Protein AF-0000000084542922 (afdb_homodimer)

pLDDT: mean 86.85, std 8.73, range [34.91, 96.81]

InterPro domains:
  IPR003439 ABC transporter-like, ATP-binding domain [PF00005] (454-591)
  IPR003439 ABC transporter-like, ATP-binding domain [PS50893] (436-653)
  IPR003593 AAA+ ATPase domain [SM00382] (462-633)
  IPR011527 ABC transporter type 1, transmembrane domain [PF06472] (110-365)
  IPR011527 ABC transporter type 1, transmembrane domain [PS50929] (118-400)
  IPR017871 ABC transporter-like, conserved site [PS00211] (563-577)
  IPR025662 Sigma-54 interaction domain, ATP-binding site 1 [PS00675] (466-479)
  IPR027417 P-loop containing nucleoside triphosphate hydrolase [G3DSA:3.40.50.300] (426-650)
  IPR027417 P-loop containing nucleoside triphosphate hydrolase [SSF52540] (430-635)
  IPR036640 ABC transporter type 1, transmembrane domain superfamily [G3DSA:1.20.1560.10] (107-414)
  IPR036640 ABC transporter type 1, transmembrane domain superfamily [SSF90123] (110-416)
  IPR050835 ATP-binding cassette sub-family D [PTHR11384] (109-643)

Organism: NCBI:txid376219

Sequence (1308 aa):
MNRFDSQLWRRFLSIAQPFFYPLGPGSGRVFLLLMLLLLVFLFGVAFVLVTAVTFASQLLFPEFFNRIAPGLLETIQGVIYSPSIIVVALMLLVPAMVFYWYRRQWLTRWQPWAFLSVLLFISLAVSGLNVIISYVGNFFMTALSERNEEEFWRFLFVYAGVFVVGTPIVVLYGYTRDRLGNYWRKWLTNRFLDNYFQNRSYYEIDSHKDIDNPDQRISEDIRAFTITSLRFLLIILGAVIDVISFTGILWSISKQLSLFLLIYAVFGTGVTVLLGRRLITLNFNQLKLEANFRYGLVHVRDNAESIAFYQGEDRESEQVKKRFFQAFNNFNLLIGWQRNVDYFTTGYRYLVIILPSLIMAPLYFSEQIRFGDITQAGFAFSQVLSAFSIVVSQIEPLSRFAAGINRLTGFSEALEVSDRTPTGKPQIDLMIDSPLAVKNLTLETPNYQKTLVRDLSLELAPGEGLLIVGQSGVGKSSLLRGIAGLWRSGTGVLVRPELSEMLFLPQRPYMILGTLREQLLYPNSHLNIDDTELESVLKLVNLGDLSDRVGSFDVELDWANVLSLGEQQRLAFARLLLTQPRYAILDEATSALDMKNEESLYQKLNQMNTTYVSVGHRMSLLRYHHHVLELMENQKWRLISVQEYEADLNLFAGMNRFDSQLWRRFLSIAQPFFYPLGPGSGRVFLLLMLLLLVFLFGVAFVLVTAVTFASQLLFPEFFNRIAPGLLETIQGVIYSPSIIVVALMLLVPAMVFYWYRRQWLTRWQPWAFLSVLLFISLAVSGLNVIISYVGNFFMTALSERNEEEFWRFLFVYAGVFVVGTPIVVLYGYTRDRLGNYWRKWLTNRFLDNYFQNRSYYEIDSHKDIDNPDQRISEDIRAFTITSLRFLLIILGAVIDVISFTGILWSISKQLSLFLLIYAVFGTGVTVLLGRRLITLNFNQLKLEANFRYGLVHVRDNAESIAFYQGEDRESEQVKKRFFQAFNNFNLLIGWQRNVDYFTTGYRYLVIILPSLIMAPLYFSEQIRFGDITQAGFAFSQVLSAFSIVVSQIEPLSRFAAGINRLTGFSEALEVSDRTPTGKPQIDLMIDSPLAVKNLTLETPNYQKTLVRDLSLELAPGEGLLIVGQSGVGKSSLLRGIAGLWRSGTGVLVRPELSEMLFLPQRPYMILGTLREQLLYPNSHLNIDDTELESVLKLVNLGDLSDRVGSFDVELDWANVLSLGEQQRLAFARLLLTQPRYAILDEATSALDMKNEESLYQKLNQMNTTYVSVGHRMSLLRYHHHVLELMENQKWRLISVQEYEADLNLFAG

Solvent-accessible surface area (backbone atoms only — not comparable to full-atom values): 67674 Å² total; per-residue (Å²): 130,94,58,97,41,76,63,50,54,52,45,43,45,69,67,55,36,56,66,50,35,69,87,55,93,67,32,66,60,52,51,52,48,50,52,52,32,49,52,43,24,47,53,29,50,48,51,52,49,53,49,50,50,52,52,49,38,43,72,75,38,43,72,59,39,55,68,72,45,72,55,54,63,57,53,50,49,51,37,64,75,33,78,57,37,53,56,46,49,46,28,43,48,52,35,52,49,52,50,57,73,46,36,77,60,38,58,78,27,42,65,54,51,50,52,48,51,53,44,52,47,36,49,50,47,46,53,49,48,52,53,51,51,42,52,49,49,17,53,31,45,31,20,54,60,69,65,36,64,71,56,27,56,52,36,49,52,50,49,52,50,50,45,64,60,41,34,57,47,53,29,47,39,55,37,46,49,54,51,50,24,52,52,48,30,53,54,53,44,51,52,50,49,51,42,34,51,38,81,50,20,52,39,54,41,67,72,41,80,80,62,74,59,64,40,49,44,57,60,47,38,43,47,50,48,33,44,48,52,53,49,50,51,49,51,50,51,48,25,54,52,39,39,54,52,29,44,50,53,29,41,75,75,35,54,67,59,32,55,48,47,54,52,50,41,52,51,52,43,54,52,48,51,62,59,42,52,60,50,52,54,47,48,52,49,39,54,51,30,47,49,51,28,38,47,45,41,45,52,46,61,78,38,22,65,48,38,59,56,48,62,26,45,66,58,52,51,49,54,41,50,50,37,41,50,54,32,50,52,49,48,53,52,45,47,54,53,48,35,56,48,38,46,50,52,47,44,55,55,54,46,53,72,49,48,46,51,64,68,45,43,66,44,40,77,70,64,74,49,58,67,14,55,49,56,33,40,34,52,29,52,49,50,34,42,51,39,52,45,46,66,63,72,40,46,65,63,47,52,56,47,52,51,39,46,51,52,48,43,53,49,51,49,51,40,54,46,56,68,48,75,77,85,88,60,63,50,42,41,78,42,82,36,80,57,45,30,34,45,48,25,26,40,28,39,86,81,65,77,45,73,39,36,54,61,40,65,49,75,47,57,86,59,41,24,39,34,38,36,60,59,89,86,45,37,70,70,54,51,52,31,35,74,73,60,74,41,46,31,25,40,38,36,40,30,30,58,56,66,89,40,43,42,52,37,47,60,70,54,78,66,61,93,42,25,50,50,48,54,42,34,51,63,50,72,78,66,86,72,55,69,68,59,52,48,52,44,29,41,73,48,72,42,55,58,49,46,66,73,65,67,41,52,78,41,70,55,65,49,74,74,73,38,52,71,39,53,39,31,33,46,50,47,35,19,47,68,70,65,59,39,55,30,37,41,28,36,34,41,53,70,68,43,56,70,68,57,41,50,52,52,52,52,52,45,64,72,38,82,31,19,34,39,37,35,53,85,60,74,78,57,51,82,74,33,52,32,31,38,39,43,38,76,90,31,38,70,50,79,43,43,37,67,57,48,52,50,49,51,52,53,68,67,98,129,94,59,96,40,75,62,49,55,52,45,43,44,68,66,56,36,56,67,48,35,67,86,55,94,66,33,65,59,53,51,52,48,50,54,53,32,48,53,43,23,48,52,27,49,48,51,52,49,54,50,50,50,51,53,50,39,43,70,75,38,42,72,58,38,50,70,74,45,61,64,53,62,56,52,52,49,52,37,66,76,33,76,56,38,54,56,44,49,46,27,44,48,52,35,52,49,53,51,57,74,46,36,77,60,38,60,77,27,44,64,54,50,52,52,49,49,52,46,53,47,37,48,50,47,47,54,51,47,52,52,49,50,41,52,51,48,16,52,30,46,31,20,54,61,67,67,36,62,72,55,26,58,52,37,51,51,51,49,51,50,51,44,65,60,42,34,57,47,53,30,48,40,56,38,46,50,53,51,50,24,52,52,49,30,53,54,53,45,51,52,50,49,52,41,35,50,38,79,51,19,50,38,52,41,66,71,40,81,80,60,75,59,65,40,48,45,56,58,48,39,43,47,50,47,33,45,48,51,53,50,49,50,50,51,52,51,50,26,52,52,40,39,55,53,28,45,51,51,28,41,73,75,35,55,68,59,33,54,49,46,54,52,51,45,51,50,53,43,52,51,47,50,62,58,42,52,59,51,51,54,47,50,53,49,39,55,51,32,46,48,51,28,36,47,45,40,44,53,46,62,78,38,24,65,48,37,60,57,49,62,27,44,68,57,52,50,49,54,40,51,51,36,43,47,55,28,51,52,49,48,53,51,46,47,54,53,48,35,56,48,38,45,50,54,47,45,56,55,51,46,53,72,49,48,46,52,65,69,45,43,65,44,41,77,69,63,74,50,57,67,13,55,50,57,32,39,33,51,28,50,48,48,35,44,50,38,53,45,46,64,65,72,40,45,65,64,46,51,56,47,52,51,39,44,52,50,48,42,54,50,52,50,51,40,54,46,56,68,49,74,77,85,87,62,65,52,43,41,77,41,82,38,79,57,44,31,33,45,49,25,25,40,28,39,84,83,65,79,45,72,41,38,54,59,40,66,50,73,48,57,86,59,44,24,38,34,37,35,59,58,91,86,46,37,71,69,55,51,50,30,35,73,72,60,75,41,47,30,24,40,38,34,39,30,31,58,57,66,89,41,42,45,52,38,47,61,70,54,76,66,61,93,41,24,48,51,49,54,42,32,51,63,50,72,78,65,87,72,55,70,67,58,52,48,51,42,28,42,73,48,72,42,55,59,49,47,67,73,65,67,41,51,77,39,70,55,65,49,75,75,75,38,52,71,39,55,39,33,33,47,51,48,34,20,46,67,70,65,59,41,53,29,36,40,29,37,35,41,52,71,66,44,54,71,66,57,42,50,54,52,51,51,53,46,64,72,39,83,31,20,34,39,36,36,54,86,60,73,78,55,49,81,74,31,53,32,32,38,40,43,38,77,92,32,38,71,50,79,42,42,37,67,56,49,53,50,50,51,53,53,68,65,97

Structure (mmCIF, N/CA/C/O backbone):
data_AF-0000000084542922-model_v1
#
loop_
_entity.id
_entity.type
_entity.pdbx_description
1 polymer 'ABC transporter ATP-binding protein'
#
loop_
_atom_site.group_PDB
_atom_site.id
_atom_site.type_symbol
_atom_site.label_atom_id
_atom_site.label_alt_id
_atom_site.label_comp_id
_atom_site.label_asym_id
_atom_site.label_entity_id
_atom_site.label_seq_id
_atom_site.pdbx_PDB_ins_code
_atom_site.Cartn_x
_atom_site.Cartn_y
_atom_site.Cartn_z
_atom_site.occupancy
_atom_site.B_iso_or_equiv
_atom_site.auth_seq_id
_atom_site.auth_comp_id
_atom_site.auth_asym_id
_atom_site.auth_atom_id
_atom_site.pdbx_PDB_model_num
ATOM 1 N N . MET A 1 1 ? -12.891 4.387 -16.859 1 35.91 1 MET A N 1
ATOM 2 C CA . MET A 1 1 ? -12.93 5.832 -16.672 1 35.91 1 MET A CA 1
ATOM 3 C C . MET A 1 1 ? -13.406 6.176 -15.258 1 35.91 1 MET A C 1
ATOM 5 O O . MET A 1 1 ? -14.578 5.973 -14.938 1 35.91 1 MET A O 1
ATOM 9 N N . ASN A 1 2 ? -12.492 6.133 -14.32 1 47.03 2 ASN A N 1
ATOM 10 C CA . ASN A 1 2 ? -12.656 6.293 -12.875 1 47.03 2 ASN A CA 1
ATOM 11 C C . ASN A 1 2 ? -13.18 7.68 -12.523 1 47.03 2 ASN A C 1
ATOM 13 O O . ASN A 1 2 ? -12.414 8.547 -12.094 1 47.03 2 ASN A O 1
ATOM 17 N N . ARG A 1 3 ? -14.148 8.219 -13.453 1 50.34 3 ARG A N 1
ATOM 18 C CA . ARG A 1 3 ? -14.766 9.523 -13.219 1 50.34 3 ARG A CA 1
ATOM 19 C C . ARG A 1 3 ? -15.781 9.445 -12.078 1 50.34 3 ARG A C 1
ATOM 21 O O . ARG A 1 3 ? -16.359 8.391 -11.828 1 50.34 3 ARG A O 1
ATOM 28 N N . PHE A 1 4 ? -15.734 10.43 -11.227 1 62.62 4 PHE A N 1
ATOM 29 C CA . PHE A 1 4 ? -16.766 10.656 -10.227 1 62.62 4 PHE A CA 1
ATOM 30 C C . PHE A 1 4 ? -18.141 10.836 -10.891 1 62.62 4 PHE A C 1
ATOM 32 O O . PHE A 1 4 ? -18.531 11.953 -11.219 1 62.62 4 PHE A O 1
ATOM 39 N N . ASP A 1 5 ? -18.656 9.742 -11.43 1 68.44 5 ASP A N 1
ATOM 40 C CA . ASP A 1 5 ? -19.938 9.773 -12.141 1 68.44 5 ASP A CA 1
ATOM 41 C C . ASP A 1 5 ? -21.062 9.234 -11.273 1 68.44 5 ASP A C 1
ATOM 43 O O . ASP A 1 5 ? -20.828 8.781 -10.148 1 68.44 5 ASP A O 1
ATOM 47 N N . SER A 1 6 ? -22.25 9.5 -11.641 1 79.12 6 SER A N 1
ATOM 48 C CA . SER A 1 6 ? -23.469 9.039 -10.977 1 79.12 6 SER A CA 1
ATOM 49 C C . SER A 1 6 ? -23.422 7.531 -10.742 1 79.12 6 SER A C 1
ATOM 51 O O . SER A 1 6 ? -23.984 7.035 -9.758 1 79.12 6 SER A O 1
ATOM 53 N N . GLN A 1 7 ? -22.641 6.945 -11.508 1 82.81 7 GLN A N 1
ATOM 54 C CA . GLN A 1 7 ? -22.531 5.5 -11.352 1 82.81 7 GLN A CA 1
ATOM 55 C C . GLN A 1 7 ? -21.703 5.145 -10.117 1 82.81 7 GLN A C 1
ATOM 57 O O . GLN A 1 7 ? -22.016 4.184 -9.414 1 82.81 7 GLN A O 1
ATOM 62 N N . LEU A 1 8 ? -20.766 5.957 -9.875 1 85.56 8 LEU A N 1
ATOM 63 C CA . LEU A 1 8 ? -19.922 5.719 -8.711 1 85.56 8 LEU A CA 1
ATOM 64 C C . LEU A 1 8 ? -20.719 5.867 -7.422 1 85.56 8 LEU A C 1
ATOM 66 O O . LEU A 1 8 ? -20.531 5.102 -6.477 1 85.56 8 LEU A O 1
ATOM 70 N N . TRP A 1 9 ? -21.578 6.836 -7.445 1 86.19 9 TRP A N 1
ATOM 71 C CA . TRP A 1 9 ? -22.406 7.07 -6.273 1 86.19 9 TRP A CA 1
ATOM 72 C C . TRP A 1 9 ? -23.344 5.891 -6.023 1 86.19 9 TRP A C 1
ATOM 74 O O . TRP A 1 9 ? -23.531 5.469 -4.879 1 86.19 9 TRP A O 1
ATOM 84 N N . ARG A 1 10 ? -23.906 5.398 -7.012 1 86.88 10 ARG A N 1
ATOM 85 C CA . ARG A 1 10 ? -24.781 4.246 -6.875 1 86.88 10 ARG A CA 1
ATOM 86 C C . ARG A 1 10 ? -24.016 3.023 -6.383 1 86.88 10 ARG A C 1
ATOM 88 O O . ARG A 1 10 ? -24.516 2.262 -5.551 1 86.88 10 ARG A O 1
ATOM 95 N N . ARG A 1 11 ? -22.859 2.922 -6.891 1 90 11 ARG A N 1
ATOM 96 C CA . ARG A 1 11 ? -22.016 1.806 -6.477 1 90 11 ARG A CA 1
ATOM 97 C C . ARG A 1 11 ? -21.609 1.937 -5.016 1 90 11 ARG A C 1
ATOM 99 O O . ARG A 1 11 ? -21.594 0.946 -4.281 1 90 11 ARG A O 1
ATOM 106 N N . PHE A 1 12 ? -21.359 3.123 -4.699 1 92.5 12 PHE A N 1
ATOM 107 C CA . PHE A 1 12 ? -21 3.387 -3.307 1 92.5 12 PHE A CA 1
ATOM 108 C C . PHE A 1 12 ? -22.156 3.014 -2.383 1 92.5 12 PHE A C 1
ATOM 110 O O . PHE A 1 12 ? -21.953 2.338 -1.371 1 92.5 12 PHE A O 1
ATOM 117 N N . LEU A 1 13 ? -23.297 3.387 -2.723 1 90.75 13 LEU A N 1
ATOM 118 C CA . LEU A 1 13 ? -24.469 3.148 -1.894 1 90.75 13 LEU A CA 1
ATOM 119 C C . LEU A 1 13 ? -24.797 1.659 -1.813 1 90.75 13 LEU A C 1
ATOM 121 O O . LEU A 1 13 ? -25.266 1.174 -0.781 1 90.75 13 LEU A O 1
ATOM 125 N N . SER A 1 14 ? -24.547 0.965 -2.869 1 90.94 14 SER A N 1
ATOM 126 C CA . SER A 1 14 ? -24.844 -0.464 -2.881 1 90.94 14 SER A CA 1
ATOM 127 C C . SER A 1 14 ? -23.984 -1.214 -1.865 1 90.94 14 SER A C 1
ATOM 129 O O . SER A 1 14 ? -24.391 -2.244 -1.333 1 90.94 14 SER A O 1
ATOM 131 N N . ILE A 1 15 ? -22.859 -0.655 -1.547 1 92.69 15 ILE A N 1
ATOM 132 C CA . ILE A 1 15 ? -21.953 -1.325 -0.621 1 92.69 15 ILE A CA 1
ATOM 133 C C . ILE A 1 15 ? -22.172 -0.787 0.792 1 92.69 15 ILE A C 1
ATOM 135 O O . ILE A 1 15 ? -22.141 -1.548 1.763 1 92.69 15 ILE A O 1
ATOM 139 N N . ALA A 1 16 ? -22.406 0.507 0.886 1 93.25 16 ALA A N 1
ATOM 140 C CA . ALA A 1 16 ? -22.438 1.174 2.186 1 93.25 16 ALA A CA 1
ATOM 141 C C . ALA A 1 16 ? -23.812 1.016 2.836 1 93.25 16 ALA A C 1
ATOM 143 O O . ALA A 1 16 ? -23.906 0.802 4.047 1 93.25 16 ALA A O 1
ATOM 144 N N . GLN A 1 17 ? -24.859 1.088 2.105 1 91 17 GLN A N 1
ATOM 145 C CA . GLN A 1 17 ? -26.234 1.215 2.598 1 91 17 GLN A CA 1
ATOM 146 C C . GLN A 1 17 ? -26.641 -0.01 3.412 1 91 17 GLN A C 1
ATOM 148 O O . GLN A 1 17 ? -27.281 0.118 4.457 1 91 17 GLN A O 1
ATOM 153 N N . PRO A 1 18 ? -26.266 -1.209 3.051 1 90.44 18 PRO A N 1
ATOM 154 C CA . PRO A 1 18 ? -26.766 -2.396 3.75 1 90.44 18 PRO A CA 1
ATOM 155 C C . PRO A 1 18 ? -26.375 -2.418 5.227 1 90.44 18 PRO A C 1
ATOM 157 O O . PRO A 1 18 ? -27.062 -3.037 6.043 1 90.44 18 PRO A O 1
ATOM 160 N N . PHE A 1 19 ? -25.328 -1.841 5.582 1 92.69 19 PHE A N 1
ATOM 161 C CA . PHE A 1 19 ? -24.906 -1.765 6.977 1 92.69 19 PHE A CA 1
ATOM 162 C C . PHE A 1 19 ? -25.906 -0.957 7.797 1 92.69 19 PHE A C 1
ATOM 164 O O . PHE A 1 19 ? -26.125 -1.254 8.969 1 92.69 19 PHE A O 1
ATOM 171 N N . PHE A 1 20 ? -26.516 -0.004 7.176 1 91.31 20 PHE A N 1
ATOM 172 C CA . PHE A 1 20 ? -27.406 0.917 7.867 1 91.31 20 PHE A CA 1
ATOM 173 C C . PHE A 1 20 ? -28.859 0.601 7.547 1 91.31 20 PHE A C 1
ATOM 175 O O . PHE A 1 20 ? -29.734 0.739 8.406 1 91.31 20 PHE A O 1
ATOM 182 N N . TYR A 1 21 ? -29.094 0.256 6.266 1 89.88 21 TYR A N 1
ATOM 183 C CA . TYR A 1 21 ? -30.453 0.124 5.734 1 89.88 21 TYR A CA 1
ATOM 184 C C . TYR A 1 21 ? -30.5 -0.95 4.656 1 89.88 21 TYR A C 1
ATOM 186 O O . TYR A 1 21 ? -29.641 -0.998 3.771 1 89.88 21 TYR A O 1
ATOM 194 N N . PRO A 1 22 ? -31.453 -1.77 4.719 1 87.38 22 PRO A N 1
ATOM 195 C CA . PRO A 1 22 ? -31.531 -2.859 3.744 1 87.38 22 PRO A CA 1
ATOM 196 C C . PRO A 1 22 ? -31.734 -2.359 2.316 1 87.38 22 PRO A C 1
ATOM 198 O O . PRO A 1 22 ? -32.312 -1.282 2.113 1 87.38 22 PRO A O 1
ATOM 201 N N . LEU A 1 23 ? -31.297 -3.176 1.357 1 84.88 23 LEU A N 1
ATOM 202 C CA . LEU A 1 23 ? -31.391 -2.809 -0.051 1 84.88 23 LEU A CA 1
ATOM 203 C C . LEU A 1 23 ? -32.781 -3.131 -0.603 1 84.88 23 LEU A C 1
ATOM 205 O O . LEU A 1 23 ? -33.375 -4.137 -0.225 1 84.88 23 LEU A O 1
ATOM 209 N N . GLY A 1 24 ? -33.344 -2.195 -1.34 1 80.69 24 GLY A N 1
ATOM 210 C CA . GLY A 1 24 ? -34.625 -2.326 -2.023 1 80.69 24 GLY A CA 1
ATOM 211 C C . GLY A 1 24 ? -34.844 -1.271 -3.092 1 80.69 24 GLY A C 1
ATOM 212 O O . GLY A 1 24 ? -33.969 -0.426 -3.32 1 80.69 24 GLY A O 1
ATOM 213 N N . PRO A 1 25 ? -35.875 -1.494 -3.848 1 80 25 PRO A N 1
ATOM 214 C CA . PRO A 1 25 ? -36.156 -0.461 -4.848 1 80 25 PRO A CA 1
ATOM 215 C C . PRO A 1 25 ? -36.375 0.919 -4.23 1 80 25 PRO A C 1
ATOM 217 O O . PRO A 1 25 ? -37.219 1.081 -3.342 1 80 25 PRO A O 1
ATOM 220 N N . GLY A 1 26 ? -35.562 1.843 -4.492 1 81.38 26 GLY A N 1
ATOM 221 C CA . GLY A 1 26 ? -35.688 3.207 -4.004 1 81.38 26 GLY A CA 1
ATOM 222 C C . GLY A 1 26 ? -35.094 3.398 -2.621 1 81.38 26 GLY A C 1
ATOM 223 O O . GLY A 1 26 ? -35.25 4.465 -2.02 1 81.38 26 GLY A O 1
ATOM 224 N N . SER A 1 27 ? -34.531 2.414 -2.135 1 87.5 27 SER A N 1
ATOM 225 C CA . SER A 1 27 ? -34.062 2.441 -0.762 1 87.5 27 SER A CA 1
ATOM 226 C C . SER A 1 27 ? -32.906 3.426 -0.608 1 87.5 27 SER A C 1
ATOM 228 O O . SER A 1 27 ? -32.656 3.951 0.483 1 87.5 27 SER A O 1
ATOM 230 N N . GLY A 1 28 ? -32.281 3.688 -1.683 1 88.62 28 GLY A N 1
ATOM 231 C CA . GLY A 1 28 ? -31.156 4.633 -1.61 1 88.62 28 GLY A CA 1
ATOM 232 C C . GLY A 1 28 ? -31.609 6.043 -1.265 1 88.62 28 GLY A C 1
ATOM 233 O O . GLY A 1 28 ? -30.969 6.711 -0.444 1 88.62 28 GLY A O 1
ATOM 234 N N . ARG A 1 29 ? -32.719 6.453 -1.802 1 88.69 29 ARG A N 1
ATOM 235 C CA . ARG A 1 29 ? -33.219 7.793 -1.531 1 88.69 29 ARG A CA 1
ATOM 236 C C . ARG A 1 29 ? -33.719 7.906 -0.095 1 88.69 29 ARG A C 1
ATOM 238 O O . ARG A 1 29 ? -33.531 8.938 0.553 1 88.69 29 ARG A O 1
ATOM 245 N N . VAL A 1 30 ? -34.375 6.859 0.294 1 90.12 30 VAL A N 1
ATOM 246 C CA . VAL A 1 30 ? -34.875 6.855 1.661 1 90.12 30 VAL A CA 1
ATOM 247 C C . VAL A 1 30 ? -33.719 6.902 2.648 1 90.12 30 VAL A C 1
ATOM 249 O O . VAL A 1 30 ? -33.75 7.629 3.643 1 90.12 30 VAL A O 1
ATOM 252 N N . PHE A 1 31 ? -32.719 6.168 2.348 1 90.81 31 PHE A N 1
ATOM 253 C CA . PHE A 1 31 ? -31.547 6.129 3.209 1 90.81 31 PHE A CA 1
ATOM 254 C C . PHE A 1 31 ? -30.906 7.504 3.301 1 90.81 31 PHE A C 1
ATOM 256 O O . PHE A 1 31 ? -30.578 7.977 4.395 1 90.81 31 PHE A O 1
ATOM 263 N N . LEU A 1 32 ? -30.75 8.172 2.219 1 90.12 32 LEU A N 1
ATOM 264 C CA . LEU A 1 32 ? -30.156 9.5 2.195 1 90.12 32 LEU A CA 1
ATOM 265 C C . LEU A 1 32 ? -31.031 10.508 2.916 1 90.12 32 LEU A C 1
ATOM 267 O O . LEU A 1 32 ? -30.531 11.414 3.58 1 90.12 32 LEU A O 1
ATOM 271 N N . LEU A 1 33 ? -32.312 10.336 2.721 1 90.62 33 LEU A N 1
ATOM 272 C CA . LEU A 1 33 ? -33.25 11.203 3.424 1 90.62 33 LEU A CA 1
ATOM 273 C C . LEU A 1 33 ? -33.156 11.016 4.934 1 90.62 33 LEU A C 1
ATOM 275 O O . LEU A 1 33 ? -33.125 11.992 5.684 1 90.62 33 LEU A O 1
ATOM 279 N N . LEU A 1 34 ? -33.062 9.797 5.312 1 90.81 34 LEU A N 1
ATOM 280 C CA . LEU A 1 34 ? -32.938 9.516 6.738 1 90.81 34 LEU A CA 1
ATOM 281 C C . LEU A 1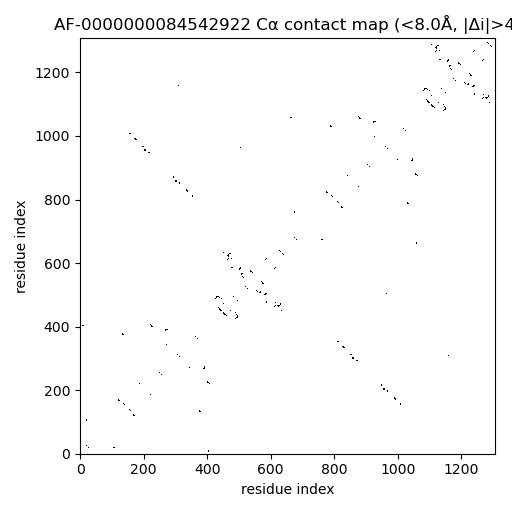 34 ? -31.641 10.078 7.289 1 90.81 34 LEU A C 1
ATOM 283 O O . LEU A 1 34 ? -31.594 10.578 8.414 1 90.81 34 LEU A O 1
ATOM 287 N N . MET A 1 35 ? -30.641 9.977 6.535 1 90.38 35 MET A N 1
ATOM 288 C CA . MET A 1 35 ? -29.344 10.516 6.945 1 90.38 35 MET A CA 1
ATOM 289 C C . MET A 1 35 ? -29.406 12.031 7.102 1 90.38 35 MET A C 1
ATOM 291 O O . MET A 1 35 ? -28.875 12.586 8.07 1 90.38 35 MET A O 1
ATOM 295 N N . LEU A 1 36 ? -30 12.688 6.176 1 91 36 LEU A N 1
ATOM 296 C CA . LEU A 1 36 ? -30.156 14.141 6.23 1 91 36 LEU A CA 1
ATOM 297 C C . LEU A 1 36 ? -31.031 14.547 7.41 1 91 36 LEU A C 1
ATOM 299 O O . LEU A 1 36 ? -30.734 15.516 8.109 1 91 36 LEU A O 1
ATOM 303 N N . LEU A 1 37 ? -32.125 13.797 7.578 1 92.31 37 LEU A N 1
ATOM 304 C CA . LEU A 1 37 ? -33.031 14.094 8.68 1 92.31 37 LEU A CA 1
ATOM 305 C C . LEU A 1 37 ? -32.344 13.859 10.023 1 92.31 37 LEU A C 1
ATOM 307 O O . LEU A 1 37 ? -32.625 14.562 11 1 92.31 37 LEU A O 1
ATOM 311 N N . LEU A 1 38 ? -31.516 12.891 10.078 1 92.19 38 LEU A N 1
ATOM 312 C CA . LEU A 1 38 ? -30.75 12.672 11.297 1 92.19 38 LEU A CA 1
ATOM 313 C C . LEU A 1 38 ? -29.859 13.875 11.609 1 92.19 38 LEU A C 1
ATOM 315 O O . LEU A 1 38 ? -29.766 14.289 12.766 1 92.19 38 LEU A O 1
ATOM 319 N N . LEU A 1 39 ? -29.234 14.398 10.617 1 91.06 39 LEU A N 1
ATOM 320 C CA . LEU A 1 39 ? -28.391 15.578 10.805 1 91.06 39 LEU A CA 1
ATOM 321 C C . LEU A 1 39 ? -29.219 16.766 11.289 1 91.06 39 LEU A C 1
ATOM 323 O O . LEU A 1 39 ? -28.797 17.484 12.203 1 91.06 39 LEU A O 1
ATOM 327 N N . VAL A 1 40 ? -30.375 16.922 10.688 1 90.94 40 VAL A N 1
ATOM 328 C CA . VAL A 1 40 ? -31.266 18 11.078 1 90.94 40 VAL A CA 1
ATOM 329 C C . VAL A 1 40 ? -31.719 17.797 12.523 1 90.94 40 VAL A C 1
ATOM 331 O O . VAL A 1 40 ? -31.766 18.75 13.305 1 90.94 40 VAL A O 1
ATOM 334 N N . PHE A 1 41 ? -32.031 16.625 12.797 1 92.81 41 PHE A N 1
ATOM 335 C CA . PHE A 1 41 ? -32.438 16.281 14.156 1 92.81 41 PHE A CA 1
ATOM 336 C C . PHE A 1 41 ? -31.344 16.609 15.156 1 92.81 41 PHE A C 1
ATOM 338 O O . PHE A 1 41 ? -31.609 17.203 16.203 1 92.81 41 PHE A O 1
ATOM 345 N N . LEU A 1 42 ? -30.188 16.234 14.852 1 91.62 42 LEU A N 1
ATOM 346 C CA . LEU A 1 42 ? -29.078 16.438 15.766 1 91.62 42 LEU A CA 1
ATOM 347 C C . LEU A 1 42 ? -28.766 17.938 15.922 1 91.62 42 LEU A C 1
ATOM 349 O O . LEU A 1 42 ? -28.344 18.375 16.984 1 91.62 42 LEU A O 1
ATOM 353 N N . PHE A 1 43 ? -28.953 18.719 14.883 1 90 43 PHE A N 1
ATOM 354 C CA . PHE A 1 43 ? -28.828 20.156 15 1 90 43 PHE A CA 1
ATOM 355 C C . PHE A 1 43 ? -29.859 20.719 15.969 1 90 43 PHE A C 1
ATOM 357 O O . PHE A 1 43 ? -29.562 21.641 16.734 1 90 43 PHE A O 1
ATOM 364 N N . GLY A 1 44 ? -31.062 20.203 15.859 1 89.5 44 GLY A N 1
ATOM 365 C CA . GLY A 1 44 ? -32.094 20.594 16.797 1 89.5 44 GLY A CA 1
ATOM 366 C C . GLY A 1 44 ? -31.766 20.219 18.234 1 89.5 44 GLY A C 1
ATOM 367 O O . GLY A 1 44 ? -31.953 21.016 19.156 1 89.5 44 GLY A O 1
ATOM 368 N N . VAL A 1 45 ? -31.297 19.047 18.375 1 91.06 45 VAL A N 1
ATOM 369 C CA . VAL A 1 45 ? -30.906 18.578 19.703 1 91.06 45 VAL A CA 1
ATOM 370 C C . VAL A 1 45 ? -29.766 19.438 20.25 1 91.06 45 VAL A C 1
ATOM 372 O O . VAL A 1 45 ? -29.75 19.766 21.438 1 91.06 45 VAL A O 1
ATOM 375 N N . ALA A 1 46 ? -28.828 19.719 19.422 1 88.62 46 ALA A N 1
ATOM 376 C CA . ALA A 1 46 ? -27.719 20.578 19.828 1 88.62 46 ALA A CA 1
ATOM 377 C C . ALA A 1 46 ? -28.219 21.938 20.297 1 88.62 46 ALA A C 1
ATOM 379 O O . ALA A 1 46 ? -27.719 22.469 21.297 1 88.62 46 ALA A O 1
ATOM 380 N N . PHE A 1 47 ? -29.156 22.5 19.609 1 86.81 47 PHE A N 1
ATOM 381 C CA . PHE A 1 47 ? -29.719 23.781 20 1 86.81 47 PHE A CA 1
ATOM 382 C C . PHE A 1 47 ? -30.391 23.672 21.375 1 86.81 47 PHE A C 1
ATOM 384 O O . PHE A 1 47 ? -30.219 24.562 22.219 1 86.81 47 PHE A O 1
ATOM 391 N N . VAL A 1 48 ? -31.125 22.641 21.547 1 88.19 48 VAL A N 1
ATOM 392 C CA . VAL A 1 48 ? -31.812 22.422 22.828 1 88.19 48 VAL A CA 1
ATOM 393 C C . VAL A 1 48 ? -30.797 22.25 23.938 1 88.19 48 VAL A C 1
ATOM 395 O O . VAL A 1 48 ? -30.969 22.797 25.031 1 88.19 48 VAL A O 1
ATOM 398 N N . LEU A 1 49 ? -29.797 21.578 23.656 1 87.81 49 LEU A N 1
ATOM 399 C CA . LEU A 1 49 ? -28.766 21.344 24.672 1 87.81 49 LEU A CA 1
ATOM 400 C C . LEU A 1 49 ? -28.047 22.641 25.016 1 87.81 49 LEU A C 1
ATOM 402 O O . LEU A 1 49 ? -27.781 22.922 26.188 1 87.81 49 LEU A O 1
ATOM 406 N N . VAL A 1 50 ? -27.672 23.406 24.016 1 84.75 50 VAL A N 1
ATOM 407 C CA . VAL A 1 50 ? -27 24.672 24.25 1 84.75 50 VAL A CA 1
ATOM 408 C C . VAL A 1 50 ? -27.906 25.609 25.047 1 84.75 50 VAL A C 1
ATOM 410 O O . VAL A 1 50 ? -27.453 26.328 25.938 1 84.75 50 VAL A O 1
ATOM 413 N N . THR A 1 51 ? -29.203 25.594 24.766 1 84.94 51 THR A N 1
ATOM 414 C CA . THR A 1 51 ? -30.188 26.391 25.5 1 84.94 51 THR A CA 1
ATOM 415 C C . THR A 1 51 ? -30.281 25.938 26.953 1 84.94 51 THR A C 1
ATOM 417 O O . THR A 1 51 ? -30.281 26.766 27.859 1 84.94 51 THR A O 1
ATOM 420 N N . ALA A 1 52 ? -30.297 24.672 27.094 1 85.75 52 ALA A N 1
ATOM 421 C CA . ALA A 1 52 ? -30.391 24.125 28.453 1 85.75 52 ALA A CA 1
ATOM 422 C C . ALA A 1 52 ? -29.156 24.469 29.266 1 85.75 52 ALA A C 1
ATOM 424 O O . ALA A 1 52 ? -29.25 24.828 30.438 1 85.75 52 ALA A O 1
ATOM 425 N N . VAL A 1 53 ? -28.031 24.391 28.688 1 82.12 53 VAL A N 1
ATOM 426 C CA . VAL A 1 53 ? -26.781 24.688 29.375 1 82.12 53 VAL A CA 1
ATOM 427 C C . VAL A 1 53 ? -26.703 26.172 29.703 1 82.12 53 VAL A C 1
ATOM 429 O O . VAL A 1 53 ? -26.219 26.562 30.766 1 82.12 53 VAL A O 1
ATOM 432 N N . THR A 1 54 ? -27.141 27 28.75 1 81.81 54 THR A N 1
ATOM 433 C CA . THR A 1 54 ? -27.125 28.438 28.969 1 81.81 54 THR A CA 1
ATOM 434 C C . THR A 1 54 ? -28.047 28.828 30.125 1 81.81 54 THR A C 1
ATOM 436 O O . THR A 1 54 ? -27.672 29.609 30.984 1 81.81 54 THR A O 1
ATOM 439 N N . PHE A 1 55 ? -29.219 28.234 30.141 1 82.69 55 PHE A N 1
ATOM 440 C CA . PHE A 1 55 ? -30.156 28.531 31.219 1 82.69 55 PHE A CA 1
ATOM 441 C C . PHE A 1 55 ? -29.656 27.984 32.562 1 82.69 55 PHE A C 1
ATOM 443 O O . PHE A 1 55 ? -29.781 28.641 33.594 1 82.69 55 PHE A O 1
ATOM 450 N N . ALA A 1 56 ? -29.125 26.844 32.531 1 82 56 ALA A N 1
ATOM 451 C CA . ALA A 1 56 ? -28.578 26.25 33.75 1 82 56 ALA A CA 1
ATOM 452 C C . ALA A 1 56 ? -27.422 27.078 34.281 1 82 56 ALA A C 1
ATOM 454 O O . ALA A 1 56 ? -27.281 27.266 35.469 1 82 56 ALA A O 1
ATOM 455 N N . SER A 1 57 ? -26.594 27.516 33.375 1 79.5 57 SER A N 1
ATOM 456 C CA . SER A 1 57 ? -25.453 28.328 33.781 1 79.5 57 SER A CA 1
ATOM 457 C C . SER A 1 57 ? -25.906 29.672 34.375 1 79.5 57 SER A C 1
ATOM 459 O O . SER A 1 57 ? -25.297 30.188 35.312 1 79.5 57 SER A O 1
ATOM 461 N N . GLN A 1 58 ? -26.938 30.219 33.781 1 78.88 58 GLN A N 1
ATOM 462 C CA . GLN A 1 58 ? -27.484 31.484 34.281 1 78.88 58 GLN A CA 1
ATOM 463 C C . GLN A 1 58 ? -28.109 31.297 35.656 1 78.88 58 GLN A C 1
ATOM 465 O O . GLN A 1 58 ? -28.031 32.188 36.5 1 78.88 58 GLN A O 1
ATOM 470 N N . LEU A 1 59 ? -28.641 30.172 35.844 1 77.25 59 LEU A N 1
ATOM 471 C CA . LEU A 1 59 ? -29.281 29.891 37.125 1 77.25 59 LEU A CA 1
ATOM 472 C C . LEU A 1 59 ? -28.234 29.594 38.219 1 77.25 59 LEU A C 1
ATOM 474 O O . LEU A 1 59 ? -28.359 30.047 39.344 1 77.25 59 LEU A O 1
ATOM 478 N N . LEU A 1 60 ? -27.203 28.859 37.844 1 73.69 60 LEU A N 1
ATOM 479 C CA . LEU A 1 60 ? -26.219 28.391 38.812 1 73.69 60 LEU A CA 1
ATOM 480 C C . LEU A 1 60 ? -25.156 29.453 39.062 1 73.69 60 LEU A C 1
ATOM 482 O O . LEU A 1 60 ? -24.688 29.625 40.188 1 73.69 60 LEU A O 1
ATOM 486 N N . PHE A 1 61 ? -24.688 30.062 37.938 1 75.19 61 PHE A N 1
ATOM 487 C CA . PHE A 1 61 ? -23.625 31.047 38.062 1 75.19 61 PHE A CA 1
ATOM 488 C C . PHE A 1 61 ? -23.969 32.312 37.281 1 75.19 61 PHE A C 1
ATOM 490 O O . PHE A 1 61 ? -23.281 32.688 36.344 1 75.19 61 PHE A O 1
ATOM 497 N N . PRO A 1 62 ? -24.938 33.125 37.688 1 69.88 62 PRO A N 1
ATOM 498 C CA . PRO A 1 62 ? -25.422 34.25 36.906 1 69.88 62 PRO A CA 1
ATOM 499 C C . PRO A 1 62 ? -24.344 35.312 36.719 1 69.88 62 PRO A C 1
ATOM 501 O O . PRO A 1 62 ? -24.172 35.844 35.594 1 69.88 62 PRO A O 1
ATOM 504 N N . GLU A 1 63 ? -23.562 35.656 37.719 1 65 63 GLU A N 1
ATOM 505 C CA . GLU A 1 63 ? -22.562 36.719 37.594 1 65 63 GLU A CA 1
ATOM 506 C C . GLU A 1 63 ? -21.453 36.312 36.625 1 65 63 GLU A C 1
ATOM 508 O O . GLU A 1 63 ? -21.031 37.094 35.781 1 65 63 GLU A O 1
ATOM 513 N N . PHE A 1 64 ? -21.188 35.031 36.812 1 63.41 64 PHE A N 1
ATOM 514 C CA . PHE A 1 64 ? -20.125 34.5 35.969 1 63.41 64 PHE A CA 1
ATOM 515 C C . PHE A 1 64 ? -20.547 34.438 34.5 1 63.41 64 PHE A C 1
ATOM 517 O O . PHE A 1 64 ? -19.828 34.906 33.625 1 63.41 64 PHE A O 1
ATOM 524 N N . PHE A 1 65 ? -21.656 34 34.312 1 65.75 65 PHE A N 1
ATOM 525 C CA . PHE A 1 65 ? -22.141 33.781 32.969 1 65.75 65 PHE A CA 1
ATOM 526 C C . PHE A 1 65 ? -22.422 35.094 32.25 1 65.75 65 PHE A C 1
ATOM 528 O O . PHE A 1 65 ? -22.109 35.25 31.078 1 65.75 65 PHE A O 1
ATOM 535 N N . ASN A 1 66 ? -22.969 36.031 32.906 1 62.53 66 ASN A N 1
ATOM 536 C CA . ASN A 1 66 ? -23.281 37.312 32.281 1 62.53 66 ASN A CA 1
ATOM 537 C C . ASN A 1 66 ? -22 38.094 31.953 1 62.53 66 ASN A C 1
ATOM 539 O O . ASN A 1 66 ? -22 38.875 31.016 1 62.53 66 ASN A O 1
ATOM 543 N N . ARG A 1 67 ? -20.969 37.688 32.688 1 63.16 67 ARG A N 1
ATOM 544 C CA . ARG A 1 67 ? -19.703 38.375 32.469 1 63.16 67 ARG A CA 1
ATOM 545 C C . ARG A 1 67 ? -18.938 37.719 31.297 1 63.16 67 ARG A C 1
ATOM 547 O O . ARG A 1 67 ? -18.203 38.406 30.578 1 63.16 67 ARG A O 1
ATOM 554 N N . ILE A 1 68 ? -19.141 36.469 31.141 1 63.75 68 ILE A N 1
ATOM 555 C CA . ILE A 1 68 ? -18.328 35.719 30.188 1 63.75 68 ILE A CA 1
ATOM 556 C C . ILE A 1 68 ? -19.031 35.688 28.828 1 63.75 68 ILE A C 1
ATOM 558 O O . ILE A 1 68 ? -18.359 35.719 27.781 1 63.75 68 ILE A O 1
ATOM 562 N N . ALA A 1 69 ? -20.266 35.656 28.766 1 62.62 69 ALA A N 1
ATOM 563 C CA . ALA A 1 69 ? -21 35.531 27.516 1 62.62 69 ALA A CA 1
ATOM 564 C C . ALA A 1 69 ? -22.172 36.531 27.453 1 62.62 69 ALA A C 1
ATOM 566 O O . ALA A 1 69 ? -23.328 36.125 27.469 1 62.62 69 ALA A O 1
ATOM 567 N N . PRO A 1 70 ? -21.672 37.844 27.328 1 60.72 70 PRO A N 1
ATOM 568 C CA . PRO A 1 70 ? -22.75 38.812 27.266 1 60.72 70 PRO A CA 1
ATOM 569 C C . PRO A 1 70 ? -23.547 38.75 25.969 1 60.72 70 PRO A C 1
ATOM 571 O O . PRO A 1 70 ? -22.984 38.406 24.922 1 60.72 70 PRO A O 1
ATOM 574 N N . GLY A 1 71 ? -24.938 38.344 25.969 1 65.19 71 GLY A N 1
ATOM 575 C CA . GLY A 1 71 ? -25.812 38.375 24.812 1 65.19 71 GLY A CA 1
ATOM 576 C C . GLY A 1 71 ? -26.281 37 24.391 1 65.19 71 GLY A C 1
ATOM 577 O O . GLY A 1 71 ? -27.203 36.906 23.578 1 65.19 71 GLY A O 1
ATOM 578 N N . LEU A 1 72 ? -25.453 36 24.844 1 72.94 72 LEU A N 1
ATOM 579 C CA . LEU A 1 72 ? -25.891 34.656 24.453 1 72.94 72 LEU A CA 1
ATOM 580 C C . LEU A 1 72 ? -27.297 34.375 24.938 1 72.94 72 LEU A C 1
ATOM 582 O O . LEU A 1 72 ? -28.125 33.844 24.203 1 72.94 72 LEU A O 1
ATOM 586 N N . LEU A 1 73 ? -27.531 34.781 26.141 1 75.62 73 LEU A N 1
ATOM 587 C CA . LEU A 1 73 ? -28.875 34.594 26.703 1 75.62 73 LEU A CA 1
ATOM 588 C C . LEU A 1 73 ? -29.906 35.375 25.906 1 75.62 73 LEU A C 1
ATOM 590 O O . LEU A 1 73 ? -31 34.875 25.625 1 75.62 73 LEU A O 1
ATOM 594 N N . GLU A 1 74 ? -29.516 36.594 25.531 1 77.19 74 GLU A N 1
ATOM 595 C CA . GLU A 1 74 ? -30.438 37.406 24.766 1 77.19 74 GLU A CA 1
ATOM 596 C C . GLU A 1 74 ? -30.703 36.812 23.391 1 77.19 74 GLU A C 1
ATOM 598 O O . GLU A 1 74 ? -31.828 36.875 22.875 1 77.19 74 GLU A O 1
ATOM 603 N N . THR A 1 75 ? -29.75 36.25 22.812 1 77.88 75 THR A N 1
ATOM 604 C CA . THR A 1 75 ? -29.891 35.625 21.484 1 77.88 75 THR A CA 1
ATOM 605 C C . THR A 1 75 ? -30.781 34.375 21.578 1 77.88 75 THR A C 1
ATOM 607 O O . THR A 1 75 ? -31.641 34.156 20.719 1 77.88 75 THR A O 1
ATOM 610 N N . ILE A 1 76 ? -30.531 33.625 22.578 1 80.88 76 ILE A N 1
ATOM 611 C CA . ILE A 1 76 ? -31.312 32.406 22.766 1 80.88 76 ILE A CA 1
ATOM 612 C C . ILE A 1 76 ? -32.75 32.75 23.047 1 80.88 76 ILE A C 1
ATOM 614 O O . ILE A 1 76 ? -33.688 32.156 22.5 1 80.88 76 ILE A O 1
ATOM 618 N N . GLN A 1 77 ? -32.938 33.75 23.875 1 79.25 77 GLN A N 1
ATOM 619 C CA . GLN A 1 77 ? -34.312 34.188 24.188 1 79.25 77 GLN A CA 1
ATOM 620 C C . GLN A 1 77 ? -34.969 34.812 22.969 1 79.25 77 GLN A C 1
ATOM 622 O O . GLN A 1 77 ? -36.188 34.656 22.781 1 79.25 77 GLN A O 1
ATOM 627 N N . GLY A 1 78 ? -34.219 35.375 22.141 1 80.06 78 GLY A N 1
ATOM 628 C CA . GLY A 1 78 ? -34.75 35.906 20.891 1 80.06 78 GLY A CA 1
ATOM 629 C C . GLY A 1 78 ? -35.281 34.812 19.969 1 80.06 78 GLY A C 1
ATOM 630 O O . GLY A 1 78 ? -36.281 35 19.281 1 80.06 78 GLY A O 1
ATOM 631 N N . VAL A 1 79 ? -34.688 33.688 20.016 1 80.5 79 VAL A N 1
ATOM 632 C CA . VAL A 1 79 ? -35.125 32.562 19.188 1 80.5 79 VAL A CA 1
ATOM 633 C C . VAL A 1 79 ? -36.312 31.891 19.828 1 80.5 79 VAL A C 1
ATOM 635 O O . VAL A 1 79 ? -37.281 31.547 19.141 1 80.5 79 VAL A O 1
ATOM 638 N N . ILE A 1 80 ? -36.344 31.75 21.156 1 82.75 80 ILE A N 1
ATOM 639 C CA . ILE A 1 80 ? -37.375 31.016 21.891 1 82.75 80 ILE A CA 1
ATOM 640 C C . ILE A 1 80 ? -38.688 31.781 21.797 1 82.75 80 ILE A C 1
ATOM 642 O O . ILE A 1 80 ? -39.75 31.172 21.625 1 82.75 80 ILE A O 1
ATOM 646 N N . TYR A 1 81 ? -38.531 33.156 21.797 1 84.06 81 TYR A N 1
ATOM 647 C CA . TYR A 1 81 ? -39.75 33.938 21.828 1 84.06 81 TYR A CA 1
ATOM 648 C C . TYR A 1 81 ? -40.094 34.438 20.438 1 84.06 81 TYR A C 1
ATOM 650 O O . TYR A 1 81 ? -41.094 35.188 20.281 1 84.06 81 TYR A O 1
ATOM 658 N N . SER A 1 82 ? -39.438 34 19.453 1 85.38 82 SER A N 1
ATOM 659 C CA . SER A 1 82 ? -39.719 34.344 18.062 1 85.38 82 SER A CA 1
ATOM 660 C C . SER A 1 82 ? -40.312 33.125 17.328 1 85.38 82 SER A C 1
ATOM 662 O O . SER A 1 82 ? -40.25 32 17.828 1 85.38 82 SER A O 1
ATOM 664 N N . PRO A 1 83 ? -40.906 33.344 16.234 1 85.06 83 PRO A N 1
ATOM 665 C CA . PRO A 1 83 ? -41.469 32.219 15.438 1 85.06 83 PRO A CA 1
ATOM 666 C C . PRO A 1 83 ? -40.375 31.25 14.961 1 85.06 83 PRO A C 1
ATOM 668 O O . PRO A 1 83 ? -40.688 30.141 14.547 1 85.06 83 PRO A O 1
ATOM 671 N N . SER A 1 84 ? -39.188 31.594 15.227 1 86.5 84 SER A N 1
ATOM 672 C CA . SER A 1 84 ? -38.094 30.719 14.828 1 86.5 84 SER A CA 1
ATOM 673 C C . SER A 1 84 ? -38.094 29.453 15.68 1 86.5 84 SER A C 1
ATOM 675 O O . SER A 1 84 ? -37.5 28.438 15.281 1 86.5 84 SER A O 1
ATOM 677 N N . ILE A 1 85 ? -38.75 29.469 16.781 1 86.62 85 ILE A N 1
ATOM 678 C CA . ILE A 1 85 ? -38.812 28.297 17.656 1 86.62 85 ILE A CA 1
ATOM 679 C C . ILE A 1 85 ? -39.562 27.172 16.953 1 86.62 85 ILE A C 1
ATOM 681 O O . ILE A 1 85 ? -39.312 25.984 17.219 1 86.62 85 ILE A O 1
ATOM 685 N N . ILE A 1 86 ? -40.375 27.594 16.031 1 88.56 86 ILE A N 1
ATOM 686 C CA . ILE A 1 86 ? -41.125 26.594 15.289 1 88.56 86 ILE A CA 1
ATOM 687 C C . ILE A 1 86 ? -40.188 25.797 14.391 1 88.56 86 ILE A C 1
ATOM 689 O O . ILE A 1 86 ? -40.375 24.594 14.203 1 88.56 86 ILE A O 1
ATOM 693 N N . VAL A 1 87 ? -39.219 26.5 13.898 1 89.88 87 VAL A N 1
ATOM 694 C CA . VAL A 1 87 ? -38.25 25.828 13.039 1 89.88 87 VAL A CA 1
ATOM 695 C C . VAL A 1 87 ? -37.469 24.781 13.844 1 89.88 87 VAL A C 1
ATOM 697 O O . VAL A 1 87 ? -37.25 23.672 13.359 1 89.88 87 VAL A O 1
ATOM 700 N N . VAL A 1 88 ? -37.156 25.094 15.039 1 90 88 VAL A N 1
ATOM 701 C CA . VAL A 1 88 ? -36.438 24.172 15.898 1 90 88 VAL A CA 1
ATOM 702 C C . VAL A 1 88 ? -37.312 22.984 16.25 1 90 88 VAL A C 1
ATOM 704 O O . VAL A 1 88 ? -36.875 21.844 16.25 1 90 88 VAL A O 1
ATOM 707 N N . ALA A 1 89 ? -38.562 23.328 16.516 1 91.19 89 ALA A N 1
ATOM 708 C CA . ALA A 1 89 ? -39.5 22.25 16.828 1 91.19 89 ALA A CA 1
ATOM 709 C C . ALA A 1 89 ? -39.688 21.328 15.633 1 91.19 89 ALA A C 1
ATOM 711 O O . ALA A 1 89 ? -39.75 20.094 15.797 1 91.19 89 ALA A O 1
ATOM 712 N N . LEU A 1 90 ? -39.719 21.891 14.523 1 92.31 90 LEU A N 1
ATOM 713 C CA . LEU A 1 90 ? -39.875 21.078 13.312 1 92.31 90 LEU A CA 1
ATOM 714 C C . LEU A 1 90 ? -38.594 20.25 13.055 1 92.31 90 LEU A C 1
ATOM 716 O O . LEU A 1 90 ? -38.688 19.141 12.531 1 92.31 90 LEU A O 1
ATOM 720 N N . MET A 1 91 ? -37.469 20.781 13.43 1 93.25 91 MET A N 1
ATOM 721 C CA . MET A 1 91 ? -36.219 20.062 13.258 1 93.25 91 MET A CA 1
ATOM 722 C C . MET A 1 91 ? -36.156 18.828 14.148 1 93.25 91 MET A C 1
ATOM 724 O O . MET A 1 91 ? -35.469 17.859 13.844 1 93.25 91 MET A O 1
ATOM 728 N N . LEU A 1 92 ? -36.938 18.828 15.164 1 93.44 92 LEU A N 1
ATOM 729 C CA . LEU A 1 92 ? -36.969 17.688 16.094 1 93.44 92 LEU A CA 1
ATOM 730 C C . LEU A 1 92 ? -38.125 16.75 15.758 1 93.44 92 LEU A C 1
ATOM 732 O O . LEU A 1 92 ? -37.938 15.531 15.711 1 93.44 92 LEU A O 1
ATOM 736 N N . LEU A 1 93 ? -39.25 17.266 15.398 1 93.69 93 LEU A N 1
ATOM 737 C CA . LEU A 1 93 ? -40.438 16.469 15.266 1 93.69 93 LEU A CA 1
ATOM 738 C C . LEU A 1 93 ? -40.5 15.781 13.906 1 93.69 93 LEU A C 1
ATOM 740 O O . LEU A 1 93 ? -40.875 14.609 13.812 1 93.69 93 LEU A O 1
ATOM 744 N N . VAL A 1 94 ? -40.156 16.453 12.875 1 92.88 94 VAL A N 1
ATOM 745 C CA . VAL A 1 94 ? -40.281 15.891 11.531 1 92.88 94 VAL A CA 1
ATOM 746 C C . VAL A 1 94 ? -39.375 14.68 11.391 1 92.88 94 VAL A C 1
ATOM 748 O O . VAL A 1 94 ? -39.812 13.602 11 1 92.88 94 VAL A O 1
ATOM 751 N N . PRO A 1 95 ? -38.125 14.883 11.734 1 93.5 95 PRO A N 1
ATOM 752 C CA . PRO A 1 95 ? -37.25 13.695 11.641 1 93.5 95 PRO A CA 1
ATOM 753 C C . PRO A 1 95 ? -37.75 12.555 12.539 1 93.5 95 PRO A C 1
ATOM 755 O O . PRO A 1 95 ? -37.688 11.391 12.133 1 93.5 95 PRO A O 1
ATOM 758 N N . ALA A 1 96 ? -38.188 12.82 13.695 1 92.19 96 ALA A N 1
ATOM 759 C CA . ALA A 1 96 ? -38.688 11.789 14.609 1 92.19 96 ALA A CA 1
ATOM 760 C C . ALA A 1 96 ? -39.875 11.055 14.016 1 92.19 96 ALA A C 1
ATOM 762 O O . ALA A 1 96 ? -40 9.836 14.156 1 92.19 96 ALA A O 1
ATOM 763 N N . MET A 1 97 ? -40.688 11.781 13.352 1 92.75 97 MET A N 1
ATOM 764 C CA . MET A 1 97 ? -41.875 11.195 12.734 1 92.75 97 MET A CA 1
ATOM 765 C C . MET A 1 97 ? -41.5 10.289 11.57 1 92.75 97 MET A C 1
ATOM 767 O O . MET A 1 97 ? -42.031 9.195 11.422 1 92.75 97 MET A O 1
ATOM 771 N N . VAL A 1 98 ? -40.594 10.75 10.805 1 92.19 98 VAL A N 1
ATOM 772 C CA . VAL A 1 98 ? -40.188 9.977 9.625 1 92.19 98 VAL A CA 1
ATOM 773 C C . VAL A 1 98 ? -39.469 8.711 10.062 1 92.19 98 VAL A C 1
ATOM 775 O O . VAL A 1 98 ? -39.656 7.641 9.492 1 92.19 98 VAL A O 1
ATOM 778 N N . PHE A 1 99 ? -38.625 8.828 11.047 1 91.31 99 PHE A N 1
ATOM 779 C CA . PHE A 1 99 ? -37.938 7.656 11.562 1 91.31 99 PHE A CA 1
ATOM 780 C C . PHE A 1 99 ? -38.906 6.66 12.172 1 91.31 99 PHE A C 1
ATOM 782 O O . PHE A 1 99 ? -38.688 5.449 12.102 1 91.31 99 PHE A O 1
ATOM 789 N N . TYR A 1 100 ? -39.938 7.172 12.711 1 89.38 100 TYR A N 1
ATOM 790 C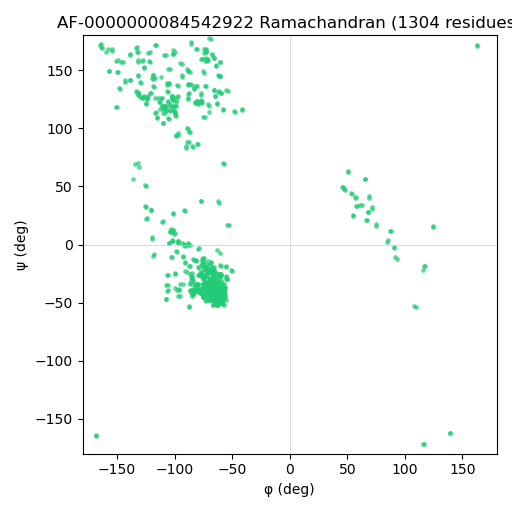 CA . TYR A 1 100 ? -40.969 6.293 13.258 1 89.38 100 TYR A CA 1
ATOM 791 C C . TYR A 1 100 ? -41.719 5.562 12.141 1 89.38 100 TYR A C 1
ATOM 793 O O . TYR A 1 100 ? -42.031 4.379 12.273 1 89.38 100 TYR A O 1
ATOM 801 N N . TRP A 1 101 ? -41.906 6.246 11.062 1 89.56 101 TRP A N 1
ATOM 802 C CA . TRP A 1 101 ? -42.594 5.645 9.922 1 89.56 101 TRP A CA 1
ATOM 803 C C . TRP A 1 101 ? -41.781 4.496 9.336 1 89.56 101 TRP A C 1
ATOM 805 O O . TRP A 1 101 ? -42.344 3.498 8.875 1 89.56 101 TRP A O 1
ATOM 815 N N . TYR A 1 102 ? -40.5 4.668 9.344 1 89.75 102 TYR A N 1
ATOM 816 C CA . TYR A 1 102 ? -39.625 3.65 8.766 1 89.75 102 TYR A CA 1
ATOM 817 C C . TYR A 1 102 ? -39 2.783 9.859 1 89.75 102 TYR A C 1
ATOM 819 O O . TYR A 1 102 ? -37.906 2.234 9.68 1 89.75 102 TYR A O 1
ATOM 827 N N . ARG A 1 103 ? -39.625 2.621 10.992 1 87.19 103 ARG A N 1
ATOM 828 C CA . ARG A 1 103 ? -39.062 1.957 12.172 1 87.19 103 ARG A CA 1
ATOM 829 C C . ARG A 1 103 ? -38.812 0.479 11.898 1 87.19 103 ARG A C 1
ATOM 831 O O . ARG A 1 103 ? -37.844 -0.099 12.43 1 87.19 103 ARG A O 1
ATOM 838 N N . ARG A 1 104 ? -39.469 -0.129 11.086 1 83.12 104 ARG A N 1
ATOM 839 C CA . ARG A 1 104 ? -39.344 -1.561 10.844 1 83.12 104 ARG A CA 1
ATOM 840 C C . ARG A 1 104 ? -38 -1.869 10.148 1 83.12 104 ARG A C 1
ATOM 842 O O . ARG A 1 104 ? -37.375 -2.877 10.445 1 83.12 104 ARG A O 1
ATOM 849 N N . GLN A 1 105 ? -37.656 -0.948 9.312 1 83.19 105 GLN A N 1
ATOM 850 C CA . GLN A 1 105 ? -36.469 -1.209 8.516 1 83.19 105 GLN A CA 1
ATOM 851 C C . GLN A 1 105 ? -35.219 -0.819 9.266 1 83.19 105 GLN A C 1
ATOM 853 O O . GLN A 1 105 ? -34.219 -1.557 9.25 1 83.19 105 GLN A O 1
ATOM 858 N N . TRP A 1 106 ? -35.312 0.319 9.992 1 81.06 106 TRP A N 1
ATOM 859 C CA . TRP A 1 106 ? -34.062 0.773 10.594 1 81.06 106 TRP A CA 1
ATOM 860 C C . TRP A 1 106 ? -33.844 0.127 11.953 1 81.06 106 TRP A C 1
ATOM 862 O O . TRP A 1 106 ? -32.719 -0.025 12.406 1 81.06 106 TRP A O 1
ATOM 872 N N . LEU A 1 107 ? -34.875 -0.424 12.617 1 84.06 107 LEU A N 1
ATOM 873 C CA . LEU A 1 107 ? -34.719 -1.033 13.938 1 84.06 107 LEU A CA 1
ATOM 874 C C . LEU A 1 107 ? -33.938 -2.336 13.859 1 84.06 107 LEU A C 1
ATOM 876 O O . LEU A 1 107 ? -33.344 -2.758 14.844 1 84.06 107 LEU A O 1
ATOM 880 N N . THR A 1 108 ? -33.938 -2.914 12.68 1 82.38 108 THR A N 1
ATOM 881 C CA . THR A 1 108 ? -33.156 -4.133 12.516 1 82.38 108 THR A CA 1
ATOM 882 C C . THR A 1 108 ? -31.672 -3.822 12.578 1 82.38 108 THR A C 1
ATOM 884 O O . THR A 1 108 ? -30.859 -4.688 12.93 1 82.38 108 THR A O 1
ATOM 887 N N . ARG A 1 109 ? -31.359 -2.592 12.297 1 89.25 109 ARG A N 1
ATOM 888 C CA . ARG A 1 109 ? -29.969 -2.143 12.32 1 89.25 109 ARG A CA 1
ATOM 889 C C . ARG A 1 109 ? -29.797 -0.942 13.242 1 89.25 109 ARG A C 1
ATOM 891 O O . ARG A 1 109 ? -29.172 0.05 12.867 1 89.25 109 ARG A O 1
ATOM 898 N N . TRP A 1 110 ? -30.266 -1.012 14.414 1 89.69 110 TRP A N 1
ATOM 899 C CA . TRP A 1 110 ? -30.312 0.132 15.32 1 89.69 110 TRP A CA 1
ATOM 900 C C . TRP A 1 110 ? -28.906 0.469 15.828 1 89.69 110 TRP A C 1
ATOM 902 O O . TRP A 1 110 ? -28.609 1.628 16.125 1 89.69 110 TRP A O 1
ATOM 912 N N . GLN A 1 111 ? -28.047 -0.502 15.875 1 91.31 111 GLN A N 1
ATOM 913 C CA . GLN A 1 111 ? -26.719 -0.288 16.469 1 91.31 111 GLN A CA 1
ATOM 914 C C . GLN A 1 111 ? -25.891 0.651 15.609 1 91.31 111 GLN A C 1
ATOM 916 O O . GLN A 1 111 ? -25.312 1.625 16.109 1 91.31 111 GLN A O 1
ATOM 921 N N . PRO A 1 112 ? -25.844 0.452 14.266 1 92.25 112 PRO A N 1
ATOM 922 C CA . PRO A 1 112 ? -25.078 1.382 13.438 1 92.25 112 PRO A CA 1
ATOM 923 C C . PRO A 1 112 ? -25.641 2.801 13.461 1 92.25 112 PRO A C 1
ATOM 925 O O . PRO A 1 112 ? -24.891 3.771 13.469 1 92.25 112 PRO A O 1
ATOM 928 N N . TRP A 1 113 ? -26.922 2.906 13.516 1 92.44 113 TRP A N 1
ATOM 929 C CA . TRP A 1 113 ? -27.547 4.223 13.555 1 92.44 113 TRP A CA 1
ATOM 930 C C . TRP A 1 113 ? -27.234 4.934 14.867 1 92.44 113 TRP A C 1
ATOM 932 O O . TRP A 1 113 ? -27 6.145 14.883 1 92.44 113 TRP A O 1
ATOM 942 N N . ALA A 1 114 ? -27.281 4.145 15.922 1 92.56 114 ALA A N 1
ATOM 943 C CA . ALA A 1 114 ? -26.969 4.723 17.219 1 92.56 114 ALA A CA 1
ATOM 944 C C . ALA A 1 114 ? -25.516 5.199 17.281 1 92.56 114 ALA A C 1
ATOM 946 O O . ALA A 1 114 ? -25.234 6.305 17.75 1 92.56 114 ALA A O 1
ATOM 947 N N . PHE A 1 115 ? -24.703 4.391 16.766 1 93.75 115 PHE A N 1
ATOM 948 C CA . PHE A 1 115 ? -23.281 4.723 16.766 1 93.75 115 PHE A CA 1
ATOM 949 C C . PHE A 1 115 ? -23.016 5.941 15.883 1 93.75 115 PHE A C 1
ATOM 951 O O . PHE A 1 115 ? -22.25 6.832 16.266 1 93.75 115 PHE A O 1
ATOM 958 N N . LEU A 1 116 ? -23.641 6 14.781 1 93.44 116 LEU A N 1
ATOM 959 C CA . LEU A 1 116 ? -23.469 7.117 13.859 1 93.44 116 LEU A CA 1
ATOM 960 C C . LEU A 1 116 ? -24.016 8.406 14.461 1 93.44 116 LEU A C 1
ATOM 962 O O . LEU A 1 116 ? -23.422 9.477 14.297 1 93.44 116 LEU A O 1
ATOM 966 N N . SER A 1 117 ? -25.125 8.32 15.141 1 93.94 117 SER A N 1
ATOM 967 C CA . SER A 1 117 ? -25.734 9.484 15.781 1 93.94 117 SER A CA 1
ATOM 968 C C . SER A 1 117 ? -24.797 10.078 16.844 1 93.94 117 SER A C 1
ATOM 970 O O . SER A 1 117 ? -24.641 11.297 16.922 1 93.94 117 SER A O 1
ATOM 972 N N . VAL A 1 118 ? -24.203 9.195 17.578 1 94.81 118 VAL A N 1
ATOM 973 C CA . VAL A 1 118 ? -23.266 9.641 18.594 1 94.81 118 VAL A CA 1
ATOM 974 C C . VAL A 1 118 ? -22.062 10.312 17.938 1 94.81 118 VAL A C 1
ATOM 976 O O . VAL A 1 118 ? -21.625 11.383 18.375 1 94.81 118 VAL A O 1
ATOM 979 N N . LEU A 1 119 ? -21.594 9.719 16.906 1 94.88 119 LEU A N 1
ATOM 980 C CA . LEU A 1 119 ? -20.438 10.258 16.203 1 94.88 119 LEU A CA 1
ATOM 981 C C . LEU A 1 119 ? -20.75 11.625 15.594 1 94.88 119 LEU A C 1
ATOM 983 O O . LEU A 1 119 ? -19.969 12.562 15.734 1 94.88 119 LEU A O 1
ATOM 987 N N . LEU A 1 120 ? -21.875 11.719 14.969 1 94.25 120 LEU A N 1
ATOM 988 C CA . LEU A 1 120 ? -22.266 12.984 14.352 1 94.25 120 LEU A CA 1
ATOM 989 C C . LEU A 1 120 ? -22.516 14.055 15.406 1 94.25 120 LEU A C 1
ATOM 991 O O . LEU A 1 120 ? -22.188 15.227 15.195 1 94.25 120 LEU A O 1
ATOM 995 N N . PHE A 1 121 ? -23 13.648 16.469 1 94.12 121 PHE A N 1
ATOM 996 C CA . PHE A 1 121 ? -23.234 14.578 17.562 1 94.12 121 PHE A CA 1
ATOM 997 C C . PHE A 1 121 ? -21.906 15.094 18.109 1 94.12 121 PHE A C 1
ATOM 999 O O . PHE A 1 121 ? -21.766 16.281 18.406 1 94.12 121 PHE A O 1
ATOM 1006 N N . ILE A 1 122 ? -21 14.219 18.312 1 94.25 122 ILE A N 1
ATOM 1007 C CA . ILE A 1 122 ? -19.688 14.625 18.812 1 94.25 122 ILE A CA 1
ATOM 1008 C C . ILE A 1 122 ? -19.016 15.531 17.797 1 94.25 122 ILE A C 1
ATOM 1010 O O . ILE A 1 122 ? -18.312 16.469 18.156 1 94.25 122 ILE A O 1
ATOM 1014 N N . SER A 1 123 ? -19.219 15.211 16.547 1 92.81 123 SER A N 1
ATOM 1015 C CA . SER A 1 123 ? -18.672 16.062 15.492 1 92.81 123 SER A CA 1
ATOM 1016 C C . SER A 1 123 ? -19.234 17.469 15.578 1 92.81 123 SER A C 1
ATOM 1018 O O . SER A 1 123 ? -18.5 18.453 15.438 1 92.81 123 SER A O 1
ATOM 1020 N N . LEU A 1 124 ? -20.469 17.578 15.805 1 91.19 124 LEU A N 1
ATOM 1021 C CA . LEU A 1 124 ? -21.094 18.891 15.992 1 91.19 124 LEU A CA 1
ATOM 1022 C C . LEU A 1 124 ? -20.531 19.578 17.234 1 91.19 124 LEU A C 1
ATOM 1024 O O . LEU A 1 124 ? -20.344 20.797 17.219 1 91.19 124 LEU A O 1
ATOM 1028 N N . ALA A 1 125 ? -20.281 18.781 18.203 1 91.69 125 ALA A N 1
ATOM 1029 C CA . ALA A 1 125 ? -19.719 19.328 19.438 1 91.69 125 ALA A CA 1
ATOM 1030 C C . ALA A 1 125 ? -18.312 19.891 19.203 1 91.69 125 ALA A C 1
ATOM 1032 O O . ALA A 1 125 ? -17.938 20.891 19.797 1 91.69 125 ALA A O 1
ATOM 1033 N N . VAL A 1 126 ? -17.609 19.234 18.391 1 92.25 126 VAL A N 1
ATOM 1034 C CA . VAL A 1 126 ? -16.266 19.703 18.078 1 92.25 126 VAL A CA 1
ATOM 1035 C C . VAL A 1 126 ? -16.344 21.047 17.359 1 92.25 126 VAL A C 1
ATOM 1037 O O . VAL A 1 126 ? -15.594 21.969 17.672 1 92.25 126 VAL A O 1
ATOM 1040 N N . SER A 1 127 ? -17.25 21.141 16.438 1 89.56 127 SER A N 1
ATOM 1041 C CA . SER A 1 127 ? -17.438 22.406 15.727 1 89.56 127 SER A CA 1
ATOM 1042 C C . SER A 1 127 ? -17.906 23.516 16.672 1 89.56 127 SER A C 1
ATOM 1044 O O . SER A 1 127 ? -17.484 24.656 16.562 1 89.56 127 SER A O 1
ATOM 1046 N N . GLY A 1 128 ? -18.797 23.172 17.562 1 88 128 GLY A N 1
ATOM 1047 C CA . GLY A 1 128 ? -19.234 24.109 18.578 1 88 128 GLY A CA 1
ATOM 1048 C C . GLY A 1 128 ? -18.109 24.562 19.484 1 88 128 GLY A C 1
ATOM 1049 O O . GLY A 1 128 ? -18.062 25.734 19.891 1 88 128 GLY A O 1
ATOM 1050 N N . LEU A 1 129 ? -17.281 23.625 19.797 1 89.62 129 LEU A N 1
ATOM 1051 C CA . LEU A 1 129 ? -16.109 23.953 20.609 1 89.62 129 LEU A CA 1
ATOM 1052 C C . LEU A 1 129 ? -15.227 24.969 19.906 1 89.62 129 LEU A C 1
ATOM 1054 O O . LEU A 1 129 ? -14.703 25.891 20.547 1 89.62 129 LEU A O 1
ATOM 1058 N N . ASN A 1 130 ? -15.055 24.875 18.625 1 89.62 130 ASN A N 1
ATOM 1059 C CA . ASN A 1 130 ? -14.258 25.828 17.859 1 89.62 130 ASN A CA 1
ATOM 1060 C C . ASN A 1 130 ? -14.883 27.219 17.875 1 89.62 130 ASN A C 1
ATOM 1062 O O . ASN A 1 130 ? -14.172 28.219 17.922 1 89.62 130 ASN A O 1
ATOM 1066 N N . VAL A 1 131 ? -16.141 27.266 17.844 1 87.81 131 VAL A N 1
ATOM 1067 C CA . VAL A 1 131 ? -16.859 28.547 17.922 1 87.81 131 VAL A CA 1
ATOM 1068 C C . VAL A 1 131 ? -16.656 29.172 19.297 1 87.81 131 VAL A C 1
ATOM 1070 O O . VAL A 1 131 ? -16.359 30.375 19.391 1 87.81 131 VAL A O 1
ATOM 1073 N N . ILE A 1 132 ? -16.766 28.328 20.297 1 87.62 132 ILE A N 1
ATOM 1074 C CA . ILE A 1 132 ? -16.562 28.828 21.656 1 87.62 132 ILE A CA 1
ATOM 1075 C C . ILE A 1 132 ? -15.141 29.328 21.812 1 87.62 132 ILE A C 1
ATOM 1077 O O . ILE A 1 132 ? -14.914 30.406 22.391 1 87.62 132 ILE A O 1
ATOM 1081 N N . ILE A 1 133 ? -14.234 28.609 21.297 1 89.38 133 ILE A N 1
ATOM 1082 C CA . ILE A 1 133 ? -12.828 29 21.375 1 89.38 133 ILE A CA 1
ATOM 1083 C C . ILE A 1 133 ? -12.609 30.328 20.656 1 89.38 133 ILE A C 1
ATOM 1085 O O . ILE A 1 133 ? -11.836 31.172 21.125 1 89.38 133 ILE A O 1
ATOM 1089 N N . SER A 1 134 ? -13.328 30.516 19.562 1 89.44 134 SER A N 1
ATOM 1090 C CA . SER A 1 134 ? -13.195 31.75 18.812 1 89.44 134 SER A CA 1
ATOM 1091 C C . SER A 1 134 ? -13.68 32.938 19.625 1 89.44 134 SER A C 1
ATOM 1093 O O . SER A 1 134 ? -13.055 34 19.609 1 89.44 134 SER A O 1
ATOM 1095 N N . TYR A 1 135 ? -14.734 32.875 20.406 1 86.94 135 TYR A N 1
ATOM 1096 C CA . TYR A 1 135 ? -15.266 33.969 21.219 1 86.94 135 TYR A CA 1
ATOM 1097 C C . TYR A 1 135 ? -14.398 34.188 22.453 1 86.94 135 TYR A C 1
ATOM 1099 O O . TYR A 1 135 ? -14.102 35.344 22.781 1 86.94 135 TYR A O 1
ATOM 1107 N N . VAL A 1 136 ? -14.055 33.094 23.078 1 88.06 136 VAL A N 1
ATOM 1108 C CA . VAL A 1 136 ? -13.188 33.25 24.25 1 88.06 136 VAL A CA 1
ATOM 1109 C C . VAL A 1 136 ? -11.867 33.875 23.844 1 88.06 136 VAL A C 1
ATOM 1111 O O . VAL A 1 136 ? -11.312 34.688 24.578 1 88.06 136 VAL A O 1
ATOM 1114 N N . GLY A 1 137 ? -11.375 33.5 22.703 1 89.25 137 GLY A N 1
ATOM 1115 C CA . GLY A 1 137 ? -10.172 34.094 22.188 1 89.25 137 GLY A CA 1
ATOM 1116 C C . GLY A 1 137 ? -10.32 35.594 21.938 1 89.25 137 GLY A C 1
ATOM 1117 O O . GLY A 1 137 ? -9.406 36.375 22.219 1 89.25 137 GLY A O 1
ATOM 1118 N N . ASN A 1 138 ? -11.453 35.969 21.422 1 88.81 138 ASN A N 1
ATOM 1119 C CA . ASN A 1 138 ? -11.75 37.375 21.219 1 88.81 138 ASN A CA 1
ATOM 1120 C C . ASN A 1 138 ? -11.719 38.156 22.516 1 88.81 138 ASN A C 1
ATOM 1122 O O . ASN A 1 138 ? -11.039 39.188 22.609 1 88.81 138 ASN A O 1
ATOM 1126 N N . PHE A 1 139 ? -12.398 37.656 23.547 1 87.31 139 PHE A N 1
ATOM 1127 C CA . PHE A 1 139 ? -12.492 38.375 24.812 1 87.31 139 PHE A CA 1
ATOM 1128 C C . PHE A 1 139 ? -11.133 38.406 25.516 1 87.31 139 PHE A C 1
ATOM 1130 O O . PHE A 1 139 ? -10.781 39.406 26.141 1 87.31 139 PHE A O 1
ATOM 1137 N N . PHE A 1 140 ? -10.5 37.344 25.359 1 89.38 140 PHE A N 1
ATOM 1138 C CA . PHE A 1 140 ? -9.164 37.25 25.953 1 89.38 140 PHE A CA 1
ATOM 1139 C C . PHE A 1 140 ? -8.227 38.281 25.344 1 89.38 140 PHE A C 1
ATOM 1141 O O . PHE A 1 140 ? -7.555 39.031 26.062 1 89.38 140 PHE A O 1
ATOM 1148 N N . MET A 1 141 ? -8.219 38.438 24.062 1 89.44 141 MET A N 1
ATOM 1149 C CA . MET A 1 141 ? -7.324 39.344 23.359 1 89.44 141 MET A CA 1
ATOM 1150 C C . MET A 1 141 ? -7.738 40.781 23.609 1 89.44 141 MET A C 1
ATOM 1152 O O . MET A 1 141 ? -6.891 41.688 23.703 1 89.44 141 MET A O 1
ATOM 1156 N N . THR A 1 142 ? -9.031 41.031 23.688 1 89.19 142 THR A N 1
ATOM 1157 C CA . THR A 1 142 ? -9.531 42.375 23.969 1 89.19 142 THR A CA 1
ATOM 1158 C C . THR A 1 142 ? -9.109 42.812 25.359 1 89.19 142 THR A C 1
ATOM 1160 O O . THR A 1 142 ? -8.656 43.969 25.547 1 89.19 142 THR A O 1
ATOM 1163 N N . ALA A 1 143 ? -9.242 41.906 26.312 1 89.69 143 ALA A N 1
ATOM 1164 C CA . ALA A 1 143 ? -8.859 42.219 27.672 1 89.69 143 ALA A CA 1
ATOM 1165 C C . ALA A 1 143 ? -7.363 42.5 27.766 1 89.69 143 ALA A C 1
ATOM 1167 O O . ALA A 1 143 ? -6.938 43.406 28.5 1 89.69 143 ALA A O 1
ATOM 1168 N N . LEU A 1 144 ? -6.629 41.812 27.094 1 88.81 144 LEU A N 1
ATOM 1169 C CA . LEU A 1 144 ? -5.184 42 27.094 1 88.81 144 LEU A CA 1
ATOM 1170 C C . LEU A 1 144 ? -4.797 43.312 26.438 1 88.81 144 LEU A C 1
ATOM 1172 O O . LEU A 1 144 ? -3.963 44.062 26.969 1 88.81 144 LEU A O 1
ATOM 1176 N N . SER A 1 145 ? -5.367 43.656 25.297 1 89.5 145 SER A N 1
ATOM 1177 C CA . SER A 1 145 ? -5.031 44.875 24.562 1 89.5 145 SER A CA 1
ATOM 1178 C C . SER A 1 145 ? -5.441 46.125 25.344 1 89.5 145 SER A C 1
ATOM 1180 O O . SER A 1 145 ? -4.777 47.156 25.266 1 89.5 145 SER A O 1
ATOM 1182 N N . GLU A 1 146 ? -6.512 46 26.062 1 90.44 146 GLU A N 1
ATOM 1183 C CA . GLU A 1 146 ? -7.02 47.125 26.812 1 90.44 146 GLU A CA 1
ATOM 1184 C C . GLU A 1 146 ? -6.375 47.188 28.203 1 90.44 146 GLU A C 1
ATOM 1186 O O . GLU A 1 146 ? -6.691 48.094 29 1 90.44 146 GLU A O 1
ATOM 1191 N N . ARG A 1 147 ? -5.457 46.25 28.531 1 91.56 147 ARG A N 1
ATOM 1192 C CA . ARG A 1 147 ? -4.727 46.188 29.797 1 91.56 147 ARG A CA 1
ATOM 1193 C C . ARG A 1 147 ? -5.684 46.094 30.984 1 91.56 147 ARG A C 1
ATOM 1195 O O . ARG A 1 147 ? -5.5 46.75 32 1 91.56 147 ARG A O 1
ATOM 1202 N N . ASN A 1 148 ? -6.762 45.438 30.734 1 91.88 148 ASN A N 1
ATOM 1203 C CA . ASN A 1 148 ? -7.684 45.125 31.812 1 91.88 148 ASN A CA 1
ATOM 1204 C C . ASN A 1 148 ? -7.293 43.812 32.5 1 91.88 148 ASN A C 1
ATOM 1206 O O . ASN A 1 148 ? -7.734 42.719 32.125 1 91.88 148 ASN A O 1
ATOM 1210 N N . GLU A 1 149 ? -6.594 43.875 33.562 1 92.38 149 GLU A N 1
ATOM 1211 C CA . GLU A 1 149 ? -5.992 42.719 34.219 1 92.38 149 GLU A CA 1
ATOM 1212 C C . GLU A 1 149 ? -7.059 41.781 34.781 1 92.38 149 GLU A C 1
ATOM 1214 O O . GLU A 1 149 ? -6.934 40.562 34.656 1 92.38 149 GLU A O 1
ATOM 1219 N N . GLU A 1 150 ? -8.07 42.375 35.406 1 90.31 150 GLU A N 1
ATOM 1220 C CA . GLU A 1 150 ? -9.125 41.531 36 1 90.31 150 GLU A CA 1
ATOM 1221 C C . GLU A 1 150 ? -9.836 40.719 34.938 1 90.31 150 GLU A C 1
ATOM 1223 O O . GLU A 1 150 ? -10.023 39.5 35.125 1 90.31 150 GLU A O 1
ATOM 1228 N N . GLU A 1 151 ? -10.188 41.281 33.812 1 89.06 151 GLU A N 1
ATOM 1229 C CA . GLU A 1 151 ? -10.859 40.562 32.75 1 89.06 151 GLU A CA 1
ATOM 1230 C C . GLU A 1 151 ? -9.938 39.531 32.094 1 89.06 151 GLU A C 1
ATOM 1232 O O . GLU A 1 151 ? -10.383 38.469 31.656 1 89.06 151 GLU A O 1
ATOM 1237 N N . PHE A 1 152 ? -8.688 39.906 32.062 1 91.62 152 PHE A N 1
ATOM 1238 C CA . PHE A 1 152 ? -7.723 39 31.469 1 91.62 152 PHE A CA 1
ATOM 1239 C C . PHE A 1 152 ? -7.664 37.688 32.25 1 91.62 152 PHE A C 1
ATOM 1241 O O . PHE A 1 152 ? -7.75 36.594 31.688 1 91.62 152 PHE A O 1
ATOM 1248 N N . TRP A 1 153 ? -7.5 37.75 33.594 1 90.62 153 TRP A N 1
ATOM 1249 C CA . TRP A 1 153 ? -7.391 36.562 34.406 1 90.62 153 TRP A CA 1
ATOM 1250 C C . TRP A 1 153 ? -8.68 35.75 34.375 1 90.62 153 TRP A C 1
ATOM 1252 O O . TRP A 1 153 ? -8.641 34.5 34.344 1 90.62 153 TRP A O 1
ATOM 1262 N N . ARG A 1 154 ? -9.766 36.438 34.281 1 87.56 154 ARG A N 1
ATOM 1263 C CA . ARG A 1 154 ? -11.047 35.75 34.219 1 87.56 154 ARG A CA 1
ATOM 1264 C C . ARG A 1 154 ? -11.148 34.938 32.906 1 87.56 154 ARG A C 1
ATOM 1266 O O . ARG A 1 154 ? -11.492 33.75 32.938 1 87.56 154 ARG A O 1
ATOM 1273 N N . PHE A 1 155 ? -10.82 35.469 31.812 1 89.06 155 PHE A N 1
ATOM 1274 C CA . PHE A 1 155 ? -10.984 34.812 30.531 1 89.06 155 PHE A CA 1
ATOM 1275 C C . PHE A 1 155 ? -9.891 33.75 30.328 1 89.06 155 PHE A C 1
ATOM 1277 O O . PHE A 1 155 ? -10.062 32.812 29.562 1 89.06 155 PHE A O 1
ATOM 1284 N N . LEU A 1 156 ? -8.75 33.938 30.984 1 90.38 156 LEU A N 1
ATOM 1285 C CA . LEU A 1 156 ? -7.734 32.906 30.969 1 90.38 156 LEU A CA 1
ATOM 1286 C C . LEU A 1 156 ? -8.258 31.625 31.594 1 90.38 156 LEU A C 1
ATOM 1288 O O . LEU A 1 156 ? -8.031 30.516 31.078 1 90.38 156 LEU A O 1
ATOM 1292 N N . PHE A 1 157 ? -8.953 31.766 32.688 1 88.62 157 PHE A N 1
ATOM 1293 C CA . PHE A 1 157 ? -9.5 30.609 33.375 1 88.62 157 PHE A CA 1
ATOM 1294 C C . PHE A 1 157 ? -10.648 30 32.562 1 88.62 157 PHE A C 1
ATOM 1296 O O . PHE A 1 157 ? -10.836 28.781 32.594 1 88.62 157 PHE A O 1
ATOM 1303 N N . VAL A 1 158 ? -11.414 30.875 31.906 1 87.56 158 VAL A N 1
ATOM 1304 C CA . VAL A 1 158 ? -12.469 30.359 31.031 1 87.56 158 VAL A CA 1
ATOM 1305 C C . VAL A 1 158 ? -11.852 29.547 29.891 1 87.56 158 VAL A C 1
ATOM 1307 O O . VAL A 1 158 ? -12.359 28.484 29.531 1 87.56 158 VAL A O 1
ATOM 1310 N N . TYR A 1 159 ? -10.75 30.109 29.375 1 89.81 159 TYR A N 1
ATOM 1311 C CA . TYR A 1 159 ? -10.031 29.406 28.312 1 89.81 159 TYR A CA 1
ATOM 1312 C C . TYR A 1 159 ? -9.555 28.047 28.797 1 89.81 159 TYR A C 1
ATOM 1314 O O . TYR A 1 159 ? -9.695 27.047 28.078 1 89.81 159 TYR A O 1
ATOM 1322 N N . ALA A 1 160 ? -8.984 27.984 29.938 1 90.44 160 ALA A N 1
ATOM 1323 C CA . ALA A 1 160 ? -8.516 26.719 30.516 1 90.44 160 ALA A CA 1
ATOM 1324 C C . ALA A 1 160 ? -9.672 25.75 30.688 1 90.44 160 ALA A C 1
ATOM 1326 O O . ALA A 1 160 ? -9.516 24.547 30.453 1 90.44 160 ALA A O 1
ATOM 1327 N N . GLY A 1 161 ? -10.797 26.266 31.172 1 89.94 161 GLY A N 1
ATOM 1328 C CA . GLY A 1 161 ? -11.977 25.422 31.328 1 89.94 161 GLY A CA 1
ATOM 1329 C C . GLY A 1 161 ? -12.484 24.844 30.016 1 89.94 161 GLY A C 1
ATOM 1330 O O . GLY A 1 161 ? -12.867 23.672 29.953 1 89.94 161 GLY A O 1
ATOM 1331 N N . VAL A 1 162 ? -12.516 25.625 28.953 1 90.06 162 VAL A N 1
ATOM 1332 C CA . VAL A 1 162 ? -12.945 25.172 27.625 1 90.06 162 VAL A CA 1
ATOM 1333 C C . VAL A 1 162 ? -12.031 24.062 27.141 1 90.06 162 VAL A C 1
ATOM 1335 O O . VAL A 1 162 ? -12.492 23.094 26.531 1 90.06 162 VAL A O 1
ATOM 1338 N N . PHE A 1 163 ? -10.711 24.188 27.391 1 92.06 163 PHE A N 1
ATOM 1339 C CA . PHE A 1 163 ? -9.766 23.188 26.938 1 92.06 163 PHE A CA 1
ATOM 1340 C C . PHE A 1 163 ? -9.93 21.891 27.719 1 92.06 163 PHE A C 1
ATOM 1342 O O . PHE A 1 163 ? -9.766 20.797 27.172 1 92.06 163 PHE A O 1
ATOM 1349 N N . VAL A 1 164 ? -10.234 21.953 29.031 1 92.31 164 VAL A N 1
ATOM 1350 C CA . VAL A 1 164 ? -10.43 20.766 29.875 1 92.31 164 VAL A CA 1
ATOM 1351 C C . VAL A 1 164 ? -11.656 20 29.391 1 92.31 164 VAL A C 1
ATOM 1353 O O . VAL A 1 164 ? -11.625 18.766 29.328 1 92.31 164 VAL A O 1
ATOM 1356 N N . VAL A 1 165 ? -12.672 20.719 28.984 1 90.62 165 VAL A N 1
ATOM 1357 C CA . VAL A 1 165 ? -13.898 20.078 28.516 1 90.62 165 VAL A CA 1
ATOM 1358 C C . VAL A 1 165 ? -13.734 19.672 27.047 1 90.62 165 VAL A C 1
ATOM 1360 O O . VAL A 1 165 ? -14.266 18.641 26.625 1 90.62 165 VAL A O 1
ATOM 1363 N N . GLY A 1 166 ? -13.047 20.469 26.312 1 93.94 166 GLY A N 1
ATOM 1364 C CA . GLY A 1 166 ? -12.875 20.219 24.891 1 93.94 166 GLY A CA 1
ATOM 1365 C C . GLY A 1 166 ? -12.008 19.016 24.578 1 93.94 166 GLY A C 1
ATOM 1366 O O . GLY A 1 166 ? -12.25 18.312 23.609 1 93.94 166 GLY A O 1
ATOM 1367 N N . THR A 1 167 ? -11 18.75 25.406 1 94.5 167 THR A N 1
ATOM 1368 C CA . THR A 1 167 ? -10.055 17.672 25.156 1 94.5 167 THR A CA 1
ATOM 1369 C C . THR A 1 167 ? -10.781 16.328 25.062 1 94.5 167 THR A C 1
ATOM 1371 O O . THR A 1 167 ? -10.617 15.594 24.078 1 94.5 167 THR A O 1
ATOM 1374 N N . PRO A 1 168 ? -11.633 15.992 26.016 1 95.5 168 PRO A N 1
ATOM 1375 C CA . PRO A 1 168 ? -12.336 14.711 25.891 1 95.5 168 PRO A CA 1
ATOM 1376 C C . PRO A 1 168 ? -13.258 14.672 24.672 1 95.5 168 PRO A C 1
ATOM 1378 O O . PRO A 1 168 ? -13.422 13.609 24.047 1 95.5 168 PRO A O 1
ATOM 1381 N N . ILE A 1 169 ? -13.836 15.742 24.281 1 95.12 169 ILE A N 1
ATOM 1382 C CA . ILE A 1 169 ? -14.75 15.789 23.141 1 95.12 169 ILE A CA 1
ATOM 1383 C C . ILE A 1 169 ? -13.984 15.469 21.859 1 95.12 169 ILE A C 1
ATOM 1385 O O . ILE A 1 169 ? -14.414 14.625 21.062 1 95.12 169 ILE A O 1
ATOM 1389 N N . VAL A 1 170 ? -12.844 16.062 21.734 1 94.88 170 VAL A N 1
ATOM 1390 C CA . VAL A 1 170 ? -12.047 15.883 20.516 1 94.88 170 VAL A CA 1
ATOM 1391 C C . VAL A 1 170 ? -11.5 14.453 20.469 1 94.88 170 VAL A C 1
ATOM 1393 O O . VAL A 1 170 ? -11.516 13.812 19.422 1 94.88 170 VAL A O 1
ATOM 1396 N N . VAL A 1 171 ? -11.031 13.977 21.609 1 95.25 171 VAL A N 1
ATOM 1397 C CA . VAL A 1 171 ? -10.43 12.648 21.672 1 95.25 171 VAL A CA 1
ATOM 1398 C C . VAL A 1 171 ? -11.5 11.586 21.422 1 95.25 171 VAL A C 1
ATOM 1400 O O . VAL A 1 171 ? -11.273 10.617 20.703 1 95.25 171 VAL A O 1
ATOM 1403 N N . LEU A 1 172 ? -12.641 11.797 22.031 1 95.81 172 LEU A N 1
ATOM 1404 C CA . LEU A 1 172 ? -13.719 10.828 21.859 1 95.81 172 LEU A CA 1
ATOM 1405 C C . LEU A 1 172 ? -14.242 10.828 20.422 1 95.81 172 LEU A C 1
ATOM 1407 O O . LEU A 1 172 ? -14.742 9.812 19.938 1 95.81 172 LEU A O 1
ATOM 1411 N N . TYR A 1 173 ? -14.148 11.938 19.781 1 95.31 173 TYR A N 1
ATOM 1412 C CA . TYR A 1 173 ? -14.516 12.016 18.375 1 95.31 173 TYR A CA 1
ATOM 1413 C C . TYR A 1 173 ? -13.664 11.07 17.531 1 95.31 173 TYR A C 1
ATOM 1415 O O . TYR A 1 173 ? -14.195 10.258 16.766 1 95.31 173 TYR A O 1
ATOM 1423 N N . GLY A 1 174 ? -12.383 11.164 17.719 1 94.25 174 GLY A N 1
ATOM 1424 C CA . GLY A 1 174 ? -11.492 10.281 17 1 94.25 174 GLY A CA 1
ATOM 1425 C C . GLY A 1 174 ? -11.672 8.812 17.359 1 94.25 174 GLY A C 1
ATOM 1426 O O . GLY A 1 174 ? -11.688 7.953 16.469 1 94.25 174 GLY A O 1
ATOM 1427 N N . TYR A 1 175 ? -11.867 8.609 18.578 1 95.19 175 TYR A N 1
ATOM 1428 C CA . TYR A 1 175 ? -12.047 7.254 19.078 1 95.19 175 TYR A CA 1
ATOM 1429 C C . TYR A 1 175 ? -13.305 6.621 18.5 1 95.19 175 TYR A C 1
ATOM 1431 O O . TYR A 1 175 ? -13.273 5.488 18.016 1 95.19 175 TYR A O 1
ATOM 1439 N N . THR A 1 176 ? -14.367 7.336 18.578 1 95.5 176 THR A N 1
ATOM 1440 C CA . THR A 1 176 ? -15.648 6.816 18.109 1 95.5 176 THR A CA 1
ATOM 1441 C C . THR A 1 176 ? -15.617 6.594 16.594 1 95.5 176 THR A C 1
ATOM 1443 O O . THR A 1 176 ? -16.203 5.633 16.094 1 95.5 176 THR A O 1
ATOM 1446 N N . ARG A 1 177 ? -15.023 7.488 15.906 1 95.25 177 ARG A N 1
ATOM 1447 C CA . ARG A 1 177 ? -14.898 7.344 14.461 1 95.25 177 ARG A CA 1
ATOM 1448 C C . ARG A 1 177 ? -14.156 6.062 14.102 1 95.25 177 ARG A C 1
ATOM 1450 O O . ARG A 1 177 ? -14.625 5.277 13.273 1 95.25 177 ARG A O 1
ATOM 1457 N N . ASP A 1 178 ? -13.016 5.84 14.766 1 94.81 178 ASP A N 1
ATOM 1458 C CA . ASP A 1 178 ? -12.203 4.668 14.461 1 94.81 178 ASP A CA 1
ATOM 1459 C C . ASP A 1 178 ? -12.898 3.383 14.898 1 94.81 178 ASP A C 1
ATOM 1461 O O . ASP A 1 178 ? -12.805 2.354 14.227 1 94.81 178 ASP A O 1
ATOM 1465 N N . ARG A 1 179 ? -13.586 3.457 16 1 95.38 179 ARG A N 1
ATOM 1466 C CA . ARG A 1 179 ? -14.312 2.285 16.484 1 95.38 179 ARG A CA 1
ATOM 1467 C C . ARG A 1 179 ? -15.453 1.919 15.547 1 95.38 179 ARG A C 1
ATOM 1469 O O . ARG A 1 179 ? -15.664 0.742 15.242 1 95.38 179 ARG A O 1
ATOM 1476 N N . LEU A 1 180 ? -16.203 2.898 15.141 1 95.81 180 LEU A N 1
ATOM 1477 C CA . LEU A 1 180 ? -17.281 2.633 14.203 1 95.81 180 LEU A CA 1
ATOM 1478 C C . LEU A 1 180 ? -16.75 2.096 12.883 1 95.81 180 LEU A C 1
ATOM 1480 O O . LEU A 1 180 ? -17.328 1.19 12.289 1 95.81 180 LEU A O 1
ATOM 1484 N N . GLY A 1 181 ? -15.695 2.686 12.422 1 95.88 181 GLY A N 1
ATOM 1485 C CA . GLY A 1 181 ? -15.078 2.189 11.203 1 95.88 181 GLY A CA 1
ATOM 1486 C C . GLY A 1 181 ? -14.664 0.733 11.289 1 95.88 181 GLY A C 1
ATOM 1487 O O . GLY A 1 181 ? -14.883 -0.038 10.352 1 95.88 181 GLY A O 1
ATOM 1488 N N . ASN A 1 182 ? -14.086 0.37 12.43 1 95.5 182 ASN A N 1
ATOM 1489 C CA . ASN A 1 182 ? -13.648 -1.009 12.625 1 95.5 182 ASN A CA 1
ATOM 1490 C C . ASN A 1 182 ? -14.836 -1.964 12.719 1 95.5 182 ASN A C 1
ATOM 1492 O O . ASN A 1 182 ? -14.766 -3.094 12.227 1 95.5 182 ASN A O 1
ATOM 1496 N N . TYR A 1 183 ? -15.844 -1.508 13.375 1 95.75 183 TYR A N 1
ATOM 1497 C CA . TYR A 1 183 ? -17.062 -2.316 13.461 1 95.75 183 TYR A CA 1
ATOM 1498 C C . TYR A 1 183 ? -17.688 -2.502 12.094 1 95.75 183 TYR A C 1
ATOM 1500 O O . TYR A 1 183 ? -18.203 -3.582 11.773 1 95.75 183 TYR A O 1
ATOM 1508 N N . TRP A 1 184 ? -17.766 -1.473 11.367 1 96.25 184 TRP A N 1
ATOM 1509 C CA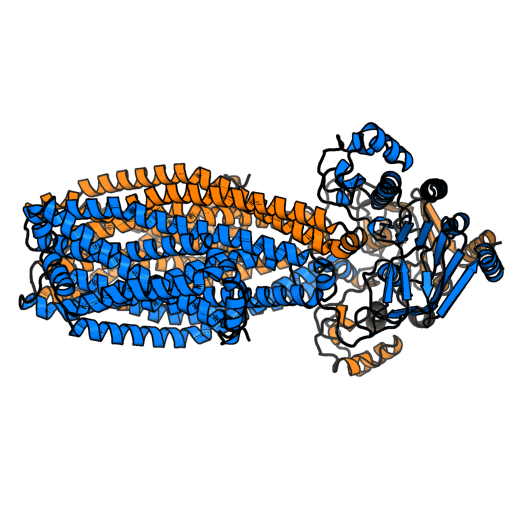 . TRP A 1 184 ? -18.266 -1.548 10 1 96.25 184 TRP A CA 1
ATOM 1510 C C . TRP A 1 184 ? -17.422 -2.512 9.164 1 96.25 184 TRP A C 1
ATOM 1512 O O . TRP A 1 184 ? -17.969 -3.287 8.375 1 96.25 184 TRP A O 1
ATOM 1522 N N . ARG A 1 185 ? -16.141 -2.469 9.344 1 96.44 185 ARG A N 1
ATOM 1523 C CA . ARG A 1 185 ? -15.25 -3.381 8.641 1 96.44 185 ARG A CA 1
ATOM 1524 C C . ARG A 1 185 ? -15.562 -4.832 8.984 1 96.44 185 ARG A C 1
ATOM 1526 O O . ARG A 1 185 ? -15.555 -5.699 8.109 1 96.44 185 ARG A O 1
ATOM 1533 N N . LYS A 1 186 ? -15.781 -5.09 10.25 1 96.56 186 LYS A N 1
ATOM 1534 C CA . LYS A 1 186 ? -16.109 -6.445 10.688 1 96.56 186 LYS A CA 1
ATOM 1535 C C . LYS A 1 186 ? -17.359 -6.961 9.992 1 96.56 186 LYS A C 1
ATOM 1537 O O . LYS A 1 186 ? -17.375 -8.086 9.484 1 96.56 186 LYS A O 1
ATOM 1542 N N . TRP A 1 187 ? -18.328 -6.145 9.938 1 95.81 187 TRP A N 1
ATOM 1543 C CA . TRP A 1 187 ? -19.594 -6.535 9.328 1 95.81 187 TRP A CA 1
ATOM 1544 C C . TRP A 1 187 ? -19.438 -6.777 7.836 1 95.81 187 TRP A C 1
ATOM 1546 O O . TRP A 1 187 ? -19.906 -7.793 7.309 1 95.81 187 TRP A O 1
ATOM 1556 N N . LEU A 1 188 ? -18.828 -5.859 7.164 1 95.94 188 LEU A N 1
ATOM 1557 C CA . LEU A 1 188 ? -18.688 -5.934 5.715 1 95.94 188 LEU A CA 1
ATOM 1558 C C . LEU A 1 188 ? -17.797 -7.094 5.312 1 95.94 188 LEU A C 1
ATOM 1560 O O . LEU A 1 188 ? -18.062 -7.789 4.332 1 95.94 188 LEU A O 1
ATOM 1564 N N . THR A 1 189 ? -16.703 -7.285 6.031 1 96.81 189 THR A N 1
ATOM 1565 C CA . THR A 1 189 ? -15.797 -8.391 5.742 1 96.81 189 THR A CA 1
ATOM 1566 C C . THR A 1 189 ? -16.5 -9.727 5.91 1 96.81 189 THR A C 1
ATOM 1568 O O . THR A 1 189 ? -16.375 -10.617 5.066 1 96.81 189 THR A O 1
ATOM 1571 N N . ASN A 1 190 ? -17.25 -9.906 6.957 1 96 190 ASN A N 1
ATOM 1572 C CA . ASN A 1 190 ? -17.984 -11.148 7.172 1 96 190 ASN A CA 1
ATOM 1573 C C . ASN A 1 190 ? -19 -11.391 6.062 1 96 190 ASN A C 1
ATOM 1575 O O . ASN A 1 190 ? -19.188 -12.531 5.617 1 96 190 ASN A O 1
ATOM 1579 N N . ARG A 1 191 ? -19.625 -10.391 5.652 1 93.88 191 ARG A N 1
ATOM 1580 C CA . ARG A 1 191 ? -20.594 -10.516 4.57 1 93.88 191 ARG A CA 1
ATOM 1581 C C . ARG A 1 191 ? -19.922 -10.969 3.281 1 93.88 191 ARG A C 1
ATOM 1583 O O . ARG A 1 191 ? -20.406 -11.859 2.596 1 93.88 191 ARG A O 1
ATOM 1590 N N . PHE A 1 192 ? -18.844 -10.367 2.943 1 95.25 192 PHE A N 1
ATOM 1591 C CA . PHE A 1 192 ? -18.125 -10.719 1.727 1 95.25 192 PHE A CA 1
ATOM 1592 C C . PHE A 1 192 ? -17.562 -12.133 1.821 1 95.25 192 PHE A C 1
ATOM 1594 O O . PHE A 1 192 ? -17.594 -12.883 0.841 1 95.25 192 PHE A O 1
ATOM 1601 N N . LEU A 1 193 ? -17.062 -12.453 3.002 1 95.94 193 LEU A N 1
ATOM 1602 C CA . LEU A 1 193 ? -16.531 -13.797 3.178 1 95.94 193 LEU A CA 1
ATOM 1603 C C . LEU A 1 193 ? -17.641 -14.844 3.068 1 95.94 193 LEU A C 1
ATOM 1605 O O . LEU A 1 193 ? -17.438 -15.898 2.465 1 95.94 193 LEU A O 1
ATOM 1609 N N . ASP A 1 194 ? -18.75 -14.562 3.625 1 94.56 194 ASP A N 1
ATOM 1610 C CA . ASP A 1 194 ? -19.875 -15.484 3.525 1 94.56 194 ASP A CA 1
ATOM 1611 C C . ASP A 1 194 ? -20.281 -15.703 2.068 1 94.56 194 ASP A C 1
ATOM 1613 O O . ASP A 1 194 ? -20.5 -16.844 1.646 1 94.56 194 ASP A O 1
ATOM 1617 N N . ASN A 1 195 ? -20.359 -14.633 1.334 1 92.94 195 ASN A N 1
ATOM 1618 C CA . ASN A 1 195 ? -20.703 -14.727 -0.079 1 92.94 195 ASN A CA 1
ATOM 1619 C C . ASN A 1 195 ? -19.594 -15.398 -0.886 1 92.94 195 ASN A C 1
ATOM 1621 O O . ASN A 1 195 ? -19.859 -16.094 -1.864 1 92.94 195 ASN A O 1
ATOM 1625 N N . TYR A 1 196 ? -18.391 -15.18 -0.472 1 93.75 196 TYR A N 1
ATOM 1626 C CA . TYR A 1 196 ? -17.219 -15.719 -1.155 1 93.75 196 TYR A CA 1
ATOM 1627 C C . TYR A 1 196 ? -17.188 -17.234 -1.064 1 93.75 196 TYR A C 1
ATOM 1629 O O . TYR A 1 196 ? -16.828 -17.922 -2.029 1 93.75 196 TYR A O 1
ATOM 1637 N N . PHE A 1 197 ? -17.625 -17.781 0.09 1 93.5 197 PHE A N 1
ATOM 1638 C CA . PHE A 1 197 ? -17.547 -19.234 0.302 1 93.5 197 PHE A CA 1
ATOM 1639 C C . PHE A 1 197 ? -18.891 -19.891 -0.005 1 93.5 197 PHE A C 1
ATOM 1641 O O . PHE A 1 197 ? -18.969 -21.125 -0.09 1 93.5 197 PHE A O 1
ATOM 1648 N N . GLN A 1 198 ? -19.797 -19.016 -0.252 1 89.38 198 GLN A N 1
ATOM 1649 C CA . GLN A 1 198 ? -21.109 -19.547 -0.588 1 89.38 198 GLN A CA 1
ATOM 1650 C C . GLN A 1 198 ? -21.172 -19.984 -2.053 1 89.38 198 GLN A C 1
ATOM 1652 O O . GLN A 1 198 ? -20.641 -19.297 -2.926 1 89.38 198 GLN A O 1
ATOM 1657 N N . ASN A 1 199 ? -21.734 -21.078 -2.33 1 82.56 199 ASN A N 1
ATOM 1658 C CA . ASN A 1 199 ? -21.953 -21.609 -3.67 1 82.56 199 ASN A CA 1
ATOM 1659 C C . ASN A 1 199 ? -20.656 -21.703 -4.465 1 82.56 199 ASN A C 1
ATOM 1661 O O . ASN A 1 199 ? -20.641 -21.453 -5.672 1 82.56 199 ASN A O 1
ATOM 1665 N N . ARG A 1 200 ? -19.562 -21.812 -3.789 1 86.44 200 ARG A N 1
ATOM 1666 C CA . ARG A 1 200 ? -18.234 -22 -4.383 1 86.44 200 ARG A CA 1
ATOM 1667 C C . ARG A 1 200 ? -17.859 -20.828 -5.281 1 86.44 200 ARG A C 1
ATOM 1669 O O . ARG A 1 200 ? -17.281 -21.016 -6.355 1 86.44 200 ARG A O 1
ATOM 1676 N N . SER A 1 201 ? -18.312 -19.688 -4.871 1 89.06 201 SER A N 1
ATOM 1677 C CA . SER A 1 201 ? -18.016 -18.484 -5.648 1 89.06 201 SER A CA 1
ATOM 1678 C C . SER A 1 201 ? -16.5 -18.25 -5.75 1 89.06 201 SER A C 1
ATOM 1680 O O . SER A 1 201 ? -16.016 -17.75 -6.758 1 89.06 201 SER A O 1
ATOM 1682 N N . TYR A 1 202 ? -15.781 -18.672 -4.684 1 90.62 202 TYR A N 1
ATOM 1683 C CA . TYR A 1 202 ? -14.328 -18.516 -4.691 1 90.62 202 TYR A CA 1
ATOM 1684 C C . TYR A 1 202 ? -13.703 -19.266 -5.855 1 90.62 202 TYR A C 1
ATOM 1686 O O . TYR A 1 202 ? -12.742 -18.797 -6.469 1 90.62 202 TYR A O 1
ATOM 1694 N N . TYR A 1 203 ? -14.25 -20.375 -6.219 1 88.06 203 TYR A N 1
ATOM 1695 C CA . TYR A 1 203 ? -13.781 -21.188 -7.336 1 88.06 203 TYR A CA 1
ATOM 1696 C C . TYR A 1 203 ? -14.172 -20.562 -8.672 1 88.06 203 TYR A C 1
ATOM 1698 O O . TYR A 1 203 ? -13.352 -20.484 -9.586 1 88.06 203 TYR A O 1
ATOM 1706 N N . GLU A 1 204 ? -15.336 -20.156 -8.742 1 83.69 204 GLU A N 1
ATOM 1707 C CA . GLU A 1 204 ? -15.844 -19.578 -9.977 1 83.69 204 GLU A CA 1
ATOM 1708 C C . GLU A 1 204 ? -15.102 -18.297 -10.344 1 83.69 204 GLU A C 1
ATOM 1710 O O . GLU A 1 204 ? -14.828 -18.047 -11.516 1 83.69 204 GLU A O 1
ATOM 1715 N N . ILE A 1 205 ? -14.875 -17.531 -9.352 1 84.81 205 ILE A N 1
ATOM 1716 C CA . ILE A 1 205 ? -14.188 -16.266 -9.57 1 84.81 205 ILE A CA 1
ATOM 1717 C C . ILE A 1 205 ? -12.766 -16.531 -10.055 1 84.81 205 ILE A C 1
ATOM 1719 O O . ILE A 1 205 ? -12.242 -15.812 -10.906 1 84.81 205 ILE A O 1
ATOM 1723 N N . ASP A 1 206 ? -12.148 -17.422 -9.484 1 77.75 206 ASP A N 1
ATOM 1724 C CA . ASP A 1 206 ? -10.781 -17.734 -9.875 1 77.75 206 ASP A CA 1
ATOM 1725 C C . ASP A 1 206 ? -10.727 -18.266 -11.305 1 77.75 206 ASP A C 1
ATOM 1727 O O . ASP A 1 206 ? -9.727 -18.078 -12 1 77.75 206 ASP A O 1
ATOM 1731 N N . SER A 1 207 ? -11.758 -18.938 -11.68 1 70.12 207 SER A N 1
ATOM 1732 C CA . SER A 1 207 ? -11.812 -19.531 -13.008 1 70.12 207 SER A CA 1
ATOM 1733 C C . SER A 1 207 ? -12.07 -18.469 -14.078 1 70.12 207 SER A C 1
ATOM 1735 O O . SER A 1 207 ? -11.625 -18.609 -15.219 1 70.12 207 SER A O 1
ATOM 1737 N N . HIS A 1 208 ? -12.805 -17.438 -13.539 1 64.56 208 HIS A N 1
ATOM 1738 C CA . HIS A 1 208 ? -13.102 -16.359 -14.484 1 64.56 208 HIS A CA 1
ATOM 1739 C C . HIS A 1 208 ? -12.133 -15.203 -14.312 1 64.56 208 HIS A C 1
ATOM 1741 O O . HIS A 1 208 ? -11.867 -14.766 -13.188 1 64.56 208 HIS A O 1
ATOM 1747 N N . LYS A 1 209 ? -11.062 -15.055 -14.984 1 60.69 209 LYS A N 1
ATOM 1748 C CA . LYS A 1 209 ? -9.922 -14.141 -14.891 1 60.69 209 LYS A CA 1
ATOM 1749 C C . LYS A 1 209 ? -10.391 -12.688 -14.906 1 60.69 209 LYS A C 1
ATOM 1751 O O . LYS A 1 209 ? -9.586 -11.773 -15.117 1 60.69 209 LYS A O 1
ATOM 1756 N N . ASP A 1 210 ? -11.758 -12.5 -14.633 1 63.19 210 ASP A N 1
ATOM 1757 C CA . ASP A 1 210 ? -12.164 -11.102 -14.75 1 63.19 210 ASP A CA 1
ATOM 1758 C C . ASP A 1 210 ? -11.891 -10.336 -13.461 1 63.19 210 ASP A C 1
ATOM 1760 O O . ASP A 1 210 ? -11.711 -9.117 -13.484 1 63.19 210 ASP A O 1
ATOM 1764 N N . ILE A 1 211 ? -11.906 -11.086 -12.43 1 75 211 ILE A N 1
ATOM 1765 C CA . ILE A 1 211 ? -11.695 -10.438 -11.141 1 75 211 ILE A CA 1
ATOM 1766 C C . ILE A 1 211 ? -10.305 -10.781 -10.609 1 75 211 ILE A C 1
ATOM 1768 O O . ILE A 1 211 ? -10 -11.945 -10.359 1 75 211 ILE A O 1
ATOM 1772 N N . ASP A 1 212 ? -9.57 -9.758 -10.523 1 74.06 212 ASP A N 1
ATOM 1773 C CA . ASP A 1 212 ? -8.203 -9.992 -10.078 1 74.06 212 ASP A CA 1
ATOM 1774 C C . ASP A 1 212 ? -8.055 -9.711 -8.578 1 74.06 212 ASP A C 1
ATOM 1776 O O . ASP A 1 212 ? -8.789 -8.891 -8.023 1 74.06 212 ASP A O 1
ATOM 1780 N N . ASN A 1 213 ? -7.383 -10.508 -7.828 1 78.81 213 ASN A N 1
ATOM 1781 C CA . ASN A 1 213 ? -6.887 -10.328 -6.469 1 78.81 213 ASN A CA 1
ATOM 1782 C C . ASN A 1 213 ? -8.031 -10.211 -5.465 1 78.81 213 ASN A C 1
ATOM 1784 O O . ASN A 1 213 ? -8.109 -9.227 -4.723 1 78.81 213 ASN A O 1
ATOM 1788 N N . PRO A 1 214 ? -8.898 -11.164 -5.402 1 88.81 214 PRO A N 1
ATOM 1789 C CA . PRO A 1 214 ? -9.977 -11.133 -4.406 1 88.81 214 PRO A CA 1
ATOM 1790 C C . PRO A 1 214 ? -9.445 -10.984 -2.979 1 88.81 214 PRO A C 1
ATOM 1792 O O . PRO A 1 214 ? -10.109 -10.383 -2.133 1 88.81 214 PRO A O 1
ATOM 1795 N N . ASP A 1 215 ? -8.242 -11.492 -2.73 1 89.62 215 ASP A N 1
ATOM 1796 C CA . ASP A 1 215 ? -7.645 -11.422 -1.4 1 89.62 215 ASP A CA 1
ATOM 1797 C C . ASP A 1 215 ? -7.387 -9.969 -0.992 1 89.62 215 ASP A C 1
ATOM 1799 O O . ASP A 1 215 ? -7.637 -9.594 0.154 1 89.62 215 ASP A O 1
ATOM 1803 N N . GLN A 1 216 ? -6.98 -9.211 -1.937 1 86.25 216 GLN A N 1
ATOM 1804 C CA . GLN A 1 216 ? -6.723 -7.801 -1.664 1 86.25 216 GLN A CA 1
ATOM 1805 C C . GLN A 1 216 ? -8.023 -7.027 -1.495 1 86.25 216 GLN A C 1
ATOM 1807 O O . GLN A 1 216 ? -8.109 -6.117 -0.666 1 86.25 216 GLN A O 1
ATOM 1812 N N . ARG A 1 217 ? -8.953 -7.309 -2.275 1 90.62 217 ARG A N 1
ATOM 1813 C CA . ARG A 1 217 ? -10.234 -6.613 -2.199 1 90.62 217 ARG A CA 1
ATOM 1814 C C . ARG A 1 217 ? -10.914 -6.859 -0.855 1 90.62 217 ARG A C 1
ATOM 1816 O O . ARG A 1 217 ? -11.422 -5.926 -0.233 1 90.62 217 ARG A O 1
ATOM 1823 N N . ILE A 1 218 ? -10.75 -8.07 -0.329 1 94 218 ILE A N 1
ATOM 1824 C CA . ILE A 1 218 ? -11.383 -8.422 0.938 1 94 218 ILE A CA 1
ATOM 1825 C C . ILE A 1 218 ? -10.578 -7.848 2.096 1 94 218 ILE A C 1
ATOM 1827 O O . ILE A 1 218 ? -11.141 -7.312 3.051 1 94 218 ILE A O 1
ATOM 1831 N N . SER A 1 219 ? -9.297 -7.918 1.997 1 92 219 SER A N 1
ATOM 1832 C CA . SER A 1 219 ? -8.461 -7.551 3.135 1 92 219 SER A CA 1
ATOM 1833 C C . SER A 1 219 ? -8.172 -6.055 3.154 1 92 219 SER A C 1
ATOM 1835 O O . SER A 1 219 ? -8.281 -5.41 4.203 1 92 219 SER A O 1
ATOM 1837 N N . GLU A 1 220 ? -7.93 -5.406 2.01 1 89.19 220 GLU A N 1
ATOM 1838 C CA . GLU A 1 220 ? -7.441 -4.031 1.979 1 89.19 220 GLU A CA 1
ATOM 1839 C C . GLU A 1 220 ? -8.531 -3.064 1.531 1 89.19 220 GLU A C 1
ATOM 1841 O O . GLU A 1 220 ? -8.734 -2.016 2.146 1 89.19 220 GLU A O 1
ATOM 1846 N N . ASP A 1 221 ? -9.203 -3.375 0.513 1 90.75 221 ASP A N 1
ATOM 1847 C CA . ASP A 1 221 ? -10.18 -2.445 -0.039 1 90.75 221 ASP A CA 1
ATOM 1848 C C . ASP A 1 221 ? -11.344 -2.23 0.931 1 90.75 221 ASP A C 1
ATOM 1850 O O . ASP A 1 221 ? -11.852 -1.115 1.062 1 90.75 221 ASP A O 1
ATOM 1854 N N . ILE A 1 222 ? -11.773 -3.318 1.548 1 95.31 222 ILE A N 1
ATOM 1855 C CA . ILE A 1 222 ? -12.867 -3.189 2.502 1 95.31 222 ILE A CA 1
ATOM 1856 C C . ILE A 1 222 ? -12.438 -2.303 3.668 1 95.31 222 ILE A C 1
ATOM 1858 O O . ILE A 1 222 ? -13.195 -1.437 4.113 1 95.31 222 ILE A O 1
ATOM 1862 N N . ARG A 1 223 ? -11.266 -2.541 4.133 1 93.75 223 ARG A N 1
ATOM 1863 C CA . ARG A 1 223 ? -10.734 -1.719 5.215 1 93.75 223 ARG A CA 1
ATOM 1864 C C . ARG A 1 223 ? -10.672 -0.25 4.805 1 93.75 223 ARG A C 1
ATOM 1866 O O . ARG A 1 223 ? -11.141 0.624 5.539 1 93.75 223 ARG A O 1
ATOM 1873 N N . ALA A 1 224 ? -10.133 -0.016 3.676 1 91.81 224 ALA A N 1
ATOM 1874 C CA . ALA A 1 224 ? -10.023 1.352 3.174 1 91.81 224 ALA A CA 1
ATOM 1875 C C . ALA A 1 224 ? -11.406 1.972 2.973 1 91.81 224 ALA A C 1
ATOM 1877 O O . ALA A 1 224 ? -11.602 3.16 3.234 1 91.81 224 ALA A O 1
ATOM 1878 N N . PHE A 1 225 ? -12.336 1.16 2.555 1 94.62 225 PHE A N 1
ATOM 1879 C CA . PHE A 1 225 ? -13.688 1.637 2.27 1 94.62 225 PHE A CA 1
ATOM 1880 C C . PHE A 1 225 ? -14.359 2.143 3.539 1 94.62 225 PHE A C 1
ATOM 1882 O O . PHE A 1 225 ? -14.93 3.234 3.551 1 94.62 225 PHE A O 1
ATOM 1889 N N . THR A 1 226 ? -14.266 1.45 4.566 1 94.81 226 THR A N 1
ATOM 1890 C CA . THR A 1 226 ? -14.992 1.787 5.789 1 94.81 226 THR A CA 1
ATOM 1891 C C . THR A 1 226 ? -14.336 2.973 6.492 1 94.81 226 THR A C 1
ATOM 1893 O O . THR A 1 226 ? -15.023 3.904 6.918 1 94.81 226 THR A O 1
ATOM 1896 N N . ILE A 1 227 ? -13.07 3.029 6.484 1 91.25 227 ILE A N 1
ATOM 1897 C CA . ILE A 1 227 ? -12.352 4.09 7.176 1 91.25 227 ILE A CA 1
ATOM 1898 C C . ILE A 1 227 ? -12.453 5.391 6.379 1 91.25 227 ILE A C 1
ATOM 1900 O O . ILE A 1 227 ? -12.773 6.441 6.938 1 91.25 227 ILE A O 1
ATOM 1904 N N . THR A 1 228 ? -12.289 5.301 5.129 1 90.06 228 THR A N 1
ATOM 1905 C CA . THR A 1 228 ? -12.266 6.488 4.285 1 90.06 228 THR A CA 1
ATOM 1906 C C . THR A 1 228 ? -13.664 7.07 4.137 1 90.06 228 THR A C 1
ATOM 1908 O O . THR A 1 228 ? -13.836 8.289 4.07 1 90.06 228 THR A O 1
ATOM 1911 N N . SER A 1 229 ? -14.664 6.203 4.051 1 92.38 229 SER A N 1
ATOM 1912 C CA . SER A 1 229 ? -16.047 6.676 3.945 1 92.38 229 SER A CA 1
ATOM 1913 C C . SER A 1 229 ? -16.422 7.527 5.152 1 92.38 229 SER A C 1
ATOM 1915 O O . SER A 1 229 ? -17 8.609 5.004 1 92.38 229 SER A O 1
ATOM 1917 N N . LEU A 1 230 ? -16.109 7.023 6.297 1 92.06 230 LEU A N 1
ATOM 1918 C CA . LEU A 1 230 ? -16.438 7.746 7.52 1 92.06 230 LEU A CA 1
ATOM 1919 C C . LEU A 1 230 ? -15.617 9.031 7.633 1 92.06 230 LEU A C 1
ATOM 1921 O O . LEU A 1 230 ? -16.141 10.07 8.031 1 92.06 230 LEU A O 1
ATOM 1925 N N . ARG A 1 231 ? -14.383 8.961 7.289 1 90.38 231 ARG A N 1
ATOM 1926 C CA . ARG A 1 231 ? -13.508 10.133 7.352 1 90.38 231 ARG A CA 1
ATOM 1927 C C . ARG A 1 231 ? -14.008 11.234 6.43 1 90.38 231 ARG A C 1
ATOM 1929 O O . ARG A 1 231 ? -14.094 12.398 6.836 1 90.38 231 ARG A O 1
ATOM 1936 N N . PHE A 1 232 ? -14.367 10.859 5.25 1 87.31 232 PHE A N 1
ATOM 1937 C CA . PHE A 1 232 ? -14.836 11.844 4.281 1 87.31 232 PHE A CA 1
ATOM 1938 C C . PHE A 1 232 ? -16.172 12.43 4.707 1 87.31 232 PHE A C 1
ATOM 1940 O O . PHE A 1 232 ? -16.422 13.625 4.531 1 87.31 232 PHE A O 1
ATOM 1947 N N . LEU A 1 233 ? -17 11.578 5.191 1 87.69 233 LEU A N 1
ATOM 1948 C CA . LEU A 1 233 ? -18.281 12.047 5.688 1 87.69 233 LEU A CA 1
ATOM 1949 C C . LEU A 1 233 ? -18.094 13.109 6.77 1 87.69 233 LEU A C 1
ATOM 1951 O O . LEU A 1 233 ? -18.719 14.172 6.719 1 87.69 233 LEU A O 1
ATOM 1955 N N . LEU A 1 234 ? -17.25 12.828 7.602 1 90.75 234 LEU A N 1
ATOM 1956 C CA . LEU A 1 234 ? -17.047 13.711 8.742 1 90.75 234 LEU A CA 1
ATOM 1957 C C . LEU A 1 234 ? -16.297 14.969 8.336 1 90.75 234 LEU A C 1
ATOM 1959 O O . LEU A 1 234 ? -16.562 16.062 8.852 1 90.75 234 LEU A O 1
ATOM 1963 N N . ILE A 1 235 ? -15.375 14.828 7.445 1 87.62 235 ILE A N 1
ATOM 1964 C CA . ILE A 1 235 ? -14.641 15.984 6.945 1 87.62 235 ILE A CA 1
ATOM 1965 C C . ILE A 1 235 ? -15.594 16.938 6.234 1 87.62 235 ILE A C 1
ATOM 1967 O O . ILE A 1 235 ? -15.547 18.156 6.457 1 87.62 235 ILE A O 1
ATOM 1971 N N . ILE A 1 236 ? -16.438 16.422 5.445 1 86.19 236 ILE A N 1
ATOM 1972 C CA . ILE A 1 236 ? -17.391 17.234 4.691 1 86.19 236 ILE A CA 1
ATOM 1973 C C . ILE A 1 236 ? -18.391 17.875 5.645 1 86.19 236 ILE A C 1
ATOM 1975 O O . ILE A 1 236 ? -18.672 19.078 5.535 1 86.19 236 ILE A O 1
ATOM 1979 N N . LEU A 1 237 ? -18.859 17.078 6.5 1 87.56 237 LEU A N 1
ATOM 1980 C CA . LEU A 1 237 ? -19.797 17.625 7.48 1 87.56 237 LEU A CA 1
ATOM 1981 C C . LEU A 1 237 ? -19.141 18.719 8.312 1 87.56 237 LEU A C 1
ATOM 1983 O O . LEU A 1 237 ? -19.75 19.781 8.523 1 87.56 237 LEU A O 1
ATOM 1987 N N . GLY A 1 238 ? -17.984 18.438 8.734 1 88.19 238 GLY A N 1
ATOM 1988 C CA . GLY A 1 238 ? -17.25 19.453 9.477 1 88.19 238 GLY A CA 1
ATOM 1989 C C . GLY A 1 238 ? -17.016 20.719 8.688 1 88.19 238 GLY A C 1
ATOM 1990 O O . GLY A 1 238 ? -17.156 21.828 9.227 1 88.19 238 GLY A O 1
ATOM 1991 N N . ALA A 1 239 ? -16.719 20.594 7.449 1 88.12 239 ALA A N 1
ATOM 1992 C CA . ALA A 1 239 ? -16.484 21.734 6.578 1 88.12 239 ALA A CA 1
ATOM 1993 C C . ALA A 1 239 ? -17.75 22.562 6.406 1 88.12 239 ALA A C 1
ATOM 1995 O O . ALA A 1 239 ? -17.703 23.797 6.449 1 88.12 239 ALA A O 1
ATOM 1996 N N . VAL A 1 240 ? -18.828 21.922 6.227 1 86.62 240 VAL A N 1
ATOM 1997 C CA . VAL A 1 240 ? -20.094 22.594 6.043 1 86.62 240 VAL A CA 1
ATOM 1998 C C . VAL A 1 240 ? -20.469 23.359 7.316 1 86.62 240 VAL A C 1
ATOM 2000 O O . VAL A 1 240 ? -20.859 24.531 7.254 1 86.62 240 VAL A O 1
ATOM 2003 N N . ILE A 1 241 ? -20.312 22.703 8.391 1 87.88 241 ILE A N 1
ATOM 2004 C CA . ILE A 1 241 ? -20.641 23.328 9.672 1 87.88 241 ILE A CA 1
ATOM 2005 C C . ILE A 1 241 ? -19.719 24.531 9.898 1 87.88 241 ILE A C 1
ATOM 2007 O O . ILE A 1 241 ? -20.156 25.578 10.352 1 87.88 241 ILE A O 1
ATOM 2011 N N . ASP A 1 242 ? -18.453 24.375 9.609 1 88.81 242 ASP A N 1
ATOM 2012 C CA . ASP A 1 242 ? -17.484 25.438 9.797 1 88.81 242 ASP A CA 1
ATOM 2013 C C . ASP A 1 242 ? -17.797 26.625 8.883 1 88.81 242 ASP A C 1
ATOM 2015 O O . ASP A 1 242 ? -17.719 27.781 9.312 1 88.81 242 ASP A O 1
ATOM 2019 N N . VAL A 1 243 ? -18.172 26.359 7.672 1 88.25 243 VAL A N 1
ATOM 2020 C CA . VAL A 1 243 ? -18.484 27.422 6.73 1 88.25 243 VAL A CA 1
ATOM 2021 C C . VAL A 1 243 ? -19.703 28.203 7.23 1 88.25 243 VAL A C 1
ATOM 2023 O O . VAL A 1 243 ? -19.688 29.438 7.254 1 88.25 243 VAL A O 1
ATOM 2026 N N . ILE A 1 244 ? -20.672 27.547 7.684 1 85.75 244 ILE A N 1
ATOM 2027 C CA . ILE A 1 244 ? -21.906 28.188 8.141 1 85.75 244 ILE A CA 1
ATOM 2028 C C . ILE A 1 244 ? -21.625 28.969 9.422 1 85.75 244 ILE A C 1
ATOM 2030 O O . ILE A 1 244 ? -21.984 30.141 9.531 1 85.75 244 ILE A O 1
ATOM 2034 N N . SER A 1 245 ? -20.969 28.359 10.344 1 88.06 245 SER A N 1
ATOM 2035 C CA . SER A 1 245 ? -20.734 28.969 11.648 1 88.06 245 SER A CA 1
ATOM 2036 C C . SER A 1 245 ? -19.797 30.156 11.539 1 88.06 245 SER A C 1
ATOM 2038 O O . SER A 1 245 ? -20.094 31.234 12.047 1 88.06 245 SER A O 1
ATOM 2040 N N . PHE A 1 246 ? -18.719 30.031 10.867 1 91.25 246 PHE A N 1
ATOM 2041 C CA . PHE A 1 246 ? -17.688 31.062 10.891 1 91.25 246 PHE A CA 1
ATOM 2042 C C . PHE A 1 246 ? -17.984 32.156 9.875 1 91.25 246 PHE A C 1
ATOM 2044 O O . PHE A 1 246 ? -17.562 33.312 10.039 1 91.25 246 PHE A O 1
ATOM 2051 N N . THR A 1 247 ? -18.734 31.828 8.844 1 89.81 247 THR A N 1
ATOM 2052 C CA . THR A 1 247 ? -19.266 32.906 8 1 89.81 247 THR A CA 1
ATOM 2053 C C . THR A 1 247 ? -20.281 33.75 8.766 1 89.81 247 THR A C 1
ATOM 2055 O O . THR A 1 247 ? -20.328 34.969 8.609 1 89.81 247 THR A O 1
ATOM 2058 N N . GLY A 1 248 ? -21.094 33.094 9.547 1 86.56 248 GLY A N 1
ATOM 2059 C CA . GLY A 1 248 ? -22.031 33.812 10.406 1 86.56 248 GLY A CA 1
ATOM 2060 C C . GLY A 1 248 ? -21.344 34.719 11.398 1 86.56 248 GLY A C 1
ATOM 2061 O O . GLY A 1 248 ? -21.766 35.875 11.594 1 86.56 248 GLY A O 1
ATOM 2062 N N . ILE A 1 249 ? -20.312 34.25 11.969 1 87.62 249 ILE A N 1
ATOM 2063 C CA . ILE A 1 249 ? -19.547 35.031 12.922 1 87.62 249 ILE A CA 1
ATOM 2064 C C . ILE A 1 249 ? -18.922 36.25 12.211 1 87.62 249 ILE A C 1
ATOM 2066 O O . ILE A 1 249 ? -18.984 37.375 12.711 1 87.62 249 ILE A O 1
ATOM 2070 N N . LEU A 1 250 ? -18.359 36 11.07 1 89.5 250 LEU A N 1
ATOM 2071 C CA . LEU A 1 250 ? -17.734 37.094 10.32 1 89.5 250 LEU A CA 1
ATOM 2072 C C . LEU A 1 250 ? -18.781 38.125 9.883 1 89.5 250 LEU A C 1
ATOM 2074 O O . LEU A 1 250 ? -18.5 39.312 9.875 1 89.5 250 LEU A O 1
ATOM 2078 N N . TRP A 1 251 ? -19.938 37.656 9.562 1 88.25 251 TRP A N 1
ATOM 2079 C CA . TRP A 1 251 ? -21.031 38.562 9.148 1 88.25 251 TRP A CA 1
ATOM 2080 C C . TRP A 1 251 ? -21.453 39.469 10.289 1 88.25 251 TRP A C 1
ATOM 2082 O O . TRP A 1 251 ? -21.812 40.625 10.07 1 88.25 251 TRP A O 1
ATOM 2092 N N . SER A 1 252 ? -21.406 38.938 11.508 1 85.69 252 SER A N 1
ATOM 2093 C CA . SER A 1 252 ? -21.781 39.75 12.68 1 85.69 252 SER A CA 1
ATOM 2094 C C . SER A 1 252 ? -20.719 40.781 12.992 1 85.69 252 SER A C 1
ATOM 2096 O O . SER A 1 252 ? -21.031 41.844 13.562 1 85.69 252 SER A O 1
ATOM 2098 N N . ILE A 1 253 ? -19.531 40.562 12.633 1 86.81 253 ILE A N 1
ATOM 2099 C CA . ILE A 1 253 ? -18.438 41.469 12.898 1 86.81 253 ILE A CA 1
ATOM 2100 C C . ILE A 1 253 ? -18.344 42.5 11.781 1 86.81 253 ILE A C 1
ATOM 2102 O O . ILE A 1 253 ? -18.344 43.719 12.047 1 86.81 253 ILE A O 1
ATOM 2106 N N . SER A 1 254 ? -18.266 42 10.523 1 89.5 254 SER A N 1
ATOM 2107 C CA . SER A 1 254 ? -18.172 42.875 9.352 1 89.5 254 SER A CA 1
ATOM 2108 C C . SER A 1 254 ? -18.797 42.188 8.125 1 89.5 254 SER A C 1
ATOM 2110 O O . SER A 1 254 ? -18.297 41.188 7.637 1 89.5 254 SER A O 1
ATOM 2112 N N . LYS A 1 255 ? -19.766 42.75 7.609 1 89.12 255 LYS A N 1
ATOM 2113 C CA . LYS A 1 255 ? -20.438 42.219 6.422 1 89.12 255 LYS A CA 1
ATOM 2114 C C . LYS A 1 255 ? -19.531 42.312 5.199 1 89.12 255 LYS A C 1
ATOM 2116 O O . LYS A 1 255 ? -19.547 41.406 4.359 1 89.12 255 LYS A O 1
ATOM 2121 N N . GLN A 1 256 ? -18.766 43.375 5.168 1 88.5 256 GLN A N 1
ATOM 2122 C CA . GLN A 1 256 ? -17.859 43.531 4.039 1 88.5 256 GLN A CA 1
ATOM 2123 C C . GLN A 1 256 ? -16.797 42.438 3.996 1 88.5 256 GLN A C 1
ATOM 2125 O O . GLN A 1 256 ? -16.531 41.875 2.934 1 88.5 256 GLN A O 1
ATOM 2130 N N . LEU A 1 257 ? -16.25 42.125 5.133 1 90.06 257 LEU A N 1
ATOM 2131 C CA . LEU A 1 257 ? -15.227 41.062 5.188 1 90.06 257 LEU A CA 1
ATOM 2132 C C . LEU A 1 257 ? -15.82 39.719 4.852 1 90.06 257 LEU A C 1
ATOM 2134 O O . LEU A 1 257 ? -15.164 38.875 4.223 1 90.06 257 LEU A O 1
ATOM 2138 N N . SER A 1 258 ? -17.031 39.469 5.25 1 90.94 258 SER A N 1
ATOM 2139 C CA . SER A 1 258 ? -17.688 38.219 4.988 1 90.94 258 SER A CA 1
ATOM 2140 C C . SER A 1 258 ? -17.922 38 3.494 1 90.94 258 SER A C 1
ATOM 2142 O O . SER A 1 258 ? -17.672 36.906 2.969 1 90.94 258 SER A O 1
ATOM 2144 N N . LEU A 1 259 ? -18.406 38.969 2.848 1 91.06 259 LEU A N 1
ATOM 2145 C CA . LEU A 1 259 ? -18.625 38.906 1.409 1 91.06 259 LEU A CA 1
ATOM 2146 C C . LEU A 1 259 ? -17.312 38.719 0.66 1 91.06 259 LEU A C 1
ATOM 2148 O O . LEU A 1 259 ? -17.25 37.938 -0.294 1 91.06 259 LEU A O 1
ATOM 2152 N N . PHE A 1 260 ? -16.344 39.406 1.113 1 90.31 260 PHE A N 1
ATOM 2153 C CA . PHE A 1 260 ? -15.023 39.281 0.499 1 90.31 260 PHE A CA 1
ATOM 2154 C C . PHE A 1 260 ? -14.5 37.844 0.66 1 90.31 260 PHE A C 1
ATOM 2156 O O . PHE A 1 260 ? -13.922 37.281 -0.271 1 90.31 260 PHE A O 1
ATOM 2163 N N . LEU A 1 261 ? -14.633 37.344 1.846 1 89.19 261 LEU A N 1
ATOM 2164 C CA . LEU A 1 261 ? -14.172 35.969 2.135 1 89.19 261 LEU A CA 1
ATOM 2165 C C . LEU A 1 261 ? -14.836 34.969 1.206 1 89.19 261 LEU A C 1
ATOM 2167 O O . LEU A 1 261 ? -14.18 34.062 0.691 1 89.19 261 LEU A O 1
ATOM 2171 N N . LEU A 1 262 ? -16.125 35.094 1.019 1 88.25 262 LEU A N 1
ATOM 2172 C CA . LEU A 1 262 ? -16.859 34.156 0.177 1 88.25 262 LEU A CA 1
ATOM 2173 C C . LEU A 1 262 ? -16.375 34.25 -1.27 1 88.25 262 LEU A C 1
ATOM 2175 O O . LEU A 1 262 ? -16.219 33.219 -1.928 1 88.25 262 LEU A O 1
ATOM 2179 N N . ILE A 1 263 ? -16.125 35.406 -1.74 1 89.75 263 ILE A N 1
ATOM 2180 C CA . ILE A 1 263 ? -15.625 35.594 -3.098 1 89.75 263 ILE A CA 1
ATOM 2181 C C . ILE A 1 263 ? -14.211 35.031 -3.203 1 89.75 263 ILE A C 1
ATOM 2183 O O . ILE A 1 263 ? -13.883 34.312 -4.164 1 89.75 263 ILE A O 1
ATOM 2187 N N . TYR A 1 264 ? -13.398 35.344 -2.164 1 88.62 264 TYR A N 1
ATOM 2188 C CA . TYR A 1 264 ? -12.031 34.875 -2.104 1 88.62 264 TYR A CA 1
ATOM 2189 C C . TYR A 1 264 ? -11.992 33.344 -2.078 1 88.62 264 TYR A C 1
ATOM 2191 O O . TYR A 1 264 ? -11.188 32.719 -2.777 1 88.62 264 TYR A O 1
ATOM 2199 N N . ALA A 1 265 ? -12.82 32.75 -1.278 1 87 265 ALA A N 1
ATOM 2200 C CA . ALA A 1 265 ? -12.859 31.297 -1.128 1 87 265 ALA A CA 1
ATOM 2201 C C . ALA A 1 265 ? -13.32 30.625 -2.418 1 87 265 ALA A C 1
ATOM 2203 O O . ALA A 1 265 ? -12.758 29.609 -2.832 1 87 265 ALA A O 1
ATOM 2204 N N . VAL A 1 266 ? -14.305 31.141 -3.068 1 84.5 266 VAL A N 1
ATOM 2205 C CA . VAL A 1 266 ? -14.828 30.578 -4.309 1 84.5 266 VAL A CA 1
ATOM 2206 C C . VAL A 1 266 ? -13.789 30.703 -5.414 1 84.5 266 VAL A C 1
ATOM 2208 O O . VAL A 1 266 ? -13.578 29.766 -6.191 1 84.5 266 VAL A O 1
ATOM 2211 N N . PHE A 1 267 ? -13.156 31.859 -5.438 1 88.06 267 PHE A N 1
ATOM 2212 C CA . PHE A 1 267 ? -12.125 32.094 -6.434 1 88.06 267 PHE A CA 1
ATOM 2213 C C . PHE A 1 267 ? -10.953 31.141 -6.238 1 88.06 267 PHE A C 1
ATOM 2215 O O . PHE A 1 267 ? -10.492 30.516 -7.191 1 88.06 267 PHE A O 1
ATOM 2222 N N . GLY A 1 268 ? -10.469 31.109 -5.02 1 84.81 268 GLY A N 1
ATOM 2223 C CA . GLY A 1 268 ? -9.359 30.203 -4.734 1 84.81 268 GLY A CA 1
ATOM 2224 C C . GLY A 1 268 ? -9.68 28.766 -5.039 1 84.81 268 GLY A C 1
ATOM 2225 O O . GLY A 1 268 ? -8.844 28.031 -5.582 1 84.81 268 GLY A O 1
ATOM 2226 N N . THR A 1 269 ? -10.867 28.375 -4.703 1 82 269 THR A N 1
ATOM 2227 C CA . THR A 1 269 ? -11.297 27.016 -4.973 1 82 269 THR A CA 1
ATOM 2228 C C . THR A 1 269 ? -11.383 26.75 -6.477 1 82 269 THR A C 1
ATOM 2230 O O . THR A 1 269 ? -10.969 25.703 -6.953 1 82 269 THR A O 1
ATOM 2233 N N . GLY A 1 270 ? -11.906 27.609 -7.215 1 84.5 270 GLY A N 1
ATOM 2234 C CA . GLY A 1 270 ? -12.008 27.484 -8.664 1 84.5 270 GLY A CA 1
ATOM 2235 C C . GLY A 1 270 ? -10.656 27.344 -9.344 1 84.5 270 GLY A C 1
ATOM 2236 O O . GLY A 1 270 ? -10.477 26.484 -10.203 1 84.5 270 GLY A O 1
ATOM 2237 N N . VAL A 1 271 ? -9.719 28.094 -8.906 1 86.25 271 VAL A N 1
ATOM 2238 C CA . VAL A 1 271 ? -8.383 28.062 -9.492 1 86.25 271 VAL A CA 1
ATOM 2239 C C . VAL A 1 271 ? -7.688 26.75 -9.125 1 86.25 271 VAL A C 1
ATOM 2241 O O . VAL A 1 271 ? -7.023 26.141 -9.961 1 86.25 271 VAL A O 1
ATOM 2244 N N . THR A 1 272 ? -7.836 26.422 -7.949 1 81.69 272 THR A N 1
ATOM 2245 C CA . THR A 1 272 ? -7.191 25.188 -7.484 1 81.69 272 THR A CA 1
ATOM 2246 C C . THR A 1 272 ? -7.754 23.969 -8.211 1 81.69 272 THR A C 1
ATOM 2248 O O . THR A 1 272 ? -7.016 23.031 -8.531 1 81.69 272 THR A O 1
ATOM 2251 N N . VAL A 1 273 ? -9.008 23.969 -8.492 1 79.44 273 VAL A N 1
ATOM 2252 C CA . VAL A 1 273 ? -9.633 22.859 -9.203 1 79.44 273 VAL A CA 1
ATOM 2253 C C . VAL A 1 273 ? -9.133 22.828 -10.648 1 79.44 273 VAL A C 1
ATOM 2255 O O . VAL A 1 273 ? -8.883 21.766 -11.195 1 79.44 273 VAL A O 1
ATOM 2258 N N . LEU A 1 274 ? -8.984 23.906 -11.234 1 82.62 274 LEU A N 1
ATOM 2259 C CA . LEU A 1 274 ? -8.508 23.984 -12.617 1 82.62 274 LEU A CA 1
ATOM 2260 C C . LEU A 1 274 ? -7.07 23.484 -12.719 1 82.62 274 LEU A C 1
ATOM 2262 O O . LEU A 1 274 ? -6.734 22.75 -13.641 1 82.62 274 LEU A O 1
ATOM 2266 N N . LEU A 1 275 ? -6.223 23.844 -11.805 1 81.12 275 LEU A N 1
ATOM 2267 C CA . LEU A 1 275 ? -4.836 23.406 -11.789 1 81.12 275 LEU A CA 1
ATOM 2268 C C . LEU A 1 275 ? -4.742 21.938 -11.375 1 81.12 275 LEU A C 1
ATOM 2270 O O . LEU A 1 275 ? -3.889 21.203 -11.875 1 81.12 275 LEU A O 1
ATOM 2274 N N . GLY A 1 276 ? -5.625 21.562 -10.562 1 77.56 276 GLY A N 1
ATOM 2275 C CA . GLY A 1 276 ? -5.629 20.203 -10.023 1 77.56 276 GLY A CA 1
ATOM 2276 C C . GLY A 1 276 ? -6.09 19.172 -11.031 1 77.56 276 GLY A C 1
ATOM 2277 O O . GLY A 1 276 ? -5.691 18 -10.953 1 77.56 276 GLY A O 1
ATOM 2278 N N . ARG A 1 277 ? -6.789 19.531 -12 1 81.5 277 ARG A N 1
ATOM 2279 C CA . ARG A 1 277 ? -7.289 18.594 -13.008 1 81.5 277 ARG A CA 1
ATOM 2280 C C . ARG A 1 277 ? -6.141 17.906 -13.734 1 81.5 277 ARG A C 1
ATOM 2282 O O . ARG A 1 277 ? -6.195 16.703 -13.984 1 81.5 277 ARG A O 1
ATOM 2289 N N . ARG A 1 278 ? -5.16 18.656 -14.117 1 83.56 278 ARG A N 1
ATOM 2290 C CA . ARG A 1 278 ? -3.996 18.062 -14.773 1 83.56 278 ARG A CA 1
ATOM 2291 C C . ARG A 1 278 ? -3.238 17.141 -13.828 1 83.56 278 ARG A C 1
ATOM 2293 O O . ARG A 1 278 ? -2.684 16.125 -14.258 1 83.56 278 ARG A O 1
ATOM 2300 N N . LEU A 1 279 ? -3.254 17.484 -12.602 1 83.5 279 LEU A N 1
ATOM 2301 C CA . LEU A 1 279 ? -2.561 16.672 -11.609 1 83.5 279 LEU A CA 1
ATOM 2302 C C . LEU A 1 279 ? -3.244 15.32 -11.445 1 83.5 279 LEU A C 1
ATOM 2304 O O . LEU A 1 279 ? -2.578 14.312 -11.211 1 83.5 279 LEU A O 1
ATOM 2308 N N . ILE A 1 280 ? -4.543 15.367 -11.641 1 78.81 280 ILE A N 1
ATOM 2309 C CA . ILE A 1 280 ? -5.297 14.125 -11.516 1 78.81 280 ILE A CA 1
ATOM 2310 C C . ILE A 1 280 ? -4.891 13.156 -12.625 1 78.81 280 ILE A C 1
ATOM 2312 O O . ILE A 1 280 ? -4.633 11.977 -12.367 1 78.81 280 ILE A O 1
ATOM 2316 N N . THR A 1 281 ? -4.789 13.617 -13.766 1 82.88 281 THR A N 1
ATOM 2317 C CA . THR A 1 281 ? -4.418 12.789 -14.906 1 82.88 281 THR A CA 1
ATOM 2318 C C . THR A 1 281 ? -2.984 12.281 -14.758 1 82.88 281 THR A C 1
ATOM 2320 O O . THR A 1 281 ? -2.705 11.109 -15.023 1 82.88 281 THR A O 1
ATOM 2323 N N . LEU A 1 282 ? -2.129 13.148 -14.328 1 86.88 282 LEU A N 1
ATOM 2324 C CA . LEU A 1 282 ? -0.727 12.773 -14.172 1 86.88 282 LEU A CA 1
ATOM 2325 C C . LEU A 1 282 ? -0.562 11.734 -13.07 1 86.88 282 LEU A C 1
ATOM 2327 O O . LEU A 1 282 ? 0.28 10.836 -13.18 1 86.88 282 LEU A O 1
ATOM 2331 N N . ASN A 1 283 ? -1.326 11.828 -12.086 1 83.81 283 ASN A N 1
ATOM 2332 C CA . ASN A 1 283 ? -1.274 10.859 -11 1 83.81 283 ASN A CA 1
ATOM 2333 C C . ASN A 1 283 ? -1.792 9.492 -11.43 1 83.81 283 ASN A C 1
ATOM 2335 O O . ASN A 1 283 ? -1.226 8.461 -11.062 1 83.81 283 ASN A O 1
ATOM 2339 N N . PHE A 1 284 ? -2.832 9.547 -12.211 1 79.81 284 PHE A N 1
ATOM 2340 C CA . PHE A 1 284 ? -3.361 8.297 -12.742 1 79.81 284 PHE A CA 1
ATOM 2341 C C . PHE A 1 284 ? -2.332 7.609 -13.633 1 79.81 284 PHE A C 1
ATOM 2343 O O . PHE A 1 284 ? -2.154 6.391 -13.562 1 79.81 284 PHE A O 1
ATOM 2350 N N . ASN A 1 285 ? -1.765 8.375 -14.422 1 88.06 285 ASN A N 1
ATOM 2351 C CA . ASN A 1 285 ? -0.731 7.828 -15.297 1 88.06 285 ASN A CA 1
ATOM 2352 C C . ASN A 1 285 ? 0.447 7.277 -14.5 1 88.06 285 ASN A C 1
ATOM 2354 O O . ASN A 1 285 ? 1.028 6.254 -14.867 1 88.06 285 ASN A O 1
ATOM 2358 N N . GLN A 1 286 ? 0.782 7.945 -13.453 1 89 286 GLN A N 1
ATOM 2359 C CA . GLN A 1 286 ? 1.896 7.504 -12.625 1 89 286 GLN A CA 1
ATOM 2360 C C . GLN A 1 286 ? 1.618 6.137 -12.008 1 89 286 GLN A C 1
ATOM 2362 O O . GLN A 1 286 ? 2.5 5.273 -11.977 1 89 286 GLN A O 1
ATOM 2367 N N . LEU A 1 287 ? 0.421 5.957 -11.562 1 81.06 287 LEU A N 1
ATOM 2368 C CA . LEU A 1 287 ? 0.04 4.676 -10.977 1 81.06 287 LEU A CA 1
ATOM 2369 C C . LEU A 1 287 ? 0.128 3.561 -12.016 1 81.06 287 LEU A C 1
ATOM 2371 O O . LEU A 1 287 ? 0.619 2.469 -11.719 1 81.06 287 LEU A O 1
ATOM 2375 N N . LYS A 1 288 ? -0.322 3.896 -13.195 1 85.38 288 LYS A N 1
ATOM 2376 C CA . LYS A 1 288 ? -0.275 2.924 -14.281 1 85.38 288 LYS A CA 1
ATOM 2377 C C . LYS A 1 288 ? 1.165 2.58 -14.648 1 85.38 288 LYS A C 1
ATOM 2379 O O . LYS A 1 288 ? 1.5 1.408 -14.836 1 85.38 288 LYS A O 1
ATOM 2384 N N . LEU A 1 289 ? 1.983 3.525 -14.766 1 92.5 289 LEU A N 1
ATOM 2385 C CA . LEU A 1 289 ? 3.371 3.318 -15.172 1 92.5 289 LEU A CA 1
ATOM 2386 C C . LEU A 1 289 ? 4.145 2.574 -14.086 1 92.5 289 LEU A C 1
ATOM 2388 O O . LEU A 1 289 ? 5.004 1.742 -14.391 1 92.5 289 LEU A O 1
ATOM 2392 N N . GLU A 1 290 ? 3.867 2.898 -12.852 1 91.75 290 GLU A N 1
ATOM 2393 C CA . GLU A 1 290 ? 4.492 2.164 -11.758 1 91.75 290 GLU A CA 1
ATOM 2394 C C . GLU A 1 290 ? 4.059 0.702 -11.75 1 91.75 290 GLU A C 1
ATOM 2396 O O . GLU A 1 290 ? 4.863 -0.189 -11.469 1 91.75 290 GLU A O 1
ATOM 2401 N N . ALA A 1 291 ? 2.852 0.493 -12.039 1 82.06 291 ALA A N 1
ATOM 2402 C CA . ALA A 1 291 ? 2.334 -0.871 -12.133 1 82.06 291 ALA A CA 1
ATOM 2403 C C . ALA A 1 291 ? 3.004 -1.634 -13.266 1 82.06 291 ALA A C 1
ATOM 2405 O O . ALA A 1 291 ? 3.312 -2.82 -13.133 1 82.06 291 ALA A O 1
ATOM 2406 N N . ASN A 1 292 ? 3.121 -1 -14.375 1 87.06 292 ASN A N 1
ATOM 2407 C CA . ASN A 1 292 ? 3.812 -1.605 -15.508 1 87.06 292 ASN A CA 1
ATOM 2408 C C . ASN A 1 292 ? 5.254 -1.97 -15.156 1 87.06 292 ASN A C 1
ATOM 2410 O O . ASN A 1 292 ? 5.758 -3.01 -15.578 1 87.06 292 ASN A O 1
ATOM 2414 N N . PHE A 1 293 ? 5.906 -1.088 -14.43 1 94.19 293 PHE A N 1
ATOM 2415 C CA . PHE A 1 293 ? 7.266 -1.346 -13.961 1 94.19 293 PHE A CA 1
ATOM 2416 C C . PHE A 1 293 ? 7.305 -2.582 -13.07 1 94.19 293 PHE A C 1
ATOM 2418 O O . PHE A 1 293 ? 8.133 -3.471 -13.273 1 94.19 293 PHE A O 1
ATOM 2425 N N . ARG A 1 294 ? 6.434 -2.648 -12.211 1 88.5 294 ARG A N 1
ATOM 2426 C CA . ARG A 1 294 ? 6.363 -3.801 -11.32 1 88.5 294 ARG A CA 1
ATOM 2427 C C . ARG A 1 294 ? 6.023 -5.07 -12.086 1 88.5 294 ARG A C 1
ATOM 2429 O O . ARG A 1 294 ? 6.57 -6.141 -11.805 1 88.5 294 ARG A O 1
ATOM 2436 N N . TYR A 1 295 ? 5.188 -4.926 -12.984 1 83.12 295 TYR A N 1
ATOM 2437 C CA . TYR A 1 295 ? 4.816 -6.062 -13.82 1 83.12 295 TYR A CA 1
ATOM 2438 C C . TYR A 1 295 ? 6.023 -6.613 -14.562 1 83.12 295 TYR A C 1
ATOM 2440 O O . TYR A 1 295 ? 6.195 -7.828 -14.68 1 83.12 295 TYR A O 1
ATOM 2448 N N . GLY A 1 296 ? 6.77 -5.766 -15.086 1 89.62 296 GLY A N 1
ATOM 2449 C CA . GLY A 1 296 ? 7.984 -6.191 -15.766 1 89.62 296 GLY A CA 1
ATOM 2450 C C . GLY A 1 296 ? 8.93 -6.969 -14.867 1 89.62 296 GLY A C 1
ATOM 2451 O O . GLY A 1 296 ? 9.5 -7.98 -15.281 1 89.62 296 GLY A O 1
ATOM 2452 N N . LEU A 1 297 ? 9.047 -6.512 -13.672 1 92.94 297 LEU A N 1
ATOM 2453 C CA . LEU A 1 297 ? 9.914 -7.18 -12.711 1 92.94 297 LEU A CA 1
ATOM 2454 C C . LEU A 1 297 ? 9.344 -8.539 -12.32 1 92.94 297 LEU A C 1
ATOM 2456 O O . LEU A 1 297 ? 10.086 -9.516 -12.188 1 92.94 297 LEU A O 1
ATOM 2460 N N . VAL A 1 298 ? 8.086 -8.609 -12.125 1 85.62 298 VAL A N 1
ATOM 2461 C CA . VAL A 1 298 ? 7.43 -9.867 -11.773 1 85.62 298 VAL A CA 1
ATOM 2462 C C . VAL A 1 298 ? 7.566 -10.867 -12.922 1 85.62 298 VAL A C 1
ATOM 2464 O O . VAL A 1 298 ? 7.789 -12.055 -12.688 1 85.62 298 VAL A O 1
ATOM 2467 N N . HIS A 1 299 ? 7.43 -10.344 -14.125 1 86.81 299 HIS A N 1
ATOM 2468 C CA . HIS A 1 299 ? 7.59 -11.188 -15.305 1 86.81 299 HIS A CA 1
ATOM 2469 C C . HIS A 1 299 ? 8.984 -11.812 -15.352 1 86.81 299 HIS A C 1
ATOM 2471 O O . HIS A 1 299 ? 9.125 -12.992 -15.68 1 86.81 299 HIS A O 1
ATOM 2477 N N . VAL A 1 300 ? 9.953 -11.078 -15.008 1 91 300 VAL A N 1
ATOM 2478 C CA . VAL A 1 300 ? 11.328 -11.57 -14.977 1 91 300 VAL A CA 1
ATOM 2479 C C . VAL A 1 300 ? 11.477 -12.617 -13.883 1 91 300 VAL A C 1
ATOM 2481 O O . VAL A 1 300 ? 12.078 -13.672 -14.102 1 91 300 VAL A O 1
ATOM 2484 N N . ARG A 1 301 ? 10.969 -12.32 -12.75 1 88 301 ARG A N 1
ATOM 2485 C CA . ARG A 1 301 ? 11.07 -13.242 -11.617 1 88 301 ARG A CA 1
ATOM 2486 C C . ARG A 1 301 ? 10.383 -14.57 -11.93 1 88 301 ARG A C 1
ATOM 2488 O O . ARG A 1 301 ? 10.945 -15.641 -11.68 1 88 301 ARG A O 1
ATOM 2495 N N . ASP A 1 302 ? 9.195 -14.492 -12.539 1 80 302 ASP A N 1
ATOM 2496 C CA . ASP A 1 302 ? 8.391 -15.68 -12.805 1 80 302 ASP A CA 1
ATOM 2497 C C . ASP A 1 302 ? 9.031 -16.547 -13.891 1 80 302 ASP A C 1
ATOM 2499 O O . ASP A 1 302 ? 8.758 -17.734 -13.984 1 80 302 ASP A O 1
ATOM 2503 N N . ASN A 1 303 ? 9.891 -15.922 -14.711 1 86.19 303 ASN A N 1
ATOM 2504 C CA . ASN A 1 303 ? 10.516 -16.641 -15.812 1 86.19 303 ASN A CA 1
ATOM 2505 C C . ASN A 1 303 ? 12.039 -16.625 -15.695 1 86.19 303 ASN A C 1
ATOM 2507 O O . ASN A 1 303 ? 12.742 -16.594 -16.703 1 86.19 303 ASN A O 1
ATOM 2511 N N . ALA A 1 304 ? 12.508 -16.562 -14.477 1 87.62 304 ALA A N 1
ATOM 2512 C CA . ALA A 1 304 ? 13.938 -16.391 -14.219 1 87.62 304 ALA A CA 1
ATOM 2513 C C . ALA A 1 304 ? 14.742 -17.516 -14.852 1 87.62 304 ALA A C 1
ATOM 2515 O O . ALA A 1 304 ? 15.781 -17.266 -15.477 1 87.62 304 ALA A O 1
ATOM 2516 N N . GLU A 1 305 ? 14.273 -18.719 -14.734 1 83.94 305 GLU A N 1
ATOM 2517 C CA . GLU A 1 305 ? 15.016 -19.859 -15.258 1 83.94 305 GLU A CA 1
ATOM 2518 C C . GLU A 1 305 ? 15.102 -19.828 -16.781 1 83.94 305 GLU A C 1
ATOM 2520 O O . GLU A 1 305 ? 16.172 -20.031 -17.359 1 83.94 305 GLU A O 1
ATOM 2525 N N . SER A 1 306 ? 13.984 -19.516 -17.391 1 84 306 SER A N 1
ATOM 2526 C CA . SER A 1 306 ? 13.961 -19.422 -18.844 1 84 306 SER A CA 1
ATOM 2527 C C . SER A 1 306 ? 14.875 -18.312 -19.344 1 84 306 SER A C 1
ATOM 2529 O O . SER A 1 306 ? 15.586 -18.5 -20.344 1 84 306 SER A O 1
ATOM 2531 N N . ILE A 1 307 ? 14.883 -17.297 -18.719 1 89.56 307 ILE A N 1
ATOM 2532 C CA . ILE A 1 307 ? 15.719 -16.156 -19.109 1 89.56 307 ILE A CA 1
ATOM 2533 C C . ILE A 1 307 ? 17.188 -16.531 -18.953 1 89.56 307 ILE A C 1
ATOM 2535 O O . ILE A 1 307 ? 18.016 -16.188 -19.812 1 89.56 307 ILE A O 1
ATOM 2539 N N . ALA A 1 308 ? 17.453 -17.219 -17.875 1 86.44 308 ALA A N 1
ATOM 2540 C CA . ALA A 1 308 ? 18.828 -17.641 -17.641 1 86.44 308 ALA A CA 1
ATOM 2541 C C . ALA A 1 308 ? 19.297 -18.625 -18.734 1 86.44 308 ALA A C 1
ATOM 2543 O O . ALA A 1 308 ? 20.438 -18.562 -19.188 1 86.44 308 ALA A O 1
ATOM 2544 N N . PHE A 1 309 ? 18.375 -19.453 -19.125 1 82.62 309 PHE A N 1
ATOM 2545 C CA . PHE A 1 309 ? 18.688 -20.406 -20.172 1 82.62 309 PHE A CA 1
ATOM 2546 C C . PHE A 1 309 ? 18.969 -19.688 -21.5 1 82.62 309 PHE A C 1
ATOM 2548 O O . PHE A 1 309 ? 19.922 -20.016 -22.188 1 82.62 309 PHE A O 1
ATOM 2555 N N . TYR A 1 310 ? 18.188 -18.703 -21.719 1 84.94 310 TYR A N 1
ATOM 2556 C CA . TYR A 1 310 ? 18.297 -17.969 -22.984 1 84.94 310 TYR A CA 1
ATOM 2557 C C . TYR A 1 310 ? 19.438 -16.953 -22.922 1 84.94 310 TYR A C 1
ATOM 2559 O O . TYR A 1 310 ? 19.844 -16.391 -23.938 1 84.94 310 TYR A O 1
ATOM 2567 N N . GLN A 1 311 ? 19.938 -16.672 -21.734 1 83.56 311 GLN A N 1
ATOM 2568 C CA . GLN A 1 311 ? 20.906 -15.602 -21.531 1 83.56 311 GLN A CA 1
ATOM 2569 C C . GLN A 1 311 ? 20.344 -14.258 -22.016 1 83.56 311 GLN A C 1
ATOM 2571 O O . GLN A 1 311 ? 21.016 -13.539 -22.75 1 83.56 311 GLN A O 1
ATOM 2576 N N . GLY A 1 312 ? 19.125 -14.062 -21.734 1 86.75 312 GLY A N 1
ATOM 2577 C CA . GLY A 1 312 ? 18.453 -12.859 -22.203 1 86.75 312 GLY A CA 1
ATOM 2578 C C . GLY A 1 312 ? 18.516 -11.719 -21.203 1 86.75 312 GLY A C 1
ATOM 2579 O O . GLY A 1 312 ? 17.656 -10.844 -21.188 1 86.75 312 GLY A O 1
ATOM 2580 N N . GLU A 1 313 ? 19.578 -11.586 -20.328 1 90.12 313 GLU A N 1
ATOM 2581 C CA . GLU A 1 313 ? 19.672 -10.609 -19.234 1 90.12 313 GLU A CA 1
ATOM 2582 C C . GLU A 1 313 ? 19.703 -9.18 -19.781 1 90.12 313 GLU A C 1
ATOM 2584 O O . GLU A 1 313 ? 19.047 -8.289 -19.25 1 90.12 313 GLU A O 1
ATOM 2589 N N . ASP A 1 314 ? 20.406 -8.938 -20.828 1 88.62 314 ASP A N 1
ATOM 2590 C CA . ASP A 1 314 ? 20.562 -7.59 -21.359 1 88.62 314 ASP A CA 1
ATOM 2591 C C . ASP A 1 314 ? 19.234 -7.059 -21.891 1 88.62 314 ASP A C 1
ATOM 2593 O O . ASP A 1 314 ? 18.859 -5.914 -21.625 1 88.62 314 ASP A O 1
ATOM 2597 N N . ARG A 1 315 ? 18.562 -7.91 -22.578 1 87.56 315 ARG A N 1
ATOM 2598 C CA . ARG A 1 315 ? 17.281 -7.496 -23.141 1 87.56 315 ARG A CA 1
ATOM 2599 C C . ARG A 1 315 ? 16.266 -7.23 -22.031 1 87.56 315 ARG A C 1
ATOM 2601 O O . ARG A 1 315 ? 15.5 -6.258 -22.094 1 87.56 315 ARG A O 1
ATOM 2608 N N . GLU A 1 316 ? 16.25 -8.156 -21.156 1 92.12 316 GLU A N 1
ATOM 2609 C CA . GLU A 1 316 ? 15.289 -8 -20.062 1 92.12 316 GLU A CA 1
ATOM 2610 C C . GLU A 1 316 ? 15.617 -6.777 -19.203 1 92.12 316 GLU A C 1
ATOM 2612 O O . GLU A 1 316 ? 14.711 -6.074 -18.75 1 92.12 316 GLU A O 1
ATOM 2617 N N . SER A 1 317 ? 16.906 -6.516 -18.969 1 93.69 317 SER A N 1
ATOM 2618 C CA . SER A 1 317 ? 17.328 -5.328 -18.25 1 93.69 317 SER A CA 1
ATOM 2619 C C . SER A 1 317 ? 16.891 -4.055 -18.953 1 93.69 317 SER A C 1
ATOM 2621 O O . SER A 1 317 ? 16.406 -3.117 -18.328 1 93.69 317 SER A O 1
ATOM 2623 N N . GLU A 1 318 ? 17 -4.047 -20.203 1 90.94 318 GLU A N 1
ATOM 2624 C CA . GLU A 1 318 ? 16.625 -2.877 -21 1 90.94 318 GLU A CA 1
ATOM 2625 C C . GLU A 1 318 ? 15.117 -2.643 -20.953 1 90.94 318 GLU A C 1
ATOM 2627 O O . GLU A 1 318 ? 14.664 -1.503 -20.812 1 90.94 318 GLU A O 1
ATOM 2632 N N . GLN A 1 319 ? 14.422 -3.725 -21.094 1 90.38 319 GLN A N 1
ATOM 2633 C CA . GLN A 1 319 ? 12.969 -3.594 -21.078 1 90.38 319 GLN A CA 1
ATOM 2634 C C . GLN A 1 319 ? 12.461 -3.1 -19.734 1 90.38 319 GLN A C 1
ATOM 2636 O O . GLN A 1 319 ? 11.555 -2.268 -19.672 1 90.38 319 GLN A O 1
ATOM 2641 N N . VAL A 1 320 ? 12.992 -3.574 -18.656 1 94.62 320 VAL A N 1
ATOM 2642 C CA . VAL A 1 320 ? 12.594 -3.168 -17.312 1 94.62 320 VAL A CA 1
ATOM 2643 C C . VAL A 1 320 ? 13.016 -1.721 -17.062 1 94.62 320 VAL A C 1
ATOM 2645 O O . VAL A 1 320 ? 12.242 -0.933 -16.516 1 94.62 320 VAL A O 1
ATOM 2648 N N . LYS A 1 321 ? 14.219 -1.347 -17.484 1 95.75 321 LYS A N 1
ATOM 2649 C CA . LYS A 1 321 ? 14.719 0.014 -17.312 1 95.75 321 LYS A CA 1
ATOM 2650 C C . LYS A 1 321 ? 13.891 1.015 -18.109 1 95.75 321 LYS A C 1
ATOM 2652 O O . LYS A 1 321 ? 13.672 2.143 -17.672 1 95.75 321 LYS A O 1
ATOM 2657 N N . LYS A 1 322 ? 13.453 0.566 -19.266 1 93.62 322 LYS A N 1
ATOM 2658 C CA . LYS A 1 322 ? 12.609 1.428 -20.094 1 93.62 322 LYS A CA 1
ATOM 2659 C C . LYS A 1 322 ? 11.289 1.731 -19.391 1 93.62 322 LYS A C 1
ATOM 2661 O O . LYS A 1 322 ? 10.828 2.875 -19.391 1 93.62 322 LYS A O 1
ATOM 2666 N N . ARG A 1 323 ? 10.719 0.784 -18.844 1 93.94 323 ARG A N 1
ATOM 2667 C CA . ARG A 1 323 ? 9.461 0.958 -18.125 1 93.94 323 ARG A CA 1
ATOM 2668 C C . ARG A 1 323 ? 9.656 1.858 -16.906 1 93.94 323 ARG A C 1
ATOM 2670 O O . ARG A 1 323 ? 8.797 2.688 -16.594 1 93.94 323 ARG A O 1
ATOM 2677 N N . PHE A 1 324 ? 10.773 1.749 -16.219 1 96.5 324 PHE A N 1
ATOM 2678 C CA . PHE A 1 324 ? 11.078 2.611 -15.086 1 96.5 324 PHE A CA 1
ATOM 2679 C C . PHE A 1 324 ? 11.242 4.059 -15.531 1 96.5 324 PHE A C 1
ATOM 2681 O O . PHE A 1 324 ? 10.766 4.98 -14.867 1 96.5 324 PHE A O 1
ATOM 2688 N N . PHE A 1 325 ? 11.906 4.203 -16.609 1 95.81 325 PHE A N 1
ATOM 2689 C CA . PHE A 1 325 ? 12.195 5.551 -17.094 1 95.81 325 PHE A CA 1
ATOM 2690 C C . PHE A 1 325 ? 10.906 6.285 -17.438 1 95.81 325 PHE A C 1
ATOM 2692 O O . PHE A 1 325 ? 10.812 7.504 -17.266 1 95.81 325 PHE A O 1
ATOM 2699 N N . GLN A 1 326 ? 9.969 5.574 -17.938 1 95.75 326 GLN A N 1
ATOM 2700 C CA . GLN A 1 326 ? 8.68 6.191 -18.203 1 95.75 326 GLN A CA 1
ATOM 2701 C C . GLN A 1 326 ? 8.023 6.684 -16.922 1 95.75 326 GLN A C 1
ATOM 2703 O O . GLN A 1 326 ? 7.465 7.781 -16.875 1 95.75 326 GLN A O 1
ATOM 2708 N N . ALA A 1 327 ? 8.078 5.871 -15.883 1 95.62 327 ALA A N 1
ATOM 2709 C CA . ALA A 1 327 ? 7.559 6.266 -14.57 1 95.62 327 ALA A CA 1
ATOM 2710 C C . ALA A 1 327 ? 8.336 7.449 -14.008 1 95.62 327 ALA A C 1
ATOM 2712 O O . ALA A 1 327 ? 7.75 8.359 -13.422 1 95.62 327 ALA A O 1
ATOM 2713 N N . PHE A 1 328 ? 9.641 7.426 -14.25 1 96.62 328 PHE A N 1
ATOM 2714 C CA . PHE A 1 328 ? 10.516 8.492 -13.781 1 96.62 328 PHE A CA 1
ATOM 2715 C C . PHE A 1 328 ? 10.164 9.812 -14.445 1 96.62 328 PHE A C 1
ATOM 2717 O O . PHE A 1 328 ? 10.055 10.844 -13.773 1 96.62 328 PHE A O 1
ATOM 2724 N N . ASN A 1 329 ? 9.961 9.82 -15.719 1 96 329 ASN A N 1
ATOM 2725 C CA . ASN A 1 329 ? 9.68 11.039 -16.469 1 96 329 ASN A CA 1
ATOM 2726 C C . ASN A 1 329 ? 8.312 11.617 -16.109 1 96 329 ASN A C 1
ATOM 2728 O O . ASN A 1 329 ? 8.164 12.828 -15.984 1 96 329 ASN A O 1
ATOM 27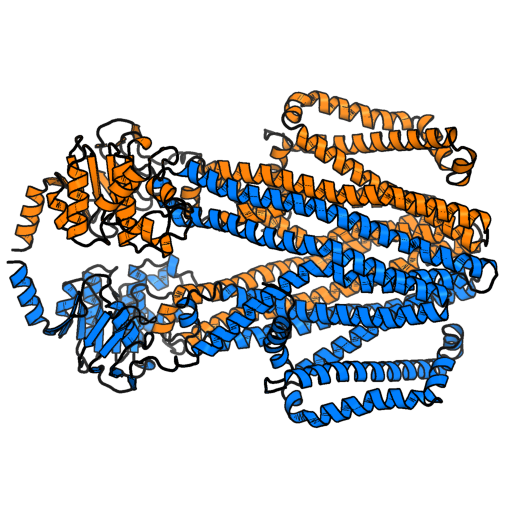32 N N . ASN A 1 330 ? 7.402 10.758 -15.992 1 95.5 330 ASN A N 1
ATOM 2733 C CA . ASN A 1 330 ? 6.082 11.234 -15.594 1 95.5 330 ASN A CA 1
ATOM 2734 C C . ASN A 1 330 ? 6.105 11.836 -14.188 1 95.5 330 ASN A C 1
ATOM 2736 O O . ASN A 1 330 ? 5.395 12.805 -13.914 1 95.5 330 ASN A O 1
ATOM 2740 N N . PHE A 1 331 ? 6.871 11.266 -13.281 1 94.38 331 PHE A N 1
ATOM 2741 C CA . PHE A 1 331 ? 6.961 11.805 -11.93 1 94.38 331 PHE A CA 1
ATOM 2742 C C . PHE A 1 331 ? 7.613 13.18 -11.93 1 94.38 331 PHE A C 1
ATOM 2744 O O . PHE A 1 331 ? 7.25 14.047 -11.133 1 94.38 331 PHE A O 1
ATOM 2751 N N . ASN A 1 332 ? 8.539 13.367 -12.82 1 94.81 332 ASN A N 1
ATOM 2752 C CA . ASN A 1 332 ? 9.141 14.688 -12.953 1 94.81 332 ASN A CA 1
ATOM 2753 C C . ASN A 1 332 ? 8.117 15.719 -13.414 1 94.81 332 ASN A C 1
ATOM 2755 O O . ASN A 1 332 ? 8.148 16.875 -12.969 1 94.81 332 ASN A O 1
ATOM 2759 N N . LEU A 1 333 ? 7.285 15.32 -14.281 1 94 333 LEU A N 1
ATOM 2760 C CA . LEU A 1 333 ? 6.219 16.203 -14.727 1 94 333 LEU A CA 1
ATOM 2761 C C . LEU A 1 333 ? 5.25 16.5 -13.586 1 94 333 LEU A C 1
ATOM 2763 O O . LEU A 1 333 ? 4.793 17.641 -13.43 1 94 333 LEU A O 1
ATOM 2767 N N . LEU A 1 334 ? 5.027 15.492 -12.844 1 92.25 334 LEU A N 1
ATOM 2768 C CA . LEU A 1 334 ? 4.145 15.633 -11.695 1 92.25 334 LEU A CA 1
ATOM 2769 C C . LEU A 1 334 ? 4.711 16.641 -10.695 1 92.25 334 LEU A C 1
ATOM 2771 O O . LEU A 1 334 ? 3.977 17.469 -10.164 1 92.25 334 LEU A O 1
ATOM 2775 N N . ILE A 1 335 ? 6.012 16.562 -10.453 1 94.12 335 ILE A N 1
ATOM 2776 C CA . ILE A 1 335 ? 6.672 17.484 -9.516 1 94.12 335 ILE A CA 1
ATOM 2777 C C . ILE A 1 335 ? 6.602 18.906 -10.055 1 94.12 335 ILE A C 1
ATOM 2779 O O . ILE A 1 335 ? 6.391 19.844 -9.289 1 94.12 335 ILE A O 1
ATOM 2783 N N . GLY A 1 336 ? 6.703 19.078 -11.297 1 93.62 336 GLY A N 1
ATOM 2784 C CA . GLY A 1 336 ? 6.617 20.391 -11.914 1 93.62 336 GLY A CA 1
ATOM 2785 C C . GLY A 1 336 ? 5.238 21.016 -11.797 1 93.62 336 GLY A C 1
ATOM 2786 O O . GLY A 1 336 ? 5.113 22.188 -11.469 1 93.62 336 GLY A O 1
ATOM 2787 N N . TRP A 1 337 ? 4.258 20.25 -12 1 90.38 337 TRP A N 1
ATOM 2788 C CA . TRP A 1 337 ? 2.893 20.766 -11.898 1 90.38 337 TRP A CA 1
ATOM 2789 C C . TRP A 1 337 ? 2.506 21 -10.438 1 90.38 337 TRP A C 1
ATOM 2791 O O . TRP A 1 337 ? 1.75 21.922 -10.133 1 90.38 337 TRP A O 1
ATOM 2801 N N . GLN A 1 338 ? 2.975 20.125 -9.602 1 90.25 338 GLN A N 1
ATOM 2802 C CA . GLN A 1 338 ? 2.738 20.328 -8.18 1 90.25 338 GLN A CA 1
ATOM 2803 C C . GLN A 1 338 ? 3.346 21.641 -7.695 1 90.25 338 GLN A C 1
ATOM 2805 O O . GLN A 1 338 ? 2.781 22.312 -6.828 1 90.25 338 GLN A O 1
ATOM 2810 N N . ARG A 1 339 ? 4.508 21.938 -8.242 1 92.25 339 ARG A N 1
ATOM 2811 C CA . ARG A 1 339 ? 5.141 23.219 -7.93 1 92.25 339 ARG A CA 1
ATOM 2812 C C . ARG A 1 339 ? 4.219 24.391 -8.266 1 92.25 339 ARG A C 1
ATOM 2814 O O . ARG A 1 339 ? 4.066 25.312 -7.473 1 92.25 339 ARG A O 1
ATOM 2821 N N . ASN A 1 340 ? 3.602 24.297 -9.398 1 90 340 ASN A N 1
ATOM 2822 C CA . ASN A 1 340 ? 2.697 25.359 -9.828 1 90 340 ASN A CA 1
ATOM 2823 C C . ASN A 1 340 ? 1.485 25.469 -8.906 1 90 340 ASN A C 1
ATOM 2825 O O . ASN A 1 340 ? 1.046 26.578 -8.578 1 90 340 ASN A O 1
ATOM 2829 N N . VAL A 1 341 ? 0.992 24.406 -8.555 1 87.12 341 VAL A N 1
ATOM 2830 C CA . VAL A 1 341 ? -0.15 24.391 -7.645 1 87.12 341 VAL A CA 1
ATOM 2831 C C . VAL A 1 341 ? 0.271 24.922 -6.277 1 87.12 341 VAL A C 1
ATOM 2833 O O . VAL A 1 341 ? -0.465 25.688 -5.648 1 87.12 341 VAL A O 1
ATOM 2836 N N . ASP A 1 342 ? 1.444 24.562 -5.824 1 89.44 342 ASP A N 1
ATOM 2837 C CA . ASP A 1 342 ? 1.941 25 -4.523 1 89.44 342 ASP A CA 1
ATOM 2838 C C . ASP A 1 342 ? 2.178 26.516 -4.508 1 89.44 342 ASP A C 1
ATOM 2840 O O . ASP A 1 342 ? 1.998 27.156 -3.475 1 89.44 342 ASP A O 1
ATOM 2844 N N . TYR A 1 343 ? 2.572 27.047 -5.645 1 91.56 343 TYR A N 1
ATOM 2845 C CA . TYR A 1 343 ? 2.723 28.5 -5.738 1 91.56 343 TYR A CA 1
ATOM 2846 C C . TYR A 1 343 ? 1.404 29.203 -5.445 1 91.56 343 TYR A C 1
ATOM 2848 O O . TYR A 1 343 ? 1.366 30.172 -4.68 1 91.56 343 TYR A O 1
ATOM 2856 N N . PHE A 1 344 ? 0.451 28.703 -5.969 1 87.75 344 PHE A N 1
ATOM 2857 C CA . PHE A 1 344 ? -0.856 29.328 -5.777 1 87.75 344 PHE A CA 1
ATOM 2858 C C . PHE A 1 344 ? -1.373 29.078 -4.367 1 87.75 344 PHE A C 1
ATOM 2860 O O . PHE A 1 344 ? -1.806 30 -3.686 1 87.75 344 PHE A O 1
ATOM 2867 N N . THR A 1 345 ? -1.31 27.875 -3.945 1 85.25 345 THR A N 1
ATOM 2868 C CA . THR A 1 345 ? -1.918 27.531 -2.664 1 85.25 345 THR A CA 1
ATOM 2869 C C . THR A 1 345 ? -1.165 28.188 -1.513 1 85.25 345 THR A C 1
ATOM 2871 O O . THR A 1 345 ? -1.776 28.625 -0.536 1 85.25 345 THR A O 1
ATOM 2874 N N . THR A 1 346 ? 0.147 28.234 -1.615 1 88.06 346 THR A N 1
ATOM 2875 C CA . THR A 1 346 ? 0.935 28.891 -0.575 1 88.06 346 THR A CA 1
ATOM 2876 C C . THR A 1 346 ? 0.65 30.391 -0.54 1 88.06 346 THR A C 1
ATOM 2878 O O . THR A 1 346 ? 0.439 30.953 0.531 1 88.06 346 THR A O 1
ATOM 2881 N N . GLY A 1 347 ? 0.632 30.969 -1.705 1 86.75 347 GLY A N 1
ATOM 2882 C CA . GLY A 1 347 ? 0.277 32.375 -1.773 1 86.75 347 GLY A CA 1
ATOM 2883 C C . GLY A 1 347 ? -1.116 32.688 -1.248 1 86.75 347 GLY A C 1
ATOM 2884 O O . GLY A 1 347 ? -1.324 33.656 -0.534 1 86.75 347 GLY A O 1
ATOM 2885 N N . TYR A 1 348 ? -1.937 31.828 -1.558 1 84.31 348 TYR A N 1
ATOM 2886 C CA . TYR A 1 348 ? -3.326 31.938 -1.129 1 84.31 348 TYR A CA 1
ATOM 2887 C C . TYR A 1 348 ? -3.439 31.828 0.387 1 84.31 348 TYR A C 1
ATOM 2889 O O . TYR A 1 348 ? -4.207 32.562 1.012 1 84.31 348 TYR A O 1
ATOM 2897 N N . ARG A 1 349 ? -2.662 31.047 1.032 1 82.62 349 ARG A N 1
ATOM 2898 C CA . ARG A 1 349 ? -2.682 30.844 2.477 1 82.62 349 ARG A CA 1
ATOM 2899 C C . ARG A 1 349 ? -2.041 32.031 3.203 1 82.62 349 ARG A C 1
ATOM 2901 O O . ARG A 1 349 ? -2.488 32.406 4.285 1 82.62 349 ARG A O 1
ATOM 2908 N N . TYR A 1 350 ? -1.01 32.531 2.611 1 84.81 350 TYR A N 1
ATOM 2909 C CA . TYR A 1 350 ? -0.318 33.656 3.236 1 84.81 350 TYR A CA 1
ATOM 2910 C C . TYR A 1 350 ? -1.191 34.906 3.236 1 84.81 350 TYR A C 1
ATOM 2912 O O . TYR A 1 350 ? -1.153 35.688 4.18 1 84.81 350 TYR A O 1
ATOM 2920 N N . LEU A 1 351 ? -2.002 35.031 2.258 1 84.12 351 LEU A N 1
ATOM 2921 C CA . LEU A 1 351 ? -2.855 36.219 2.152 1 84.12 351 LEU A CA 1
ATOM 2922 C C . LEU A 1 351 ? -3.934 36.219 3.232 1 84.12 351 LEU A C 1
ATOM 2924 O O . LEU A 1 351 ? -4.438 37.25 3.621 1 84.12 351 LEU A O 1
ATOM 2928 N N . VAL A 1 352 ? -4.195 35.062 3.67 1 82.88 352 VAL A N 1
ATOM 2929 C CA . VAL A 1 352 ? -5.234 34.906 4.68 1 82.88 352 VAL A CA 1
ATOM 2930 C C . VAL A 1 352 ? -4.793 35.594 5.98 1 82.88 352 VAL A C 1
ATOM 2932 O O . VAL A 1 352 ? -5.625 36.062 6.762 1 82.88 352 VAL A O 1
ATOM 2935 N N . ILE A 1 353 ? -3.527 35.719 6.18 1 82.62 353 ILE A N 1
ATOM 2936 C CA . ILE A 1 353 ? -2.992 36.281 7.414 1 82.62 353 ILE A CA 1
ATOM 2937 C C . ILE A 1 353 ? -3.166 37.812 7.398 1 82.62 353 ILE A C 1
ATOM 2939 O O . ILE A 1 353 ? -3.438 38.406 8.438 1 82.62 353 ILE A O 1
ATOM 2943 N N . ILE A 1 354 ? -3.182 38.438 6.227 1 87.19 354 ILE A N 1
ATOM 2944 C CA . ILE A 1 354 ? -3.105 39.906 6.148 1 87.19 354 ILE A CA 1
ATOM 2945 C C . ILE A 1 354 ? -4.477 40.469 5.785 1 87.19 354 ILE A C 1
ATOM 2947 O O . ILE A 1 354 ? -4.805 41.594 6.164 1 87.19 354 ILE A O 1
ATOM 2951 N N . LEU A 1 355 ? -5.301 39.75 5.141 1 88.25 355 LEU A N 1
ATOM 2952 C CA . LEU A 1 355 ? -6.492 40.281 4.5 1 88.25 355 LEU A CA 1
ATOM 2953 C C . LEU A 1 355 ? -7.516 40.719 5.535 1 88.25 355 LEU A C 1
ATOM 2955 O O . LEU A 1 355 ? -8.086 41.812 5.426 1 88.25 355 LEU A O 1
ATOM 2959 N N . PRO A 1 356 ? -7.746 39.906 6.598 1 88.81 356 PRO A N 1
ATOM 2960 C CA . PRO A 1 356 ? -8.719 40.344 7.59 1 88.81 356 PRO A CA 1
ATOM 2961 C C . PRO A 1 356 ? -8.297 41.656 8.273 1 88.81 356 PRO A C 1
ATOM 2963 O O . PRO A 1 356 ? -9.109 42.562 8.445 1 88.81 356 PRO A O 1
ATOM 2966 N N . SER A 1 357 ? -7.027 41.75 8.602 1 89.69 357 SER A N 1
ATOM 2967 C CA . SER A 1 357 ? -6.531 42.938 9.242 1 89.69 357 SER A CA 1
ATOM 2968 C C . SER A 1 357 ? -6.582 44.156 8.297 1 89.69 357 SER A C 1
ATOM 2970 O O . SER A 1 357 ? -6.844 45.281 8.719 1 89.69 357 SER A O 1
ATOM 2972 N N . LEU A 1 358 ? -6.297 43.875 7.012 1 90 358 LEU A N 1
ATOM 2973 C CA . LEU A 1 358 ? -6.328 44.938 6.008 1 90 358 LEU A CA 1
ATOM 2974 C C . LEU A 1 358 ? -7.723 45.531 5.898 1 90 358 LEU A C 1
ATOM 2976 O O . LEU A 1 358 ? -7.867 46.75 5.855 1 90 358 LEU A O 1
ATOM 2980 N N . ILE A 1 359 ? -8.711 44.812 5.98 1 90 359 ILE A N 1
ATOM 2981 C CA . ILE A 1 359 ? -10.078 45.25 5.754 1 90 359 ILE A CA 1
ATOM 2982 C C . ILE A 1 359 ? -10.656 45.812 7.051 1 90 359 ILE A C 1
ATOM 2984 O O . ILE A 1 359 ? -11.414 46.781 7.031 1 90 359 ILE A O 1
ATOM 2988 N N . MET A 1 360 ? -10.273 45.281 8.219 1 91.94 360 MET A N 1
ATOM 2989 C CA . MET A 1 360 ? -10.906 45.625 9.492 1 91.94 360 MET A CA 1
ATOM 2990 C C . MET A 1 360 ? -10.172 46.812 10.156 1 91.94 360 MET A C 1
ATOM 2992 O O . MET A 1 360 ? -10.719 47.438 11.055 1 91.94 360 MET A O 1
ATOM 2996 N N . ALA A 1 361 ? -8.945 47.125 9.695 1 91 361 ALA A N 1
ATOM 2997 C CA . ALA A 1 361 ? -8.117 48.125 10.359 1 91 361 ALA A CA 1
ATOM 2998 C C . ALA A 1 361 ? -8.805 49.469 10.398 1 91 361 ALA A C 1
ATOM 3000 O O . ALA A 1 361 ? -8.836 50.125 11.445 1 91 361 ALA A O 1
ATOM 3001 N N . PRO A 1 362 ? -9.406 49.906 9.281 1 89.56 362 PRO A N 1
ATOM 3002 C CA . PRO A 1 362 ? -10.078 51.219 9.328 1 89.56 362 PRO A CA 1
ATOM 3003 C C . PRO A 1 362 ? -11.227 51.25 10.336 1 89.56 362 PRO A C 1
ATOM 3005 O O . PRO A 1 362 ? -11.438 52.281 11 1 89.56 362 PRO A O 1
ATOM 3008 N N . LEU A 1 363 ? -11.906 50.219 10.492 1 90.5 363 LEU A N 1
ATOM 3009 C CA . LEU A 1 363 ? -12.992 50.125 11.469 1 90.5 363 LEU A CA 1
ATOM 3010 C C . LEU A 1 363 ? -12.445 50.156 12.891 1 90.5 363 LEU A C 1
ATOM 3012 O O . LEU A 1 363 ? -13.07 50.719 13.789 1 90.5 363 LEU A O 1
ATOM 3016 N N . TYR A 1 364 ? -11.352 49.625 13.109 1 91.25 364 TYR A N 1
ATOM 3017 C CA . TYR A 1 364 ? -10.711 49.562 14.414 1 91.25 364 TYR A CA 1
ATOM 3018 C C . TYR A 1 364 ? -10.172 50.938 14.812 1 91.25 364 TYR A C 1
ATOM 3020 O O . TYR A 1 364 ? -10.352 51.375 15.945 1 91.25 364 TYR A O 1
ATOM 3028 N N . PHE A 1 365 ? -9.516 51.625 13.867 1 92.44 365 PHE A N 1
ATOM 3029 C CA . PHE A 1 365 ? -8.922 52.938 14.164 1 92.44 365 PHE A CA 1
ATOM 3030 C C . PHE A 1 365 ? -9.992 54 14.359 1 92.44 365 PHE A C 1
ATOM 3032 O O . PHE A 1 365 ? -9.781 54.969 15.078 1 92.44 365 PHE A O 1
ATOM 3039 N N . SER A 1 366 ? -11.195 53.719 13.781 1 91.81 366 SER A N 1
ATOM 3040 C CA . SER A 1 366 ? -12.32 54.625 14.008 1 91.81 366 SER A CA 1
ATOM 3041 C C . SER A 1 366 ? -13.102 54.25 15.258 1 91.81 366 SER A C 1
ATOM 3043 O O . SER A 1 366 ? -14.188 54.781 15.5 1 91.81 366 SER A O 1
ATOM 3045 N N . GLU A 1 367 ? -12.664 53.188 15.992 1 89.81 367 GLU A N 1
ATOM 3046 C CA . GLU A 1 367 ? -13.172 52.75 17.297 1 89.81 367 GLU A CA 1
ATOM 3047 C C . GLU A 1 367 ? -14.57 52.125 17.172 1 89.81 367 GLU A C 1
ATOM 3049 O O . GLU A 1 367 ? -15.414 52.312 18.047 1 89.81 367 GLU A O 1
ATOM 3054 N N . GLN A 1 368 ? -14.789 51.562 16.094 1 87.81 368 GLN A N 1
ATOM 3055 C CA . GLN A 1 368 ? -16.078 50.906 15.891 1 87.81 368 GLN A CA 1
ATOM 3056 C C . GLN A 1 368 ? -16.047 49.438 16.359 1 87.81 368 GLN A C 1
ATOM 3058 O O . GLN A 1 368 ? -17.078 48.844 16.656 1 87.81 368 GLN A O 1
ATOM 3063 N N . ILE A 1 369 ? -14.875 48.875 16.391 1 89.44 369 ILE A N 1
ATOM 3064 C CA . ILE A 1 369 ? -14.711 47.5 16.812 1 89.44 369 ILE A CA 1
ATOM 3065 C C . ILE A 1 369 ? -13.57 47.406 17.828 1 89.44 369 ILE A C 1
ATOM 3067 O O . ILE A 1 369 ? -12.828 48.375 18.031 1 89.44 369 ILE A O 1
ATOM 3071 N N . ARG A 1 370 ? -13.516 46.281 18.5 1 91.75 370 ARG A N 1
ATOM 3072 C CA . ARG A 1 370 ? -12.477 46.031 19.484 1 91.75 370 ARG A CA 1
ATOM 3073 C C . ARG A 1 370 ? -11.359 45.156 18.922 1 91.75 370 ARG A C 1
ATOM 3075 O O . ARG A 1 370 ? -11.508 44.594 17.828 1 91.75 370 ARG A O 1
ATOM 3082 N N . PHE A 1 371 ? -10.25 45.125 19.641 1 91 371 PHE A N 1
ATOM 3083 C CA . PHE A 1 371 ? -9.078 44.375 19.172 1 91 371 PHE A CA 1
ATOM 3084 C C . PHE A 1 371 ? -9.398 42.906 18.938 1 91 371 PHE A C 1
ATOM 3086 O O . PHE A 1 371 ? -8.977 42.344 17.938 1 91 371 PHE A O 1
ATOM 3093 N N . GLY A 1 372 ? -10.094 42.312 19.797 1 90.31 372 GLY A N 1
ATOM 3094 C CA . GLY A 1 372 ? -10.445 40.906 19.688 1 90.31 372 GLY A CA 1
ATOM 3095 C C . GLY A 1 372 ? -11.273 40.594 18.469 1 90.31 372 GLY A C 1
ATOM 3096 O O . GLY A 1 372 ? -11.227 39.469 17.953 1 90.31 372 GLY A O 1
ATOM 3097 N N . ASP A 1 373 ? -12.016 41.531 17.938 1 90.81 373 ASP A N 1
ATOM 3098 C CA . ASP A 1 373 ? -12.812 41.344 16.719 1 90.81 373 ASP A CA 1
ATOM 3099 C C . ASP A 1 373 ? -11.922 41.094 15.508 1 90.81 373 ASP A C 1
ATOM 3101 O O . ASP A 1 373 ? -12.289 40.312 14.609 1 90.81 373 ASP A O 1
ATOM 3105 N N . ILE A 1 374 ? -10.82 41.688 15.539 1 89.62 374 ILE A N 1
ATOM 3106 C CA . ILE A 1 374 ? -9.891 41.531 14.422 1 89.62 374 ILE A CA 1
ATOM 3107 C C . ILE A 1 374 ? -9.297 40.125 14.469 1 89.62 374 ILE A C 1
ATOM 3109 O O . ILE A 1 374 ? -9.211 39.438 13.438 1 89.62 374 ILE A O 1
ATOM 3113 N N . THR A 1 375 ? -8.867 39.75 15.664 1 89.31 375 THR A N 1
ATOM 3114 C CA . THR A 1 375 ? -8.266 38.406 15.789 1 89.31 375 THR A CA 1
ATOM 3115 C C . THR A 1 375 ? -9.297 37.344 15.523 1 89.31 375 THR A C 1
ATOM 3117 O O . THR A 1 375 ? -8.984 36.312 14.922 1 89.31 375 THR A O 1
ATOM 3120 N N . GLN A 1 376 ? -10.477 37.531 15.977 1 90.19 376 GLN A N 1
ATOM 3121 C CA . GLN A 1 376 ? -11.547 36.594 15.734 1 90.19 376 GLN A CA 1
ATOM 3122 C C . GLN A 1 376 ? -11.883 36.5 14.25 1 90.19 376 GLN A C 1
ATOM 3124 O O . GLN A 1 376 ? -12.172 35.406 13.742 1 90.19 376 GLN A O 1
ATOM 3129 N N . ALA A 1 377 ? -11.914 37.625 13.602 1 90.38 377 ALA A N 1
ATOM 3130 C CA . ALA A 1 377 ? -12.156 37.656 12.164 1 90.38 377 ALA A CA 1
ATOM 3131 C C . ALA A 1 377 ? -11.07 36.875 11.422 1 90.38 377 ALA A C 1
ATOM 3133 O O . ALA A 1 377 ? -11.359 36.156 10.445 1 90.38 377 ALA A O 1
ATOM 3134 N N . GLY A 1 378 ? -9.859 37.031 11.883 1 90.44 378 GLY A N 1
ATOM 3135 C CA . GLY A 1 378 ? -8.773 36.25 11.281 1 90.44 378 GLY A CA 1
ATOM 3136 C C . GLY A 1 378 ? -8.945 34.75 11.445 1 90.44 378 GLY A C 1
ATOM 3137 O O . GLY A 1 378 ? -8.727 34 10.508 1 90.44 378 GLY A O 1
ATOM 3138 N N . PHE A 1 379 ? -9.273 34.375 12.602 1 89.56 379 PHE A N 1
ATOM 3139 C CA . PHE A 1 379 ? -9.508 32.969 12.891 1 89.56 379 PHE A CA 1
ATOM 3140 C C . PHE A 1 379 ? -10.648 32.406 12.039 1 89.56 379 PHE A C 1
ATOM 3142 O O . PHE A 1 379 ? -10.523 31.344 11.438 1 89.56 379 PHE A O 1
ATOM 3149 N N . ALA A 1 380 ? -11.75 33.188 12.031 1 89.81 380 ALA A N 1
ATOM 3150 C CA . ALA A 1 380 ? -12.914 32.781 11.242 1 89.81 380 ALA A CA 1
ATOM 3151 C C . ALA A 1 380 ? -12.562 32.656 9.758 1 89.81 380 ALA A C 1
ATOM 3153 O O . ALA A 1 380 ? -12.992 31.734 9.078 1 89.81 380 ALA A O 1
ATOM 3154 N N . PHE A 1 381 ? -11.852 33.625 9.328 1 89.38 381 PHE A N 1
ATOM 3155 C CA . PHE A 1 381 ? -11.414 33.625 7.938 1 89.38 381 PHE A CA 1
ATOM 3156 C C . PHE A 1 381 ? -10.602 32.375 7.617 1 89.38 381 PHE A C 1
ATOM 3158 O O . PHE A 1 381 ? -10.812 31.75 6.578 1 89.38 381 PHE A O 1
ATOM 3165 N N . SER A 1 382 ? -9.734 32.031 8.461 1 88.62 382 SER A N 1
ATOM 3166 C CA . SER A 1 382 ? -8.883 30.859 8.266 1 88.62 382 SER A CA 1
ATOM 3167 C C . SER A 1 382 ? -9.703 29.578 8.266 1 88.62 382 SER A C 1
ATOM 3169 O O . SER A 1 382 ? -9.406 28.641 7.512 1 88.62 382 SER A O 1
ATOM 3171 N N . GLN A 1 383 ? -10.633 29.438 9.148 1 88.31 383 GLN A N 1
ATOM 3172 C CA . GLN A 1 383 ? -11.477 28.25 9.234 1 88.31 383 GLN A CA 1
ATOM 3173 C C . GLN A 1 383 ? -12.273 28.047 7.957 1 88.31 383 GLN A C 1
ATOM 3175 O O . GLN A 1 383 ? -12.375 26.922 7.453 1 88.31 383 GLN A O 1
ATOM 3180 N N . VAL A 1 384 ? -12.828 29.109 7.457 1 86.94 384 VAL A N 1
ATOM 3181 C CA . VAL A 1 384 ? -13.648 29.016 6.25 1 86.94 384 VAL A CA 1
ATOM 3182 C C . VAL A 1 384 ? -12.766 28.656 5.055 1 86.94 384 VAL A C 1
ATOM 3184 O O . VAL A 1 384 ? -13.148 27.828 4.227 1 86.94 384 VAL A O 1
ATOM 3187 N N . LEU A 1 385 ? -11.672 29.25 5.023 1 84 385 LEU A N 1
ATOM 3188 C CA . LEU A 1 385 ? -10.773 28.938 3.922 1 84 385 LEU A CA 1
ATOM 3189 C C . LEU A 1 385 ? -10.32 27.484 3.973 1 84 385 LEU A C 1
ATOM 3191 O O . LEU A 1 385 ? -10.188 26.828 2.934 1 84 385 LEU A O 1
ATOM 3195 N N . SER A 1 386 ? -9.984 27.062 5.133 1 85.19 386 SER A N 1
ATOM 3196 C CA . SER A 1 386 ? -9.586 25.672 5.297 1 85.19 386 SER A CA 1
ATOM 3197 C C . SER A 1 386 ? -10.688 24.719 4.828 1 85.19 386 SER A C 1
ATOM 3199 O O . SER A 1 386 ? -10.398 23.688 4.234 1 85.19 386 SER A O 1
ATOM 3201 N N . ALA A 1 387 ? -11.875 25.047 5.133 1 84.88 387 ALA A N 1
ATOM 3202 C CA . ALA A 1 387 ? -13.016 24.234 4.719 1 84.88 387 ALA A CA 1
ATOM 3203 C C . ALA A 1 387 ? -13.109 24.141 3.197 1 84.88 387 ALA A C 1
ATOM 3205 O O . ALA A 1 387 ? -13.383 23.078 2.645 1 84.88 387 ALA A O 1
ATOM 3206 N N . PHE A 1 388 ? -12.781 25.172 2.586 1 80.75 388 PHE A N 1
ATOM 3207 C CA . PHE A 1 388 ? -12.867 25.203 1.131 1 80.75 388 PHE A CA 1
ATOM 3208 C C . PHE A 1 388 ? -11.672 24.484 0.502 1 80.75 388 PHE A C 1
ATOM 3210 O O . PHE A 1 388 ? -11.773 23.969 -0.615 1 80.75 388 PHE A O 1
ATOM 3217 N N . SER A 1 389 ? -10.586 24.438 1.177 1 77.31 389 SER A N 1
ATOM 3218 C CA . SER A 1 389 ? -9.367 23.844 0.638 1 77.31 389 SER A CA 1
ATOM 3219 C C . SER A 1 389 ? -9.438 22.312 0.675 1 77.31 389 SER A C 1
ATOM 3221 O O . SER A 1 389 ? -8.625 21.641 0.036 1 77.31 389 SER A O 1
ATOM 3223 N N . ILE A 1 390 ? -10.336 21.812 1.471 1 78.62 390 ILE A N 1
ATOM 3224 C CA . ILE A 1 390 ? -10.484 20.359 1.62 1 78.62 390 ILE A CA 1
ATOM 3225 C C . ILE A 1 390 ? -10.727 19.719 0.255 1 78.62 390 ILE A C 1
ATOM 3227 O O . ILE A 1 390 ? -10.242 18.625 -0.017 1 78.62 390 ILE A O 1
ATOM 3231 N N . VAL A 1 391 ? -11.453 20.344 -0.621 1 69.69 391 VAL A N 1
ATOM 3232 C CA . VAL A 1 391 ? -11.805 19.812 -1.932 1 69.69 391 VAL A CA 1
ATOM 3233 C C . VAL A 1 391 ? -10.531 19.516 -2.729 1 69.69 391 VAL A C 1
ATOM 3235 O O . VAL A 1 391 ? -10.398 18.453 -3.326 1 69.69 391 VAL A O 1
ATOM 3238 N N . VAL A 1 392 ? -9.602 20.406 -2.568 1 68.44 392 VAL A N 1
ATOM 3239 C CA . VAL A 1 392 ? -8.398 20.281 -3.385 1 68.44 392 VAL A CA 1
ATOM 3240 C C . VAL A 1 392 ? -7.434 19.297 -2.736 1 68.44 392 VAL A C 1
ATOM 3242 O O . VAL A 1 392 ? -6.801 18.5 -3.428 1 68.44 392 VAL A O 1
ATOM 3245 N N . SER A 1 393 ? -7.359 19.359 -1.479 1 72.75 393 SER A N 1
ATOM 3246 C CA . SER A 1 393 ? -6.371 18.562 -0.77 1 72.75 393 SER A CA 1
ATOM 3247 C C . SER A 1 393 ? -6.766 17.094 -0.747 1 72.75 393 SER A C 1
ATOM 3249 O O . SER A 1 393 ? -5.926 16.219 -0.517 1 72.75 393 SER A O 1
ATOM 3251 N N . GLN A 1 394 ? -8.023 16.828 -0.983 1 75.69 394 GLN A N 1
ATOM 3252 C CA . GLN A 1 394 ? -8.5 15.461 -0.855 1 75.69 394 GLN A CA 1
ATOM 3253 C C . GLN A 1 394 ? -8.695 14.82 -2.225 1 75.69 394 GLN A C 1
ATOM 3255 O O . GLN A 1 394 ? -9.219 13.703 -2.324 1 75.69 394 GLN A O 1
ATOM 3260 N N . ILE A 1 395 ? -8.227 15.438 -3.258 1 70.94 395 ILE A N 1
ATOM 3261 C CA . ILE A 1 395 ? -8.461 14.93 -4.605 1 70.94 395 ILE A CA 1
ATOM 3262 C C . ILE A 1 395 ? -7.766 13.586 -4.781 1 70.94 395 ILE A C 1
ATOM 3264 O O . ILE A 1 395 ? -8.352 12.641 -5.309 1 70.94 395 ILE A O 1
ATOM 3268 N N . GLU A 1 396 ? -6.52 13.492 -4.336 1 71.25 396 GLU A N 1
ATOM 3269 C CA . GLU A 1 396 ? -5.762 12.266 -4.523 1 71.25 396 GLU A CA 1
ATOM 3270 C C . GLU A 1 396 ? -6.359 11.117 -3.707 1 71.25 396 GLU A C 1
ATOM 3272 O O . GLU A 1 396 ? -6.648 10.047 -4.246 1 71.25 396 GLU A O 1
ATOM 3277 N N . PRO A 1 397 ? -6.562 11.367 -2.414 1 79 397 PRO A N 1
ATOM 3278 C CA . PRO A 1 397 ? -7.219 10.305 -1.647 1 79 397 PRO A CA 1
ATOM 3279 C C . PRO A 1 397 ? -8.578 9.922 -2.219 1 79 397 PRO A C 1
ATOM 3281 O O . PRO A 1 397 ? -8.961 8.75 -2.18 1 79 397 PRO A O 1
ATOM 3284 N N . LEU A 1 398 ? -9.297 10.844 -2.766 1 76.62 398 LEU A N 1
ATOM 3285 C CA . LEU A 1 398 ? -10.617 10.578 -3.32 1 76.62 398 LEU A CA 1
ATOM 3286 C C . LEU A 1 398 ? -10.523 9.711 -4.57 1 76.62 398 LEU A C 1
ATOM 3288 O O . LEU A 1 398 ? -11.383 8.859 -4.809 1 76.62 398 LEU A O 1
ATOM 3292 N N . SER A 1 399 ? -9.523 9.93 -5.367 1 74.88 399 SER A N 1
ATOM 3293 C CA . SER A 1 399 ? -9.328 9.117 -6.566 1 74.88 399 SER A CA 1
ATOM 3294 C C . SER A 1 399 ? -9.023 7.668 -6.211 1 74.88 399 SER A C 1
ATOM 3296 O O . SER A 1 399 ? -9.547 6.746 -6.84 1 74.88 399 SER A O 1
ATOM 3298 N N . ARG A 1 400 ? -8.172 7.559 -5.238 1 79.5 400 ARG A N 1
ATOM 3299 C CA . ARG A 1 400 ? -7.859 6.211 -4.77 1 79.5 400 ARG A CA 1
ATOM 3300 C C . ARG A 1 400 ? -9.094 5.535 -4.188 1 79.5 400 ARG A C 1
ATOM 3302 O O . ARG A 1 400 ? -9.289 4.328 -4.359 1 79.5 400 ARG A O 1
ATOM 3309 N N . PHE A 1 401 ? -9.859 6.285 -3.553 1 86.5 401 PHE A N 1
ATOM 3310 C CA . PHE A 1 401 ? -11.086 5.785 -2.949 1 86.5 401 PHE A CA 1
ATOM 3311 C C . PHE A 1 401 ? -12.078 5.344 -4.023 1 86.5 401 PHE A C 1
ATOM 3313 O O . PHE A 1 401 ? -12.703 4.293 -3.898 1 86.5 401 PHE A O 1
ATOM 3320 N N . ALA A 1 402 ? -12.211 6.148 -5.027 1 84.38 402 ALA A N 1
ATOM 3321 C CA . ALA A 1 402 ? -13.109 5.828 -6.129 1 84.38 402 ALA A CA 1
ATOM 3322 C C . ALA A 1 402 ? -12.703 4.523 -6.809 1 84.38 402 ALA A C 1
ATOM 3324 O O . ALA A 1 402 ? -13.562 3.707 -7.156 1 84.38 402 ALA A O 1
ATOM 3325 N N . ALA A 1 403 ? -11.5 4.336 -6.992 1 80.56 403 ALA A N 1
ATOM 3326 C CA . ALA A 1 403 ? -11.008 3.092 -7.574 1 80.56 403 ALA A CA 1
ATOM 3327 C C . ALA A 1 403 ? -11.352 1.898 -6.688 1 80.56 403 ALA A C 1
ATOM 3329 O O . ALA A 1 403 ? -11.719 0.833 -7.188 1 80.56 403 ALA A O 1
ATOM 3330 N N . GLY A 1 404 ? -11.18 2.088 -5.414 1 87.62 404 GLY A N 1
ATOM 3331 C CA . GLY A 1 404 ? -11.523 1.028 -4.477 1 87.62 404 GLY A CA 1
ATOM 3332 C C . GLY A 1 404 ? -12.992 0.655 -4.508 1 87.62 404 GLY A C 1
ATOM 3333 O O . GLY A 1 404 ? -13.344 -0.523 -4.406 1 87.62 404 GLY A O 1
ATOM 3334 N N . ILE A 1 405 ? -13.836 1.621 -4.68 1 91.25 405 ILE A N 1
ATOM 3335 C CA . ILE A 1 405 ? -15.273 1.392 -4.758 1 91.25 405 ILE A CA 1
ATOM 3336 C C . ILE A 1 405 ? -15.594 0.555 -5.992 1 91.25 405 ILE A C 1
ATOM 3338 O O . ILE A 1 405 ? -16.391 -0.391 -5.922 1 91.25 405 ILE A O 1
ATOM 3342 N N . ASN A 1 406 ? -14.992 0.88 -7.035 1 87.31 406 ASN A N 1
ATOM 3343 C CA . ASN A 1 406 ? -15.234 0.145 -8.273 1 87.31 406 ASN A CA 1
ATOM 3344 C C . ASN A 1 406 ? -14.781 -1.308 -8.156 1 87.31 406 ASN A C 1
ATOM 3346 O O . ASN A 1 406 ? -15.477 -2.217 -8.617 1 87.31 406 ASN A O 1
ATOM 3350 N N . ARG A 1 407 ? -13.695 -1.433 -7.555 1 85.62 407 ARG A N 1
ATOM 3351 C CA . ARG A 1 407 ? -13.188 -2.791 -7.383 1 85.62 407 ARG A CA 1
ATOM 3352 C C . ARG A 1 407 ? -14.102 -3.604 -6.473 1 85.62 407 ARG A C 1
ATOM 3354 O O . ARG A 1 407 ? -14.414 -4.762 -6.766 1 85.62 407 ARG A O 1
ATOM 3361 N N . LEU A 1 408 ? -14.5 -3.051 -5.477 1 91.75 408 LEU A N 1
ATOM 3362 C CA . LEU A 1 408 ? -15.344 -3.756 -4.516 1 91.75 408 LEU A CA 1
ATOM 3363 C C . LEU A 1 408 ? -16.719 -4.066 -5.109 1 91.75 408 LEU A C 1
ATOM 3365 O O . LEU A 1 408 ? -17.281 -5.125 -4.844 1 91.75 408 LEU A O 1
ATOM 3369 N N . THR A 1 409 ? -17.25 -3.127 -5.816 1 90.81 409 THR A N 1
ATOM 3370 C CA . THR A 1 409 ? -18.547 -3.342 -6.43 1 90.81 409 THR A CA 1
ATOM 3371 C C . THR A 1 409 ? -18.469 -4.426 -7.5 1 90.81 409 THR A C 1
ATOM 3373 O O . THR A 1 409 ? -19.375 -5.266 -7.609 1 90.81 409 THR A O 1
ATOM 3376 N N . GLY A 1 410 ? -17.453 -4.336 -8.281 1 87.38 410 GLY A N 1
ATOM 3377 C CA . GLY A 1 410 ? -17.25 -5.406 -9.25 1 87.38 410 GLY A CA 1
ATOM 3378 C C . GLY A 1 410 ? -17.125 -6.773 -8.602 1 87.38 410 GLY A C 1
ATOM 3379 O O . GLY A 1 410 ? -17.672 -7.758 -9.102 1 87.38 410 GLY A O 1
ATOM 3380 N N . PHE A 1 411 ? -16.453 -6.82 -7.547 1 90.94 411 PHE A N 1
ATOM 3381 C CA . PHE A 1 411 ? -16.281 -8.062 -6.797 1 90.94 411 PHE A CA 1
ATOM 3382 C C . PHE A 1 411 ? -17.609 -8.531 -6.219 1 90.94 411 PHE A C 1
ATOM 3384 O O . PHE A 1 411 ? -17.938 -9.719 -6.281 1 90.94 411 PHE A O 1
ATOM 3391 N N . SER A 1 412 ? -18.344 -7.645 -5.664 1 91.19 412 SER A N 1
ATOM 3392 C CA . SER A 1 412 ? -19.641 -7.965 -5.094 1 91.19 412 SER A CA 1
ATOM 3393 C C . SER A 1 412 ? -20.609 -8.492 -6.156 1 91.19 412 SER A C 1
ATOM 3395 O O . SER A 1 412 ? -21.344 -9.445 -5.918 1 91.19 412 SER A O 1
ATOM 3397 N N . GLU A 1 413 ? -20.562 -7.875 -7.281 1 87.31 413 GLU A N 1
ATOM 3398 C CA . GLU A 1 413 ? -21.406 -8.312 -8.383 1 87.31 413 GLU A CA 1
ATOM 3399 C C . GLU A 1 413 ? -21.016 -9.703 -8.867 1 87.31 413 GLU A C 1
ATOM 3401 O O . GLU A 1 413 ? -21.875 -10.523 -9.195 1 87.31 413 GLU A O 1
ATOM 3406 N N . ALA A 1 414 ? -19.766 -9.93 -8.875 1 86.44 414 ALA A N 1
ATOM 3407 C CA . ALA A 1 414 ? -19.297 -11.25 -9.289 1 86.44 414 ALA A CA 1
ATOM 3408 C C . ALA A 1 414 ? -19.719 -12.328 -8.305 1 86.44 414 ALA A C 1
ATOM 3410 O O . ALA A 1 414 ? -20.047 -13.453 -8.703 1 86.44 414 ALA A O 1
ATOM 3411 N N . LEU A 1 415 ? -19.719 -12 -7.113 1 87.75 415 LEU A N 1
ATOM 3412 C CA . LEU A 1 415 ? -20.125 -12.945 -6.078 1 87.75 415 LEU A CA 1
ATOM 3413 C C . LEU A 1 415 ? -21.625 -13.227 -6.16 1 87.75 415 LEU A C 1
ATOM 3415 O O . LEU A 1 415 ? -22.062 -14.344 -5.859 1 87.75 415 LEU A O 1
ATOM 3419 N N . GLU A 1 416 ? -22.328 -12.258 -6.613 1 81.19 416 GLU A N 1
ATOM 3420 C CA . GLU A 1 416 ? -23.781 -12.422 -6.719 1 81.19 416 GLU A CA 1
ATOM 3421 C C . GLU A 1 416 ? -24.156 -13.203 -7.977 1 81.19 416 GLU A C 1
ATOM 3423 O O . GLU A 1 416 ? -25.109 -13.992 -7.961 1 81.19 416 GLU A O 1
ATOM 3428 N N . VAL A 1 417 ? -23.438 -12.984 -9.062 1 69.75 417 VAL A N 1
ATOM 3429 C CA . VAL A 1 417 ? -23.688 -13.664 -10.328 1 69.75 417 VAL A CA 1
ATOM 3430 C C . VAL A 1 417 ? -23.375 -15.148 -10.188 1 69.75 417 VAL A C 1
ATOM 3432 O O . VAL A 1 417 ? -24.078 -16 -10.742 1 69.75 417 VAL A O 1
ATOM 3435 N N . SER A 1 418 ? -22.328 -15.406 -9.578 1 63.53 418 SER A N 1
ATOM 3436 C CA . SER A 1 418 ? -21.922 -16.797 -9.391 1 63.53 418 SER A CA 1
ATOM 3437 C C . SER A 1 418 ? -23.016 -17.594 -8.711 1 63.53 418 SER A C 1
ATOM 3439 O O . SER A 1 418 ? -23.109 -18.812 -8.891 1 63.53 418 SER A O 1
ATOM 3441 N N . ASP A 1 419 ? -23.828 -16.922 -8.133 1 60.81 419 ASP A N 1
ATOM 3442 C CA . ASP A 1 419 ? -24.938 -17.578 -7.445 1 60.81 419 ASP A CA 1
ATOM 3443 C C . ASP A 1 419 ? -26.078 -17.891 -8.414 1 60.81 419 ASP A C 1
ATOM 3445 O O . ASP A 1 419 ? -26.891 -18.781 -8.172 1 60.81 419 ASP A O 1
ATOM 3449 N N . ARG A 1 420 ? -26 -17.219 -9.758 1 57.53 420 ARG A N 1
ATOM 3450 C CA . ARG A 1 420 ? -27.109 -17.359 -10.695 1 57.53 420 ARG A CA 1
ATOM 3451 C C . ARG A 1 420 ? -26.781 -18.344 -11.812 1 57.53 420 ARG A C 1
ATOM 3453 O O . ARG A 1 420 ? -25.688 -18.312 -12.367 1 57.53 420 ARG A O 1
ATOM 3460 N N . THR A 1 421 ? -27.422 -19.328 -11.867 1 57.59 421 THR A N 1
ATOM 3461 C CA . THR A 1 421 ? -27.312 -20.297 -12.953 1 57.59 421 THR A CA 1
ATOM 3462 C C . THR A 1 421 ? -27.359 -19.594 -14.312 1 57.59 421 THR A C 1
ATOM 3464 O O . THR A 1 421 ? -28.188 -18.719 -14.531 1 57.59 421 THR A O 1
ATOM 3467 N N . PRO A 1 422 ? -26.125 -19.656 -15.156 1 56.38 422 PRO A N 1
ATOM 3468 C CA . PRO A 1 422 ? -26.219 -19 -16.469 1 56.38 422 PRO A CA 1
ATOM 3469 C C . PRO A 1 422 ? -27.547 -19.266 -17.172 1 56.38 422 PRO A C 1
ATOM 3471 O O . PRO A 1 422 ? -27.984 -20.406 -17.266 1 56.38 422 PRO A O 1
ATOM 3474 N N . THR A 1 423 ? -28.391 -18.203 -17.438 1 58.97 423 THR A N 1
ATOM 3475 C CA . THR A 1 423 ? -29.672 -18.281 -18.125 1 58.97 423 THR A CA 1
ATOM 3476 C C . THR A 1 423 ? -29.484 -18.469 -19.625 1 58.97 423 THR A C 1
ATOM 3478 O O . THR A 1 423 ? -28.719 -17.734 -20.266 1 58.97 423 THR A O 1
ATOM 3481 N N . GLY A 1 424 ? -29.828 -19.719 -20.156 1 65.44 424 GLY A N 1
ATOM 3482 C CA . GLY A 1 424 ? -30.031 -19.984 -21.578 1 65.44 424 GLY A CA 1
ATOM 3483 C C . GLY A 1 424 ? -29.047 -20.984 -22.141 1 65.44 424 GLY A C 1
ATOM 3484 O O . GLY A 1 424 ? -29.188 -21.438 -23.281 1 65.44 424 GLY A O 1
ATOM 3485 N N . LYS A 1 425 ? -27.922 -21.234 -21.469 1 78.88 425 LYS A N 1
ATOM 3486 C CA . LYS A 1 425 ? -27.016 -22.234 -22.031 1 78.88 425 LYS A CA 1
ATOM 3487 C C . LYS A 1 425 ? -27.281 -23.609 -21.438 1 78.88 425 LYS A C 1
ATOM 3489 O O . LYS A 1 425 ? -27.75 -23.734 -20.297 1 78.88 425 LYS A O 1
ATOM 3494 N N . PRO A 1 426 ? -27.109 -24.625 -22.328 1 85.81 426 PRO A N 1
ATOM 3495 C CA . PRO A 1 426 ? -27.391 -25.969 -21.828 1 85.81 426 PRO A CA 1
ATOM 3496 C C . PRO A 1 426 ? -26.531 -26.359 -20.641 1 85.81 426 PRO A C 1
ATOM 3498 O O . PRO A 1 426 ? -25.344 -26.016 -20.594 1 85.81 426 PRO A O 1
ATOM 3501 N N . GLN A 1 427 ? -27.172 -26.844 -19.641 1 90.31 427 GLN A N 1
ATOM 3502 C CA . GLN A 1 427 ? -26.453 -27.312 -18.438 1 90.31 427 GLN A CA 1
ATOM 3503 C C . GLN A 1 427 ? -26.703 -28.797 -18.203 1 90.31 427 GLN A C 1
ATOM 3505 O O . GLN A 1 427 ? -27.781 -29.312 -18.531 1 90.31 427 GLN A O 1
ATOM 3510 N N . ILE A 1 428 ? -25.688 -29.438 -17.688 1 91.88 428 ILE A N 1
ATOM 3511 C CA . ILE A 1 428 ? -25.812 -30.859 -17.328 1 91.88 428 ILE A CA 1
ATOM 3512 C C . ILE A 1 428 ? -26.812 -31.016 -16.203 1 91.88 428 ILE A C 1
ATOM 3514 O O . ILE A 1 428 ? -26.781 -30.281 -15.211 1 91.88 428 ILE A O 1
ATOM 3518 N N . ASP A 1 429 ? -27.75 -31.859 -16.375 1 91.62 429 ASP A N 1
ATOM 3519 C CA . ASP A 1 429 ? -28.734 -32.125 -15.336 1 91.62 429 ASP A CA 1
ATOM 3520 C C . ASP A 1 429 ? -28.141 -33.031 -14.25 1 91.62 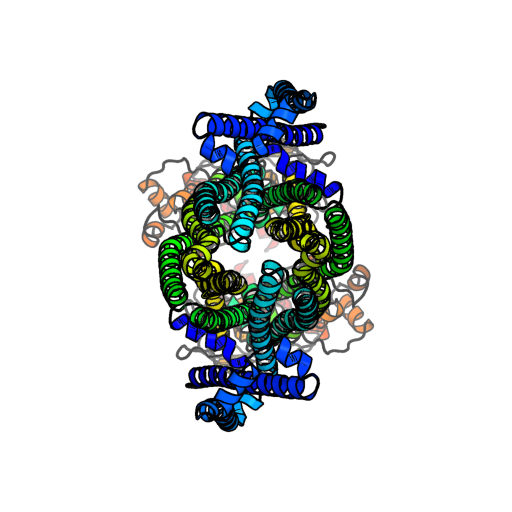429 ASP A C 1
ATOM 3522 O O . ASP A 1 429 ? -27.672 -34.125 -14.539 1 91.62 429 ASP A O 1
ATOM 3526 N N . LEU A 1 430 ? -28.156 -32.531 -13.086 1 89.5 430 LEU A N 1
ATOM 3527 C CA . LEU A 1 430 ? -27.609 -33.281 -11.961 1 89.5 430 LEU A CA 1
ATOM 3528 C C . LEU A 1 430 ? -28.719 -33.969 -11.164 1 89.5 430 LEU A C 1
ATOM 3530 O O . LEU A 1 430 ? -29.672 -33.312 -10.758 1 89.5 430 LEU A O 1
ATOM 3534 N N . MET A 1 431 ? -28.672 -35.25 -11.094 1 92.06 431 MET A N 1
ATOM 3535 C CA . MET A 1 431 ? -29.594 -36.031 -10.273 1 92.06 431 MET A CA 1
ATOM 3536 C C . MET A 1 431 ? -28.875 -36.656 -9.109 1 92.06 431 MET A C 1
ATOM 3538 O O . MET A 1 431 ? -27.906 -37.406 -9.305 1 92.06 431 MET A O 1
ATOM 3542 N N . ILE A 1 432 ? -29.359 -36.438 -7.891 1 91.75 432 ILE A N 1
ATOM 3543 C CA . ILE A 1 432 ? -28.734 -37 -6.703 1 91.75 432 ILE A CA 1
ATOM 3544 C C . ILE A 1 432 ? -29.344 -38.375 -6.418 1 91.75 432 ILE A C 1
ATOM 3546 O O . ILE A 1 432 ? -30.484 -38.469 -5.98 1 91.75 432 ILE A O 1
ATOM 3550 N N . ASP A 1 433 ? -28.594 -39.25 -6.832 1 89.31 433 ASP A N 1
ATOM 3551 C CA . ASP A 1 433 ? -29 -40.625 -6.629 1 89.31 433 ASP A CA 1
ATOM 3552 C C . ASP A 1 433 ? -27.812 -41.594 -6.727 1 89.31 433 ASP A C 1
ATOM 3554 O O . ASP A 1 433 ? -26.672 -41.125 -6.938 1 89.31 433 ASP A O 1
ATOM 3558 N N . SER A 1 434 ? -27.938 -42.781 -6.305 1 85.5 434 SER A N 1
ATOM 3559 C CA . SER A 1 434 ? -26.953 -43.844 -6.465 1 85.5 434 SER A CA 1
ATOM 3560 C C . SER A 1 434 ? -27.453 -44.938 -7.406 1 85.5 434 SER A C 1
ATOM 3562 O O . SER A 1 434 ? -28.656 -45.188 -7.465 1 85.5 434 SER A O 1
ATOM 3564 N N . PRO A 1 435 ? -26.688 -45.594 -8.242 1 88.12 435 PRO A N 1
ATOM 3565 C CA . PRO A 1 435 ? -25.219 -45.531 -8.336 1 88.12 435 PRO A CA 1
ATOM 3566 C C . PRO A 1 435 ? -24.719 -44.406 -9.203 1 88.12 435 PRO A C 1
ATOM 3568 O O . PRO A 1 435 ? -25.5 -43.688 -9.828 1 88.12 435 PRO A O 1
ATOM 3571 N N . LEU A 1 436 ? -23.438 -44.156 -9.281 1 93.06 436 LEU A N 1
ATOM 3572 C CA . LEU A 1 436 ? -22.812 -43.188 -10.156 1 93.06 436 LEU A CA 1
ATOM 3573 C C . LEU A 1 436 ? -23.031 -43.531 -11.617 1 93.06 436 LEU A C 1
ATOM 3575 O O . LEU A 1 436 ? -22.766 -44.656 -12.031 1 93.06 436 LEU A O 1
ATOM 3579 N N . ALA A 1 437 ? -23.656 -42.625 -12.352 1 94.94 437 ALA A N 1
ATOM 3580 C CA . ALA A 1 437 ? -23.969 -42.906 -13.75 1 94.94 437 ALA A CA 1
ATOM 3581 C C . ALA A 1 437 ? -23.969 -41.625 -14.578 1 94.94 437 ALA A C 1
ATOM 3583 O O . ALA A 1 437 ? -24.188 -40.531 -14.039 1 94.94 437 ALA A O 1
ATOM 3584 N N . VAL A 1 438 ? -23.609 -41.781 -15.805 1 94.88 438 VAL A N 1
ATOM 3585 C CA . VAL A 1 438 ? -23.672 -40.719 -16.797 1 94.88 438 VAL A CA 1
ATOM 3586 C C . VAL A 1 438 ? -24.516 -41.156 -17.984 1 94.88 438 VAL A C 1
ATOM 3588 O O . VAL A 1 438 ? -24.312 -42.25 -18.516 1 94.88 438 VAL A O 1
ATOM 3591 N N . LYS A 1 439 ? -25.5 -40.344 -18.344 1 95.44 439 LYS A N 1
ATOM 3592 C CA . LYS A 1 439 ? -26.375 -40.656 -19.453 1 95.44 439 LYS A CA 1
ATOM 3593 C C . LYS A 1 439 ? -26.266 -39.625 -20.578 1 95.44 439 LYS A C 1
ATOM 3595 O O . LYS A 1 439 ? -26.703 -38.5 -20.406 1 95.44 439 LYS A O 1
ATOM 3600 N N . ASN A 1 440 ? -25.734 -40.062 -21.766 1 95.81 440 ASN A N 1
ATOM 3601 C CA . ASN A 1 440 ? -25.594 -39.219 -22.938 1 95.81 440 ASN A CA 1
ATOM 3602 C C . ASN A 1 440 ? -24.984 -37.844 -22.578 1 95.81 440 ASN A C 1
ATOM 3604 O O . ASN A 1 440 ? -25.516 -36.812 -22.953 1 95.81 440 ASN A O 1
ATOM 3608 N N . LEU A 1 441 ? -23.969 -37.969 -21.891 1 94.75 441 LEU A N 1
ATOM 3609 C CA . LEU A 1 441 ? -23.328 -36.781 -21.375 1 94.75 441 LEU A CA 1
ATOM 3610 C C . LEU A 1 441 ? -22.422 -36.156 -22.438 1 94.75 441 LEU A C 1
ATOM 3612 O O . LEU A 1 441 ? -21.547 -36.812 -22.969 1 94.75 441 LEU A O 1
ATOM 3616 N N . THR A 1 442 ? -22.672 -34.969 -22.766 1 95.5 442 THR A N 1
ATOM 3617 C CA . THR A 1 442 ? -21.766 -34.125 -23.531 1 95.5 442 THR A CA 1
ATOM 3618 C C . THR A 1 442 ? -21.156 -33.031 -22.656 1 95.5 442 THR A C 1
ATOM 3620 O O . THR A 1 442 ? -21.875 -32.156 -22.141 1 95.5 442 THR A O 1
ATOM 3623 N N . LEU A 1 443 ? -19.891 -33.125 -22.453 1 93.19 443 LEU A N 1
ATOM 3624 C CA . LEU A 1 443 ? -19.188 -32.219 -21.562 1 93.19 443 LEU A CA 1
ATOM 3625 C C . LEU A 1 443 ? -18.422 -31.141 -22.344 1 93.19 443 LEU A C 1
ATOM 3627 O O . LEU A 1 443 ? -17.672 -31.469 -23.266 1 93.19 443 LEU A O 1
ATOM 3631 N N . GLU A 1 444 ? -18.656 -29.938 -21.984 1 89.56 444 GLU A N 1
ATOM 3632 C CA . GLU A 1 444 ? -18 -28.797 -22.625 1 89.56 444 GLU A CA 1
ATOM 3633 C C . GLU A 1 444 ? -17.219 -27.984 -21.594 1 89.56 444 GLU A C 1
ATOM 3635 O O . GLU A 1 444 ? -17.484 -28.078 -20.391 1 89.56 444 GLU A O 1
ATOM 3640 N N . THR A 1 445 ? -16.25 -27.266 -22.062 1 84.44 445 THR A N 1
ATOM 3641 C CA . THR A 1 445 ? -15.539 -26.344 -21.188 1 84.44 445 THR A CA 1
ATOM 3642 C C . THR A 1 445 ? -16.484 -25.297 -20.609 1 84.44 445 THR A C 1
ATOM 3644 O O . THR A 1 445 ? -17.547 -25.031 -21.172 1 84.44 445 THR A O 1
ATOM 3647 N N . PRO A 1 446 ? -16.078 -24.734 -19.469 1 77.81 446 PRO A N 1
ATOM 3648 C CA . PRO A 1 446 ? -16.984 -23.781 -18.812 1 77.81 446 PRO A CA 1
ATOM 3649 C C . PRO A 1 446 ? -17.406 -22.641 -19.719 1 77.81 446 PRO A C 1
ATOM 3651 O O . PRO A 1 446 ? -18.516 -22.109 -19.578 1 77.81 446 PRO A O 1
ATOM 3654 N N . ASN A 1 447 ? -16.594 -22.297 -20.688 1 75.81 447 ASN A N 1
ATOM 3655 C CA . ASN A 1 447 ? -16.922 -21.203 -21.594 1 75.81 447 ASN A CA 1
ATOM 3656 C C . ASN A 1 447 ? -17.625 -21.719 -22.844 1 75.81 447 ASN A C 1
ATOM 3658 O O . ASN A 1 447 ? -17.875 -20.953 -23.781 1 75.81 447 ASN A O 1
ATOM 3662 N N . TYR A 1 448 ? -17.875 -23 -22.969 1 81.31 448 TYR A N 1
ATOM 3663 C CA . TYR A 1 448 ? -18.609 -23.656 -24.031 1 81.31 448 TYR A CA 1
ATOM 3664 C C . TYR A 1 448 ? -17.859 -23.562 -25.359 1 81.31 448 TYR A C 1
ATOM 3666 O O . TYR A 1 448 ? -18.469 -23.625 -26.422 1 81.31 448 TYR A O 1
ATOM 3674 N N . GLN A 1 449 ? -16.609 -23.344 -25.219 1 75.5 449 GLN A N 1
ATOM 3675 C CA . GLN A 1 449 ? -15.828 -23.156 -26.438 1 75.5 449 GLN A CA 1
ATOM 3676 C C . GLN A 1 449 ? -15.406 -24.484 -27.031 1 75.5 449 GLN A C 1
ATOM 3678 O O . GLN A 1 449 ? -15.219 -24.609 -28.234 1 75.5 449 GLN A O 1
ATOM 3683 N N . LYS A 1 450 ? -15.18 -25.453 -26.156 1 81.44 450 LYS A N 1
ATOM 3684 C CA . LYS A 1 450 ? -14.656 -26.734 -26.609 1 81.44 450 LYS A CA 1
ATOM 3685 C C . LYS A 1 450 ? -15.461 -27.891 -26.016 1 81.44 450 LYS A C 1
ATOM 3687 O O . LYS A 1 450 ? -15.805 -27.875 -24.828 1 81.44 450 LYS A O 1
ATOM 3692 N N . THR A 1 451 ? -15.828 -28.781 -26.891 1 89.69 451 THR A N 1
ATOM 3693 C CA . THR A 1 451 ? -16.453 -30.016 -26.438 1 89.69 451 THR A CA 1
ATOM 3694 C C . THR A 1 451 ? -15.398 -31.078 -26.141 1 89.69 451 THR A C 1
ATOM 3696 O O . THR A 1 451 ? -14.547 -31.375 -26.984 1 89.69 451 THR A O 1
ATOM 3699 N N . LEU A 1 452 ? -15.406 -31.625 -25.016 1 86.81 452 LEU A N 1
ATOM 3700 C CA . LEU A 1 452 ? -14.383 -32.562 -24.594 1 86.81 452 LEU A CA 1
ATOM 3701 C C . LEU A 1 452 ? -14.844 -34 -24.812 1 86.81 452 LEU A C 1
ATOM 3703 O O . LEU A 1 452 ? -14.055 -34.844 -25.234 1 86.81 452 LEU A O 1
ATOM 3707 N N . VAL A 1 453 ? -16.078 -34.281 -24.453 1 91.75 453 VAL A N 1
ATOM 3708 C CA . VAL A 1 453 ? -16.672 -35.625 -24.609 1 91.75 453 VAL A CA 1
ATOM 3709 C C . VAL A 1 453 ? -18.109 -35.469 -25.109 1 91.75 453 VAL A C 1
ATOM 3711 O O . VAL A 1 453 ? -18.844 -34.594 -24.688 1 91.75 453 VAL A O 1
ATOM 3714 N N . ARG A 1 454 ? -18.469 -36.375 -26 1 94.5 454 ARG A N 1
ATOM 3715 C CA . ARG A 1 454 ? -19.812 -36.312 -26.594 1 94.5 454 ARG A CA 1
ATOM 3716 C C . ARG A 1 454 ? -20.578 -37.594 -26.312 1 94.5 454 ARG A C 1
ATOM 3718 O O . ARG A 1 454 ? -20.078 -38.688 -26.562 1 94.5 454 ARG A O 1
ATOM 3725 N N . ASP A 1 455 ? -21.734 -37.5 -25.859 1 95.06 455 ASP A N 1
ATOM 3726 C CA . ASP A 1 455 ? -22.75 -38.531 -25.703 1 95.06 455 ASP A CA 1
ATOM 3727 C C . ASP A 1 455 ? -22.188 -39.719 -24.922 1 95.06 455 ASP A C 1
ATOM 3729 O O . ASP A 1 455 ? -22.328 -40.875 -25.344 1 95.06 455 ASP A O 1
ATOM 3733 N N . LEU A 1 456 ? -21.484 -39.406 -23.875 1 95.25 456 LEU A N 1
ATOM 3734 C CA . LEU A 1 456 ? -20.906 -40.438 -23.016 1 95.25 456 LEU A CA 1
ATOM 3735 C C . LEU A 1 456 ? -21.953 -41.062 -22.109 1 95.25 456 LEU A C 1
ATOM 3737 O O . LEU A 1 456 ? -22.75 -40.344 -21.5 1 95.25 456 LEU A O 1
ATOM 3741 N N . SER A 1 457 ? -22.031 -42.375 -22.094 1 95.62 457 SER A N 1
ATOM 3742 C CA . SER A 1 457 ? -22.922 -43.094 -21.203 1 95.62 457 SER A CA 1
ATOM 3743 C C . SER A 1 457 ? -22.188 -44.188 -20.469 1 95.62 457 SER A C 1
ATOM 3745 O O . SER A 1 457 ? -21.453 -44.969 -21.078 1 95.62 457 SER A O 1
ATOM 3747 N N . LEU A 1 458 ? -22.328 -44.156 -19.156 1 94.62 458 LEU A N 1
ATOM 3748 C CA . LEU A 1 458 ? -21.703 -45.188 -18.328 1 94.62 458 LEU A CA 1
ATOM 3749 C C . LEU A 1 458 ? -22.422 -45.312 -16.984 1 94.62 458 LEU A C 1
ATOM 3751 O O . LEU A 1 458 ? -23.047 -44.375 -16.516 1 94.62 458 LEU A O 1
ATOM 3755 N N . GLU A 1 459 ? -22.406 -46.5 -16.469 1 93.62 459 GLU A N 1
ATOM 3756 C CA . GLU A 1 459 ? -22.938 -46.781 -15.133 1 93.62 459 GLU A CA 1
ATOM 3757 C C . GLU A 1 459 ? -21.938 -47.625 -14.32 1 93.62 459 GLU A C 1
ATOM 3759 O O . GLU A 1 459 ? -21.422 -48.625 -14.805 1 93.62 459 GLU A O 1
ATOM 3764 N N . LEU A 1 460 ? -21.719 -47.156 -13.164 1 93.31 460 LEU A N 1
ATOM 3765 C CA . LEU A 1 460 ? -20.781 -47.844 -12.281 1 93.31 460 LEU A CA 1
ATOM 3766 C C . LEU A 1 460 ? -21.516 -48.469 -11.117 1 93.31 460 LEU A C 1
ATOM 3768 O O . LEU A 1 460 ? -22.094 -47.781 -10.281 1 93.31 460 LEU A O 1
ATOM 3772 N N . ALA A 1 461 ? -21.422 -49.781 -11.023 1 90.12 461 ALA A N 1
ATOM 3773 C CA . ALA A 1 461 ? -22.078 -50.5 -9.93 1 90.12 461 ALA A CA 1
ATOM 3774 C C . ALA A 1 461 ? -21.312 -50.312 -8.625 1 90.12 461 ALA A C 1
ATOM 3776 O O . ALA A 1 461 ? -20.094 -50.125 -8.633 1 90.12 461 ALA A O 1
ATOM 3777 N N . PRO A 1 462 ? -22.078 -50.344 -7.508 1 90.38 462 PRO A N 1
ATOM 3778 C CA . PRO A 1 462 ? -21.391 -50.219 -6.219 1 90.38 462 PRO A CA 1
ATOM 3779 C C . PRO A 1 462 ? -20.297 -51.25 -6.023 1 90.38 462 PRO A C 1
ATOM 3781 O O . PRO A 1 462 ? -20.5 -52.438 -6.359 1 90.38 462 PRO A O 1
ATOM 3784 N N . GLY A 1 463 ? -19.141 -50.812 -5.59 1 88.19 463 GLY A N 1
ATOM 3785 C CA . GLY A 1 463 ? -18.047 -51.688 -5.301 1 88.19 463 GLY A CA 1
ATOM 3786 C C . GLY A 1 463 ? -17.109 -51.906 -6.48 1 88.19 463 GLY A C 1
ATOM 3787 O O . GLY A 1 463 ? -16.031 -52.469 -6.332 1 88.19 463 GLY A O 1
ATOM 3788 N N . GLU A 1 464 ? -17.562 -51.438 -7.66 1 90 464 GLU A N 1
ATOM 3789 C CA . GLU A 1 464 ? -16.719 -51.562 -8.844 1 90 464 GLU A CA 1
ATOM 3790 C C . GLU A 1 464 ? -15.797 -50.375 -9.008 1 90 464 GLU A C 1
ATOM 3792 O O . GLU A 1 464 ? -16.109 -49.281 -8.531 1 90 464 GLU A O 1
ATOM 3797 N N . GLY A 1 465 ? -14.641 -50.719 -9.602 1 93.88 465 GLY A N 1
ATOM 3798 C CA . GLY A 1 465 ? -13.688 -49.656 -9.898 1 93.88 465 GLY A CA 1
ATOM 3799 C C . GLY A 1 465 ? -13.625 -49.281 -11.367 1 93.88 465 GLY A C 1
ATOM 3800 O O . GLY A 1 465 ? -13.734 -50.188 -12.227 1 93.88 465 GLY A O 1
ATOM 3801 N N . LEU A 1 466 ? -13.562 -48 -11.641 1 95.5 466 LEU A N 1
ATOM 3802 C CA . LEU A 1 466 ? -13.438 -47.5 -13 1 95.5 466 LEU A CA 1
ATOM 3803 C C . LEU A 1 466 ? -12.117 -46.75 -13.188 1 95.5 466 LEU A C 1
ATOM 3805 O O . LEU A 1 466 ? -11.758 -45.906 -12.375 1 95.5 466 LEU A O 1
ATOM 3809 N N . LEU A 1 467 ? -11.359 -47.188 -14.211 1 95.5 467 LEU A N 1
ATOM 3810 C CA . LEU A 1 467 ? -10.117 -46.469 -14.555 1 95.5 467 LEU A CA 1
ATOM 3811 C C . LEU A 1 467 ? -10.297 -45.656 -15.828 1 95.5 467 LEU A C 1
ATOM 3813 O O . LEU A 1 467 ? -10.711 -46.188 -16.859 1 95.5 467 LEU A O 1
ATOM 3817 N N . ILE A 1 468 ? -10.055 -44.406 -15.719 1 93.81 468 ILE A N 1
ATOM 3818 C CA . ILE A 1 468 ? -10.133 -43.5 -16.875 1 93.81 468 ILE A CA 1
ATOM 3819 C C . ILE A 1 468 ? -8.727 -43.25 -17.422 1 93.81 468 ILE A C 1
ATOM 3821 O O . ILE A 1 468 ? -7.832 -42.844 -16.703 1 93.81 468 ILE A O 1
ATOM 3825 N N . VAL A 1 469 ? -8.531 -43.562 -18.719 1 88 469 VAL A N 1
ATOM 3826 C CA . VAL A 1 469 ? -7.234 -43.375 -19.359 1 88 469 VAL A CA 1
ATOM 3827 C C . VAL A 1 469 ? -7.395 -42.562 -20.641 1 88 469 VAL A C 1
ATOM 3829 O O . VAL A 1 469 ? -8.508 -42.375 -21.141 1 88 469 VAL A O 1
ATOM 3832 N N . GLY A 1 470 ? -6.336 -41.969 -21.062 1 81.06 470 GLY A N 1
ATOM 3833 C CA . GLY A 1 470 ? -6.309 -41.125 -22.25 1 81.06 470 GLY A CA 1
ATOM 3834 C C . GLY A 1 470 ? -5.094 -40.219 -22.328 1 81.06 470 GLY A C 1
ATOM 3835 O O . GLY A 1 470 ? -4.355 -40.094 -21.344 1 81.06 470 GLY A O 1
ATOM 3836 N N . GLN A 1 471 ? -5.035 -39.688 -23.406 1 69 471 GLN A N 1
ATOM 3837 C CA . GLN A 1 471 ? -3.906 -38.781 -23.609 1 69 471 GLN A CA 1
ATOM 3838 C C . GLN A 1 471 ? -4.059 -37.5 -22.797 1 69 471 GLN A C 1
ATOM 3840 O O . GLN A 1 471 ? -5.152 -37.219 -22.312 1 69 471 GLN A O 1
ATOM 3845 N N . SER A 1 472 ? -2.936 -36.844 -22.578 1 63.09 472 SER A N 1
ATOM 3846 C CA . SER A 1 472 ? -2.969 -35.594 -21.812 1 63.09 472 SER A CA 1
ATOM 3847 C C . SER A 1 472 ? -3.826 -34.562 -22.516 1 63.09 472 SER A C 1
ATOM 3849 O O . SER A 1 472 ? -3.756 -34.406 -23.734 1 63.09 472 SER A O 1
ATOM 3851 N N . GLY A 1 473 ? -4.723 -33.906 -21.797 1 66.69 473 GLY A N 1
ATOM 3852 C CA . GLY A 1 473 ? -5.52 -32.812 -22.328 1 66.69 473 GLY A CA 1
ATOM 3853 C C . GLY A 1 473 ? -6.828 -33.281 -22.938 1 66.69 473 GLY A C 1
ATOM 3854 O O . GLY A 1 473 ? -7.633 -32.469 -23.375 1 66.69 473 GLY A O 1
ATOM 3855 N N . VAL A 1 474 ? -7.004 -34.531 -22.953 1 73.81 474 VAL A N 1
ATOM 3856 C CA . VAL A 1 474 ? -8.18 -35.062 -23.625 1 73.81 474 VAL A CA 1
ATOM 3857 C C . VAL A 1 474 ? -9.438 -34.75 -22.812 1 73.81 474 VAL A C 1
ATOM 3859 O O . VAL A 1 474 ? -10.539 -34.719 -23.359 1 73.81 474 VAL A O 1
ATOM 3862 N N . GLY A 1 475 ? -9.281 -34.5 -21.516 1 81.94 475 GLY A N 1
ATOM 3863 C CA . GLY A 1 475 ? -10.445 -34.125 -20.719 1 81.94 475 GLY A CA 1
ATOM 3864 C C . GLY A 1 475 ? -10.648 -35.031 -19.516 1 81.94 475 GLY A C 1
ATOM 3865 O O . GLY A 1 475 ? -11.734 -35.031 -18.922 1 81.94 475 GLY A O 1
ATOM 3866 N N . LYS A 1 476 ? -9.727 -35.781 -19.109 1 85.88 476 LYS A N 1
ATOM 3867 C CA . LYS A 1 476 ? -9.859 -36.688 -17.984 1 85.88 476 LYS A CA 1
ATOM 3868 C C . LYS A 1 476 ? -10.242 -35.938 -16.703 1 85.88 476 LYS A C 1
ATOM 3870 O O . LYS A 1 476 ? -11.234 -36.281 -16.062 1 85.88 476 LYS A O 1
ATOM 3875 N N . SER A 1 477 ? -9.469 -34.875 -16.406 1 82.44 477 SER A N 1
ATOM 3876 C CA . SER A 1 477 ? -9.719 -34.094 -15.203 1 82.44 477 SER A CA 1
ATOM 3877 C C . SER A 1 477 ? -11.016 -33.312 -15.312 1 82.44 477 SER A C 1
ATOM 3879 O O . SER A 1 477 ? -11.703 -33.062 -14.312 1 82.44 477 SER A O 1
ATOM 3881 N N . SER A 1 478 ? -11.336 -32.938 -16.547 1 86.75 478 SER A N 1
ATOM 3882 C CA . SER A 1 478 ? -12.57 -32.188 -16.766 1 86.75 478 SER A CA 1
ATOM 3883 C C . SER A 1 478 ? -13.789 -33.062 -16.484 1 86.75 478 SER A C 1
ATOM 3885 O O . SER A 1 478 ? -14.805 -32.562 -15.977 1 86.75 478 SER A O 1
ATOM 3887 N N . LEU A 1 479 ? -13.648 -34.281 -16.891 1 90.88 479 LEU A N 1
ATOM 3888 C CA . LEU A 1 479 ? -14.742 -35.219 -16.609 1 90.88 479 LEU A CA 1
ATOM 3889 C C . LEU A 1 479 ? -14.953 -35.375 -15.109 1 90.88 479 LEU A C 1
ATOM 3891 O O . LEU A 1 479 ? -16.094 -35.406 -14.641 1 90.88 479 LEU A O 1
ATOM 3895 N N . LEU A 1 480 ? -13.875 -35.406 -14.383 1 90.81 480 LEU A N 1
ATOM 3896 C CA . LEU A 1 480 ? -13.977 -35.5 -12.93 1 90.81 480 LEU A CA 1
ATOM 3897 C C . LEU A 1 480 ? -14.625 -34.219 -12.367 1 90.81 480 LEU A C 1
ATOM 3899 O O . LEU A 1 480 ? -15.406 -34.281 -11.414 1 90.81 480 LEU A O 1
ATOM 3903 N N . ARG A 1 481 ? -14.312 -33.062 -12.938 1 89.25 481 ARG A N 1
ATOM 3904 C CA . ARG A 1 481 ? -14.945 -31.812 -12.547 1 89.25 481 ARG A CA 1
ATOM 3905 C C . ARG A 1 481 ? -16.453 -31.859 -12.797 1 89.25 481 ARG A C 1
ATOM 3907 O O . ARG A 1 481 ? -17.219 -31.312 -12.008 1 89.25 481 ARG A O 1
ATOM 3914 N N . GLY A 1 482 ? -16.734 -32.469 -13.844 1 89.12 482 GLY A N 1
ATOM 3915 C CA . GLY A 1 482 ? -18.156 -32.688 -14.125 1 89.12 482 GLY A CA 1
ATOM 3916 C C . GLY A 1 482 ? -18.844 -33.531 -13.094 1 89.12 482 GLY A C 1
ATOM 3917 O O . GLY A 1 482 ? -19.938 -33.188 -12.625 1 89.12 482 GLY A O 1
ATOM 3918 N N . ILE A 1 483 ? -18.203 -34.594 -12.781 1 89.19 483 ILE A N 1
ATOM 3919 C CA . ILE A 1 483 ? -18.75 -35.5 -11.805 1 89.19 483 ILE A CA 1
ATOM 3920 C C . ILE A 1 483 ? -18.891 -34.812 -10.453 1 89.19 483 ILE A C 1
ATOM 3922 O O . ILE A 1 483 ? -19.875 -35.031 -9.742 1 89.19 483 ILE A O 1
ATOM 3926 N N . ALA A 1 484 ? -17.938 -33.969 -10.141 1 87.06 484 ALA A N 1
ATOM 3927 C CA . ALA A 1 484 ? -17.938 -33.25 -8.875 1 87.06 484 ALA A CA 1
ATOM 3928 C C . ALA A 1 484 ? -18.953 -32.125 -8.906 1 87.06 484 ALA A C 1
ATOM 3930 O O . ALA A 1 484 ? -19.266 -31.531 -7.871 1 87.06 484 ALA A O 1
ATOM 3931 N N . GLY A 1 485 ? -19.422 -31.766 -10.07 1 85.19 485 GLY A N 1
ATOM 3932 C CA . GLY A 1 485 ? -20.375 -30.672 -10.203 1 85.19 485 GLY A CA 1
ATOM 3933 C C . GLY A 1 485 ? -19.719 -29.312 -10.344 1 85.19 485 GLY A C 1
ATOM 3934 O O . GLY A 1 485 ? -20.391 -28.281 -10.211 1 85.19 485 GLY A O 1
ATOM 3935 N N . LEU A 1 486 ? -18.5 -29.328 -10.547 1 85.62 486 LEU A N 1
ATOM 3936 C CA . LEU A 1 486 ? -17.781 -28.078 -10.734 1 85.62 486 LEU A CA 1
ATOM 3937 C C . LEU A 1 486 ? -18 -27.516 -12.141 1 85.62 486 LEU A C 1
ATOM 3939 O O . LEU A 1 486 ? -18.078 -26.297 -12.328 1 85.62 486 LEU A O 1
ATOM 3943 N N . TRP A 1 487 ? -17.969 -28.422 -13.102 1 87.06 487 TRP A N 1
ATOM 3944 C CA . TRP A 1 487 ? -18.312 -28.062 -14.469 1 87.06 487 TRP A CA 1
ATOM 3945 C C . TRP A 1 487 ? -19.734 -28.5 -14.812 1 87.06 487 TRP A C 1
ATOM 3947 O O . TRP A 1 487 ? -20.062 -29.672 -14.703 1 87.06 487 TRP A O 1
ATOM 3957 N N . ARG A 1 488 ? -20.578 -27.531 -15.258 1 89.06 488 ARG A N 1
ATOM 3958 C CA . ARG A 1 488 ? -21.969 -27.844 -15.555 1 89.06 488 ARG A CA 1
ATOM 3959 C C . ARG A 1 488 ? -22.281 -27.562 -17.016 1 89.06 488 ARG A C 1
ATOM 3961 O O . ARG A 1 488 ? -23.406 -27.781 -17.469 1 89.06 488 ARG A O 1
ATOM 3968 N N . SER A 1 489 ? -21.312 -27.219 -17.703 1 88.75 489 SER A N 1
ATOM 3969 C CA . SER A 1 489 ? -21.531 -26.844 -19.094 1 88.75 489 SER A CA 1
ATOM 3970 C C . SER A 1 489 ? -21.656 -28.078 -19.984 1 88.75 489 SER A C 1
ATOM 3972 O O . SER A 1 489 ? -20.766 -28.938 -20 1 88.75 489 SER A O 1
ATOM 3974 N N . GLY A 1 490 ? -22.719 -28.188 -20.672 1 91.94 490 GLY A N 1
ATOM 3975 C CA . GLY A 1 490 ? -22.969 -29.312 -21.562 1 91.94 490 GLY A CA 1
ATOM 3976 C C . GLY A 1 490 ? -24.406 -29.812 -21.516 1 91.94 490 GLY A C 1
ATOM 3977 O O . GLY A 1 490 ? -25.312 -29.062 -21.172 1 91.94 490 GLY A O 1
ATOM 3978 N N . THR A 1 491 ? -24.562 -31.016 -22.016 1 94 491 THR A N 1
ATOM 3979 C CA . THR A 1 491 ? -25.875 -31.641 -22.031 1 94 491 THR A CA 1
ATOM 3980 C C . THR A 1 491 ? -25.797 -33.062 -21.5 1 94 491 THR A C 1
ATOM 3982 O O . THR A 1 491 ? -24.719 -33.625 -21.375 1 94 491 THR A O 1
ATOM 3985 N N . GLY A 1 492 ? -27 -33.5 -21.031 1 95 492 GLY A N 1
ATOM 3986 C CA . GLY A 1 492 ? -27.062 -34.844 -20.5 1 95 492 GLY A CA 1
ATOM 3987 C C . GLY A 1 492 ? -27.422 -34.875 -19.016 1 95 492 GLY A C 1
ATOM 3988 O O . GLY A 1 492 ? -27.844 -33.875 -18.453 1 95 492 GLY A O 1
ATOM 3989 N N . VAL A 1 493 ? -27.281 -36.156 -18.531 1 95.31 493 VAL A N 1
ATOM 3990 C CA . VAL A 1 493 ? -27.641 -36.344 -17.125 1 95.31 493 VAL A CA 1
ATOM 3991 C C . VAL A 1 493 ? -26.5 -37 -16.375 1 95.31 493 VAL A C 1
ATOM 3993 O O . VAL A 1 493 ? -25.922 -38 -16.828 1 95.31 493 VAL A O 1
ATOM 3996 N N . LEU A 1 494 ? -26.172 -36.375 -15.336 1 94.44 494 LEU A N 1
ATOM 3997 C CA . LEU A 1 494 ? -25.188 -36.938 -14.422 1 94.44 494 LEU A CA 1
ATOM 3998 C C . LEU A 1 494 ? -25.844 -37.344 -13.109 1 94.44 494 LEU A C 1
ATOM 4000 O O . LEU A 1 494 ? -26.5 -36.562 -12.445 1 94.44 494 LEU A O 1
ATOM 4004 N N . VAL A 1 495 ? -25.734 -38.656 -12.836 1 94.44 495 VAL A N 1
ATOM 4005 C CA . VAL A 1 495 ? -26.266 -39.188 -11.594 1 94.44 495 VAL A CA 1
ATOM 4006 C C . VAL A 1 495 ? -25.141 -39.469 -10.617 1 94.44 495 VAL A C 1
ATOM 4008 O O . VAL A 1 495 ? -24.188 -40.188 -10.938 1 94.44 495 VAL A O 1
ATOM 4011 N N . ARG A 1 496 ? -25.219 -38.844 -9.5 1 90.38 496 ARG A N 1
ATOM 4012 C CA . ARG A 1 496 ? -24.219 -39.094 -8.477 1 90.38 496 ARG A CA 1
ATOM 4013 C C . ARG A 1 496 ? -24.812 -39 -7.078 1 90.38 496 ARG A C 1
ATOM 4015 O O . ARG A 1 496 ? -25.875 -38.375 -6.891 1 90.38 496 ARG A O 1
ATOM 4022 N N . PRO A 1 497 ? -24.125 -39.688 -6.078 1 90.62 497 PRO A N 1
ATOM 4023 C CA . PRO A 1 497 ? -24.562 -39.469 -4.695 1 90.62 497 PRO A CA 1
ATOM 4024 C C . PRO A 1 497 ? -24.266 -38.062 -4.18 1 90.62 497 PRO A C 1
ATOM 4026 O O . PRO A 1 497 ? -23.734 -37.219 -4.922 1 90.62 497 PRO A O 1
ATOM 4029 N N . GLU A 1 498 ? -24.734 -37.875 -2.961 1 89.62 498 GLU A N 1
ATOM 4030 C CA . GLU A 1 498 ? -24.438 -36.594 -2.33 1 89.62 498 GLU A CA 1
ATOM 4031 C C . GLU A 1 498 ? -22.922 -36.406 -2.172 1 89.62 498 GLU A C 1
ATOM 4033 O O . GLU A 1 498 ? -22.188 -37.375 -1.947 1 89.62 498 GLU A O 1
ATOM 4038 N N . LEU A 1 499 ? -22.547 -35.25 -2.309 1 86.38 499 LEU A N 1
ATOM 4039 C CA . LEU A 1 499 ? -21.125 -34.938 -2.244 1 86.38 499 LEU A CA 1
ATOM 4040 C C . LEU A 1 499 ? -20.547 -35.344 -0.895 1 86.38 499 LEU A C 1
ATOM 4042 O O . LEU A 1 499 ? -19.344 -35.625 -0.795 1 86.38 499 LEU A O 1
ATOM 4046 N N . SER A 1 500 ? -21.375 -35.406 0.118 1 85 500 SER A N 1
ATOM 4047 C CA . SER A 1 500 ? -20.922 -35.781 1.45 1 85 500 SER A CA 1
ATOM 4048 C C . SER A 1 500 ? -20.484 -37.25 1.481 1 85 500 SER A C 1
ATOM 4050 O O . SER A 1 500 ? -19.719 -37.656 2.354 1 85 500 SER A O 1
ATOM 4052 N N . GLU A 1 501 ? -20.938 -38 0.492 1 90.06 501 GLU A N 1
ATOM 4053 C CA . GLU A 1 501 ? -20.609 -39.406 0.43 1 90.06 501 GLU A CA 1
ATOM 4054 C C . GLU A 1 501 ? -19.422 -39.656 -0.495 1 90.06 501 GLU A C 1
ATOM 4056 O O . GLU A 1 501 ? -18.984 -40.812 -0.659 1 90.06 501 GLU A O 1
ATOM 4061 N N . MET A 1 502 ? -18.953 -38.594 -0.98 1 91.06 502 MET A N 1
ATOM 4062 C CA . MET A 1 502 ? -17.844 -38.688 -1.93 1 91.06 502 MET A CA 1
ATOM 4063 C C . MET A 1 502 ? -16.609 -37.969 -1.416 1 91.06 502 MET A C 1
ATOM 4065 O O . MET A 1 502 ? -16.703 -37 -0.684 1 91.06 502 MET A O 1
ATOM 4069 N N . LEU A 1 503 ? -15.438 -38.562 -1.693 1 92 503 LEU A N 1
ATOM 4070 C CA . LEU A 1 503 ? -14.172 -37.906 -1.417 1 92 503 LEU A CA 1
ATOM 4071 C C . LEU A 1 503 ? -13.312 -37.812 -2.676 1 92 503 LEU A C 1
ATOM 4073 O O . LEU A 1 503 ? -13.133 -38.812 -3.377 1 92 503 LEU A O 1
ATOM 4077 N N . PHE A 1 504 ? -12.938 -36.625 -2.955 1 91.75 504 PHE A N 1
ATOM 4078 C CA . PHE A 1 504 ? -12.125 -36.375 -4.137 1 91.75 504 PHE A CA 1
ATOM 4079 C C . PHE A 1 504 ? -10.656 -36.188 -3.754 1 91.75 504 PHE A C 1
ATOM 4081 O O . PHE A 1 504 ? -10.344 -35.438 -2.814 1 91.75 504 PHE A O 1
ATOM 4088 N N . LEU A 1 505 ? -9.789 -36.938 -4.375 1 91.62 505 LEU A N 1
ATOM 4089 C CA . LEU A 1 505 ? -8.352 -36.75 -4.207 1 91.62 505 LEU A CA 1
ATOM 4090 C C . LEU A 1 505 ? -7.723 -36.188 -5.477 1 91.62 505 LEU A C 1
ATOM 4092 O O . LEU A 1 505 ? -7.426 -36.938 -6.41 1 91.62 505 LEU A O 1
ATOM 4096 N N . PRO A 1 506 ? -7.391 -34.906 -5.453 1 87.44 506 PRO A N 1
ATOM 4097 C CA . PRO A 1 506 ? -6.777 -34.281 -6.629 1 87.44 506 PRO A CA 1
ATOM 4098 C C . PRO A 1 506 ? -5.324 -34.719 -6.828 1 87.44 506 PRO A C 1
ATOM 4100 O O . PRO A 1 506 ? -4.758 -35.406 -5.973 1 87.44 506 PRO A O 1
ATOM 4103 N N . GLN A 1 507 ? -4.867 -34.344 -8.031 1 74.5 507 GLN A N 1
ATOM 4104 C CA . GLN A 1 507 ? -3.486 -34.688 -8.375 1 74.5 507 GLN A CA 1
ATOM 4105 C C . GLN A 1 507 ? -2.512 -34.094 -7.363 1 74.5 507 GLN A C 1
ATOM 4107 O O . GLN A 1 507 ? -1.605 -34.781 -6.887 1 74.5 507 GLN A O 1
ATOM 4112 N N . ARG A 1 508 ? -2.727 -32.781 -7.047 1 77.12 508 ARG A N 1
ATOM 4113 C CA . ARG A 1 508 ? -2.002 -32.156 -5.949 1 77.12 508 ARG A CA 1
ATOM 4114 C C . ARG A 1 508 ? -2.902 -31.969 -4.734 1 77.12 508 ARG A C 1
ATOM 4116 O O . ARG A 1 508 ? -3.758 -31.078 -4.723 1 77.12 508 ARG A O 1
ATOM 4123 N N . PRO A 1 509 ? -2.564 -32.844 -3.734 1 87.06 509 PRO A N 1
ATOM 4124 C CA . PRO A 1 509 ? -3.443 -32.75 -2.566 1 87.06 509 PRO A CA 1
ATOM 4125 C C . PRO A 1 509 ? -3.432 -31.391 -1.901 1 87.06 509 PRO A C 1
ATOM 4127 O O . PRO A 1 509 ? -2.385 -30.734 -1.843 1 87.06 509 PRO A O 1
ATOM 4130 N N . TYR A 1 510 ? -4.551 -31.047 -1.418 1 89.94 510 TYR A N 1
ATOM 4131 C CA . TYR A 1 510 ? -4.699 -29.781 -0.701 1 89.94 510 TYR A CA 1
ATOM 4132 C C . TYR A 1 510 ? -4.176 -29.906 0.726 1 89.94 510 TYR A C 1
ATOM 4134 O O . TYR A 1 510 ? -4.633 -30.75 1.492 1 89.94 510 TYR A O 1
ATOM 4142 N N . MET A 1 511 ? -3.184 -29.047 1.06 1 89.19 511 MET A N 1
ATOM 4143 C CA . MET A 1 511 ? -2.68 -28.984 2.428 1 89.19 511 MET A CA 1
ATOM 4144 C C . MET A 1 511 ? -3.277 -27.781 3.16 1 89.19 511 MET A C 1
ATOM 4146 O O . MET A 1 511 ? -3.016 -26.625 2.799 1 89.19 511 MET A O 1
ATOM 4150 N N . ILE A 1 512 ? -4.039 -28.016 4.152 1 87.88 512 ILE A N 1
ATOM 4151 C CA . ILE A 1 512 ? -4.738 -26.938 4.852 1 87.88 512 ILE A CA 1
ATOM 4152 C C . ILE A 1 512 ? -3.768 -26.203 5.773 1 87.88 512 ILE A C 1
ATOM 4154 O O . ILE A 1 512 ? -2.688 -26.719 6.078 1 87.88 512 ILE A O 1
ATOM 4158 N N . LEU A 1 513 ? -4.102 -25 6.137 1 88.19 513 LEU A N 1
ATOM 4159 C CA . LEU A 1 513 ? -3.369 -24.266 7.16 1 88.19 513 LEU A CA 1
ATOM 4160 C C . LEU A 1 513 ? -3.859 -24.641 8.555 1 88.19 513 LEU A C 1
ATOM 4162 O O . LEU A 1 513 ? -4.699 -23.953 9.125 1 88.19 513 LEU A O 1
ATOM 4166 N N . GLY A 1 514 ? -3.34 -25.703 9.07 1 87.62 514 GLY A N 1
ATOM 4167 C CA . GLY A 1 514 ? -3.771 -26.219 10.352 1 87.62 514 GLY A CA 1
ATOM 4168 C C . GLY A 1 514 ? -2.85 -27.297 10.898 1 87.62 514 GLY A C 1
ATOM 4169 O O . GLY A 1 514 ? -1.716 -27.438 10.438 1 87.62 514 GLY A O 1
ATOM 4170 N N . THR A 1 515 ? -3.371 -28.016 11.883 1 90.94 515 THR A N 1
ATOM 4171 C CA . THR A 1 515 ? -2.578 -29.031 12.562 1 90.94 515 THR A CA 1
ATOM 4172 C C . THR A 1 515 ? -2.547 -30.328 11.75 1 90.94 515 THR A C 1
ATOM 4174 O O . THR A 1 515 ? -3.27 -30.469 10.766 1 90.94 515 THR A O 1
ATOM 4177 N N . LEU A 1 516 ? -1.67 -31.234 12.148 1 92.94 516 LEU A N 1
ATOM 4178 C CA . LEU A 1 516 ? -1.62 -32.531 11.508 1 92.94 516 LEU A CA 1
ATOM 4179 C C . LEU A 1 516 ? -2.953 -33.281 11.648 1 92.94 516 LEU A C 1
ATOM 4181 O O . LEU A 1 516 ? -3.406 -33.938 10.711 1 92.94 516 LEU A O 1
ATOM 4185 N N . ARG A 1 517 ? -3.551 -33.125 12.828 1 93 517 ARG A N 1
ATOM 4186 C CA . ARG A 1 517 ? -4.863 -33.688 13.07 1 93 517 ARG A CA 1
ATOM 4187 C C . ARG A 1 517 ? -5.895 -33.156 12.078 1 93 517 ARG A C 1
ATOM 4189 O O . ARG A 1 517 ? -6.648 -33.938 11.492 1 93 517 ARG A O 1
ATOM 4196 N N . GLU A 1 518 ? -5.855 -31.906 11.875 1 90.56 518 GLU A N 1
ATOM 4197 C CA . GLU A 1 518 ? -6.797 -31.281 10.953 1 90.56 518 GLU A CA 1
ATOM 4198 C C . GLU A 1 518 ? -6.523 -31.719 9.516 1 90.56 518 GLU A C 1
ATOM 4200 O O . GLU A 1 518 ? -7.453 -31.844 8.711 1 90.56 518 GLU A O 1
ATOM 4205 N N . GLN A 1 519 ? -5.234 -31.891 9.219 1 91.94 519 GLN A N 1
ATOM 4206 C CA . GLN A 1 519 ? -4.859 -32.375 7.895 1 91.94 519 GLN A CA 1
ATOM 4207 C C . GLN A 1 519 ? -5.504 -33.719 7.605 1 91.94 519 GLN A C 1
ATOM 4209 O O . GLN A 1 519 ? -6.059 -33.938 6.523 1 91.94 519 GLN A O 1
ATOM 4214 N N . LEU A 1 520 ? -5.453 -34.562 8.555 1 92.81 520 LEU A N 1
ATOM 4215 C CA . LEU A 1 520 ? -5.898 -35.938 8.398 1 92.81 520 LEU A CA 1
ATOM 4216 C C . LEU A 1 520 ? -7.418 -36.031 8.359 1 92.81 520 LEU A C 1
ATOM 4218 O O . LEU A 1 520 ? -7.98 -36.906 7.707 1 92.81 520 LEU A O 1
ATOM 4222 N N . LEU A 1 521 ? -8.055 -35.094 8.977 1 91.38 521 LEU A N 1
ATOM 4223 C CA . LEU A 1 521 ? -9.5 -35.188 9.125 1 91.38 521 LEU A CA 1
ATOM 4224 C C . LEU A 1 521 ? -10.203 -34.281 8.125 1 91.38 521 LEU A C 1
ATOM 4226 O O . LEU A 1 521 ? -11.438 -34.188 8.109 1 91.38 521 LEU A O 1
ATOM 4230 N N . TYR A 1 522 ? -9.43 -33.688 7.336 1 90.44 522 TYR A N 1
ATOM 4231 C CA . TYR A 1 522 ? -10 -32.781 6.352 1 90.44 522 TYR A CA 1
ATOM 4232 C C . TYR A 1 522 ? -10.859 -33.531 5.348 1 90.44 522 TYR A C 1
ATOM 4234 O O . TYR A 1 522 ? -10.484 -34.594 4.867 1 90.44 522 TYR A O 1
ATOM 4242 N N . PRO A 1 523 ? -12.055 -33 5.086 1 86.81 523 PRO A N 1
ATOM 4243 C CA . PRO A 1 523 ? -12.695 -31.734 5.43 1 86.81 523 PRO A CA 1
ATOM 4244 C C . PRO A 1 523 ? -13.609 -31.844 6.648 1 86.81 523 PRO A C 1
ATOM 4246 O O . PRO A 1 523 ? -14.297 -30.875 7 1 86.81 523 PRO A O 1
ATOM 4249 N N . ASN A 1 524 ? -13.625 -33.031 7.211 1 82.5 524 ASN A N 1
ATOM 4250 C CA . ASN A 1 524 ? -14.508 -33.281 8.352 1 82.5 524 ASN A CA 1
ATOM 4251 C C . ASN A 1 524 ? -13.812 -32.969 9.672 1 82.5 524 ASN A C 1
ATOM 4253 O O . ASN A 1 524 ? -13.391 -33.875 10.383 1 82.5 524 ASN A O 1
ATOM 4257 N N . SER A 1 525 ? -13.82 -31.766 10.086 1 70.75 525 SER A N 1
ATOM 4258 C CA . SER A 1 525 ? -13.055 -31.359 11.266 1 70.75 525 SER A CA 1
ATOM 4259 C C . SER A 1 525 ? -13.781 -31.734 12.555 1 70.75 525 SER A C 1
ATOM 4261 O O . SER A 1 525 ? -13.211 -31.672 13.641 1 70.75 525 SER A O 1
ATOM 4263 N N . HIS A 1 526 ? -14.914 -32.25 12.445 1 71.75 526 HIS A N 1
ATOM 4264 C CA . HIS A 1 526 ? -15.711 -32.531 13.641 1 71.75 526 HIS A CA 1
ATOM 4265 C C . HIS A 1 526 ? -15.492 -33.938 14.148 1 71.75 526 HIS A C 1
ATOM 4267 O O . HIS A 1 526 ? -15.891 -34.281 15.273 1 71.75 526 HIS A O 1
ATOM 4273 N N . LEU A 1 527 ? -14.812 -34.688 13.305 1 77.06 527 LEU A N 1
ATOM 4274 C CA . LEU A 1 527 ? -14.602 -36.062 13.719 1 77.06 527 LEU A CA 1
ATOM 4275 C C . LEU A 1 527 ? -13.625 -36.125 14.891 1 77.06 527 LEU A C 1
ATOM 4277 O O . LEU A 1 527 ? -12.602 -35.438 14.891 1 77.06 527 LEU A O 1
ATOM 4281 N N . ASN A 1 528 ? -14.078 -36.625 15.969 1 81.69 528 ASN A N 1
ATOM 4282 C CA . ASN A 1 528 ? -13.203 -36.844 17.125 1 81.69 528 ASN A CA 1
ATOM 4283 C C . ASN A 1 528 ? -12.516 -38.188 17.062 1 81.69 528 ASN A C 1
ATOM 4285 O O . ASN A 1 528 ? -13.086 -39.219 17.484 1 81.69 528 ASN A O 1
ATOM 4289 N N . ILE A 1 529 ? -11.414 -38.188 16.438 1 88.38 529 ILE A N 1
ATOM 4290 C CA . ILE A 1 529 ? -10.641 -39.438 16.312 1 88.38 529 ILE A CA 1
ATOM 4291 C C . ILE A 1 529 ? -9.43 -39.375 17.234 1 88.38 529 ILE A C 1
ATOM 4293 O O . ILE A 1 529 ? -8.758 -38.344 17.328 1 88.38 529 ILE A O 1
ATOM 4297 N N . ASP A 1 530 ? -9.219 -40.406 17.969 1 90.56 530 ASP A N 1
ATOM 4298 C CA . ASP A 1 530 ? -8.133 -40.438 18.953 1 90.56 530 ASP A CA 1
ATOM 4299 C C . ASP A 1 530 ? -6.777 -40.562 18.266 1 90.56 530 ASP A C 1
ATOM 4301 O O . ASP A 1 530 ? -6.699 -40.969 17.094 1 90.56 530 ASP A O 1
ATOM 4305 N N . ASP A 1 531 ? -5.754 -40.312 19 1 91.56 531 ASP A N 1
ATOM 4306 C CA . ASP A 1 531 ? -4.387 -40.281 18.484 1 91.56 531 ASP A CA 1
ATOM 4307 C C . ASP A 1 531 ? -3.959 -41.688 18.047 1 91.56 531 ASP A C 1
ATOM 4309 O O . ASP A 1 531 ? -3.225 -41.844 17.062 1 91.56 531 ASP A O 1
ATOM 4313 N N . THR A 1 532 ? -4.473 -42.625 18.734 1 92.44 532 THR A N 1
ATOM 4314 C CA . THR A 1 532 ? -4.078 -44 18.422 1 92.44 532 THR A CA 1
ATOM 4315 C C . THR A 1 532 ? -4.594 -44.406 17.062 1 92.44 532 THR A C 1
ATOM 4317 O O . THR A 1 532 ? -3.877 -45.062 16.297 1 92.44 532 THR A O 1
ATOM 4320 N N . GLU A 1 533 ? -5.762 -44.062 16.781 1 93.19 533 GLU A N 1
ATOM 4321 C CA . GLU A 1 533 ? -6.348 -44.375 15.484 1 93.19 533 GLU A CA 1
ATOM 4322 C C . GLU A 1 533 ? -5.648 -43.625 14.367 1 93.19 533 GLU A C 1
ATOM 4324 O O . GLU A 1 533 ? -5.426 -44.156 13.281 1 93.19 533 GLU A O 1
ATOM 4329 N N . LEU A 1 534 ? -5.367 -42.406 14.625 1 94.75 534 LEU A N 1
ATOM 4330 C CA . LEU A 1 534 ? -4.672 -41.594 13.633 1 94.75 534 LEU A CA 1
ATOM 4331 C C . LEU A 1 534 ? -3.291 -42.188 13.336 1 94.75 534 LEU A C 1
ATOM 4333 O O . LEU A 1 534 ? -2.863 -42.219 12.18 1 94.75 534 LEU A O 1
ATOM 4337 N N . GLU A 1 535 ? -2.598 -42.594 14.375 1 94.38 535 GLU A N 1
ATOM 4338 C CA . GLU A 1 535 ? -1.279 -43.188 14.211 1 94.38 535 GLU A CA 1
ATOM 4339 C C . GLU A 1 535 ? -1.358 -44.5 13.398 1 94.38 535 GLU A C 1
ATOM 4341 O O . GLU A 1 535 ? -0.476 -44.781 12.586 1 94.38 535 GLU A O 1
ATOM 4346 N N . SER A 1 536 ? -2.377 -45.219 13.695 1 94.75 536 SER A N 1
ATOM 4347 C CA . SER A 1 536 ? -2.57 -46.469 12.984 1 94.75 536 SER A CA 1
ATOM 4348 C C . SER A 1 536 ? -2.771 -46.25 11.492 1 94.75 536 SER A C 1
ATOM 4350 O O . SER A 1 536 ? -2.217 -46.969 10.664 1 94.75 536 SER A O 1
ATOM 4352 N N . VAL A 1 537 ? -3.549 -45.312 11.164 1 94.62 537 VAL A N 1
ATOM 4353 C CA . VAL A 1 537 ? -3.836 -45.031 9.766 1 94.62 537 VAL A CA 1
ATOM 4354 C C . VAL A 1 537 ? -2.586 -44.469 9.078 1 94.62 537 VAL A C 1
ATOM 4356 O O . VAL A 1 537 ? -2.328 -44.781 7.91 1 94.62 537 VAL A O 1
ATOM 4359 N N . LEU A 1 538 ? -1.847 -43.688 9.797 1 95 538 LEU A N 1
ATOM 4360 C CA . LEU A 1 538 ? -0.603 -43.188 9.234 1 95 538 LEU A CA 1
ATOM 4361 C C . LEU A 1 538 ? 0.361 -44.312 8.906 1 95 538 LEU A C 1
ATOM 4363 O O . LEU A 1 538 ? 1.081 -44.25 7.906 1 95 538 LEU A O 1
ATOM 4367 N N . LYS A 1 539 ? 0.368 -45.25 9.734 1 93.81 539 LYS A N 1
ATOM 4368 C CA . LYS A 1 539 ? 1.209 -46.406 9.484 1 93.81 539 LYS A CA 1
ATOM 4369 C C . LYS A 1 539 ? 0.748 -47.156 8.242 1 93.81 539 LYS A C 1
ATOM 4371 O O . LYS A 1 539 ? 1.57 -47.688 7.484 1 93.81 539 LYS A O 1
ATOM 4376 N N . LEU A 1 540 ? -0.519 -47.25 8.031 1 93.12 540 LEU A N 1
ATOM 4377 C CA . LEU A 1 540 ? -1.095 -47.938 6.891 1 93.12 540 LEU A CA 1
ATOM 4378 C C . LEU A 1 540 ? -0.68 -47.281 5.578 1 93.12 540 LEU A C 1
ATOM 4380 O O . LEU A 1 540 ? -0.593 -47.969 4.547 1 93.12 540 LEU A O 1
ATOM 4384 N N . VAL A 1 541 ? -0.491 -46 5.613 1 94 541 VAL A N 1
ATOM 4385 C CA . VAL A 1 541 ? -0.136 -45.312 4.379 1 94 541 VAL A CA 1
ATOM 4386 C C . VAL A 1 541 ? 1.368 -45.031 4.348 1 94 541 VAL A C 1
ATOM 4388 O O . VAL A 1 541 ? 1.842 -44.188 3.586 1 94 541 VAL A O 1
ATOM 4391 N N . ASN A 1 542 ? 2.121 -45.625 5.23 1 90.44 542 ASN A N 1
ATOM 4392 C CA . ASN A 1 542 ? 3.576 -45.594 5.305 1 90.44 542 ASN A CA 1
ATOM 4393 C C . ASN A 1 542 ? 4.074 -44.188 5.703 1 90.44 542 ASN A C 1
ATOM 4395 O O . ASN A 1 542 ? 5.008 -43.656 5.094 1 90.44 542 ASN A O 1
ATOM 4399 N N . LEU A 1 543 ? 3.367 -43.562 6.629 1 93 543 LEU A N 1
ATOM 4400 C CA . LEU A 1 543 ? 3.777 -42.281 7.23 1 93 543 LEU A CA 1
ATOM 4401 C C . LEU A 1 543 ? 3.83 -42.406 8.75 1 93 543 LEU A C 1
ATOM 4403 O O . LEU A 1 543 ? 3.49 -41.469 9.461 1 93 543 LEU A O 1
ATOM 4407 N N . GLY A 1 544 ? 4.145 -43.5 9.172 1 90.19 544 GLY A N 1
ATOM 4408 C CA . GLY A 1 544 ? 4.117 -43.781 10.594 1 90.19 544 GLY A CA 1
ATOM 4409 C C . GLY A 1 544 ? 5.039 -42.875 11.398 1 90.19 544 GLY A C 1
ATOM 4410 O O . GLY A 1 544 ? 4.773 -42.594 12.57 1 90.19 544 GLY A O 1
ATOM 4411 N N . ASP A 1 545 ? 6.066 -42.375 10.859 1 88.25 545 ASP A N 1
ATOM 4412 C CA . ASP A 1 545 ? 7.051 -41.594 11.578 1 88.25 545 ASP A CA 1
ATOM 4413 C C . ASP A 1 545 ? 6.703 -40.094 11.508 1 88.25 545 ASP A C 1
ATOM 4415 O O . ASP A 1 545 ? 7.391 -39.281 12.109 1 88.25 545 ASP A O 1
ATOM 4419 N N . LEU A 1 546 ? 5.656 -39.812 10.852 1 89.94 546 LEU A N 1
ATOM 4420 C CA . LEU A 1 546 ? 5.367 -38.406 10.586 1 89.94 546 LEU A CA 1
ATOM 4421 C C . LEU A 1 546 ? 5.035 -37.688 11.883 1 89.94 546 LEU A C 1
ATOM 4423 O O . LEU A 1 546 ? 5.5 -36.562 12.102 1 89.94 546 LEU A O 1
ATOM 4427 N N . SER A 1 547 ? 4.25 -38.25 12.711 1 89.25 547 SER A N 1
ATOM 4428 C CA . SER A 1 547 ? 3.867 -37.625 13.977 1 89.25 547 SER A CA 1
ATOM 4429 C C . SER A 1 547 ? 5.086 -37.375 14.859 1 89.25 547 SER A C 1
ATOM 4431 O O . SER A 1 547 ? 5.18 -36.344 15.508 1 89.25 547 SER A O 1
ATOM 4433 N N . ASP A 1 548 ? 5.973 -38.281 14.805 1 86.19 548 ASP A N 1
ATOM 4434 C CA . ASP A 1 548 ? 7.195 -38.125 15.594 1 86.19 548 ASP A CA 1
ATOM 4435 C C . ASP A 1 548 ? 8.117 -37.062 14.984 1 86.19 548 ASP A C 1
ATOM 4437 O O . ASP A 1 548 ? 8.773 -36.312 15.719 1 86.19 548 ASP A O 1
ATOM 4441 N N . ARG A 1 549 ? 8.125 -37.094 13.727 1 86.31 549 ARG A N 1
ATOM 4442 C CA . ARG A 1 549 ? 8.977 -36.156 13 1 86.31 549 ARG A CA 1
ATOM 4443 C C . ARG A 1 549 ? 8.555 -34.719 13.258 1 86.31 549 ARG A C 1
ATOM 4445 O O . ARG A 1 549 ? 9.398 -33.812 13.367 1 86.31 549 ARG A O 1
ATOM 4452 N N . VAL A 1 550 ? 7.289 -34.594 13.406 1 87.44 550 VAL A N 1
ATOM 4453 C CA . VAL A 1 550 ? 6.801 -33.219 13.5 1 87.44 550 VAL A CA 1
ATOM 4454 C C . VAL A 1 550 ? 6.48 -32.875 14.961 1 87.44 550 VAL A C 1
ATOM 4456 O O . VAL A 1 550 ? 6.32 -31.703 15.312 1 87.44 550 VAL A O 1
ATOM 4459 N N . GLY A 1 551 ? 6.465 -33.812 15.836 1 85.75 551 GLY A N 1
ATOM 4460 C CA . GLY A 1 551 ? 6.34 -33.594 17.266 1 85.75 551 GLY A CA 1
ATOM 4461 C C . GLY A 1 551 ? 4.996 -34 17.828 1 85.75 551 GLY A C 1
ATOM 4462 O O . GLY A 1 551 ? 4.926 -34.656 18.875 1 85.75 551 GLY A O 1
ATOM 4463 N N . SER A 1 552 ? 3.975 -33.469 17.203 1 89.12 552 SER A N 1
ATOM 4464 C CA . SER A 1 552 ? 2.639 -33.781 17.703 1 89.12 552 SER A CA 1
ATOM 4465 C C . SER A 1 552 ? 1.599 -33.656 16.594 1 89.12 552 SER A C 1
ATOM 4467 O O . SER A 1 552 ? 1.884 -33.094 15.523 1 89.12 552 SER A O 1
ATOM 4469 N N . PHE A 1 553 ? 0.383 -34.219 16.922 1 92.25 553 PHE A N 1
ATOM 4470 C CA . PHE A 1 553 ? -0.731 -34.125 15.992 1 92.25 553 PHE A CA 1
ATOM 4471 C C . PHE A 1 553 ? -1.308 -32.688 16.016 1 92.25 553 PHE A C 1
ATOM 4473 O O . PHE A 1 553 ? -2.037 -32.312 15.094 1 92.25 553 PHE A O 1
ATOM 4480 N N . ASP A 1 554 ? -0.886 -31.953 16.969 1 90.81 554 ASP A N 1
ATOM 4481 C CA . ASP A 1 554 ? -1.512 -30.641 17.141 1 90.81 554 ASP A CA 1
ATOM 4482 C C . ASP A 1 554 ? -0.54 -29.516 16.781 1 90.81 554 ASP A C 1
ATOM 4484 O O . ASP A 1 554 ? -0.767 -28.359 17.125 1 90.81 554 ASP A O 1
ATOM 4488 N N . VAL A 1 555 ? 0.43 -29.953 16.047 1 89.62 555 VAL A N 1
ATOM 4489 C CA . VAL A 1 555 ? 1.393 -28.969 15.586 1 89.62 555 VAL A CA 1
ATOM 4490 C C . VAL A 1 555 ? 0.917 -28.359 14.266 1 89.62 555 VAL A C 1
ATOM 4492 O O . VAL A 1 555 ? 0.374 -29.062 13.414 1 89.62 555 VAL A O 1
ATOM 4495 N N . GLU A 1 556 ? 1.054 -27.062 14.156 1 88.75 556 GLU A N 1
ATOM 4496 C CA . GLU A 1 556 ? 0.766 -26.359 12.906 1 88.75 556 GLU A CA 1
ATOM 4497 C C . GLU A 1 556 ? 2.051 -26.016 12.156 1 88.75 556 GLU A C 1
ATOM 4499 O O . GLU A 1 556 ? 2.932 -25.344 12.695 1 88.75 556 GLU A O 1
ATOM 4504 N N . LEU A 1 557 ? 2.184 -26.562 10.922 1 82.75 557 LEU A N 1
ATOM 4505 C CA . LEU A 1 557 ? 3.346 -26.328 10.078 1 82.75 557 LEU A CA 1
ATOM 4506 C C . LEU A 1 557 ? 2.918 -25.984 8.656 1 82.75 557 LEU A C 1
ATOM 4508 O O . LEU A 1 557 ? 1.73 -26.047 8.328 1 82.75 557 LEU A O 1
ATOM 4512 N N . ASP A 1 558 ? 3.855 -25.547 7.883 1 80.5 558 ASP A N 1
ATOM 4513 C CA . ASP A 1 558 ? 3.621 -25.422 6.449 1 80.5 558 ASP A CA 1
ATOM 4514 C C . ASP A 1 558 ? 3.752 -26.766 5.742 1 80.5 558 ASP A C 1
ATOM 4516 O O . ASP A 1 558 ? 4.777 -27.047 5.121 1 80.5 558 ASP A O 1
ATOM 4520 N N . TRP A 1 559 ? 2.727 -27.438 5.719 1 85.75 559 TRP A N 1
ATOM 4521 C CA . TRP A 1 559 ? 2.725 -28.844 5.324 1 85.75 559 TRP A CA 1
ATOM 4522 C C . TRP A 1 559 ? 3.123 -29 3.861 1 85.75 559 TRP A C 1
ATOM 4524 O O . TRP A 1 559 ? 3.768 -29.984 3.488 1 85.75 559 TRP A O 1
ATOM 4534 N N . ALA A 1 560 ? 2.705 -28.047 2.977 1 76.31 560 ALA A N 1
ATOM 4535 C CA . ALA A 1 560 ? 3.041 -28.109 1.558 1 76.31 560 ALA A CA 1
ATOM 4536 C C . ALA A 1 560 ? 4.551 -28.094 1.35 1 76.31 560 ALA A C 1
ATOM 4538 O O . ALA A 1 560 ? 5.062 -28.656 0.384 1 76.31 560 ALA A O 1
ATOM 4539 N N . ASN A 1 561 ? 5.254 -27.516 2.312 1 68.62 561 ASN A N 1
ATOM 4540 C CA . ASN A 1 561 ? 6.703 -27.406 2.199 1 68.62 561 ASN A CA 1
ATOM 4541 C C . ASN A 1 561 ? 7.414 -28.484 3.004 1 68.62 561 ASN A C 1
ATOM 4543 O O . ASN A 1 561 ? 8.57 -28.812 2.732 1 68.62 561 ASN A O 1
ATOM 4547 N N . VAL A 1 562 ? 6.773 -28.984 4.027 1 74 562 VAL A N 1
ATOM 4548 C CA . VAL A 1 562 ? 7.367 -29.969 4.93 1 74 562 VAL A CA 1
ATOM 4549 C C . VAL A 1 562 ? 7.289 -31.359 4.309 1 74 562 VAL A C 1
ATOM 4551 O O . VAL A 1 562 ? 8.203 -32.156 4.465 1 74 562 VAL A O 1
ATOM 4554 N N . LEU A 1 563 ? 6.207 -31.594 3.553 1 80.19 563 LEU A N 1
ATOM 4555 C CA . LEU A 1 563 ? 5.98 -32.906 2.979 1 80.19 563 LEU A CA 1
ATOM 4556 C C . LEU A 1 563 ? 6.285 -32.906 1.484 1 80.19 563 LEU A C 1
ATOM 4558 O O . LEU A 1 563 ? 5.992 -31.953 0.784 1 80.19 563 LEU A O 1
ATOM 4562 N N . SER A 1 564 ? 6.906 -33.938 1.042 1 71.75 564 SER A N 1
ATOM 4563 C CA . SER A 1 564 ? 7.07 -34.156 -0.394 1 71.75 564 SER A CA 1
ATOM 4564 C C . SER A 1 564 ? 5.734 -34.438 -1.068 1 71.75 564 SER A C 1
ATOM 4566 O O . SER A 1 564 ? 4.734 -34.688 -0.393 1 71.75 564 SER A O 1
ATOM 4568 N N . LEU A 1 565 ? 5.684 -34.312 -2.363 1 75.81 565 LEU A N 1
ATOM 4569 C CA . LEU A 1 565 ? 4.441 -34.594 -3.082 1 75.81 565 LEU A CA 1
ATOM 4570 C C . LEU A 1 565 ? 3.959 -36.031 -2.811 1 75.81 565 LEU A C 1
ATOM 4572 O O . LEU A 1 565 ? 2.756 -36.25 -2.666 1 75.81 565 LEU A O 1
ATOM 4576 N N . GLY A 1 566 ? 4.863 -36.969 -2.785 1 80.19 566 GLY A N 1
ATOM 4577 C CA . GLY A 1 566 ? 4.496 -38.344 -2.463 1 80.19 566 GLY A CA 1
ATOM 4578 C C . GLY A 1 566 ? 3.906 -38.469 -1.073 1 80.19 566 GLY A C 1
ATOM 4579 O O . GLY A 1 566 ? 2.93 -39.219 -0.883 1 80.19 566 GLY A O 1
ATOM 4580 N N . GLU A 1 567 ? 4.523 -37.812 -0.182 1 84.69 567 GLU A N 1
ATOM 4581 C CA . GLU A 1 567 ? 4.008 -37.844 1.184 1 84.69 567 GLU A CA 1
ATOM 4582 C C . GLU A 1 567 ? 2.627 -37.188 1.27 1 84.69 567 GLU A C 1
ATOM 4584 O O . GLU A 1 567 ? 1.763 -37.656 2.012 1 84.69 567 GLU A O 1
ATOM 4589 N N . GLN A 1 568 ? 2.469 -36.156 0.522 1 90.94 568 GLN A N 1
ATOM 4590 C CA . GLN A 1 568 ? 1.172 -35.5 0.49 1 90.94 568 GLN A CA 1
ATOM 4591 C C . GLN A 1 568 ? 0.095 -36.406 -0.079 1 90.94 568 GLN A C 1
ATOM 4593 O O . GLN A 1 568 ? -1.032 -36.438 0.42 1 90.94 568 GLN A O 1
ATOM 4598 N N . GLN A 1 569 ? 0.443 -37.156 -1.142 1 89.75 569 GLN A N 1
ATOM 4599 C CA . GLN A 1 569 ? -0.505 -38.094 -1.742 1 89.75 569 GLN A CA 1
ATOM 4600 C C . GLN A 1 569 ? -0.85 -39.219 -0.779 1 89.75 569 GLN A C 1
ATOM 4602 O O . GLN A 1 569 ? -2.008 -39.625 -0.686 1 89.75 569 GLN A O 1
ATOM 4607 N N . ARG A 1 570 ? 0.144 -39.688 -0.056 1 92.69 570 ARG A N 1
ATOM 4608 C CA . ARG A 1 570 ? -0.107 -40.719 0.941 1 92.69 570 ARG A CA 1
ATOM 4609 C C . ARG A 1 570 ? -0.97 -40.188 2.08 1 92.69 570 ARG A C 1
ATOM 4611 O O . ARG A 1 570 ? -1.851 -40.906 2.58 1 92.69 570 ARG A O 1
ATOM 4618 N N . LEU A 1 571 ? -0.707 -39 2.463 1 93.62 571 LEU A N 1
ATOM 4619 C CA . LEU A 1 571 ? -1.528 -38.375 3.49 1 93.62 571 LEU A CA 1
ATOM 4620 C C . LEU A 1 571 ? -2.971 -38.219 3.02 1 93.62 571 LEU A C 1
ATOM 4622 O O . LEU A 1 571 ? -3.906 -38.375 3.805 1 93.62 571 LEU A O 1
ATOM 4626 N N . ALA A 1 572 ? -3.148 -37.812 1.796 1 93.5 572 ALA A N 1
ATOM 4627 C CA . ALA A 1 572 ? -4.484 -37.719 1.222 1 93.5 572 ALA A CA 1
ATOM 4628 C C . ALA A 1 572 ? -5.211 -39.062 1.272 1 93.5 572 ALA A C 1
ATOM 4630 O O . ALA A 1 572 ? -6.422 -39.094 1.504 1 93.5 572 ALA A O 1
ATOM 4631 N N . PHE A 1 573 ? -4.48 -40.094 1.048 1 94.25 573 PHE A N 1
ATOM 4632 C CA . PHE A 1 573 ? -5.066 -41.438 1.146 1 94.25 573 PHE A CA 1
ATOM 4633 C C . PHE A 1 573 ? -5.461 -41.75 2.584 1 94.25 573 PHE A C 1
ATOM 4635 O O . PHE A 1 573 ? -6.441 -42.438 2.824 1 94.25 573 PHE A O 1
ATOM 4642 N N . ALA A 1 574 ? -4.645 -41.25 3.496 1 94.31 574 ALA A N 1
ATOM 4643 C CA . ALA A 1 574 ? -5.016 -41.406 4.902 1 94.31 574 ALA A CA 1
ATOM 4644 C C . ALA A 1 574 ? -6.379 -40.781 5.18 1 94.31 574 ALA A C 1
ATOM 4646 O O . ALA A 1 574 ? -7.176 -41.344 5.945 1 94.31 574 ALA A O 1
ATOM 4647 N N . ARG A 1 575 ? -6.633 -39.656 4.578 1 93.31 575 ARG A N 1
ATOM 4648 C CA . ARG A 1 575 ? -7.945 -39.031 4.688 1 93.31 575 ARG A CA 1
ATOM 4649 C C . ARG A 1 575 ? -9.047 -39.969 4.219 1 93.31 575 ARG A C 1
ATOM 4651 O O . ARG A 1 575 ? -10.109 -40.031 4.832 1 93.31 575 ARG A O 1
ATOM 4658 N N . LEU A 1 576 ? -8.719 -40.531 3.139 1 93 576 LEU A N 1
ATOM 4659 C CA . LEU A 1 576 ? -9.672 -41.469 2.533 1 93 576 LEU A CA 1
ATOM 4660 C C . LEU A 1 576 ? -9.969 -42.625 3.465 1 93 576 LEU A C 1
ATOM 4662 O O . LEU A 1 576 ? -11.125 -43 3.645 1 93 576 LEU A O 1
ATOM 4666 N N . LEU A 1 577 ? -8.922 -43.156 4.074 1 93 577 LEU A N 1
ATOM 4667 C CA . LEU A 1 577 ? -9.062 -44.312 4.973 1 93 577 LEU A CA 1
ATOM 4668 C C . LEU A 1 577 ? -9.812 -43.906 6.238 1 93 577 LEU A C 1
ATOM 4670 O O . LEU A 1 577 ? -10.555 -44.719 6.805 1 93 577 LEU A O 1
ATOM 4674 N N . LEU A 1 578 ? -9.648 -42.719 6.691 1 92.5 578 LEU A N 1
ATOM 4675 C CA . LEU A 1 578 ? -10.289 -42.25 7.906 1 92.5 578 LEU A CA 1
ATOM 4676 C C . LEU A 1 578 ? -11.758 -41.906 7.648 1 92.5 578 LEU A C 1
ATOM 4678 O O . LEU A 1 578 ? -12.617 -42.188 8.492 1 92.5 578 LEU A O 1
ATOM 4682 N N . THR A 1 579 ? -12.062 -41.344 6.539 1 90.44 579 THR A N 1
ATOM 4683 C CA . THR A 1 579 ? -13.422 -40.906 6.207 1 90.44 579 THR A CA 1
ATOM 4684 C C . THR A 1 579 ? -14.258 -42.094 5.734 1 90.44 579 THR A C 1
ATOM 4686 O O . THR A 1 579 ? -15.469 -42.125 5.977 1 90.44 579 THR A O 1
ATOM 4689 N N . GLN A 1 580 ? -13.688 -43.031 5.074 1 90.31 580 GLN A N 1
ATOM 4690 C CA . GLN A 1 580 ? -14.344 -44.219 4.523 1 90.31 580 GLN A CA 1
ATOM 4691 C C . GLN A 1 580 ? -15.578 -43.812 3.709 1 90.31 580 GLN A C 1
ATOM 4693 O O . GLN A 1 580 ? -16.688 -44.281 3.998 1 90.31 580 GLN A O 1
ATOM 4698 N N . PRO A 1 581 ? -15.398 -43.094 2.66 1 92.44 581 PRO A N 1
ATOM 4699 C CA . PRO A 1 581 ? -16.531 -42.656 1.824 1 92.44 581 PRO A CA 1
ATOM 4700 C C . PRO A 1 581 ? -17.109 -43.812 0.994 1 92.44 581 PRO A C 1
ATOM 4702 O O . PRO A 1 581 ? -16.422 -44.781 0.723 1 92.44 581 PRO A O 1
ATOM 4705 N N . ARG A 1 582 ? -18.312 -43.594 0.564 1 92.88 582 ARG A N 1
ATOM 4706 C CA . ARG A 1 582 ? -18.938 -44.594 -0.305 1 92.88 582 ARG A CA 1
ATOM 4707 C C . ARG A 1 582 ? -18.328 -44.562 -1.705 1 92.88 582 ARG A C 1
ATOM 4709 O O . ARG A 1 582 ? -18.219 -45.594 -2.371 1 92.88 582 ARG A O 1
ATOM 4716 N N . TYR A 1 583 ? -17.984 -43.375 -2.084 1 93.88 583 TYR A N 1
ATOM 4717 C CA . TYR A 1 583 ? -17.359 -43.188 -3.393 1 93.88 583 TYR A CA 1
ATOM 4718 C C . TYR A 1 583 ? -16.062 -42.375 -3.275 1 93.88 583 TYR A C 1
ATOM 4720 O O . TYR A 1 583 ? -15.977 -41.438 -2.482 1 93.88 583 TYR A O 1
ATOM 4728 N N . ALA A 1 584 ? -15.039 -42.781 -4.027 1 94.56 584 ALA A N 1
ATOM 4729 C CA . ALA A 1 584 ? -13.758 -42.062 -4.062 1 94.56 584 ALA A CA 1
ATOM 4730 C C . ALA A 1 584 ? -13.352 -41.75 -5.5 1 94.56 584 ALA A C 1
ATOM 4732 O O . ALA A 1 584 ? -13.422 -42.594 -6.379 1 94.56 584 ALA A O 1
ATOM 4733 N N . ILE A 1 585 ? -13.094 -40.531 -5.742 1 94.38 585 ILE A N 1
ATOM 4734 C CA . ILE A 1 585 ? -12.625 -40.094 -7.051 1 94.38 585 ILE A CA 1
ATOM 4735 C C . ILE A 1 585 ? -11.148 -39.719 -6.961 1 94.38 585 ILE A C 1
ATOM 4737 O O . ILE A 1 585 ? -10.789 -38.75 -6.266 1 94.38 585 ILE A O 1
ATOM 4741 N N . LEU A 1 586 ? -10.305 -40.406 -7.703 1 94.12 586 LEU A N 1
ATOM 4742 C CA . LEU A 1 586 ? -8.859 -40.25 -7.605 1 94.12 586 LEU A CA 1
ATOM 4743 C C . LEU A 1 586 ? -8.289 -39.688 -8.906 1 94.12 586 LEU A C 1
ATOM 4745 O O . LEU A 1 586 ? -8.25 -40.375 -9.922 1 94.12 586 LEU A O 1
ATOM 4749 N N . ASP A 1 587 ? -7.852 -38.438 -8.867 1 90.25 587 ASP A N 1
ATOM 4750 C CA . ASP A 1 587 ? -7.234 -37.812 -10.023 1 90.25 587 ASP A CA 1
ATOM 4751 C C . ASP A 1 587 ? -5.711 -37.875 -9.945 1 90.25 587 ASP A C 1
ATOM 4753 O O . ASP A 1 587 ? -5.07 -36.969 -9.391 1 90.25 587 ASP A O 1
ATOM 4757 N N . GLU A 1 588 ? -5.152 -38.812 -10.539 1 84.81 588 GLU A N 1
ATOM 4758 C CA . GLU A 1 588 ? -3.715 -39.062 -10.508 1 84.81 588 GLU A CA 1
ATOM 4759 C C . GLU A 1 588 ? -3.18 -39 -9.078 1 84.81 588 GLU A C 1
ATOM 4761 O O . GLU A 1 588 ? -2.172 -38.344 -8.812 1 84.81 588 GLU A O 1
ATOM 4766 N N . ALA A 1 589 ? -3.895 -39.688 -8.227 1 88.94 589 ALA A N 1
ATOM 4767 C CA . ALA A 1 589 ? -3.68 -39.562 -6.789 1 88.94 589 ALA A CA 1
ATOM 4768 C C . ALA A 1 589 ? -2.432 -40.312 -6.352 1 88.94 589 ALA A C 1
ATOM 4770 O O . ALA A 1 589 ? -1.936 -40.125 -5.238 1 88.94 589 ALA A O 1
ATOM 4771 N N . THR A 1 590 ? -1.887 -41.188 -7.223 1 86.81 590 THR A N 1
ATOM 4772 C CA . THR A 1 590 ? -0.696 -41.938 -6.867 1 86.81 590 THR A CA 1
ATOM 4773 C C . THR A 1 590 ? 0.419 -41.719 -7.883 1 86.81 590 THR A C 1
ATOM 4775 O O . THR A 1 590 ? 1.312 -42.562 -8.039 1 86.81 590 THR A O 1
ATOM 4778 N N . SER A 1 591 ? 0.284 -40.625 -8.547 1 75.81 591 SER A N 1
ATOM 4779 C CA . SER A 1 591 ? 1.215 -40.344 -9.633 1 75.81 591 SER A CA 1
ATOM 4780 C C . SER A 1 591 ? 2.631 -40.125 -9.109 1 75.81 591 SER A C 1
ATOM 4782 O O . SER A 1 591 ? 3.607 -40.375 -9.82 1 75.81 591 SER A O 1
ATOM 4784 N N . ALA A 1 592 ? 2.781 -39.688 -7.852 1 72.25 592 ALA A N 1
ATOM 4785 C CA . ALA A 1 592 ? 4.094 -39.375 -7.285 1 72.25 592 ALA A CA 1
ATOM 4786 C C . ALA A 1 592 ? 4.57 -40.469 -6.367 1 72.25 592 ALA A C 1
ATOM 4788 O O . ALA A 1 592 ? 5.578 -40.344 -5.672 1 72.25 592 ALA A O 1
ATOM 4789 N N . LEU A 1 593 ? 3.871 -41.656 -6.43 1 79.31 593 LEU A N 1
ATOM 4790 C CA . LEU A 1 593 ? 4.223 -42.781 -5.559 1 79.31 593 LEU A CA 1
ATOM 4791 C C . LEU A 1 593 ? 4.965 -43.844 -6.328 1 79.31 593 LEU A C 1
ATOM 4793 O O . LEU A 1 593 ? 4.793 -44 -7.543 1 79.31 593 LEU A O 1
ATOM 4797 N N . ASP A 1 594 ? 5.797 -44.531 -5.605 1 73.31 594 ASP A N 1
ATOM 4798 C CA . ASP A 1 594 ? 6.406 -45.75 -6.191 1 73.31 594 ASP A CA 1
ATOM 4799 C C . ASP A 1 594 ? 5.398 -46.875 -6.297 1 73.31 594 ASP A C 1
ATOM 4801 O O . ASP A 1 594 ? 4.297 -46.781 -5.746 1 73.31 594 ASP A O 1
ATOM 4805 N N . MET A 1 595 ? 5.754 -47.906 -7.035 1 75.94 595 MET A N 1
ATOM 4806 C CA . MET A 1 595 ? 4.84 -49 -7.355 1 75.94 595 MET A CA 1
ATOM 4807 C C . MET A 1 595 ? 4.398 -49.719 -6.09 1 75.94 595 MET A C 1
ATOM 4809 O O . MET A 1 595 ? 3.24 -50.125 -5.977 1 75.94 595 MET A O 1
ATOM 4813 N N . LYS A 1 596 ? 5.297 -49.812 -5.18 1 79.94 596 LYS A N 1
ATOM 4814 C CA . LYS A 1 596 ? 4.98 -50.531 -3.951 1 79.94 596 LYS A CA 1
ATOM 4815 C C . LYS A 1 596 ? 3.926 -49.812 -3.135 1 79.94 596 LYS A C 1
ATOM 4817 O O . LYS A 1 596 ? 2.979 -50.406 -2.635 1 79.94 596 LYS A O 1
ATOM 4822 N N . ASN A 1 597 ? 4.09 -48.594 -2.979 1 86.31 597 ASN A N 1
ATOM 4823 C CA . ASN A 1 597 ? 3.125 -47.781 -2.244 1 86.31 597 ASN A CA 1
ATOM 4824 C C . ASN A 1 597 ? 1.775 -47.719 -2.955 1 86.31 597 ASN A C 1
ATOM 4826 O O . ASN A 1 597 ? 0.727 -47.781 -2.309 1 86.31 597 ASN A O 1
ATOM 4830 N N . GLU A 1 598 ? 1.842 -47.531 -4.234 1 89.06 598 GLU A N 1
ATOM 4831 C CA . GLU A 1 598 ? 0.609 -47.531 -5.016 1 89.06 598 GLU A CA 1
ATOM 4832 C C . GLU A 1 598 ? -0.175 -48.812 -4.812 1 89.06 598 GLU A C 1
ATOM 4834 O O . GLU A 1 598 ? -1.386 -48.781 -4.586 1 89.06 598 GLU A O 1
ATOM 4839 N N . GLU A 1 599 ? 0.582 -49.906 -4.922 1 87.94 599 GLU A N 1
ATOM 4840 C CA . GLU A 1 599 ? -0.043 -51.219 -4.746 1 87.94 599 GLU A CA 1
ATOM 4841 C C . GLU A 1 599 ? -0.673 -51.344 -3.361 1 87.94 599 GLU A C 1
ATOM 4843 O O . GLU A 1 599 ? -1.814 -51.781 -3.232 1 87.94 599 GLU A O 1
ATOM 4848 N N . SER A 1 600 ? 0.027 -50.969 -2.4 1 91.06 600 SER A N 1
ATOM 4849 C CA . SER A 1 600 ? -0.452 -51.062 -1.025 1 91.06 600 SER A CA 1
ATOM 4850 C C . SER A 1 600 ? -1.72 -50.25 -0.824 1 91.06 600 SER A C 1
ATOM 4852 O O . SER A 1 600 ? -2.678 -50.719 -0.205 1 91.06 600 SER A O 1
ATOM 4854 N N . LEU A 1 601 ? -1.728 -49.125 -1.278 1 93.31 601 LEU A N 1
ATOM 4855 C CA . LEU A 1 601 ? -2.844 -48.188 -1.08 1 93.31 601 LEU A CA 1
ATOM 4856 C C . LEU A 1 601 ? -4.082 -48.688 -1.828 1 93.31 601 LEU A C 1
ATOM 4858 O O . LEU A 1 601 ? -5.188 -48.656 -1.283 1 93.31 601 LEU A O 1
ATOM 4862 N N . TYR A 1 602 ? -3.939 -49.094 -3.045 1 92.75 602 TYR A N 1
ATOM 4863 C CA . TYR A 1 602 ? -5.086 -49.562 -3.818 1 92.75 602 TYR A CA 1
ATOM 4864 C C . TYR A 1 602 ? -5.625 -50.875 -3.26 1 92.75 602 TYR A C 1
ATOM 4866 O O . TYR A 1 602 ? -6.828 -51.156 -3.318 1 92.75 602 TYR A O 1
ATOM 4874 N N . GLN A 1 603 ? -4.719 -51.688 -2.729 1 91.44 603 GLN A N 1
ATOM 4875 C CA . GLN A 1 603 ? -5.184 -52.906 -2.066 1 91.44 603 GLN A CA 1
ATOM 4876 C C . GLN A 1 603 ? -6.082 -52.594 -0.877 1 91.44 603 GLN A C 1
ATOM 4878 O O . GLN A 1 603 ? -7.109 -53.25 -0.673 1 91.44 603 GLN A O 1
ATOM 4883 N N . LYS A 1 604 ? -5.645 -51.625 -0.165 1 91.56 604 LYS A N 1
ATOM 4884 C CA . LYS A 1 604 ? -6.453 -51.219 0.974 1 91.56 604 LYS A CA 1
ATOM 4885 C C . LYS A 1 604 ? -7.789 -50.625 0.514 1 91.56 604 LYS A C 1
ATOM 4887 O O . LYS A 1 604 ? -8.82 -50.844 1.16 1 91.56 604 LYS A O 1
ATOM 4892 N N . LEU A 1 605 ? -7.754 -49.875 -0.477 1 90.38 605 LEU A N 1
ATOM 4893 C CA . LEU A 1 605 ? -8.969 -49.312 -1.043 1 90.38 605 LEU A CA 1
ATOM 4894 C C . LEU A 1 605 ? -9.93 -50.406 -1.488 1 90.38 605 LEU A C 1
ATOM 4896 O O . LEU A 1 605 ? -11.141 -50.281 -1.292 1 90.38 605 LEU A O 1
ATOM 4900 N N . ASN A 1 606 ? -9.352 -51.406 -2.043 1 88.69 606 ASN A N 1
ATOM 4901 C CA . ASN A 1 606 ? -10.148 -52.531 -2.514 1 88.69 606 ASN A CA 1
ATOM 4902 C C . ASN A 1 606 ? -10.797 -53.281 -1.354 1 88.69 606 ASN A C 1
ATOM 4904 O O . ASN A 1 606 ? -11.852 -53.906 -1.518 1 88.69 606 ASN A O 1
ATOM 4908 N N . GLN A 1 607 ? -10.109 -53.281 -0.281 1 89 607 GLN A N 1
ATOM 4909 C CA . GLN A 1 607 ? -10.633 -53.938 0.897 1 89 607 GLN A CA 1
ATOM 4910 C C . GLN A 1 607 ? -11.789 -53.156 1.522 1 89 607 GLN A C 1
ATOM 4912 O O . GLN A 1 607 ? -12.602 -53.719 2.254 1 89 607 GLN A O 1
ATOM 4917 N N . MET A 1 608 ? -11.758 -52 1.097 1 87.56 608 MET A N 1
ATOM 4918 C CA . MET A 1 608 ? -12.852 -51.156 1.572 1 87.56 608 MET A CA 1
ATOM 4919 C C . MET A 1 608 ? -14.07 -51.312 0.666 1 87.56 608 MET A C 1
ATOM 4921 O O . MET A 1 608 ? -13.961 -51.812 -0.455 1 87.56 608 MET A O 1
ATOM 4925 N N . ASN A 1 609 ? -15.258 -51.188 1.19 1 83.69 609 ASN A N 1
ATOM 4926 C CA . ASN A 1 609 ? -16.469 -51.219 0.376 1 83.69 609 ASN A CA 1
ATOM 4927 C C . ASN A 1 609 ? -16.703 -49.906 -0.355 1 83.69 609 ASN A C 1
ATOM 4929 O O . ASN A 1 609 ? -17.828 -49.438 -0.46 1 83.69 609 ASN A O 1
ATOM 4933 N N . THR A 1 610 ? -15.609 -49.219 -0.853 1 91.75 610 THR A N 1
ATOM 4934 C CA . THR A 1 610 ? -15.695 -47.938 -1.521 1 91.75 610 THR A CA 1
ATOM 4935 C C . THR A 1 610 ? -15.703 -48.125 -3.037 1 91.75 610 THR A C 1
ATOM 4937 O O . THR A 1 610 ? -14.938 -48.906 -3.58 1 91.75 610 THR A O 1
ATOM 4940 N N . THR A 1 611 ? -16.641 -47.562 -3.723 1 93.69 611 THR A N 1
ATOM 4941 C CA . THR A 1 611 ? -16.625 -47.469 -5.176 1 93.69 611 THR A CA 1
ATOM 4942 C C . THR A 1 611 ? -15.688 -46.375 -5.641 1 93.69 611 THR A C 1
ATOM 4944 O O . THR A 1 611 ? -15.789 -45.219 -5.18 1 93.69 611 THR A O 1
ATOM 4947 N N . TYR A 1 612 ? -14.719 -46.719 -6.484 1 94.19 612 TYR A N 1
ATOM 4948 C CA . TYR A 1 612 ? -13.758 -45.625 -6.762 1 94.19 612 TYR A CA 1
ATOM 4949 C C . TYR A 1 612 ? -13.523 -45.5 -8.258 1 94.19 612 TYR A C 1
ATOM 4951 O O . TYR A 1 612 ? -13.641 -46.469 -9.008 1 94.19 612 TYR A O 1
ATOM 4959 N N . VAL A 1 613 ? -13.328 -44.281 -8.695 1 94.75 613 VAL A N 1
ATOM 4960 C CA . VAL A 1 613 ? -12.953 -43.875 -10.047 1 94.75 613 VAL A CA 1
ATOM 4961 C C . VAL A 1 613 ? -11.547 -43.281 -10.031 1 94.75 613 VAL A C 1
ATOM 4963 O O . VAL A 1 613 ? -11.258 -42.344 -9.273 1 94.75 613 VAL A O 1
ATOM 4966 N N . SER A 1 614 ? -10.664 -43.844 -10.805 1 94.69 614 SER A N 1
ATOM 4967 C CA . SER A 1 614 ? -9.281 -43.375 -10.852 1 94.69 614 SER A CA 1
ATOM 4968 C C . SER A 1 614 ? -8.914 -42.875 -12.242 1 94.69 614 SER A C 1
ATOM 4970 O O . SER A 1 614 ? -9.352 -43.469 -13.242 1 94.69 614 SER A O 1
ATOM 4972 N N . VAL A 1 615 ? -8.25 -41.75 -12.227 1 91 615 VAL A N 1
ATOM 4973 C CA . VAL A 1 615 ? -7.574 -41.281 -13.43 1 91 615 VAL A CA 1
ATOM 4974 C C . VAL A 1 615 ? -6.078 -41.562 -13.328 1 91 615 VAL A C 1
ATOM 4976 O O . VAL A 1 615 ? -5.457 -41.281 -12.297 1 91 615 VAL A O 1
ATOM 4979 N N . GLY A 1 616 ? -5.516 -42.219 -14.273 1 82.44 616 GLY A N 1
ATOM 4980 C CA . GLY A 1 616 ? -4.09 -42.5 -14.234 1 82.44 616 GLY A CA 1
ATOM 4981 C C . GLY A 1 616 ? -3.531 -42.938 -15.578 1 82.44 616 GLY A C 1
ATOM 4982 O O . GLY A 1 616 ? -4.289 -43.188 -16.516 1 82.44 616 GLY A O 1
ATOM 4983 N N . HIS A 1 617 ? -2.213 -43.031 -15.562 1 68.94 617 HIS A N 1
ATOM 4984 C CA . HIS A 1 617 ? -1.52 -43.375 -16.797 1 68.94 617 HIS A CA 1
ATOM 4985 C C . HIS A 1 617 ? -0.763 -44.688 -16.625 1 68.94 617 HIS A C 1
ATOM 4987 O O . HIS A 1 617 ? -0.359 -45.312 -17.609 1 68.94 617 HIS A O 1
ATOM 4993 N N . ARG A 1 618 ? -0.705 -45.125 -15.43 1 72.06 618 ARG A N 1
ATOM 4994 C CA . ARG A 1 618 ? 0.093 -46.312 -15.148 1 72.06 618 ARG A CA 1
ATOM 4995 C C . ARG A 1 618 ? -0.71 -47.594 -15.406 1 72.06 618 ARG A C 1
ATOM 4997 O O . ARG A 1 618 ? -1.87 -47.688 -15 1 72.06 618 ARG A O 1
ATOM 5004 N N . MET A 1 619 ? -0.085 -48.5 -15.992 1 76.38 619 MET A N 1
ATOM 5005 C CA . MET A 1 619 ? -0.737 -49.781 -16.312 1 76.38 619 MET A CA 1
ATOM 5006 C C . MET A 1 619 ? -0.968 -50.594 -15.047 1 76.38 619 MET A C 1
ATOM 5008 O O . MET A 1 619 ? -1.863 -51.438 -15.008 1 76.38 619 MET A O 1
ATOM 5012 N N . SER A 1 620 ? -0.192 -50.344 -14.047 1 80.5 620 SER A N 1
ATOM 5013 C CA . SER A 1 620 ? -0.321 -51.062 -12.789 1 80.5 620 SER A CA 1
ATOM 5014 C C . SER A 1 620 ? -1.698 -50.875 -12.164 1 80.5 620 SER A C 1
ATOM 5016 O O . SER A 1 620 ? -2.156 -51.688 -11.375 1 80.5 620 SER A O 1
ATOM 5018 N N . LEU A 1 621 ? -2.41 -49.906 -12.547 1 89.06 621 LEU A N 1
ATOM 5019 C CA . LEU A 1 621 ? -3.703 -49.562 -11.969 1 89.06 621 LEU A CA 1
ATOM 5020 C C . LEU A 1 621 ? -4.797 -50.469 -12.484 1 89.06 621 LEU A C 1
ATOM 5022 O O . LEU A 1 621 ? -5.848 -50.625 -11.859 1 89.06 621 LEU A O 1
ATOM 5026 N N . LEU A 1 622 ? -4.531 -51.094 -13.594 1 89.94 622 LEU A N 1
ATOM 5027 C CA . LEU A 1 622 ? -5.535 -51.938 -14.25 1 89.94 622 LEU A CA 1
ATOM 5028 C C . LEU A 1 622 ? -5.957 -53.094 -13.344 1 89.94 622 LEU A C 1
ATOM 5030 O O . LEU A 1 622 ? -7.133 -53.469 -13.32 1 89.94 622 LEU A O 1
ATOM 5034 N N . ARG A 1 623 ? -5.039 -53.594 -12.586 1 88.56 623 ARG A N 1
ATOM 5035 C CA . ARG A 1 623 ? -5.289 -54.812 -11.781 1 88.56 623 ARG A CA 1
ATOM 5036 C C . ARG A 1 623 ? -6.293 -54.5 -10.664 1 88.56 623 ARG A C 1
ATOM 5038 O O . ARG A 1 623 ? -6.906 -55.438 -10.125 1 88.56 623 ARG A O 1
ATOM 5045 N N . TYR A 1 624 ? -6.535 -53.281 -10.375 1 91.69 624 TYR A N 1
ATOM 5046 C CA . TYR A 1 624 ? -7.391 -52.938 -9.242 1 91.69 624 TYR A CA 1
ATOM 5047 C C . TYR A 1 624 ? -8.758 -52.469 -9.711 1 91.69 624 TYR A C 1
ATOM 5049 O O . TYR A 1 624 ? -9.602 -52.094 -8.898 1 91.69 624 TYR A O 1
ATOM 5057 N N . HIS A 1 625 ? -9.031 -52.438 -10.953 1 94.56 625 HIS A N 1
ATOM 5058 C CA . HIS A 1 625 ? -10.273 -51.906 -11.508 1 94.56 625 HIS A CA 1
ATOM 5059 C C . HIS A 1 625 ? -11.016 -52.969 -12.32 1 94.56 625 HIS A C 1
ATOM 5061 O O . HIS A 1 625 ? -10.445 -54 -12.648 1 94.56 625 HIS A O 1
ATOM 5067 N N . HIS A 1 626 ? -12.281 -52.656 -12.602 1 93.75 626 HIS A N 1
ATOM 5068 C CA . HIS A 1 626 ? -13.125 -53.594 -13.344 1 93.75 626 HIS A CA 1
ATOM 5069 C C . HIS A 1 626 ? -13.359 -53.094 -14.766 1 93.75 626 HIS A C 1
ATOM 5071 O O . HIS A 1 626 ? -13.484 -53.906 -15.695 1 93.75 626 HIS A O 1
ATOM 5077 N N . HIS A 1 627 ? -13.453 -51.812 -14.883 1 95.06 627 HIS A N 1
ATOM 5078 C CA . HIS A 1 627 ? -13.75 -51.219 -16.172 1 95.06 627 HIS A CA 1
ATOM 5079 C C . HIS A 1 627 ? -12.711 -50.156 -16.531 1 95.06 627 HIS A C 1
ATOM 5081 O O . HIS A 1 627 ? -12.086 -49.562 -15.641 1 95.06 627 HIS A O 1
ATOM 5087 N N . VAL A 1 628 ? -12.531 -49.969 -17.828 1 95.62 628 VAL A N 1
ATOM 5088 C CA . VAL A 1 628 ? -11.648 -48.906 -18.328 1 95.62 628 VAL A CA 1
ATOM 5089 C C . VAL A 1 628 ? -12.414 -48 -19.297 1 95.62 628 VAL A C 1
ATOM 5091 O O . VAL A 1 628 ? -13.055 -48.469 -20.234 1 95.62 628 VAL A O 1
ATOM 5094 N N . LEU A 1 629 ? -12.453 -46.781 -18.969 1 95.56 629 LEU A N 1
ATOM 5095 C CA . LEU A 1 629 ? -12.953 -45.781 -19.875 1 95.56 629 LEU A CA 1
ATOM 5096 C C . LEU A 1 629 ? -11.797 -45.062 -20.578 1 95.56 629 LEU A C 1
ATOM 5098 O O . LEU A 1 629 ? -11.047 -44.312 -19.953 1 95.56 629 LEU A O 1
ATOM 5102 N N . GLU A 1 630 ? -11.656 -45.281 -21.812 1 93.25 630 GLU A N 1
ATOM 5103 C CA . GLU A 1 630 ? -10.609 -44.625 -22.594 1 93.25 630 GLU A CA 1
ATOM 5104 C C . GLU A 1 630 ? -11.148 -43.438 -23.375 1 93.25 630 GLU A C 1
ATOM 5106 O O . GLU A 1 630 ? -12.047 -43.594 -24.219 1 93.25 630 GLU A O 1
ATOM 5111 N N . LEU A 1 631 ? -10.688 -42.312 -22.984 1 91.06 631 LEU A N 1
ATOM 5112 C CA . LEU A 1 631 ? -11.008 -41.125 -23.734 1 91.06 631 LEU A CA 1
ATOM 5113 C C . LEU A 1 631 ? -10.016 -40.875 -24.875 1 91.06 631 LEU A C 1
ATOM 5115 O O . LEU A 1 631 ? -8.805 -40.969 -24.672 1 91.06 631 LEU A O 1
ATOM 5119 N N . MET A 1 632 ? -10.531 -40.656 -25.969 1 84.62 632 MET A N 1
ATOM 5120 C CA . MET A 1 632 ? -9.703 -40.5 -27.172 1 84.62 632 MET A CA 1
ATOM 5121 C C . MET A 1 632 ? -9.859 -39.094 -27.75 1 84.62 632 MET A C 1
ATOM 5123 O O . MET A 1 632 ? -10.656 -38.312 -27.25 1 84.62 632 MET A O 1
ATOM 5127 N N . GLU A 1 633 ? -9.031 -38.875 -28.688 1 77.5 633 GLU A N 1
ATOM 5128 C CA . GLU A 1 633 ? -9.117 -37.594 -29.391 1 77.5 633 GLU A CA 1
ATOM 5129 C C . GLU A 1 633 ? -10.43 -37.5 -30.172 1 77.5 633 GLU A C 1
ATOM 5131 O O . GLU A 1 633 ? -11.094 -38.5 -30.422 1 77.5 633 GLU A O 1
ATOM 5136 N N . ASN A 1 634 ? -10.883 -36.281 -30.562 1 81.12 634 ASN A N 1
ATOM 5137 C CA . ASN A 1 634 ? -12.062 -36 -31.375 1 81.12 634 ASN A CA 1
ATOM 5138 C C . ASN A 1 634 ? -13.352 -36.344 -30.625 1 81.12 634 ASN A C 1
ATOM 5140 O O . ASN A 1 634 ? -14.305 -36.844 -31.219 1 81.12 634 ASN A O 1
ATOM 5144 N N . GLN A 1 635 ? -13.336 -36.281 -29.344 1 86.25 635 GLN A N 1
ATOM 5145 C CA . GLN A 1 635 ? -14.523 -36.344 -28.5 1 86.25 635 GLN A CA 1
ATOM 5146 C C . GLN A 1 635 ? -15.047 -37.781 -28.422 1 86.25 635 GLN A C 1
ATOM 5148 O O . GLN A 1 635 ? -16.219 -38 -28.094 1 86.25 635 GLN A O 1
ATOM 5153 N N . LYS A 1 636 ? -14.172 -38.781 -28.828 1 89.69 636 LYS A N 1
ATOM 5154 C CA . LYS A 1 636 ? -14.578 -40.188 -28.812 1 89.69 636 LYS A CA 1
ATOM 5155 C C . LYS A 1 636 ? -14.164 -40.844 -27.5 1 89.69 636 LYS A C 1
ATOM 5157 O O . LYS A 1 636 ? -13.305 -40.344 -26.781 1 89.69 636 LYS A O 1
ATOM 5162 N N . TRP A 1 637 ? -14.922 -41.906 -27.188 1 93.94 637 TRP A N 1
ATOM 5163 C CA . TRP A 1 637 ? -14.633 -42.688 -25.984 1 93.94 637 TRP A CA 1
ATOM 5164 C C . TRP A 1 637 ? -15.023 -44.156 -26.156 1 93.94 637 TRP A C 1
ATOM 5166 O O . TRP A 1 637 ? -15.797 -44.5 -27.062 1 93.94 637 TRP A O 1
ATOM 5176 N N . ARG A 1 638 ? -14.484 -45 -25.406 1 93.44 638 ARG A N 1
ATOM 5177 C CA . ARG A 1 638 ? -14.922 -46.406 -25.359 1 93.44 638 ARG A CA 1
ATOM 5178 C C . ARG A 1 638 ? -14.844 -46.938 -23.938 1 93.44 638 ARG A C 1
ATOM 5180 O O . ARG A 1 638 ? -13.938 -46.594 -23.172 1 93.44 638 ARG A O 1
ATOM 5187 N N . LEU A 1 639 ? -15.789 -47.719 -23.594 1 94.81 639 LEU A N 1
ATOM 5188 C CA . LEU A 1 639 ? -15.883 -48.375 -22.312 1 94.81 639 LEU A CA 1
ATOM 5189 C C . LEU A 1 639 ? -15.711 -49.875 -22.484 1 94.81 639 LEU A C 1
ATOM 5191 O O . LEU A 1 639 ? -16.516 -50.531 -23.156 1 94.81 639 LEU A O 1
ATOM 5195 N N . ILE A 1 640 ? -14.625 -50.375 -21.859 1 94.19 640 ILE A N 1
ATOM 5196 C CA . ILE A 1 640 ? -14.352 -51.812 -22.016 1 94.19 640 ILE A CA 1
ATOM 5197 C C . ILE A 1 640 ? -13.898 -52.406 -20.688 1 94.19 640 ILE A C 1
ATOM 5199 O O . ILE A 1 640 ? -13.602 -51.656 -19.75 1 94.19 640 ILE A O 1
ATOM 5203 N N . SER A 1 641 ? -13.945 -53.719 -20.578 1 93.94 641 SER A N 1
ATOM 5204 C CA . SER A 1 641 ? -13.445 -54.375 -19.375 1 93.94 641 SER A CA 1
ATOM 5205 C C . SER A 1 641 ? -11.922 -54.312 -19.312 1 93.94 641 SER A C 1
ATOM 5207 O O . SER A 1 641 ? -11.258 -54.125 -20.344 1 93.94 641 SER A O 1
ATOM 5209 N N . VAL A 1 642 ? -11.438 -54.438 -18.188 1 92.69 642 VAL A N 1
ATOM 5210 C CA . VAL A 1 642 ? -9.992 -54.375 -18 1 92.69 642 VAL A CA 1
ATOM 5211 C C . VAL A 1 642 ? -9.32 -55.5 -18.781 1 92.69 642 VAL A C 1
ATOM 5213 O O . VAL A 1 642 ? -8.242 -55.281 -19.359 1 92.69 642 VAL A O 1
ATOM 5216 N N . GLN A 1 643 ? -9.945 -56.656 -18.875 1 90.56 643 GLN A N 1
ATOM 5217 C CA . GLN A 1 643 ? -9.398 -57.812 -19.609 1 90.56 643 GLN A CA 1
ATOM 5218 C C . GLN A 1 643 ? -9.305 -57.5 -21.094 1 90.56 643 GLN A C 1
ATOM 5220 O O . GLN A 1 643 ? -8.289 -57.812 -21.734 1 90.56 643 GLN A O 1
ATOM 5225 N N . GLU A 1 644 ? -10.336 -56.906 -21.484 1 91 644 GLU A N 1
ATOM 5226 C CA . GLU A 1 644 ? -10.344 -56.562 -22.906 1 91 644 GLU A CA 1
ATOM 5227 C C . GLU A 1 644 ? -9.297 -55.469 -23.203 1 91 644 GLU A C 1
ATOM 5229 O O . GLU A 1 644 ? -8.672 -55.5 -24.266 1 91 644 GLU A O 1
ATOM 5234 N N . TYR A 1 645 ? -9.148 -54.656 -22.344 1 88.62 645 TYR A N 1
ATOM 5235 C CA . TYR A 1 645 ? -8.18 -53.562 -22.531 1 88.62 645 TYR A CA 1
ATOM 5236 C C . TYR A 1 645 ? -6.754 -54.094 -22.531 1 88.62 645 TYR A C 1
ATOM 5238 O O . TYR A 1 645 ? -5.918 -53.688 -23.344 1 88.62 645 TYR A O 1
ATOM 5246 N N . GLU A 1 646 ? -6.477 -54.969 -21.625 1 85.31 646 GLU A N 1
ATOM 5247 C CA . GLU A 1 646 ? -5.16 -55.594 -21.562 1 85.31 646 GLU A CA 1
ATOM 5248 C C . GLU A 1 646 ? -4.867 -56.406 -22.828 1 85.31 646 GLU A C 1
ATOM 5250 O O . GLU A 1 646 ? -3.732 -56.406 -23.312 1 85.31 646 GLU A O 1
ATOM 5255 N N . ALA A 1 647 ? -5.91 -57 -23.328 1 83 647 ALA A N 1
ATOM 5256 C CA . ALA A 1 647 ? -5.773 -57.75 -24.578 1 83 647 ALA A CA 1
ATOM 5257 C C . ALA A 1 647 ? -5.438 -56.844 -25.75 1 83 647 ALA A C 1
ATOM 5259 O O . ALA A 1 647 ? -4.609 -57.188 -26.594 1 83 647 ALA A O 1
ATOM 5260 N N . ASP A 1 648 ? -6.043 -55.781 -25.656 1 80.06 648 ASP A N 1
ATOM 5261 C CA . ASP A 1 648 ? -5.801 -54.812 -26.719 1 80.06 648 ASP A CA 1
ATOM 5262 C C . ASP A 1 648 ? -4.371 -54.281 -26.656 1 80.06 648 ASP A C 1
ATOM 5264 O O . ASP A 1 648 ? -3.746 -54.031 -27.688 1 80.06 648 ASP A O 1
ATOM 5268 N N . LEU A 1 649 ? -3.943 -54.031 -25.5 1 70.25 649 LEU A N 1
ATOM 5269 C CA . LEU A 1 649 ? -2.588 -53.531 -25.344 1 70.25 649 LEU A CA 1
ATOM 5270 C C . LEU A 1 649 ? -1.559 -54.562 -25.812 1 70.25 649 LEU A C 1
ATOM 5272 O O . LEU A 1 649 ? -0.535 -54.188 -26.391 1 70.25 649 LEU A O 1
ATOM 5276 N N . ASN A 1 650 ? -1.824 -55.781 -25.484 1 59.62 650 ASN A N 1
ATOM 5277 C CA . ASN A 1 650 ? -0.931 -56.844 -25.891 1 59.62 650 ASN A CA 1
ATOM 5278 C C . ASN A 1 650 ? -0.927 -57.031 -27.406 1 59.62 650 ASN A C 1
ATOM 5280 O O . ASN A 1 650 ? 0.089 -57.406 -27.984 1 59.62 650 ASN A O 1
ATOM 5284 N N . LEU A 1 651 ? -2.09 -56.75 -27.922 1 51.66 651 LEU A N 1
ATOM 5285 C CA . LEU A 1 651 ? -2.15 -56.875 -29.375 1 51.66 651 LEU A CA 1
ATOM 5286 C C . LEU A 1 651 ? -1.353 -55.75 -30.047 1 51.66 651 LEU A C 1
ATOM 5288 O O . LEU A 1 651 ? -0.741 -55.969 -31.094 1 51.66 651 LEU A O 1
ATOM 5292 N N . PHE A 1 652 ? -1.455 -54.688 -29.5 1 47.12 652 PHE A N 1
ATOM 5293 C CA . PHE A 1 652 ? -0.726 -53.562 -30.109 1 47.12 652 PHE A CA 1
ATOM 5294 C C . PHE A 1 652 ? 0.756 -53.625 -29.75 1 47.12 652 PHE A C 1
ATOM 5296 O O . PHE A 1 652 ? 1.589 -53.031 -30.438 1 47.12 652 PHE A O 1
ATOM 5303 N N . ALA A 1 653 ? 1.219 -54.156 -28.734 1 43.94 653 ALA A N 1
ATOM 5304 C CA . ALA A 1 653 ? 2.627 -54.344 -28.391 1 43.94 653 ALA A CA 1
ATOM 5305 C C . ALA A 1 653 ? 3.223 -55.5 -29.172 1 43.94 653 ALA A C 1
ATOM 5307 O O . ALA A 1 653 ? 4.441 -55.625 -29.312 1 43.94 653 ALA A O 1
ATOM 5308 N N . GLY A 1 654 ? 2.504 -56.5 -29.656 1 35.06 654 GLY A N 1
ATOM 5309 C CA . GLY A 1 654 ? 3.01 -57.531 -30.547 1 35.06 654 GLY A CA 1
ATOM 5310 C C . GLY A 1 654 ? 3.025 -57.125 -32 1 35.06 654 GLY A C 1
ATOM 5311 O O . GLY A 1 654 ? 2.264 -56.25 -32.406 1 35.06 654 GLY A O 1
ATOM 5312 N N . MET B 1 1 ? 14.078 -8.477 14.766 1 35.78 1 MET B N 1
ATOM 5313 C CA . MET B 1 1 ? 13.883 -7.445 15.773 1 35.78 1 MET B CA 1
ATOM 5314 C C . MET B 1 1 ? 14.18 -6.062 15.203 1 35.78 1 MET B C 1
ATOM 5316 O O . MET B 1 1 ? 15.328 -5.742 14.898 1 35.78 1 MET B O 1
ATOM 5320 N N . ASN B 1 2 ? 13.18 -5.504 14.547 1 46.94 2 ASN B N 1
ATOM 5321 C CA . ASN B 1 2 ? 13.164 -4.25 13.812 1 46.94 2 ASN B CA 1
ATOM 5322 C C . ASN B 1 2 ? 13.461 -3.059 14.719 1 46.94 2 ASN B C 1
ATOM 5324 O O . ASN B 1 2 ? 12.555 -2.324 15.109 1 46.94 2 ASN B O 1
ATOM 5328 N N . ARG B 1 3 ? 14.414 -3.303 15.773 1 50.44 3 ARG B N 1
ATOM 5329 C CA . ARG B 1 3 ? 14.812 -2.24 16.688 1 50.44 3 ARG B CA 1
ATOM 5330 C C . ARG B 1 3 ? 15.742 -1.247 16 1 50.44 3 ARG B C 1
ATOM 5332 O O . ARG B 1 3 ? 16.453 -1.604 15.062 1 50.44 3 ARG B O 1
ATOM 5339 N N . PHE B 1 4 ? 15.523 -0.011 16.219 1 62.91 4 PHE B N 1
ATOM 5340 C CA . PHE B 1 4 ? 16.422 1.072 15.859 1 62.91 4 PHE B CA 1
ATOM 5341 C C . PHE B 1 4 ? 17.797 0.87 16.5 1 62.91 4 PHE B C 1
ATOM 5343 O O . PHE B 1 4 ? 18.047 1.376 17.594 1 62.91 4 PHE B O 1
ATOM 5350 N N . ASP B 1 5 ? 18.516 -0.137 16.031 1 68.75 5 ASP B N 1
ATOM 5351 C CA . ASP B 1 5 ? 19.828 -0.478 16.594 1 68.75 5 ASP B CA 1
ATOM 5352 C C . ASP B 1 5 ? 20.953 0.038 15.703 1 68.75 5 ASP B C 1
ATOM 5354 O O . ASP B 1 5 ? 20.703 0.604 14.641 1 68.75 5 ASP B O 1
ATOM 5358 N N . SER B 1 6 ? 22.125 0.08 16.234 1 79.31 6 SER B N 1
ATOM 5359 C CA . SER B 1 6 ? 23.344 0.494 15.531 1 79.31 6 SER B CA 1
ATOM 5360 C C . SER B 1 6 ? 23.5 -0.248 14.211 1 79.31 6 SER B C 1
ATOM 5362 O O . SER B 1 6 ? 24.047 0.3 13.25 1 79.31 6 SER B O 1
ATOM 5364 N N . GLN B 1 7 ? 22.875 -1.314 14.172 1 83.38 7 GLN B N 1
ATOM 5365 C CA . GLN B 1 7 ? 22.969 -2.092 12.945 1 83.38 7 GLN B CA 1
ATOM 5366 C C . GLN B 1 7 ? 22.109 -1.476 11.844 1 83.38 7 GLN B C 1
ATOM 5368 O O . GLN B 1 7 ? 22.5 -1.464 10.672 1 83.38 7 GLN B O 1
ATOM 5373 N N . LEU B 1 8 ? 21.047 -0.926 12.258 1 85.69 8 LEU B N 1
ATOM 5374 C CA . LEU B 1 8 ? 20.156 -0.288 11.289 1 85.69 8 LEU B CA 1
ATOM 5375 C C . LEU B 1 8 ? 20.828 0.922 10.648 1 85.69 8 LEU B C 1
ATOM 5377 O O . LEU B 1 8 ? 20.688 1.161 9.453 1 85.69 8 LEU B O 1
ATOM 5381 N N . TRP B 1 9 ? 21.531 1.62 11.477 1 86.5 9 TRP B N 1
ATOM 5382 C CA . TRP B 1 9 ? 22.234 2.799 10.984 1 86.5 9 TRP B CA 1
ATOM 5383 C C . TRP B 1 9 ? 23.312 2.408 9.969 1 86.5 9 TRP B C 1
ATOM 5385 O O . TRP B 1 9 ? 23.469 3.068 8.945 1 86.5 9 TRP B O 1
ATOM 5395 N N . ARG B 1 10 ? 24 1.413 10.234 1 87 10 ARG B N 1
ATOM 5396 C CA . ARG B 1 10 ? 25.031 0.944 9.312 1 87 10 ARG B CA 1
ATOM 5397 C C . ARG B 1 10 ? 24.406 0.468 8 1 87 10 ARG B C 1
ATOM 5399 O O . ARG B 1 10 ? 24.953 0.72 6.926 1 87 10 ARG B O 1
ATOM 5406 N N . ARG B 1 11 ? 23.344 -0.151 8.172 1 90.25 11 ARG B N 1
ATOM 5407 C CA . ARG B 1 11 ? 22.641 -0.639 6.984 1 90.25 11 ARG B CA 1
ATOM 5408 C C . ARG B 1 11 ? 22.109 0.519 6.145 1 90.25 11 ARG B C 1
ATOM 5410 O O . ARG B 1 11 ? 22.156 0.476 4.914 1 90.25 11 ARG B O 1
ATOM 5417 N N . PHE B 1 12 ? 21.656 1.464 6.852 1 92.62 12 PHE B N 1
ATOM 5418 C CA . PHE B 1 12 ? 21.172 2.654 6.16 1 92.62 12 PHE B CA 1
ATOM 5419 C C . PHE B 1 12 ? 22.297 3.314 5.367 1 92.62 12 PHE B C 1
ATOM 5421 O O . PHE B 1 12 ? 22.125 3.65 4.195 1 92.62 12 PHE B O 1
ATOM 5428 N N . LEU B 1 13 ? 23.391 3.445 5.957 1 90.94 13 LEU B N 1
ATOM 5429 C CA . LEU B 1 13 ? 24.516 4.117 5.332 1 90.94 13 LEU B CA 1
ATOM 5430 C C . LEU B 1 13 ? 25.031 3.316 4.145 1 90.94 13 LEU B C 1
ATOM 5432 O O . LEU B 1 13 ? 25.5 3.891 3.152 1 90.94 13 LEU B O 1
ATOM 5436 N N . SER B 1 14 ? 24.969 2.039 4.246 1 91.06 14 SER B N 1
ATOM 5437 C CA . SER B 1 14 ? 25.469 1.199 3.162 1 91.06 14 SER B CA 1
ATOM 5438 C C . SER B 1 14 ? 24.656 1.403 1.888 1 91.06 14 SER B C 1
ATOM 5440 O O . SER B 1 14 ? 25.188 1.247 0.781 1 91.06 14 SER B O 1
ATOM 5442 N N . ILE B 1 15 ? 23.453 1.824 2.053 1 92.75 15 ILE B N 1
ATOM 5443 C CA . ILE B 1 15 ? 22.578 2 0.893 1 92.75 15 ILE B CA 1
ATOM 5444 C C . ILE B 1 15 ? 22.609 3.459 0.443 1 92.75 15 ILE B C 1
ATOM 5446 O O . ILE B 1 15 ? 22.625 3.746 -0.756 1 92.75 15 ILE B O 1
ATOM 5450 N N . ALA B 1 16 ? 22.641 4.363 1.404 1 93.31 16 ALA B N 1
ATOM 5451 C CA . ALA B 1 16 ? 22.5 5.789 1.113 1 93.31 16 ALA B CA 1
ATOM 5452 C C . ALA B 1 16 ? 23.828 6.398 0.672 1 93.31 16 ALA B C 1
ATOM 5454 O O . ALA B 1 16 ? 23.859 7.227 -0.243 1 93.31 16 ALA B O 1
ATOM 5455 N N . GLN B 1 17 ? 24.906 6.031 1.252 1 91.06 17 GLN B N 1
ATOM 5456 C CA . GLN B 1 17 ? 26.203 6.695 1.134 1 91.06 17 GLN B CA 1
ATOM 5457 C C . GLN B 1 17 ? 26.719 6.641 -0.301 1 91.06 17 GLN B C 1
ATOM 5459 O O . GLN B 1 17 ? 27.25 7.629 -0.811 1 91.06 17 GLN B O 1
ATOM 5464 N N . PRO B 1 18 ? 26.547 5.574 -1.028 1 90.5 18 PRO B N 1
ATOM 5465 C CA . PRO B 1 18 ? 27.156 5.465 -2.354 1 90.5 18 PRO B CA 1
ATOM 5466 C C . PRO B 1 18 ? 26.672 6.539 -3.32 1 90.5 18 PRO B C 1
ATOM 5468 O O . PRO B 1 18 ? 27.375 6.898 -4.266 1 90.5 18 PRO B O 1
ATOM 5471 N N . PHE B 1 19 ? 25.516 7.012 -3.168 1 92.75 19 PHE B N 1
ATOM 5472 C CA . PHE B 1 19 ? 25 8.086 -4.008 1 92.75 19 PHE B CA 1
ATOM 5473 C C . PHE B 1 19 ? 25.797 9.359 -3.824 1 92.75 19 PHE B C 1
ATOM 5475 O O . PHE B 1 19 ? 25.984 10.133 -4.773 1 92.75 19 PHE B O 1
ATOM 5482 N N . PHE B 1 20 ? 26.328 9.562 -2.66 1 91.38 20 PHE B N 1
ATOM 5483 C CA . PHE B 1 20 ? 27.016 10.797 -2.312 1 91.38 20 PHE B CA 1
ATOM 5484 C C . PHE B 1 20 ? 28.531 10.57 -2.264 1 91.38 20 PHE B C 1
ATOM 5486 O O . PHE B 1 20 ? 29.297 11.445 -2.635 1 91.38 20 PHE B O 1
ATOM 5493 N N . TYR B 1 21 ? 28.891 9.391 -1.712 1 89.94 21 TYR B N 1
ATOM 5494 C CA . TYR B 1 21 ? 30.281 9.102 -1.389 1 89.94 21 TYR B CA 1
ATOM 5495 C C . TYR B 1 21 ? 30.578 7.613 -1.547 1 89.94 21 TYR B C 1
ATOM 5497 O O . TYR B 1 21 ? 29.812 6.77 -1.083 1 89.94 21 TYR B O 1
ATOM 5505 N N . PRO B 1 22 ? 31.625 7.312 -2.166 1 87.5 22 PRO B N 1
ATOM 5506 C CA . PRO B 1 22 ? 31.938 5.898 -2.4 1 87.5 22 PRO B CA 1
ATOM 5507 C C . PRO B 1 22 ? 32.188 5.125 -1.107 1 87.5 22 PRO B C 1
ATOM 5509 O O . PRO B 1 22 ? 32.594 5.707 -0.106 1 87.5 22 PRO B O 1
ATOM 5512 N N . LEU B 1 23 ? 31.938 3.811 -1.176 1 85.06 23 LEU B N 1
ATOM 5513 C CA . LEU B 1 23 ? 32.094 2.955 -0.004 1 85.06 23 LEU B CA 1
ATOM 5514 C C . LEU B 1 23 ? 33.531 2.539 0.183 1 85.06 23 LEU B C 1
ATOM 5516 O O . LEU B 1 23 ? 34.25 2.312 -0.795 1 85.06 23 LEU B O 1
ATOM 5520 N N . GLY B 1 24 ? 34.031 2.625 1.409 1 80.75 24 GLY B N 1
ATOM 5521 C CA . GLY B 1 24 ? 35.344 2.205 1.82 1 80.75 24 GLY B CA 1
ATOM 5522 C C . GLY B 1 24 ? 35.5 2.047 3.322 1 80.75 24 GLY B C 1
ATOM 5523 O O . GLY B 1 24 ? 34.531 2.252 4.066 1 80.75 24 GLY B O 1
ATOM 5524 N N . PRO B 1 25 ? 36.594 1.47 3.693 1 80.12 25 PRO B N 1
ATOM 5525 C CA . PRO B 1 25 ? 36.781 1.361 5.141 1 80.12 25 PRO B CA 1
ATOM 5526 C C . PRO B 1 25 ? 36.75 2.715 5.848 1 80.12 25 PRO B C 1
ATOM 5528 O O . PRO B 1 25 ? 37.5 3.633 5.477 1 80.12 25 PRO B O 1
ATOM 5531 N N . GLY B 1 26 ? 35.844 2.955 6.676 1 81.69 26 GLY B N 1
ATOM 5532 C CA . GLY B 1 26 ? 35.719 4.184 7.441 1 81.69 26 GLY B CA 1
ATOM 5533 C C . GLY B 1 26 ? 35 5.289 6.688 1 81.69 26 GLY B C 1
ATOM 5534 O O . GLY B 1 26 ? 34.938 6.426 7.156 1 81.69 26 GLY B O 1
ATOM 5535 N N . SER B 1 27 ? 34.594 4.984 5.578 1 87.69 27 SER B N 1
ATOM 5536 C CA . SER B 1 27 ? 34 6 4.711 1 87.69 27 SER B CA 1
ATOM 5537 C C . SER B 1 27 ? 32.688 6.543 5.297 1 87.69 27 SER B C 1
ATOM 5539 O O . SER B 1 27 ? 32.312 7.68 5.012 1 87.69 27 SER B O 1
ATOM 5541 N N . GLY B 1 28 ? 32.125 5.785 6.133 1 88.81 28 GLY B N 1
ATOM 5542 C CA . GLY B 1 28 ? 30.875 6.25 6.75 1 88.81 28 GLY B CA 1
ATOM 5543 C C . GLY B 1 28 ? 31.094 7.445 7.66 1 88.81 28 GLY B C 1
ATOM 5544 O O . GLY B 1 28 ? 30.312 8.398 7.625 1 88.81 28 GLY B O 1
ATOM 5545 N N . ARG B 1 29 ? 32.156 7.441 8.391 1 88.81 29 ARG B N 1
ATOM 5546 C CA . ARG B 1 29 ? 32.438 8.547 9.297 1 88.81 29 ARG B CA 1
ATOM 5547 C C . ARG B 1 29 ? 32.812 9.805 8.523 1 88.81 29 ARG B C 1
ATOM 5549 O O . ARG B 1 29 ? 32.438 10.914 8.914 1 88.81 29 ARG B O 1
ATOM 5556 N N . VAL B 1 30 ? 33.562 9.562 7.508 1 90.19 30 VAL B N 1
ATOM 5557 C CA . VAL B 1 30 ? 33.969 10.703 6.691 1 90.19 30 VAL B CA 1
ATOM 5558 C C . VAL B 1 30 ? 32.75 11.328 6.035 1 90.19 30 VAL B C 1
ATOM 5560 O O . VAL B 1 30 ? 32.625 12.555 5.984 1 90.19 30 VAL B O 1
ATOM 5563 N N . PHE B 1 31 ? 31.906 10.492 5.59 1 91 31 PHE B N 1
ATOM 5564 C CA . PHE B 1 31 ? 30.672 10.969 4.945 1 91 31 PHE B CA 1
ATOM 5565 C C . PHE B 1 31 ? 29.828 11.781 5.918 1 91 31 PHE B C 1
ATOM 5567 O O . PHE B 1 31 ? 29.375 12.875 5.582 1 91 31 PHE B O 1
ATOM 5574 N N . LEU B 1 32 ? 29.672 11.32 7.09 1 90.44 32 LEU B N 1
ATOM 5575 C CA . LEU B 1 32 ? 28.891 12.023 8.102 1 90.44 32 LEU B CA 1
ATOM 5576 C C . LEU B 1 32 ? 29.562 13.328 8.5 1 90.44 32 LEU B C 1
ATOM 5578 O O . LEU B 1 32 ? 28.891 14.328 8.758 1 90.44 32 LEU B O 1
ATOM 5582 N N . LEU B 1 33 ? 30.859 13.266 8.57 1 90.62 33 LEU B N 1
ATOM 5583 C CA . LEU B 1 33 ? 31.609 14.477 8.875 1 90.62 33 LEU B CA 1
ATOM 5584 C C . LEU B 1 33 ? 31.422 15.523 7.781 1 90.62 33 LEU B C 1
ATOM 5586 O O . LEU B 1 33 ? 31.203 16.703 8.078 1 90.62 33 LEU B O 1
ATOM 5590 N N . LEU B 1 34 ? 31.484 15.07 6.59 1 90.94 34 LEU B N 1
ATOM 5591 C CA . LEU B 1 34 ? 31.297 15.992 5.477 1 90.94 34 LEU B CA 1
ATOM 5592 C C . LEU B 1 34 ? 29.891 16.562 5.48 1 90.94 34 LEU B C 1
ATOM 5594 O O . LEU B 1 34 ? 29.688 17.75 5.168 1 90.94 34 LEU B O 1
ATOM 5598 N N . MET B 1 35 ? 28.969 15.773 5.797 1 90.5 35 MET B N 1
ATOM 5599 C CA . MET B 1 35 ? 27.594 16.219 5.871 1 90.5 35 MET B CA 1
ATOM 5600 C C . MET B 1 35 ? 27.422 17.281 6.961 1 90.5 35 MET B C 1
ATOM 5602 O O . MET B 1 35 ? 26.719 18.281 6.762 1 90.5 35 MET B O 1
ATOM 5606 N N . LEU B 1 36 ? 27.969 17.047 8.086 1 91.06 36 LEU B N 1
ATOM 5607 C CA . LEU B 1 36 ? 27.906 18 9.195 1 91.06 36 LEU B CA 1
ATOM 5608 C C . LEU B 1 36 ? 28.625 19.297 8.836 1 91.06 36 LEU B C 1
ATOM 5610 O O . LEU B 1 36 ? 28.141 20.391 9.148 1 91.06 36 LEU B O 1
ATOM 5614 N N . LEU B 1 37 ? 29.781 19.141 8.234 1 92.31 37 LEU B N 1
ATOM 5615 C CA . LEU B 1 37 ? 30.562 20.312 7.84 1 92.31 37 LEU B CA 1
ATOM 5616 C C . LEU B 1 37 ? 29.828 21.109 6.77 1 92.31 37 LEU B C 1
ATOM 5618 O O . LEU B 1 37 ? 29.922 22.344 6.73 1 92.31 37 LEU B O 1
ATOM 5622 N N . LEU B 1 38 ? 29.141 20.438 5.93 1 92.19 38 LEU B N 1
ATOM 5623 C CA . LEU B 1 38 ? 28.328 21.125 4.941 1 92.19 38 LEU B CA 1
ATOM 5624 C C . LEU B 1 38 ? 27.266 21.984 5.617 1 92.19 38 LEU B C 1
ATOM 5626 O O . LEU B 1 38 ? 27.016 23.125 5.215 1 92.19 38 LEU B O 1
ATOM 5630 N N . LEU B 1 39 ? 26.641 21.438 6.598 1 91 39 LEU B N 1
ATOM 5631 C CA . LEU B 1 39 ? 25.625 22.172 7.344 1 91 39 LEU B CA 1
ATOM 5632 C C . LEU B 1 39 ? 26.219 23.391 8.016 1 91 39 LEU B C 1
ATOM 5634 O O . LEU B 1 39 ? 25.641 24.484 7.984 1 91 39 LEU B O 1
ATOM 5638 N N . VAL B 1 40 ? 27.375 23.203 8.609 1 91 40 VAL B N 1
ATOM 5639 C CA . VAL B 1 40 ? 28.078 24.297 9.266 1 91 40 VAL B CA 1
ATOM 5640 C C . VAL B 1 40 ? 28.438 25.375 8.234 1 91 40 VAL B C 1
ATOM 5642 O O . VAL B 1 40 ? 28.281 26.562 8.492 1 91 40 VAL B O 1
ATOM 5645 N N . PHE B 1 41 ? 28.922 24.922 7.18 1 92.81 41 PHE B N 1
ATOM 5646 C CA . PHE B 1 41 ? 29.281 25.828 6.102 1 92.81 41 PHE B CA 1
ATOM 5647 C C . PHE B 1 41 ? 28.078 26.641 5.656 1 92.81 41 PHE B C 1
ATOM 5649 O O . PHE B 1 41 ? 28.172 27.859 5.477 1 92.81 41 PHE B O 1
ATOM 5656 N N . LEU B 1 42 ? 27 26 5.461 1 91.62 42 LEU B N 1
ATOM 5657 C CA . LEU B 1 42 ? 25.797 26.672 4.973 1 91.62 42 LEU B CA 1
ATOM 5658 C C . LEU B 1 42 ? 25.266 27.656 6.012 1 91.62 42 LEU B C 1
ATOM 5660 O O . LEU B 1 42 ? 24.703 28.688 5.66 1 91.62 42 LEU B O 1
ATOM 5664 N N . PHE B 1 43 ? 25.422 27.344 7.285 1 90.06 43 PHE B N 1
ATOM 5665 C CA . PHE B 1 43 ? 25.062 28.312 8.328 1 90.06 43 PHE B CA 1
ATOM 5666 C C . PHE B 1 43 ? 25.922 29.547 8.242 1 90.06 43 PHE B C 1
ATOM 5668 O O . PHE B 1 43 ? 25.453 30.672 8.453 1 90.06 43 PHE B O 1
ATOM 5675 N N . GLY B 1 44 ? 27.203 29.344 7.988 1 89.62 44 GLY B N 1
ATOM 5676 C CA . GLY B 1 44 ? 28.094 30.453 7.77 1 89.62 44 GLY B CA 1
ATOM 5677 C C . GLY B 1 44 ? 27.719 31.297 6.562 1 89.62 44 GLY B C 1
ATOM 5678 O O . GLY B 1 44 ? 27.703 32.531 6.637 1 89.62 44 GLY B O 1
ATOM 5679 N N . VAL B 1 45 ? 27.406 30.625 5.535 1 91 45 VAL B N 1
ATOM 5680 C CA . VAL B 1 45 ? 27 31.297 4.312 1 91 45 VAL B CA 1
ATOM 5681 C C . VAL B 1 45 ? 25.719 32.094 4.562 1 91 45 VAL B C 1
ATOM 5683 O O . VAL B 1 45 ? 25.562 33.219 4.074 1 91 45 VAL B O 1
ATOM 5686 N N . ALA B 1 46 ? 24.812 31.484 5.234 1 88.69 46 ALA B N 1
ATOM 5687 C CA . ALA B 1 46 ? 23.562 32.156 5.566 1 88.69 46 ALA B CA 1
ATOM 5688 C C . ALA B 1 46 ? 23.812 33.438 6.367 1 88.69 46 ALA B C 1
ATOM 5690 O O . ALA B 1 46 ? 23.172 34.438 6.137 1 88.69 46 ALA B O 1
ATOM 5691 N N . PHE B 1 47 ? 24.703 33.375 7.316 1 86.81 47 PHE B N 1
ATOM 5692 C CA . PHE B 1 47 ? 25.047 34.531 8.109 1 86.81 47 PHE B CA 1
ATOM 5693 C C . PHE B 1 47 ? 25.625 35.625 7.219 1 86.81 47 PHE B C 1
ATOM 5695 O O . PHE B 1 47 ? 25.266 36.812 7.363 1 86.81 47 PHE B O 1
ATOM 5702 N N . VAL B 1 48 ? 26.484 35.25 6.34 1 88.25 48 VAL B N 1
ATOM 5703 C CA . VAL B 1 48 ? 27.094 36.219 5.434 1 88.25 48 VAL B CA 1
ATOM 5704 C C . VAL B 1 48 ? 26.031 36.844 4.531 1 88.25 48 VAL B C 1
ATOM 5706 O O . VAL B 1 48 ? 26.047 38.062 4.281 1 88.25 48 VAL B O 1
ATOM 5709 N N . LEU B 1 49 ? 25.156 36.062 4.117 1 87.81 49 LEU B N 1
ATOM 5710 C CA . LEU B 1 49 ? 24.094 36.531 3.24 1 87.81 49 LEU B CA 1
ATOM 5711 C C . LEU B 1 49 ? 23.172 37.5 3.986 1 87.81 49 LEU B C 1
ATOM 5713 O O . LEU B 1 49 ? 22.797 38.562 3.455 1 87.81 49 LEU B O 1
ATOM 5717 N N . VAL B 1 50 ? 22.766 37.125 5.168 1 84.75 50 VAL B N 1
ATOM 5718 C CA . VAL B 1 50 ? 21.906 38 5.969 1 84.75 50 VAL B CA 1
ATOM 5719 C C . VAL B 1 50 ? 22.609 39.312 6.262 1 84.75 50 VAL B C 1
ATOM 5721 O O . VAL B 1 50 ? 21.984 40.375 6.234 1 84.75 50 VAL B O 1
ATOM 5724 N N . THR B 1 51 ? 23.906 39.281 6.512 1 84.94 51 THR B N 1
ATOM 5725 C CA . THR B 1 51 ? 24.703 40.469 6.754 1 84.94 51 THR B CA 1
ATOM 5726 C C . THR B 1 51 ? 24.75 41.344 5.504 1 84.94 51 THR B C 1
ATOM 5728 O O . THR B 1 51 ? 24.562 42.562 5.582 1 84.94 51 THR B O 1
ATOM 5731 N N . ALA B 1 52 ? 24.953 40.688 4.426 1 85.62 52 ALA B N 1
ATOM 5732 C CA . ALA B 1 52 ? 25.031 41.438 3.164 1 85.62 52 ALA B CA 1
ATOM 5733 C C . ALA B 1 52 ? 23.703 42.094 2.838 1 85.62 52 ALA B C 1
ATOM 5735 O O . ALA B 1 52 ? 23.656 43.25 2.395 1 85.62 52 ALA B O 1
ATOM 5736 N N . VAL B 1 53 ? 22.641 41.438 3.061 1 82.06 53 VAL B N 1
ATOM 5737 C CA . VAL B 1 53 ? 21.312 41.969 2.77 1 82.06 53 VAL B CA 1
ATOM 5738 C C . VAL B 1 53 ? 21 43.094 3.73 1 82.06 53 VAL B C 1
ATOM 5740 O O . VAL B 1 53 ? 20.391 44.094 3.336 1 82.06 53 VAL B O 1
ATOM 5743 N N . THR B 1 54 ? 21.391 42.938 4.984 1 81.69 54 THR B N 1
ATOM 5744 C CA . THR B 1 54 ? 21.141 43.969 5.977 1 81.69 54 THR B CA 1
ATOM 5745 C C . THR B 1 54 ? 21.906 45.25 5.621 1 81.69 54 THR B C 1
ATOM 5747 O O . THR B 1 54 ? 21.344 46.344 5.668 1 81.69 54 THR B O 1
ATOM 5750 N N . PHE B 1 55 ? 23.141 45.094 5.242 1 82.19 55 PHE B N 1
ATOM 5751 C CA . PHE B 1 55 ? 23.938 46.25 4.871 1 82.19 55 PHE B CA 1
ATOM 5752 C C . PHE B 1 55 ? 23.422 46.875 3.584 1 82.19 55 PHE B C 1
ATOM 5754 O O . PHE B 1 55 ? 23.391 48.094 3.457 1 82.19 55 PHE B O 1
ATOM 5761 N N . ALA B 1 56 ? 23.094 46.062 2.654 1 81.62 56 ALA B N 1
ATOM 5762 C CA . ALA B 1 56 ? 22.547 46.562 1.396 1 81.62 56 ALA B CA 1
ATOM 5763 C C . ALA B 1 56 ? 21.234 47.312 1.625 1 81.62 56 ALA B C 1
ATOM 5765 O O . ALA B 1 56 ? 21 48.375 1.013 1 81.62 56 ALA B O 1
ATOM 5766 N N . SER B 1 57 ? 20.438 46.781 2.473 1 79.38 57 SER B N 1
ATOM 5767 C CA . SER B 1 57 ? 19.156 47.406 2.775 1 79.38 57 SER B CA 1
ATOM 5768 C C . SER B 1 57 ? 19.359 48.75 3.494 1 79.38 57 SER B C 1
ATOM 5770 O O . SER B 1 57 ? 18.609 49.688 3.273 1 79.38 57 SER B O 1
ATOM 5772 N N . GLN B 1 58 ? 20.344 48.781 4.355 1 78.75 58 GLN B N 1
ATOM 5773 C CA . GLN B 1 58 ? 20.656 50.031 5.066 1 78.75 58 GLN B CA 1
ATOM 5774 C C . GLN B 1 58 ? 21.188 51.094 4.109 1 78.75 58 GLN B C 1
ATOM 5776 O O . GLN B 1 58 ? 20.922 52.281 4.285 1 78.75 58 GLN B O 1
ATOM 5781 N N . LEU B 1 59 ? 21.875 50.625 3.152 1 76.94 59 LEU B N 1
ATOM 5782 C CA . LEU B 1 59 ? 22.438 51.562 2.178 1 76.94 59 LEU B CA 1
ATOM 5783 C C . LEU B 1 59 ? 21.375 52.031 1.205 1 76.94 59 LEU B C 1
ATOM 5785 O O . LEU B 1 59 ? 21.344 53.219 0.85 1 76.94 59 LEU B O 1
ATOM 5789 N N . LEU B 1 60 ? 20.5 51.156 0.79 1 73.25 60 LEU B N 1
ATOM 5790 C CA . LEU B 1 60 ? 19.531 51.5 -0.255 1 73.25 60 LEU B CA 1
ATOM 5791 C C . LEU B 1 60 ? 18.297 52.156 0.339 1 73.25 60 LEU B C 1
ATOM 5793 O O . LEU B 1 60 ? 17.734 53.062 -0.27 1 73.25 60 LEU B O 1
ATOM 5797 N N . PHE B 1 61 ? 17.844 51.594 1.495 1 74.88 61 PHE B N 1
ATOM 5798 C CA . PHE B 1 61 ? 16.641 52.125 2.113 1 74.88 61 PHE B CA 1
ATOM 5799 C C . PHE B 1 61 ? 16.859 52.375 3.602 1 74.88 61 PHE B C 1
ATOM 5801 O O . PHE B 1 61 ? 16.188 51.75 4.438 1 74.88 61 PHE B O 1
ATOM 5808 N N . PRO B 1 62 ? 17.672 53.281 4.031 1 69.19 62 PRO B N 1
ATOM 5809 C CA . PRO B 1 62 ? 18.031 53.469 5.441 1 69.19 62 PRO B CA 1
ATOM 5810 C C . PRO B 1 62 ? 16.828 53.812 6.32 1 69.19 62 PRO B C 1
ATOM 5812 O O . PRO B 1 62 ? 16.688 53.219 7.406 1 69.19 62 PRO B O 1
ATOM 5815 N N . GLU B 1 63 ? 15.953 54.688 5.891 1 64.69 63 GLU B N 1
ATOM 5816 C CA . GLU B 1 63 ? 14.82 55.062 6.723 1 64.69 63 GLU B CA 1
ATOM 5817 C C . GLU B 1 63 ? 13.859 53.906 6.938 1 64.69 63 GLU B C 1
ATOM 5819 O O . GLU B 1 63 ? 13.391 53.688 8.055 1 64.69 63 GLU B O 1
ATOM 5824 N N . PHE B 1 64 ? 13.789 53.219 5.816 1 62.84 64 PHE B N 1
ATOM 5825 C CA . PHE B 1 64 ? 12.867 52.094 5.871 1 62.84 64 PHE B CA 1
ATOM 5826 C C . PHE B 1 64 ? 13.414 50.969 6.77 1 62.84 64 PHE B C 1
ATOM 5828 O O . PHE B 1 64 ? 12.703 50.469 7.641 1 62.84 64 PHE B O 1
ATOM 5835 N N . PHE B 1 65 ? 14.586 50.75 6.629 1 65.69 65 PHE B N 1
ATOM 5836 C CA . PHE B 1 65 ? 15.203 49.625 7.336 1 65.69 65 PHE B CA 1
ATOM 5837 C C . PHE B 1 65 ? 15.328 49.938 8.82 1 65.69 65 PHE B C 1
ATOM 5839 O O . PHE B 1 65 ? 15.086 49.062 9.664 1 65.69 65 PHE B O 1
ATOM 5846 N N . ASN B 1 66 ? 15.688 51.062 9.164 1 62.28 66 ASN B N 1
ATOM 5847 C CA . ASN B 1 66 ? 15.844 51.438 10.57 1 62.28 66 ASN B CA 1
ATOM 5848 C C . ASN B 1 66 ? 14.5 51.469 11.297 1 62.28 66 ASN B C 1
ATOM 5850 O O . ASN B 1 66 ? 14.445 51.219 12.508 1 62.28 66 ASN B O 1
ATOM 5854 N N . ARG B 1 67 ? 13.492 51.625 10.461 1 62.41 67 ARG B N 1
ATOM 5855 C CA . ARG B 1 67 ? 12.156 51.688 11.047 1 62.41 67 ARG B CA 1
ATOM 5856 C C . ARG B 1 67 ? 11.594 50.281 11.227 1 62.41 67 ARG B C 1
ATOM 5858 O O . ARG B 1 67 ? 10.82 50.031 12.156 1 62.41 67 ARG B O 1
ATOM 5865 N N . ILE B 1 68 ? 12.055 49.406 10.375 1 63.81 68 ILE B N 1
ATOM 5866 C CA . ILE B 1 68 ? 11.438 48.094 10.352 1 63.81 68 ILE B CA 1
ATOM 5867 C C . ILE B 1 68 ? 12.234 47.125 11.227 1 63.81 68 ILE B C 1
ATOM 5869 O O . ILE B 1 68 ? 11.664 46.25 11.867 1 63.81 68 ILE B O 1
ATOM 5873 N N . ALA B 1 69 ? 13.609 47.344 11.242 1 63.06 69 ALA B N 1
ATOM 5874 C CA . ALA B 1 69 ? 14.445 46.406 11.977 1 63.06 69 ALA B CA 1
ATOM 5875 C C . ALA B 1 69 ? 15.5 47.125 12.805 1 63.06 69 ALA B C 1
ATOM 5877 O O . ALA B 1 69 ? 16.703 46.969 12.57 1 63.06 69 ALA B O 1
ATOM 5878 N N . PRO B 1 70 ? 15.156 48.031 13.688 1 57.66 70 PRO B N 1
ATOM 5879 C CA . PRO B 1 70 ? 16.141 48.875 14.359 1 57.66 70 PRO B CA 1
ATOM 5880 C C . PRO B 1 70 ? 17.234 48.094 15.055 1 57.66 70 PRO B C 1
ATOM 5882 O O . PRO B 1 70 ? 18.406 48.5 15.039 1 57.66 70 PRO B O 1
ATOM 5885 N N . GLY B 1 71 ? 17.047 46.906 15.539 1 65 71 GLY B N 1
ATOM 5886 C CA . GLY B 1 71 ? 18.016 46.188 16.359 1 65 71 GLY B CA 1
ATOM 5887 C C . GLY B 1 71 ? 18.797 45.125 15.57 1 65 71 GLY B C 1
ATOM 5888 O O . GLY B 1 71 ? 19.766 44.594 16.062 1 65 71 GLY B O 1
ATOM 5889 N N . LEU B 1 72 ? 18.578 45.031 14.328 1 73.06 72 LEU B N 1
ATOM 5890 C CA . LEU B 1 72 ? 19.25 43.969 13.562 1 73.06 72 LEU B CA 1
ATOM 5891 C C . LEU B 1 72 ? 20.641 44.406 13.156 1 73.06 72 LEU B C 1
ATOM 5893 O O . LEU B 1 72 ? 21.594 43.625 13.242 1 73.06 72 LEU B O 1
ATOM 5897 N N . LEU B 1 73 ? 20.781 45.656 12.719 1 75.56 73 LEU B N 1
ATOM 5898 C CA . LEU B 1 73 ? 22.078 46.156 12.32 1 75.56 73 LEU B CA 1
ATOM 5899 C C . LEU B 1 73 ? 23.047 46.188 13.5 1 75.56 73 LEU B C 1
ATOM 5901 O O . LEU B 1 73 ? 24.219 45.844 13.359 1 75.56 73 LEU B O 1
ATOM 5905 N N . GLU B 1 74 ? 22.5 46.562 14.656 1 77 74 GLU B N 1
ATOM 5906 C CA . GLU B 1 74 ? 23.344 46.594 15.844 1 77 74 GLU B CA 1
ATOM 5907 C C . GLU B 1 74 ? 23.797 45.219 16.25 1 77 74 GLU B C 1
ATOM 5909 O O . GLU B 1 74 ? 24.938 45.031 16.688 1 77 74 GLU B O 1
ATOM 5914 N N . THR B 1 75 ? 23 44.281 16.094 1 77.94 75 THR B N 1
ATOM 5915 C CA . THR B 1 75 ? 23.344 42.906 16.438 1 77.94 75 THR B CA 1
ATOM 5916 C C . THR B 1 75 ? 24.391 42.344 15.484 1 77.94 75 THR B C 1
ATOM 5918 O O . THR B 1 75 ? 25.344 41.688 15.906 1 77.94 75 THR B O 1
ATOM 5921 N N . ILE B 1 76 ? 24.188 42.625 14.25 1 80.88 76 ILE B N 1
ATOM 5922 C CA . ILE B 1 76 ? 25.125 42.156 13.242 1 80.88 76 ILE B CA 1
ATOM 5923 C C . ILE B 1 76 ? 26.484 42.812 13.445 1 80.88 76 ILE B C 1
ATOM 5925 O O . ILE B 1 76 ? 27.516 42.156 13.367 1 80.88 76 ILE B O 1
ATOM 5929 N N . GLN B 1 77 ? 26.469 44.094 13.719 1 79.25 77 GLN B N 1
ATOM 5930 C CA . GLN B 1 77 ? 27.719 44.812 13.969 1 79.25 77 GLN B CA 1
ATOM 5931 C C . GLN B 1 77 ? 28.391 44.344 15.25 1 79.25 77 GLN B C 1
ATOM 5933 O O . GLN B 1 77 ? 29.609 44.281 15.336 1 79.25 77 GLN B O 1
ATOM 5938 N N . GLY B 1 78 ? 27.609 43.906 16.156 1 80 78 GLY B N 1
ATOM 5939 C CA . GLY B 1 78 ? 28.156 43.344 17.375 1 80 78 GLY B CA 1
ATOM 5940 C C . GLY B 1 78 ? 28.891 42.031 17.141 1 80 78 GLY B C 1
ATOM 5941 O O . GLY B 1 78 ? 29.906 41.75 17.797 1 80 78 GLY B O 1
ATOM 5942 N N . VAL B 1 79 ? 28.484 41.312 16.188 1 80.56 79 VAL B N 1
ATOM 5943 C CA . VAL B 1 79 ? 29.141 40.031 15.859 1 80.56 79 VAL B CA 1
ATOM 5944 C C . VAL B 1 79 ? 30.375 40.312 15.016 1 80.56 79 VAL B C 1
ATOM 5946 O O . VAL B 1 79 ? 31.438 39.719 15.234 1 80.56 79 VAL B O 1
ATOM 5949 N N . ILE B 1 80 ? 30.297 41.281 14.062 1 82.69 80 ILE B N 1
ATOM 5950 C CA . ILE B 1 80 ? 31.375 41.562 13.109 1 82.69 80 ILE B CA 1
ATOM 5951 C C . ILE B 1 80 ? 32.562 42.156 13.844 1 82.69 80 ILE B C 1
ATOM 5953 O O . ILE B 1 80 ? 33.719 41.812 13.547 1 82.69 80 ILE B O 1
ATOM 5957 N N . TYR B 1 81 ? 32.188 42.938 14.891 1 84.12 81 TYR B N 1
ATOM 5958 C CA . TYR B 1 81 ? 33.312 43.625 15.562 1 84.12 81 TYR B CA 1
ATOM 5959 C C . TYR B 1 81 ? 33.688 42.938 16.859 1 84.12 81 TYR B C 1
ATOM 5961 O O . TYR B 1 81 ? 34.531 43.406 17.609 1 84.12 81 TYR B O 1
ATOM 5969 N N . SER B 1 82 ? 33.156 41.781 17.078 1 85.56 82 SER B N 1
ATOM 5970 C CA . SER B 1 82 ? 33.5 40.938 18.219 1 85.56 82 SER B CA 1
ATOM 5971 C C . SER B 1 82 ? 34.312 39.75 17.781 1 85.56 82 SER B C 1
ATOM 5973 O O . SER B 1 82 ? 34.375 39.438 16.594 1 85.56 82 SER B O 1
ATOM 5975 N N . PRO B 1 83 ? 34.969 39.094 18.672 1 85.25 83 PRO B N 1
ATOM 5976 C CA . PRO B 1 83 ? 35.719 37.875 18.344 1 85.25 83 PRO B CA 1
ATOM 5977 C C . PRO B 1 83 ? 34.844 36.781 17.797 1 85.25 83 PRO B C 1
ATOM 5979 O O . PRO B 1 83 ? 35.344 35.812 17.203 1 85.25 83 PRO B O 1
ATOM 5982 N N . SER B 1 84 ? 33.594 37 17.828 1 86.62 84 SER B N 1
ATOM 5983 C CA . SER B 1 84 ? 32.688 35.969 17.312 1 86.62 84 SER B CA 1
ATOM 5984 C C . SER B 1 84 ? 32.781 35.875 15.789 1 86.62 84 SER B C 1
ATOM 5986 O O . SER B 1 84 ? 32.375 34.844 15.211 1 86.62 84 SER B O 1
ATOM 5988 N N . ILE B 1 85 ? 33.375 36.844 15.164 1 86.81 85 ILE B N 1
ATOM 5989 C CA . ILE B 1 85 ? 33.5 36.812 13.719 1 86.81 85 ILE B CA 1
ATOM 5990 C C . ILE B 1 85 ? 34.469 35.688 13.312 1 86.81 85 ILE B C 1
ATOM 5992 O O . ILE B 1 85 ? 34.375 35.156 12.219 1 86.81 85 ILE B O 1
ATOM 5996 N N . ILE B 1 86 ? 35.281 35.375 14.273 1 88.62 86 ILE B N 1
ATOM 5997 C CA . ILE B 1 86 ? 36.25 34.281 14.008 1 88.62 86 ILE B CA 1
ATOM 5998 C C . ILE B 1 86 ? 35.5 32.969 13.883 1 88.62 86 ILE B C 1
ATOM 6000 O O . ILE B 1 86 ? 35.875 32.094 13.078 1 88.62 86 ILE B O 1
ATOM 6004 N N . VAL B 1 87 ? 34.5 32.844 14.672 1 89.88 87 VAL B N 1
ATOM 6005 C CA . VAL B 1 87 ? 33.688 31.641 14.625 1 89.88 87 VAL B CA 1
ATOM 6006 C C . VAL B 1 87 ? 33.031 31.516 13.25 1 89.88 87 VAL B C 1
ATOM 6008 O O . VAL B 1 87 ? 32.969 30.422 12.672 1 89.88 87 VAL B O 1
ATOM 6011 N N . VAL B 1 88 ? 32.562 32.594 12.734 1 89.94 88 VAL B N 1
ATOM 6012 C CA . VAL B 1 88 ? 31.922 32.594 11.43 1 89.94 88 VAL B CA 1
ATOM 6013 C C . VAL B 1 88 ? 32.938 32.281 10.344 1 89.94 88 VAL B C 1
ATOM 6015 O O . VAL B 1 88 ? 32.656 31.516 9.414 1 89.94 88 VAL B O 1
ATOM 6018 N N . ALA B 1 89 ? 34.094 32.875 10.523 1 91.25 89 ALA B N 1
ATOM 6019 C CA . ALA B 1 89 ? 35.156 32.594 9.562 1 91.25 89 ALA B CA 1
ATOM 6020 C C . ALA B 1 89 ? 35.562 31.125 9.586 1 91.25 89 ALA B C 1
ATOM 6022 O O . ALA B 1 89 ? 35.812 30.531 8.539 1 91.25 89 ALA B O 1
ATOM 6023 N N . LEU B 1 90 ? 35.594 30.609 10.727 1 92.31 90 LEU B N 1
ATOM 6024 C CA . LEU B 1 90 ? 35.938 29.188 10.859 1 92.31 90 LEU B CA 1
ATOM 6025 C C . LEU B 1 90 ? 34.844 28.297 10.281 1 92.31 90 LEU B C 1
ATOM 6027 O O . LEU B 1 90 ? 35.125 27.219 9.75 1 92.31 90 LEU B O 1
ATOM 6031 N N . MET B 1 91 ? 33.625 28.75 10.375 1 93.25 91 MET B N 1
ATOM 6032 C CA . MET B 1 91 ? 32.5 27.984 9.836 1 93.25 91 MET B CA 1
ATOM 6033 C C . MET B 1 91 ? 32.562 27.922 8.312 1 93.25 91 MET B C 1
ATOM 6035 O O . MET B 1 91 ? 32.031 27 7.703 1 93.25 91 MET B O 1
ATOM 6039 N N . LEU B 1 92 ? 33.281 28.828 7.738 1 93.44 92 LEU B N 1
ATOM 6040 C CA . LEU B 1 92 ? 33.375 28.859 6.285 1 93.44 92 LEU B CA 1
ATOM 6041 C C . LEU B 1 92 ? 34.688 28.203 5.828 1 93.44 92 LEU B C 1
ATOM 6043 O O . LEU B 1 92 ? 34.688 27.391 4.895 1 93.44 92 LEU B O 1
ATOM 6047 N N . LEU B 1 93 ? 35.75 28.391 6.539 1 93.69 93 LEU B N 1
ATOM 6048 C CA . LEU B 1 93 ? 37.062 27.984 6.078 1 93.69 93 LEU B CA 1
ATOM 6049 C C . LEU B 1 93 ? 37.312 26.5 6.395 1 93.69 93 LEU B C 1
ATOM 6051 O O . LEU B 1 93 ? 37.844 25.781 5.566 1 93.69 93 LEU B O 1
ATOM 6055 N N . VAL B 1 94 ? 36.969 26.062 7.539 1 92.88 94 VAL B N 1
ATOM 6056 C CA . VAL B 1 94 ? 37.25 24.688 7.949 1 92.88 94 VAL B CA 1
ATOM 6057 C C . VAL B 1 94 ? 36.531 23.703 7.031 1 92.88 94 VAL B C 1
ATOM 6059 O O . VAL B 1 94 ? 37.156 22.812 6.461 1 92.88 94 VAL B O 1
ATOM 6062 N N . PRO B 1 95 ? 35.25 23.906 6.883 1 93.5 95 PRO B N 1
ATOM 6063 C CA . PRO B 1 95 ? 34.594 22.984 5.961 1 93.5 95 PRO B CA 1
ATOM 6064 C C . PRO B 1 95 ? 35.156 23.062 4.547 1 93.5 95 PRO B C 1
ATOM 6066 O O . PRO B 1 95 ? 35.312 22.031 3.889 1 93.5 95 PRO B O 1
ATOM 6069 N N . ALA B 1 96 ? 35.5 24.188 4.066 1 92.25 96 ALA B N 1
ATOM 6070 C CA . ALA B 1 96 ? 36.062 24.344 2.729 1 92.25 96 ALA B CA 1
ATOM 6071 C C . ALA B 1 96 ? 37.375 23.609 2.607 1 92.25 96 ALA B C 1
ATOM 6073 O O . ALA B 1 96 ? 37.656 23 1.576 1 92.25 96 ALA B O 1
ATOM 6074 N N . MET B 1 97 ? 38.125 23.641 3.641 1 92.88 97 MET B N 1
ATOM 6075 C CA . MET B 1 97 ? 39.438 22.984 3.646 1 92.88 97 MET B CA 1
ATOM 6076 C C . MET B 1 97 ? 39.281 21.469 3.645 1 92.88 97 MET B C 1
ATOM 6078 O O . MET B 1 97 ? 39.969 20.766 2.914 1 92.88 97 MET B O 1
ATOM 6082 N N . VAL B 1 98 ? 38.375 21.016 4.418 1 92.31 98 VAL B N 1
ATOM 6083 C CA . VAL B 1 98 ? 38.188 19.578 4.523 1 92.31 98 VAL B CA 1
ATOM 6084 C C . VAL B 1 98 ? 37.594 19.031 3.219 1 92.31 98 VAL B C 1
ATOM 6086 O O . VAL B 1 98 ? 38 17.953 2.758 1 92.31 98 VAL B O 1
ATOM 6089 N N . PHE B 1 99 ? 36.688 19.734 2.631 1 91.38 99 PHE B N 1
ATOM 6090 C CA . PHE B 1 99 ? 36.125 19.328 1.35 1 91.38 99 PHE B CA 1
ATOM 6091 C C . PHE B 1 99 ? 37.188 19.344 0.265 1 91.38 99 PHE B C 1
ATOM 6093 O O . PHE B 1 99 ? 37.156 18.516 -0.65 1 91.38 99 PHE B O 1
ATOM 6100 N N . TYR B 1 100 ? 38.094 20.234 0.398 1 89.44 100 TYR B N 1
ATOM 6101 C CA . TYR B 1 100 ? 39.188 20.266 -0.555 1 89.44 100 TYR B CA 1
ATOM 6102 C C . TYR B 1 100 ? 40.125 19.062 -0.375 1 89.44 100 TYR B C 1
ATOM 6104 O O . TYR B 1 100 ? 40.594 18.484 -1.354 1 89.44 100 TYR B O 1
ATOM 6112 N N . TRP B 1 101 ? 40.312 18.672 0.847 1 89.56 101 TRP B N 1
ATOM 6113 C CA . TRP B 1 101 ? 41.156 17.516 1.139 1 89.56 101 TRP B CA 1
ATOM 6114 C C . TRP B 1 101 ? 40.562 16.234 0.56 1 89.56 101 TRP B C 1
ATOM 6116 O O . TRP B 1 101 ? 41.312 15.352 0.12 1 89.56 101 TRP B O 1
ATOM 6126 N N . TYR B 1 102 ? 39.281 16.156 0.586 1 89.81 102 TYR B N 1
ATOM 6127 C CA . TYR B 1 102 ? 38.594 14.953 0.095 1 89.81 102 TYR B CA 1
ATOM 6128 C C . TYR B 1 102 ? 38.031 15.18 -1.303 1 89.81 102 TYR B C 1
ATOM 6130 O O . TYR B 1 102 ? 37.062 14.539 -1.689 1 89.81 102 TYR B O 1
ATOM 6138 N N . ARG B 1 103 ? 38.562 16.047 -2.096 1 87.25 103 ARG B N 1
ATOM 6139 C CA . ARG B 1 103 ? 38.031 16.484 -3.385 1 87.25 103 ARG B CA 1
ATOM 6140 C C . ARG B 1 103 ? 38.031 15.328 -4.383 1 87.25 103 ARG B C 1
ATOM 6142 O O . ARG B 1 103 ? 37.125 15.25 -5.23 1 87.25 103 ARG B O 1
ATOM 6149 N N . ARG B 1 104 ? 38.844 14.422 -4.301 1 83.69 104 ARG B N 1
ATOM 6150 C CA . ARG B 1 104 ? 38.906 13.336 -5.273 1 83.69 104 ARG B CA 1
ATOM 6151 C C . ARG B 1 104 ? 37.688 12.414 -5.168 1 83.69 104 ARG B C 1
ATOM 6153 O O . ARG B 1 104 ? 37.188 11.93 -6.184 1 83.69 104 ARG B O 1
ATOM 6160 N N . GLN B 1 105 ? 37.281 12.281 -3.959 1 83.44 105 GLN B N 1
ATOM 6161 C CA . GLN B 1 105 ? 36.219 11.32 -3.742 1 83.44 105 GLN B CA 1
ATOM 6162 C C . GLN B 1 105 ? 34.844 11.961 -3.994 1 83.44 105 GLN B C 1
ATOM 6164 O O . GLN B 1 105 ? 33.969 11.359 -4.633 1 83.44 105 GLN B O 1
ATOM 6169 N N . TRP B 1 106 ? 34.719 13.234 -3.547 1 81.12 106 TRP B N 1
ATOM 6170 C CA . TRP B 1 106 ? 33.375 13.797 -3.656 1 81.12 106 TRP B CA 1
ATOM 6171 C C . TRP B 1 106 ? 33.156 14.43 -5.027 1 81.12 106 TRP B C 1
ATOM 6173 O O . TRP B 1 106 ? 32.031 14.523 -5.504 1 81.12 106 TRP B O 1
ATOM 6183 N N . LEU B 1 107 ? 34.219 14.75 -5.801 1 84.19 107 LEU B N 1
ATOM 6184 C CA . LEU B 1 107 ? 34.062 15.375 -7.109 1 84.19 107 LEU B CA 1
ATOM 6185 C C . LEU B 1 107 ? 33.5 14.398 -8.125 1 84.19 107 LEU B C 1
ATOM 6187 O O . LEU B 1 107 ? 32.875 14.82 -9.117 1 84.19 107 LEU B O 1
ATOM 6191 N N . THR B 1 108 ? 33.656 13.133 -7.832 1 82.06 108 THR B N 1
ATOM 6192 C CA . THR B 1 108 ? 33.094 12.141 -8.727 1 82.06 108 THR B CA 1
ATOM 6193 C C . THR B 1 108 ? 31.562 12.156 -8.633 1 82.06 108 THR B C 1
ATOM 6195 O O . THR B 1 108 ? 30.875 11.781 -9.586 1 82.06 108 THR B O 1
ATOM 6198 N N . ARG B 1 109 ? 31.094 12.656 -7.523 1 89.19 109 ARG B N 1
ATOM 6199 C CA . ARG B 1 109 ? 29.656 12.742 -7.289 1 89.19 109 ARG B CA 1
ATOM 6200 C C . ARG B 1 109 ? 29.25 14.164 -6.938 1 89.19 109 ARG B C 1
ATOM 6202 O O . ARG B 1 109 ? 28.516 14.391 -5.973 1 89.19 109 ARG B O 1
ATOM 6209 N N . TRP B 1 110 ? 29.625 15.102 -7.699 1 89.75 110 TRP B N 1
ATOM 6210 C CA . TRP B 1 110 ? 29.438 16.516 -7.367 1 89.75 110 TRP B CA 1
ATOM 6211 C C . TRP B 1 110 ? 27.969 16.906 -7.52 1 89.75 110 TRP B C 1
ATOM 6213 O O . TRP B 1 110 ? 27.5 17.812 -6.824 1 89.75 110 TRP B O 1
ATOM 6223 N N . GLN B 1 111 ? 27.25 16.234 -8.359 1 91.25 111 GLN B N 1
ATOM 6224 C CA . GLN B 1 111 ? 25.875 16.625 -8.656 1 91.25 111 GLN B CA 1
ATOM 6225 C C . GLN B 1 111 ? 24.969 16.406 -7.441 1 91.25 111 GLN B C 1
ATOM 6227 O O . GLN B 1 111 ? 24.234 17.312 -7.039 1 91.25 111 GLN B O 1
ATOM 6232 N N . PRO B 1 112 ? 25.062 15.25 -6.766 1 92.31 112 PRO B N 1
ATOM 6233 C CA . PRO B 1 112 ? 24.234 15.055 -5.574 1 92.31 112 PRO B CA 1
ATOM 6234 C C . PRO B 1 112 ? 24.578 16.031 -4.453 1 92.31 112 PRO B C 1
ATOM 6236 O O . PRO B 1 112 ? 23.688 16.516 -3.752 1 92.31 112 PRO B O 1
ATOM 6239 N N . TRP B 1 113 ? 25.812 16.328 -4.309 1 92.38 113 TRP B N 1
ATOM 6240 C CA . TRP B 1 113 ? 26.25 17.25 -3.271 1 92.38 113 TRP B CA 1
ATOM 6241 C C . TRP B 1 113 ? 25.734 18.656 -3.559 1 92.38 113 TRP B C 1
ATOM 6243 O O . TRP B 1 113 ? 25.312 19.375 -2.643 1 92.38 113 TRP B O 1
ATOM 6253 N N . ALA B 1 114 ? 25.828 19 -4.832 1 92.56 114 ALA B N 1
ATOM 6254 C CA . ALA B 1 114 ? 25.328 20.328 -5.219 1 92.56 114 ALA B CA 1
ATOM 6255 C C . ALA B 1 114 ? 23.828 20.438 -4.98 1 92.56 114 ALA B C 1
ATOM 6257 O O . ALA B 1 114 ? 23.359 21.453 -4.441 1 92.56 114 ALA B O 1
ATOM 6258 N N . PHE B 1 115 ? 23.172 19.438 -5.344 1 93.69 115 PHE B N 1
ATOM 6259 C CA . PHE B 1 115 ? 21.719 19.422 -5.176 1 93.69 115 PHE B CA 1
ATOM 6260 C C . PHE B 1 115 ? 21.344 19.453 -3.699 1 93.69 115 PHE B C 1
ATOM 6262 O O . PHE B 1 115 ? 20.438 20.172 -3.297 1 93.69 115 PHE B O 1
ATOM 6269 N N . LEU B 1 116 ? 22.031 18.719 -2.92 1 93.5 116 LEU B N 1
ATOM 6270 C CA . LEU B 1 116 ? 21.781 18.656 -1.485 1 93.5 116 LEU B CA 1
ATOM 6271 C C . LEU B 1 116 ? 22.078 20 -0.824 1 93.5 116 LEU B C 1
ATOM 6273 O O . LEU B 1 116 ? 21.359 20.438 0.074 1 93.5 116 LEU B O 1
ATOM 6277 N N . SER B 1 117 ? 23.141 20.641 -1.237 1 93.94 117 SER B N 1
ATOM 6278 C CA . SER B 1 117 ? 23.516 21.938 -0.694 1 93.94 117 SER B CA 1
ATOM 6279 C C . SER B 1 117 ? 22.438 22.984 -0.955 1 93.94 117 SER B C 1
ATOM 6281 O O . SER B 1 117 ? 22.109 23.766 -0.07 1 93.94 117 SER B O 1
ATOM 6283 N N . VAL B 1 118 ? 21.922 22.922 -2.143 1 94.88 118 VAL B N 1
ATOM 6284 C CA . VAL B 1 118 ? 20.859 23.859 -2.492 1 94.88 118 VAL B CA 1
ATOM 6285 C C . VAL B 1 118 ? 19.625 23.578 -1.638 1 94.88 118 VAL B C 1
ATOM 6287 O O . VAL B 1 118 ? 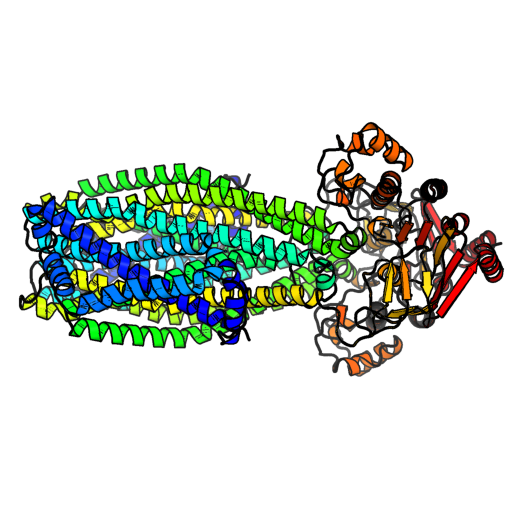19 24.5 -1.113 1 94.88 118 VAL B O 1
ATOM 6290 N N . LEU B 1 119 ? 19.312 22.344 -1.495 1 94.94 119 LEU B N 1
ATOM 6291 C CA . LEU B 1 119 ? 18.156 21.953 -0.713 1 94.94 119 LEU B CA 1
ATOM 6292 C C . LEU B 1 119 ? 18.312 22.359 0.747 1 94.94 119 LEU B C 1
ATOM 6294 O O . LEU B 1 119 ? 17.391 22.938 1.341 1 94.94 119 LEU B O 1
ATOM 6298 N N . LEU B 1 120 ? 19.453 22.109 1.298 1 94.31 120 LEU B N 1
ATOM 6299 C CA . LEU B 1 120 ? 19.703 22.453 2.691 1 94.31 120 LEU B CA 1
ATOM 6300 C C . LEU B 1 120 ? 19.703 23.969 2.883 1 94.31 120 LEU B C 1
ATOM 6302 O O . LEU B 1 120 ? 19.234 24.469 3.908 1 94.31 120 LEU B O 1
ATOM 6306 N N . PHE B 1 121 ? 20.172 24.609 1.938 1 94.12 121 PHE B N 1
ATOM 6307 C CA . PHE B 1 121 ? 20.172 26.078 1.992 1 94.12 121 PHE B CA 1
ATOM 6308 C C . PHE B 1 121 ? 18.75 26.625 1.963 1 94.12 121 PHE B C 1
ATOM 6310 O O . PHE B 1 121 ? 18.422 27.547 2.701 1 94.12 121 PHE B O 1
ATOM 6317 N N . ILE B 1 122 ? 17.984 26.109 1.097 1 94.25 122 ILE B N 1
ATOM 6318 C CA . ILE B 1 122 ? 16.594 26.547 1.012 1 94.25 122 ILE B CA 1
ATOM 6319 C C . ILE B 1 122 ? 15.859 26.203 2.311 1 94.25 122 ILE B C 1
ATOM 6321 O O . ILE B 1 122 ? 15 26.953 2.766 1 94.25 122 ILE B O 1
ATOM 6325 N N . SER B 1 123 ? 16.219 25.062 2.854 1 92.81 123 SER B N 1
ATOM 6326 C CA . SER B 1 123 ? 15.633 24.688 4.137 1 92.81 123 SER B CA 1
ATOM 6327 C C . SER B 1 123 ? 15.969 25.703 5.223 1 92.81 123 SER B C 1
ATOM 6329 O O . SER B 1 123 ? 15.109 26.078 6.016 1 92.81 123 SER B O 1
ATOM 6331 N N . LEU B 1 124 ? 17.141 26.125 5.25 1 91.19 124 LEU B N 1
ATOM 6332 C CA . LEU B 1 124 ? 17.562 27.156 6.188 1 91.19 124 LEU B CA 1
ATOM 6333 C C . LEU B 1 124 ? 16.812 28.469 5.926 1 91.19 124 LEU B C 1
ATOM 6335 O O . LEU B 1 124 ? 16.453 29.172 6.863 1 91.19 124 LEU B O 1
ATOM 6339 N N . ALA B 1 125 ? 16.609 28.703 4.68 1 91.69 125 ALA B N 1
ATOM 6340 C CA . ALA B 1 125 ? 15.883 29.906 4.297 1 91.69 125 ALA B CA 1
ATOM 6341 C C . ALA B 1 125 ? 14.438 29.859 4.773 1 91.69 125 ALA B C 1
ATOM 6343 O O . ALA B 1 125 ? 13.867 30.875 5.164 1 91.69 125 ALA B O 1
ATOM 6344 N N . VAL B 1 126 ? 13.898 28.719 4.73 1 92.25 126 VAL B N 1
ATOM 6345 C CA . VAL B 1 126 ? 12.523 28.562 5.199 1 92.25 126 VAL B CA 1
ATOM 6346 C C . VAL B 1 126 ? 12.453 28.828 6.699 1 92.25 126 VAL B C 1
ATOM 6348 O O . VAL B 1 126 ? 11.555 29.531 7.168 1 92.25 126 VAL B O 1
ATOM 6351 N N . SER B 1 127 ? 13.414 28.297 7.406 1 89.56 127 SER B N 1
ATOM 6352 C CA . SER B 1 127 ? 13.461 28.547 8.844 1 89.56 127 SER B CA 1
ATOM 6353 C C . SER B 1 127 ? 13.695 30.031 9.141 1 89.56 127 SER B C 1
ATOM 6355 O O . SER B 1 127 ? 13.117 30.578 10.086 1 89.56 127 SER B O 1
ATOM 6357 N N . GLY B 1 128 ? 14.555 30.641 8.391 1 88 128 GLY B N 1
ATOM 6358 C CA . GLY B 1 128 ? 14.773 32.094 8.516 1 88 128 GLY B CA 1
ATOM 6359 C C . GLY B 1 128 ? 13.523 32.906 8.234 1 88 128 GLY B C 1
ATOM 6360 O O . GLY B 1 128 ? 13.281 33.906 8.883 1 88 128 GLY B O 1
ATOM 6361 N N . LEU B 1 129 ? 12.82 32.438 7.242 1 89.62 129 LEU B N 1
ATOM 6362 C CA . LEU B 1 129 ? 11.562 33.094 6.91 1 89.62 129 LEU B CA 1
ATOM 6363 C C . LEU B 1 129 ? 10.586 33.031 8.086 1 89.62 129 LEU B C 1
ATOM 6365 O O . LEU B 1 129 ? 9.891 34 8.367 1 89.62 129 LEU B O 1
ATOM 6369 N N . ASN B 1 130 ? 10.531 31.953 8.805 1 89.69 130 ASN B N 1
ATOM 6370 C CA . ASN B 1 130 ? 9.664 31.828 9.969 1 89.69 130 ASN B CA 1
ATOM 6371 C C . ASN B 1 130 ? 10.078 32.781 11.086 1 89.69 130 ASN B C 1
ATOM 6373 O O . ASN B 1 130 ? 9.219 33.312 11.789 1 89.69 130 ASN B O 1
ATOM 6377 N N . VAL B 1 131 ? 11.32 32.969 11.227 1 87.88 131 VAL B N 1
ATOM 6378 C CA . VAL B 1 131 ? 11.828 33.906 12.227 1 87.88 131 VAL B CA 1
ATOM 6379 C C . VAL B 1 131 ? 11.43 35.344 11.852 1 87.88 131 VAL B C 1
ATOM 6381 O O . VAL B 1 131 ? 10.961 36.094 12.703 1 87.88 131 VAL B O 1
ATOM 6384 N N . ILE B 1 132 ? 11.594 35.625 10.57 1 87.62 132 ILE B N 1
ATOM 6385 C CA . ILE B 1 132 ? 11.219 36.938 10.094 1 87.62 132 ILE B CA 1
ATOM 6386 C C . ILE B 1 132 ? 9.727 37.156 10.297 1 87.62 132 ILE B C 1
ATOM 6388 O O . ILE B 1 132 ? 9.305 38.219 10.75 1 87.62 132 ILE B O 1
ATOM 6392 N N . ILE B 1 133 ? 8.969 36.188 9.992 1 89.38 133 ILE B N 1
ATOM 6393 C CA . ILE B 1 133 ? 7.516 36.281 10.141 1 89.38 133 ILE B CA 1
ATOM 6394 C C . ILE B 1 133 ? 7.16 36.5 11.609 1 89.38 133 ILE B C 1
ATOM 6396 O O . ILE B 1 133 ? 6.242 37.25 11.93 1 89.38 133 ILE B O 1
ATOM 6400 N N . SER B 1 134 ? 7.922 35.875 12.492 1 89.44 134 SER B N 1
ATOM 6401 C CA . SER B 1 134 ? 7.668 36.031 13.922 1 89.44 134 SER B CA 1
ATOM 6402 C C . SER B 1 134 ? 7.91 37.469 14.367 1 89.44 134 SER B C 1
ATOM 6404 O O . SER B 1 134 ? 7.137 38 15.164 1 89.44 134 SER B O 1
ATOM 6406 N N . TYR B 1 135 ? 8.906 38.156 13.891 1 86.88 135 TYR B N 1
ATOM 6407 C CA . TYR B 1 135 ? 9.211 39.531 14.273 1 86.88 135 TYR B CA 1
ATOM 6408 C C . TYR B 1 135 ? 8.234 40.531 13.633 1 86.88 135 TYR B C 1
ATOM 6410 O O . TYR B 1 135 ? 7.746 41.438 14.289 1 86.88 135 TYR B O 1
ATOM 6418 N N . VAL B 1 136 ? 8.016 40.281 12.359 1 88.19 136 VAL B N 1
ATOM 6419 C CA . VAL B 1 136 ? 7.055 41.156 11.672 1 88.19 136 VAL B CA 1
ATOM 6420 C C . VAL B 1 136 ? 5.684 41.031 12.328 1 88.19 136 VAL B C 1
ATOM 6422 O O . VAL B 1 136 ? 4.965 42.031 12.469 1 88.19 136 VAL B O 1
ATOM 6425 N N . GLY B 1 137 ? 5.344 39.812 12.711 1 89.25 137 GLY B N 1
ATOM 6426 C CA . GLY B 1 137 ? 4.098 39.625 13.43 1 89.25 137 GLY B CA 1
ATOM 6427 C C . GLY B 1 137 ? 4.047 40.375 14.75 1 89.25 137 GLY B C 1
ATOM 6428 O O . GLY B 1 137 ? 3.006 40.906 15.117 1 89.25 137 GLY B O 1
ATOM 6429 N N . ASN B 1 138 ? 5.145 40.375 15.438 1 88.75 138 ASN B N 1
ATOM 6430 C CA . ASN B 1 138 ? 5.246 41.094 16.688 1 88.75 138 ASN B CA 1
ATOM 6431 C C . ASN B 1 138 ? 5.004 42.594 16.484 1 88.75 138 ASN B C 1
ATOM 6433 O O . ASN B 1 138 ? 4.18 43.188 17.172 1 88.75 138 ASN B O 1
ATOM 6437 N N . PHE B 1 139 ? 5.676 43.188 15.5 1 87.31 139 PHE B N 1
ATOM 6438 C CA . PHE B 1 139 ? 5.574 44.625 15.258 1 87.31 139 PHE B CA 1
ATOM 6439 C C . PHE B 1 139 ? 4.18 45 14.766 1 87.31 139 PHE B C 1
ATOM 6441 O O . PHE B 1 139 ? 3.643 46.031 15.125 1 87.31 139 PHE B O 1
ATOM 6448 N N . PHE B 1 140 ? 3.717 44.125 13.992 1 89.44 140 PHE B N 1
ATOM 6449 C CA . PHE B 1 140 ? 2.375 44.312 13.453 1 89.44 140 PHE B CA 1
ATOM 6450 C C . PHE B 1 140 ? 1.339 44.344 14.57 1 89.44 140 PHE B C 1
ATOM 6452 O O . PHE B 1 140 ? 0.518 45.25 14.641 1 89.44 140 PHE B O 1
ATOM 6459 N N . MET B 1 141 ? 1.398 43.438 15.477 1 89.44 141 MET B N 1
ATOM 6460 C CA . MET B 1 141 ? 0.434 43.344 16.562 1 89.44 141 MET B CA 1
ATOM 6461 C C . MET B 1 141 ? 0.614 44.469 17.578 1 89.44 141 MET B C 1
ATOM 6463 O O . MET B 1 141 ? -0.363 44.969 18.141 1 89.44 141 MET B O 1
ATOM 6467 N N . THR B 1 142 ? 1.854 44.844 17.812 1 89.19 142 THR B N 1
ATOM 6468 C CA . THR B 1 142 ? 2.131 45.969 18.719 1 89.19 142 THR B CA 1
ATOM 6469 C C . THR B 1 142 ? 1.55 47.25 18.172 1 89.19 142 THR B C 1
ATOM 6471 O O . THR B 1 142 ? 0.921 48.031 18.906 1 89.19 142 THR B O 1
ATOM 6474 N N . ALA B 1 143 ? 1.747 47.469 16.859 1 89.62 143 ALA B N 1
ATOM 6475 C CA . ALA B 1 143 ? 1.22 48.656 16.234 1 89.62 143 ALA B CA 1
ATOM 6476 C C . ALA B 1 143 ? -0.305 48.688 16.297 1 89.62 143 ALA B C 1
ATOM 6478 O O . ALA B 1 143 ? -0.907 49.75 16.5 1 89.62 143 ALA B O 1
ATOM 6479 N N . LEU B 1 144 ? -0.87 47.625 16.125 1 88.75 144 LEU B N 1
ATOM 6480 C CA . LEU B 1 144 ? -2.324 47.531 16.156 1 88.75 144 LEU B CA 1
ATOM 6481 C C . LEU B 1 144 ? -2.854 47.781 17.578 1 88.75 144 LEU B C 1
ATOM 6483 O O . LEU B 1 144 ? -3.824 48.5 17.75 1 88.75 144 LEU B O 1
ATOM 6487 N N . SER B 1 145 ? -2.271 47.188 18.562 1 89.44 145 SER B N 1
ATOM 6488 C CA . SER B 1 145 ? -2.73 47.281 19.953 1 89.44 145 SER B CA 1
ATOM 6489 C C . SER B 1 145 ? -2.564 48.719 20.469 1 89.44 145 SER B C 1
ATOM 6491 O O . SER B 1 145 ? -3.377 49.188 21.266 1 89.44 145 SER B O 1
ATOM 6493 N N . GLU B 1 146 ? -1.534 49.344 20 1 90.44 146 GLU B N 1
ATOM 6494 C CA . GLU B 1 146 ? -1.259 50.719 20.453 1 90.44 146 GLU B CA 1
ATOM 6495 C C . GLU B 1 146 ? -2.008 51.75 19.609 1 90.44 146 GLU B C 1
ATOM 6497 O O . GLU B 1 146 ? -1.889 52.938 19.844 1 90.44 146 GLU B O 1
ATOM 6502 N N . ARG B 1 147 ? -2.795 51.312 18.594 1 91.56 147 ARG B N 1
ATOM 6503 C CA . ARG B 1 147 ? -3.594 52.125 17.703 1 91.56 147 ARG B CA 1
ATOM 6504 C C . ARG B 1 147 ? -2.719 53.125 16.953 1 91.56 147 ARG B C 1
ATOM 6506 O O . ARG B 1 147 ? -3.072 54.312 16.844 1 91.56 147 ARG B O 1
ATOM 6513 N N . ASN B 1 148 ? -1.539 52.688 16.688 1 91.88 148 ASN B N 1
ATOM 6514 C CA . ASN B 1 148 ? -0.661 53.5 15.836 1 91.88 148 ASN B CA 1
ATOM 6515 C C . ASN B 1 148 ? -0.906 53.188 14.359 1 91.88 148 ASN B C 1
ATOM 6517 O O . ASN B 1 148 ? -0.283 52.281 13.789 1 91.88 148 ASN B O 1
ATOM 6521 N N . GLU B 1 149 ? -1.684 53.938 13.703 1 92.31 149 GLU B N 1
ATOM 6522 C CA . GLU B 1 149 ? -2.156 53.688 12.352 1 92.31 149 GLU B CA 1
ATOM 6523 C C . GLU B 1 149 ? -1.003 53.688 11.352 1 92.31 149 GLU B C 1
ATOM 6525 O O . GLU B 1 149 ? -0.941 52.844 10.461 1 92.31 149 GLU B O 1
ATOM 6530 N N . GLU B 1 150 ? -0.135 54.688 11.469 1 90.19 150 GLU B N 1
ATOM 6531 C CA . GLU B 1 150 ? 0.981 54.812 10.531 1 90.19 150 GLU B CA 1
ATOM 6532 C C . GLU B 1 150 ? 1.881 53.562 10.586 1 90.19 150 GLU B C 1
ATOM 6534 O O . GLU B 1 150 ? 2.236 53 9.547 1 90.19 150 GLU B O 1
ATOM 6539 N N . GLU B 1 151 ? 2.229 53.062 11.773 1 89 151 GLU B N 1
ATOM 6540 C CA . GLU B 1 151 ? 3.078 51.906 11.93 1 89 151 GLU B CA 1
ATOM 6541 C C . GLU B 1 151 ? 2.363 50.625 11.469 1 89 151 GLU B C 1
ATOM 6543 O O . GLU B 1 151 ? 2.994 49.719 10.945 1 89 151 GLU B O 1
ATOM 6548 N N . PHE B 1 152 ? 1.077 50.656 11.672 1 91.62 152 PHE B N 1
ATOM 6549 C CA . PHE B 1 152 ? 0.304 49.5 11.258 1 91.62 152 PHE B CA 1
ATOM 6550 C C . PHE B 1 152 ? 0.382 49.312 9.75 1 91.62 152 PHE B C 1
ATOM 6552 O O . PHE B 1 152 ? 0.668 48.188 9.266 1 91.62 152 PHE B O 1
ATOM 6559 N N . TRP B 1 153 ? 0.107 50.344 8.961 1 90.56 153 TRP B N 1
ATOM 6560 C CA . TRP B 1 153 ? 0.115 50.25 7.508 1 90.56 153 TRP B CA 1
ATOM 6561 C C . TRP B 1 153 ? 1.51 49.906 6.996 1 90.56 153 TRP B C 1
ATOM 6563 O O . TRP B 1 153 ? 1.654 49.125 6.039 1 90.56 153 TRP B O 1
ATOM 6573 N N . ARG B 1 154 ? 2.486 50.406 7.652 1 87.44 154 ARG B N 1
ATOM 6574 C CA . ARG B 1 154 ? 3.861 50.125 7.266 1 87.44 154 ARG B CA 1
ATOM 6575 C C . ARG B 1 154 ? 4.172 48.656 7.445 1 87.44 154 ARG B C 1
ATOM 6577 O O . ARG B 1 154 ? 4.691 48 6.531 1 87.44 154 ARG B O 1
ATOM 6584 N N . PHE B 1 155 ? 3.846 48.062 8.539 1 89 155 PHE B N 1
ATOM 6585 C CA . PHE B 1 155 ? 4.195 46.688 8.82 1 89 155 PHE B CA 1
ATOM 6586 C C . PHE B 1 155 ? 3.281 45.719 8.062 1 89 155 PHE B C 1
ATOM 6588 O O . PHE B 1 155 ? 3.65 44.594 7.805 1 89 155 PHE B O 1
ATOM 6595 N N . LEU B 1 156 ? 2.082 46.188 7.703 1 90.44 156 LEU B N 1
ATOM 6596 C CA . LEU B 1 156 ? 1.237 45.375 6.832 1 90.44 156 LEU B CA 1
ATOM 6597 C C . LEU B 1 156 ? 1.9 45.188 5.473 1 90.44 156 LEU B C 1
ATOM 6599 O O . LEU B 1 156 ? 1.869 44.062 4.926 1 90.44 156 LEU B O 1
ATOM 6603 N N . PHE B 1 157 ? 2.484 46.219 4.961 1 88.56 157 PHE B N 1
ATOM 6604 C CA . PHE B 1 157 ? 3.15 46.125 3.668 1 88.56 157 PHE B CA 1
ATOM 6605 C C . PHE B 1 157 ? 4.426 45.281 3.773 1 88.56 157 PHE B C 1
ATOM 6607 O O . PHE B 1 157 ? 4.793 44.594 2.83 1 88.56 157 PHE B O 1
ATOM 6614 N N . VAL B 1 158 ? 5.105 45.406 4.938 1 87.5 158 VAL B N 1
ATOM 6615 C CA . VAL B 1 158 ? 6.281 44.594 5.156 1 87.5 158 VAL B CA 1
ATOM 6616 C C . VAL B 1 158 ? 5.871 43.125 5.191 1 87.5 158 VAL B C 1
ATOM 6618 O O . VAL B 1 158 ? 6.555 42.25 4.629 1 87.5 158 VAL B O 1
ATOM 6621 N N . TYR B 1 159 ? 4.73 42.875 5.871 1 89.88 159 TYR B N 1
ATOM 6622 C CA . TYR B 1 159 ? 4.199 41.531 5.934 1 89.88 159 TYR B CA 1
ATOM 6623 C C . TYR B 1 159 ? 3.896 41 4.535 1 89.88 159 TYR B C 1
ATOM 6625 O O . TYR B 1 159 ? 4.23 39.844 4.211 1 89.88 159 TYR B O 1
ATOM 6633 N N . ALA B 1 160 ? 3.268 41.75 3.746 1 90.38 160 ALA B N 1
ATOM 6634 C CA . ALA B 1 160 ? 2.949 41.375 2.375 1 90.38 160 ALA B CA 1
ATOM 6635 C C . ALA B 1 160 ? 4.219 41.094 1.575 1 90.38 160 ALA B C 1
ATOM 6637 O O . ALA B 1 160 ? 4.258 40.156 0.778 1 90.38 160 ALA B O 1
ATOM 6638 N N . GLY B 1 161 ? 5.227 41.938 1.754 1 89.88 161 GLY B N 1
ATOM 6639 C CA . GLY B 1 161 ? 6.5 41.719 1.087 1 89.88 161 GLY B CA 1
ATOM 6640 C C . GLY B 1 161 ? 7.176 40.438 1.494 1 89.88 161 GLY B C 1
ATOM 6641 O O . GLY B 1 161 ? 7.738 39.719 0.653 1 89.88 161 GLY B O 1
ATOM 6642 N N . VAL B 1 162 ? 7.164 40.062 2.771 1 90.06 162 VAL B N 1
ATOM 6643 C CA . VAL B 1 162 ? 7.746 38.844 3.279 1 90.06 162 VAL B CA 1
ATOM 6644 C C . VAL B 1 162 ? 7.039 37.625 2.654 1 90.06 162 VAL B C 1
ATOM 6646 O O . VAL B 1 162 ? 7.684 36.625 2.309 1 90.06 162 VAL B O 1
ATOM 6649 N N . PHE B 1 163 ? 5.707 37.719 2.496 1 92.06 163 PHE B N 1
ATOM 6650 C CA . PHE B 1 163 ? 4.945 36.625 1.927 1 92.06 163 PHE B CA 1
ATOM 6651 C C . PHE B 1 163 ? 5.242 36.469 0.438 1 92.06 163 PHE B C 1
ATOM 6653 O O . PHE B 1 163 ? 5.277 35.344 -0.083 1 92.06 163 PHE B O 1
ATOM 6660 N N . VAL B 1 164 ? 5.445 37.562 -0.305 1 92.31 164 VAL B N 1
ATOM 6661 C CA . VAL B 1 164 ? 5.754 37.531 -1.73 1 92.31 164 VAL B CA 1
ATOM 6662 C C . VAL B 1 164 ? 7.109 36.875 -1.952 1 92.31 164 VAL B C 1
ATOM 6664 O O . VAL B 1 164 ? 7.266 36.062 -2.869 1 92.31 164 VAL B O 1
ATOM 6667 N N . VAL B 1 165 ? 8.039 37.156 -1.068 1 90.62 165 VAL B N 1
ATOM 6668 C CA . VAL B 1 165 ? 9.375 36.562 -1.192 1 90.62 165 VAL B CA 1
ATOM 6669 C C . VAL B 1 165 ? 9.383 35.156 -0.605 1 90.62 165 VAL B C 1
ATOM 6671 O O . VAL B 1 165 ? 10.086 34.281 -1.099 1 90.62 165 VAL B O 1
ATOM 6674 N N . GLY B 1 166 ? 8.625 34.969 0.425 1 93.94 166 GLY B N 1
ATOM 6675 C CA . GLY B 1 166 ? 8.602 33.688 1.118 1 93.94 166 GLY B CA 1
ATOM 6676 C C . GLY B 1 166 ? 7.941 32.562 0.311 1 93.94 166 GLY B C 1
ATOM 6677 O O . GLY B 1 166 ? 8.352 31.422 0.385 1 93.94 166 GLY B O 1
ATOM 6678 N N . THR B 1 167 ? 6.934 32.906 -0.498 1 94.5 167 THR B N 1
ATOM 6679 C CA . THR B 1 167 ? 6.176 31.906 -1.247 1 94.5 167 THR B CA 1
ATOM 6680 C C . THR B 1 167 ? 7.094 31.125 -2.18 1 94.5 167 THR B C 1
ATOM 6682 O O . THR B 1 167 ? 7.117 29.891 -2.143 1 94.5 167 THR B O 1
ATOM 6685 N N . PRO B 1 168 ? 7.926 31.781 -2.977 1 95.5 168 PRO B N 1
ATOM 6686 C CA . PRO B 1 168 ? 8.82 31 -3.838 1 95.5 168 PRO B CA 1
ATOM 6687 C C . PRO B 1 168 ? 9.82 30.156 -3.045 1 95.5 168 PRO B C 1
ATOM 6689 O O . PRO B 1 168 ? 10.18 29.062 -3.473 1 95.5 168 PRO B O 1
ATOM 6692 N N . ILE B 1 169 ? 10.25 30.594 -1.918 1 95.19 169 ILE B N 1
ATOM 6693 C CA . ILE B 1 169 ? 11.219 29.875 -1.109 1 95.19 169 ILE B CA 1
ATOM 6694 C C . ILE B 1 169 ? 10.609 28.562 -0.609 1 95.19 169 ILE B C 1
ATOM 6696 O O . ILE B 1 169 ? 11.211 27.5 -0.736 1 95.19 169 ILE B O 1
ATOM 6700 N N . VAL B 1 170 ? 9.414 28.672 -0.149 1 94.88 170 VAL B N 1
ATOM 6701 C CA . VAL B 1 170 ? 8.742 27.5 0.406 1 94.88 170 VAL B CA 1
ATOM 6702 C C . VAL B 1 170 ? 8.406 26.516 -0.712 1 94.88 170 VAL B C 1
ATOM 6704 O O . VAL B 1 170 ? 8.594 25.312 -0.557 1 94.88 170 VAL B O 1
ATOM 6707 N N . VAL B 1 171 ? 7.934 27.047 -1.827 1 95.25 171 VAL B N 1
ATOM 6708 C CA . VAL B 1 171 ? 7.527 26.188 -2.938 1 95.25 171 VAL B CA 1
ATOM 6709 C C . VAL B 1 171 ? 8.758 25.5 -3.543 1 95.25 171 VAL B C 1
ATOM 6711 O O . VAL B 1 171 ? 8.727 24.312 -3.855 1 95.25 171 VAL B O 1
ATOM 6714 N N . LEU B 1 172 ? 9.812 26.266 -3.672 1 95.81 172 LEU B N 1
ATOM 6715 C CA . LEU B 1 172 ? 11.031 25.703 -4.254 1 95.81 172 LEU B CA 1
ATOM 6716 C C . LEU B 1 172 ? 11.648 24.672 -3.322 1 95.81 172 LEU B C 1
ATOM 6718 O O . LEU B 1 172 ? 12.328 23.75 -3.777 1 95.81 172 LEU B O 1
ATOM 6722 N N . TYR B 1 173 ? 11.438 24.828 -2.061 1 95.25 173 TYR B N 1
ATOM 6723 C CA . TYR B 1 173 ? 11.891 23.844 -1.092 1 95.25 173 TYR B CA 1
ATOM 6724 C C . TYR B 1 173 ? 11.25 22.484 -1.362 1 95.25 173 TYR B C 1
ATOM 6726 O O . TYR B 1 173 ? 11.945 21.469 -1.481 1 95.25 173 TYR B O 1
ATOM 6734 N N . GLY B 1 174 ? 9.961 22.5 -1.506 1 94.19 174 GLY B N 1
ATOM 6735 C CA . GLY B 1 174 ? 9.258 21.266 -1.803 1 94.19 174 GLY B CA 1
ATOM 6736 C C . GLY B 1 174 ? 9.625 20.672 -3.152 1 94.19 174 GLY B C 1
ATOM 6737 O O . GLY B 1 174 ? 9.82 19.469 -3.275 1 94.19 174 GLY B O 1
ATOM 6738 N N . TYR B 1 175 ? 9.766 21.547 -4.062 1 95.19 175 TYR B N 1
ATOM 6739 C CA . TYR B 1 175 ? 10.102 21.125 -5.418 1 95.19 175 TYR B CA 1
ATOM 6740 C C . TYR B 1 175 ? 11.477 20.469 -5.461 1 95.19 175 TYR B C 1
ATOM 6742 O O . TYR B 1 175 ? 11.641 19.391 -6.039 1 95.19 175 TYR B O 1
ATOM 6750 N N . THR B 1 176 ? 12.422 21.109 -4.875 1 95.5 176 THR B N 1
ATOM 6751 C CA . THR B 1 176 ? 13.789 20.625 -4.898 1 95.5 176 THR B CA 1
ATOM 6752 C C . THR B 1 176 ? 13.906 19.312 -4.129 1 95.5 176 THR B C 1
ATOM 6754 O O . THR B 1 176 ? 14.656 18.406 -4.523 1 95.5 176 THR B O 1
ATOM 6757 N N . ARG B 1 177 ? 13.227 19.219 -3.049 1 95.31 177 ARG B N 1
ATOM 6758 C CA . ARG B 1 177 ? 13.227 18 -2.262 1 95.31 177 ARG B CA 1
ATOM 6759 C C . ARG B 1 177 ? 12.711 16.812 -3.082 1 95.31 177 ARG B C 1
ATOM 6761 O O . ARG B 1 177 ? 13.352 15.766 -3.143 1 95.31 177 ARG B O 1
ATOM 6768 N N . ASP B 1 178 ? 11.578 17.031 -3.75 1 94.75 178 ASP B N 1
ATOM 6769 C CA . ASP B 1 178 ? 10.969 15.961 -4.523 1 94.75 178 ASP B CA 1
ATOM 6770 C C . ASP B 1 178 ? 11.812 15.617 -5.75 1 94.75 178 ASP B C 1
ATOM 6772 O O . ASP B 1 178 ? 11.914 14.453 -6.133 1 94.75 178 ASP B O 1
ATOM 6776 N N . ARG B 1 179 ? 12.406 16.625 -6.34 1 95.31 179 ARG B N 1
ATOM 6777 C CA . ARG B 1 179 ? 13.25 16.391 -7.504 1 95.31 179 ARG B CA 1
ATOM 6778 C C . ARG B 1 179 ? 14.508 15.609 -7.125 1 95.31 179 ARG B C 1
ATOM 6780 O O . ARG B 1 179 ? 14.906 14.68 -7.836 1 95.31 179 ARG B O 1
ATOM 6787 N N . LEU B 1 180 ? 15.117 15.992 -6.055 1 95.81 180 LEU B N 1
ATOM 6788 C CA . LEU B 1 180 ? 16.297 15.266 -5.605 1 95.81 180 LEU B CA 1
ATOM 6789 C C . LEU B 1 180 ? 15.945 13.828 -5.23 1 95.81 180 LEU B C 1
ATOM 6791 O O . LEU B 1 180 ? 16.703 12.906 -5.527 1 95.81 180 LEU B O 1
ATOM 6795 N N . GLY B 1 181 ? 14.859 13.68 -4.562 1 95.88 181 GLY B N 1
ATOM 6796 C CA . GLY B 1 181 ? 14.414 12.336 -4.227 1 95.88 181 GLY B CA 1
ATOM 6797 C C . GLY B 1 181 ? 14.211 11.453 -5.441 1 95.88 181 GLY B C 1
ATOM 6798 O O . GLY B 1 181 ? 14.602 10.289 -5.441 1 95.88 181 GLY B O 1
ATOM 6799 N N . ASN B 1 182 ? 13.602 12.031 -6.473 1 95.44 182 ASN B N 1
ATOM 6800 C CA . ASN B 1 182 ? 13.359 11.281 -7.695 1 95.44 182 ASN B CA 1
ATOM 6801 C C . ASN B 1 182 ? 14.664 10.945 -8.422 1 95.44 182 ASN B C 1
ATOM 6803 O O . ASN B 1 182 ? 14.797 9.867 -9 1 95.44 182 ASN B O 1
ATOM 6807 N N . TYR B 1 183 ? 15.539 11.875 -8.406 1 95.75 183 TYR B N 1
ATOM 6808 C CA . TYR B 1 183 ? 16.844 11.633 -9.008 1 95.75 183 TYR B CA 1
ATOM 6809 C C . TYR B 1 183 ? 17.609 10.547 -8.258 1 95.75 183 TYR B C 1
ATOM 6811 O O . TYR B 1 183 ? 18.281 9.719 -8.867 1 95.75 183 TYR B O 1
ATOM 6819 N N . TRP B 1 184 ? 17.578 10.617 -6.992 1 96.25 184 TRP B N 1
ATOM 6820 C CA . TRP B 1 184 ? 18.188 9.586 -6.164 1 96.25 184 TRP B CA 1
ATOM 6821 C C . TRP B 1 184 ? 17.562 8.227 -6.445 1 96.25 184 TRP B C 1
ATOM 6823 O O . TRP B 1 184 ? 18.266 7.215 -6.52 1 96.25 184 TRP B O 1
ATOM 6833 N N . ARG B 1 185 ? 16.281 8.203 -6.625 1 96.44 185 ARG B N 1
ATOM 6834 C CA . ARG B 1 185 ? 15.578 6.965 -6.953 1 96.44 185 ARG B CA 1
ATOM 6835 C C . ARG B 1 185 ? 16.078 6.391 -8.281 1 96.44 185 ARG B C 1
ATOM 6837 O O . ARG B 1 185 ? 16.25 5.18 -8.406 1 96.44 185 ARG B O 1
ATOM 6844 N N . LYS B 1 186 ? 16.234 7.246 -9.25 1 96.56 186 LYS B N 1
ATOM 6845 C CA . LYS B 1 186 ? 16.703 6.805 -10.555 1 96.56 186 LYS B CA 1
ATOM 6846 C C . LYS B 1 186 ? 18.078 6.137 -10.438 1 96.56 186 LYS B C 1
ATOM 6848 O O . LYS B 1 186 ? 18.297 5.055 -10.992 1 96.56 186 LYS B O 1
ATOM 6853 N N . TRP B 1 187 ? 18.922 6.734 -9.703 1 95.81 187 TRP B N 1
ATOM 6854 C CA . TRP B 1 187 ? 20.266 6.211 -9.539 1 95.81 187 TRP B CA 1
ATOM 6855 C C . TRP B 1 187 ? 20.25 4.875 -8.805 1 95.81 187 TRP B C 1
ATOM 6857 O O . TRP B 1 187 ? 20.906 3.916 -9.227 1 95.81 187 TRP B O 1
ATOM 6867 N N . LEU B 1 188 ? 19.578 4.828 -7.711 1 95.94 188 LEU B N 1
ATOM 6868 C CA . LEU B 1 188 ? 19.562 3.637 -6.871 1 95.94 188 LEU B CA 1
ATOM 6869 C C . LEU B 1 188 ? 18.859 2.48 -7.586 1 95.94 188 LEU B C 1
ATOM 6871 O O . LEU B 1 188 ? 19.312 1.332 -7.492 1 95.94 188 LEU B O 1
ATOM 6875 N N . THR B 1 189 ? 17.766 2.764 -8.258 1 96.81 189 THR B N 1
ATOM 6876 C CA . THR B 1 189 ? 17.047 1.728 -9 1 96.81 189 THR B CA 1
ATOM 6877 C C . THR B 1 189 ? 17.938 1.143 -10.102 1 96.81 189 THR B C 1
ATOM 6879 O O . THR B 1 189 ? 17.984 -0.076 -10.281 1 96.81 189 THR B O 1
ATOM 6882 N N . ASN B 1 190 ? 18.609 1.963 -10.828 1 96 190 ASN B N 1
ATOM 6883 C CA . ASN B 1 190 ? 19.516 1.487 -11.883 1 96 190 ASN B CA 1
ATOM 6884 C C . ASN B 1 190 ? 20.641 0.622 -11.305 1 96 190 ASN B C 1
ATOM 6886 O O . ASN B 1 190 ? 21 -0.393 -11.898 1 96 190 ASN B O 1
ATOM 6890 N N . ARG B 1 191 ? 21.109 1.001 -10.227 1 93.88 191 ARG B N 1
ATOM 6891 C CA . ARG B 1 191 ? 22.172 0.228 -9.586 1 93.88 191 ARG B CA 1
ATOM 6892 C C . ARG B 1 191 ? 21.672 -1.152 -9.18 1 93.88 191 ARG B C 1
ATOM 6894 O O . ARG B 1 191 ? 22.344 -2.16 -9.414 1 93.88 191 ARG B O 1
ATOM 6901 N N . PHE B 1 192 ? 20.547 -1.208 -8.578 1 95.19 192 PHE B N 1
ATOM 6902 C CA . PHE B 1 192 ? 19.984 -2.479 -8.141 1 95.19 192 PHE B CA 1
ATOM 6903 C C . PHE B 1 192 ? 19.625 -3.354 -9.344 1 95.19 192 PHE B C 1
ATOM 6905 O O . PHE B 1 192 ? 19.828 -4.57 -9.312 1 95.19 192 PHE B O 1
ATOM 6912 N N . LEU B 1 193 ? 19.109 -2.699 -10.359 1 95.94 193 LEU B N 1
ATOM 6913 C CA . LEU B 1 193 ? 18.75 -3.463 -11.555 1 95.94 193 LEU B CA 1
ATOM 6914 C C . LEU B 1 193 ? 20 -4.023 -12.219 1 95.94 193 LEU B C 1
ATOM 6916 O O . LEU B 1 193 ? 20.016 -5.168 -12.68 1 95.94 193 LEU B O 1
ATOM 6920 N N . ASP B 1 194 ? 21.016 -3.256 -12.273 1 94.5 194 ASP B N 1
ATOM 6921 C CA . ASP B 1 194 ? 22.266 -3.727 -12.852 1 94.5 194 ASP B CA 1
ATOM 6922 C C . ASP B 1 194 ? 22.812 -4.934 -12.086 1 94.5 194 ASP B C 1
ATOM 6924 O O . ASP B 1 194 ? 23.219 -5.922 -12.695 1 94.5 194 ASP B O 1
ATOM 6928 N N . ASN B 1 195 ? 22.781 -4.848 -10.781 1 92.94 195 ASN B N 1
ATOM 6929 C CA . ASN B 1 195 ? 23.234 -5.953 -9.953 1 92.94 195 ASN B CA 1
ATOM 6930 C C . ASN B 1 195 ? 22.312 -7.156 -10.047 1 92.94 195 ASN B C 1
ATOM 6932 O O . ASN B 1 195 ? 22.75 -8.305 -9.961 1 92.94 195 ASN B O 1
ATOM 6936 N N . TYR B 1 196 ? 21.062 -6.875 -10.211 1 93.75 196 TYR B N 1
ATOM 6937 C CA . TYR B 1 196 ? 20.031 -7.906 -10.281 1 93.75 196 TYR B CA 1
ATOM 6938 C C . TYR B 1 196 ? 20.203 -8.773 -11.531 1 93.75 196 TYR B C 1
ATOM 6940 O O . TYR B 1 196 ? 20.016 -9.984 -11.477 1 93.75 196 TYR B O 1
ATOM 6948 N N . PHE B 1 197 ? 20.641 -8.148 -12.648 1 93.5 197 PHE B N 1
ATOM 6949 C CA . PHE B 1 197 ? 20.75 -8.875 -13.906 1 93.5 197 PHE B CA 1
ATOM 6950 C C . PHE B 1 197 ? 22.203 -9.32 -14.141 1 93.5 197 PHE B C 1
ATOM 6952 O O . PHE B 1 197 ? 22.469 -10.125 -15.031 1 93.5 197 PHE B O 1
ATOM 6959 N N . GLN B 1 198 ? 22.969 -8.844 -13.25 1 89.25 198 GLN B N 1
ATOM 6960 C CA . GLN B 1 198 ? 24.375 -9.234 -13.367 1 89.25 198 GLN B CA 1
ATOM 6961 C C . GLN B 1 198 ? 24.609 -10.625 -12.781 1 89.25 198 GLN B C 1
ATOM 6963 O O . GLN B 1 198 ? 24.047 -10.961 -11.734 1 89.25 198 GLN B O 1
ATOM 6968 N N . ASN B 1 199 ? 25.344 -11.438 -13.422 1 82.25 199 ASN B N 1
ATOM 6969 C CA . ASN B 1 199 ? 25.734 -12.766 -12.984 1 82.25 199 ASN B CA 1
ATOM 6970 C C . ASN B 1 199 ? 24.531 -13.633 -12.648 1 82.25 199 ASN B C 1
ATOM 6972 O O . ASN B 1 199 ? 24.562 -14.422 -11.695 1 82.25 199 ASN B O 1
ATOM 6976 N N . ARG B 1 200 ? 23.406 -13.336 -13.211 1 86.25 200 ARG B N 1
ATOM 6977 C CA . ARG B 1 200 ? 22.188 -14.109 -13.086 1 86.25 200 ARG B CA 1
ATOM 6978 C C . ARG B 1 200 ? 21.703 -14.156 -11.633 1 86.25 200 ARG B C 1
ATOM 6980 O O . ARG B 1 200 ? 21.25 -15.195 -11.156 1 86.25 200 ARG B O 1
ATOM 6987 N N . SER B 1 201 ? 21.953 -13.07 -10.969 1 89 201 SER B N 1
ATOM 6988 C CA . SER B 1 201 ? 21.531 -12.992 -9.578 1 89 201 SER B CA 1
ATOM 6989 C C . SER B 1 201 ? 20.016 -13.156 -9.445 1 89 201 SER B C 1
ATOM 6991 O O . SER B 1 201 ? 19.531 -13.695 -8.453 1 89 201 SER B O 1
ATOM 6993 N N . TYR B 1 202 ? 19.297 -12.68 -10.477 1 90.5 202 TYR B N 1
ATOM 6994 C CA . TYR B 1 202 ? 17.844 -12.797 -10.445 1 90.5 202 TYR B CA 1
ATOM 6995 C C . TYR B 1 202 ? 17.406 -14.258 -10.352 1 90.5 202 TYR B C 1
ATOM 6997 O O . TYR B 1 202 ? 16.438 -14.586 -9.672 1 90.5 202 TYR B O 1
ATOM 7005 N N . TYR B 1 203 ? 18.141 -15.141 -10.953 1 88.12 203 TYR B N 1
ATOM 7006 C CA . TYR B 1 203 ? 17.875 -16.578 -10.922 1 88.12 203 TYR B CA 1
ATOM 7007 C C . TYR B 1 203 ? 18.266 -17.172 -9.578 1 88.12 203 TYR B C 1
ATOM 7009 O O . TYR B 1 203 ? 17.516 -17.953 -9 1 88.12 203 TYR B O 1
ATOM 7017 N N . GLU B 1 204 ? 19.359 -16.812 -9.125 1 83.69 204 GLU B N 1
ATOM 7018 C CA . GLU B 1 204 ? 19.875 -17.344 -7.871 1 83.69 204 GLU B CA 1
ATOM 7019 C C . GLU B 1 204 ? 18.984 -16.953 -6.695 1 83.69 204 GLU B C 1
ATOM 7021 O O . GLU B 1 204 ? 18.766 -17.75 -5.785 1 83.69 204 GLU B O 1
ATOM 7026 N N . ILE B 1 205 ? 18.578 -15.758 -6.73 1 84.88 205 ILE B N 1
ATOM 7027 C CA . ILE B 1 205 ? 17.734 -15.258 -5.652 1 84.88 205 ILE B CA 1
ATOM 7028 C C . ILE B 1 205 ? 16.406 -16 -5.652 1 84.88 205 ILE B C 1
ATOM 7030 O O . ILE B 1 205 ? 15.852 -16.297 -4.59 1 84.88 205 ILE B O 1
ATOM 7034 N N . ASP B 1 206 ? 15.867 -16.188 -6.738 1 77.69 206 ASP B N 1
ATOM 7035 C CA . ASP B 1 206 ? 14.594 -16.891 -6.844 1 77.69 206 ASP B CA 1
ATOM 7036 C C . ASP B 1 206 ? 14.719 -18.328 -6.363 1 77.69 206 ASP B C 1
ATOM 7038 O O . ASP B 1 206 ? 13.758 -18.906 -5.844 1 77.69 206 ASP B O 1
ATOM 7042 N N . SER B 1 207 ? 15.875 -18.875 -6.586 1 69.75 207 SER B N 1
ATOM 7043 C CA . SER B 1 207 ? 16.109 -20.266 -6.215 1 69.75 207 SER B CA 1
ATOM 7044 C C . SER B 1 207 ? 16.281 -20.422 -4.707 1 69.75 207 SER B C 1
ATOM 7046 O O . SER B 1 207 ? 15.953 -21.469 -4.141 1 69.75 207 SER B O 1
ATOM 7048 N N . HIS B 1 208 ? 16.828 -19.25 -4.176 1 64.62 208 HIS B N 1
ATOM 7049 C CA . HIS B 1 208 ? 17.016 -19.297 -2.73 1 64.62 208 HIS B CA 1
ATOM 7050 C C . HIS B 1 208 ? 15.883 -18.594 -1.995 1 64.62 208 HIS B C 1
ATOM 7052 O O . HIS B 1 208 ? 15.484 -17.5 -2.371 1 64.62 208 HIS B O 1
ATOM 7058 N N . LYS B 1 209 ? 14.844 -19.188 -1.564 1 60.47 209 LYS B N 1
ATOM 7059 C CA . LYS B 1 209 ? 13.578 -18.734 -0.989 1 60.47 209 LYS B CA 1
ATOM 7060 C C . LYS B 1 209 ? 13.828 -17.781 0.182 1 60.47 209 LYS B C 1
ATOM 7062 O O . LYS B 1 209 ? 12.922 -17.516 0.974 1 60.47 209 LYS B O 1
ATOM 7067 N N . ASP B 1 210 ? 15.125 -17.25 0.238 1 62.94 210 ASP B N 1
ATOM 7068 C CA . ASP B 1 210 ? 15.344 -16.438 1.43 1 62.94 210 ASP B CA 1
ATOM 7069 C C . ASP B 1 210 ? 14.859 -15 1.211 1 62.94 210 ASP B C 1
ATOM 7071 O O . ASP B 1 210 ? 14.508 -14.305 2.166 1 62.94 210 ASP B O 1
ATOM 7075 N N . ILE B 1 211 ? 14.922 -14.648 -0.007 1 74.62 211 ILE B N 1
ATOM 7076 C CA . ILE B 1 211 ? 14.531 -13.273 -0.313 1 74.62 211 ILE B CA 1
ATOM 7077 C C . ILE B 1 211 ? 13.172 -13.273 -1.006 1 74.62 211 ILE B C 1
ATOM 7079 O O . ILE B 1 211 ? 13.023 -13.836 -2.098 1 74.62 211 ILE B O 1
ATOM 7083 N N . ASP B 1 212 ? 12.281 -12.695 -0.309 1 74 212 ASP B N 1
ATOM 7084 C CA . ASP B 1 212 ? 10.938 -12.688 -0.865 1 74 212 ASP B CA 1
ATOM 7085 C C . ASP B 1 212 ? 10.648 -11.375 -1.587 1 74 212 ASP B C 1
ATOM 7087 O O . ASP B 1 212 ? 11.195 -10.328 -1.234 1 74 212 ASP B O 1
ATOM 7091 N N . ASN B 1 213 ? 10.047 -11.367 -2.729 1 78.81 213 ASN B N 1
ATOM 7092 C CA . ASN B 1 213 ? 9.438 -10.273 -3.473 1 78.81 213 ASN B CA 1
ATOM 7093 C C . ASN B 1 213 ? 10.469 -9.25 -3.928 1 78.81 213 ASN B C 1
ATOM 7095 O O . ASN B 1 213 ? 10.352 -8.062 -3.623 1 78.81 213 ASN B O 1
ATOM 7099 N N . PRO B 1 214 ? 11.477 -9.656 -4.648 1 88.75 214 PRO B N 1
ATOM 7100 C CA . PRO B 1 214 ? 12.461 -8.703 -5.176 1 88.75 214 PRO B CA 1
ATOM 7101 C C . PRO B 1 214 ? 11.82 -7.578 -5.988 1 88.75 214 PRO B C 1
ATOM 7103 O O . PRO B 1 214 ? 12.328 -6.453 -6.004 1 88.75 214 PRO B O 1
ATOM 7106 N N . ASP B 1 215 ? 10.68 -7.871 -6.629 1 89.62 215 ASP B N 1
ATOM 7107 C CA . ASP B 1 215 ? 9.984 -6.883 -7.445 1 89.62 215 ASP B CA 1
ATOM 7108 C C . ASP B 1 215 ? 9.492 -5.719 -6.59 1 89.62 215 ASP B C 1
ATOM 7110 O O . ASP B 1 215 ? 9.602 -4.555 -6.988 1 89.62 215 ASP B O 1
ATOM 7114 N N . GLN B 1 216 ? 9.039 -6.051 -5.43 1 86.19 216 GLN B N 1
ATOM 7115 C CA . GLN B 1 216 ? 8.562 -5.016 -4.52 1 86.19 216 GLN B CA 1
ATOM 7116 C C . GLN B 1 216 ? 9.719 -4.219 -3.936 1 86.19 216 GLN B C 1
ATOM 7118 O O . GLN B 1 216 ? 9.609 -3.006 -3.744 1 86.19 216 GLN B O 1
ATOM 7123 N N . ARG B 1 217 ? 10.734 -4.859 -3.609 1 90.62 217 ARG B N 1
ATOM 7124 C CA . ARG B 1 217 ? 11.891 -4.188 -3.029 1 90.62 217 ARG B CA 1
ATOM 7125 C C . ARG B 1 217 ? 12.5 -3.193 -4.016 1 90.62 217 ARG B C 1
ATOM 7127 O O . ARG B 1 217 ? 12.828 -2.064 -3.643 1 90.62 217 ARG B O 1
ATOM 7134 N N . ILE B 1 218 ? 12.477 -3.553 -5.297 1 93.94 218 ILE B N 1
ATOM 7135 C CA . ILE B 1 218 ? 13.062 -2.689 -6.32 1 93.94 218 ILE B CA 1
ATOM 7136 C C . ILE B 1 218 ? 12.094 -1.556 -6.652 1 93.94 218 ILE B C 1
ATOM 7138 O O . ILE B 1 218 ? 12.508 -0.402 -6.793 1 93.94 218 ILE B O 1
ATOM 7142 N N . SER B 1 219 ? 10.852 -1.864 -6.727 1 91.88 219 SER B N 1
ATOM 7143 C CA . SER B 1 219 ? 9.891 -0.878 -7.211 1 91.88 219 SER B CA 1
ATOM 7144 C C . SER B 1 219 ? 9.391 0.011 -6.074 1 91.88 219 SER B C 1
ATOM 7146 O O . SER B 1 219 ? 9.32 1.233 -6.223 1 91.88 219 SER B O 1
ATOM 7148 N N . GLU B 1 220 ? 9.133 -0.509 -4.867 1 89.12 220 GLU B N 1
ATOM 7149 C CA . GLU B 1 220 ? 8.453 0.237 -3.814 1 89.12 220 GLU B CA 1
ATOM 7150 C C . GLU B 1 220 ? 9.43 0.64 -2.709 1 89.12 220 GLU B C 1
ATOM 7152 O O . GLU B 1 220 ? 9.43 1.788 -2.262 1 89.12 220 GLU B O 1
ATOM 7157 N N . ASP B 1 221 ? 10.211 -0.247 -2.271 1 90.88 221 ASP B N 1
ATOM 7158 C CA . ASP B 1 221 ? 11.086 0.038 -1.138 1 90.88 221 ASP B CA 1
ATOM 7159 C C . ASP B 1 221 ? 12.125 1.096 -1.498 1 90.88 221 ASP B C 1
ATOM 7161 O O . ASP B 1 221 ? 12.453 1.954 -0.677 1 90.88 221 ASP B O 1
ATOM 7165 N N . ILE B 1 222 ? 12.672 0.973 -2.703 1 95.31 222 ILE B N 1
ATOM 7166 C CA . ILE B 1 222 ? 13.664 1.957 -3.123 1 95.31 222 ILE B CA 1
ATOM 7167 C C . ILE B 1 222 ? 13.016 3.34 -3.191 1 95.31 222 ILE B C 1
ATOM 7169 O O . ILE B 1 222 ? 13.609 4.328 -2.746 1 95.31 222 ILE B O 1
ATOM 7173 N N . ARG B 1 223 ? 11.859 3.381 -3.738 1 93.69 223 ARG B N 1
ATOM 7174 C CA . ARG B 1 223 ? 11.133 4.645 -3.807 1 93.69 223 ARG B CA 1
ATOM 7175 C C . ARG B 1 223 ? 10.891 5.215 -2.412 1 93.69 223 ARG B C 1
ATOM 7177 O O . ARG B 1 223 ? 11.172 6.391 -2.16 1 93.69 223 ARG B O 1
ATOM 7184 N N . ALA B 1 224 ? 10.414 4.398 -1.563 1 91.81 224 ALA B N 1
ATOM 7185 C CA . ALA B 1 224 ? 10.148 4.828 -0.193 1 91.81 224 ALA B CA 1
ATOM 7186 C C . ALA B 1 224 ? 11.438 5.258 0.503 1 91.81 224 ALA B C 1
ATOM 7188 O O . ALA B 1 224 ? 11.445 6.219 1.275 1 91.81 224 ALA B O 1
ATOM 7189 N N . PHE B 1 225 ? 12.516 4.57 0.187 1 94.62 225 PHE B N 1
ATOM 7190 C CA . PHE B 1 225 ? 13.805 4.84 0.825 1 94.62 225 PHE B CA 1
ATOM 7191 C C . PHE B 1 225 ? 14.297 6.238 0.473 1 94.62 225 PHE B C 1
ATOM 7193 O O . PHE B 1 225 ? 14.711 6.996 1.354 1 94.62 225 PHE B O 1
ATOM 7200 N N . THR B 1 226 ? 14.219 6.598 -0.714 1 94.81 226 THR B N 1
ATOM 7201 C CA . THR B 1 226 ? 14.789 7.863 -1.166 1 94.81 226 THR B CA 1
ATOM 7202 C C . THR B 1 226 ? 13.922 9.039 -0.728 1 94.81 226 THR B C 1
ATOM 7204 O O . THR B 1 226 ? 14.43 10.039 -0.222 1 94.81 226 THR B O 1
ATOM 7207 N N . ILE B 1 227 ? 12.664 8.875 -0.758 1 91.19 227 ILE B N 1
ATOM 7208 C CA . ILE B 1 227 ? 11.742 9.945 -0.415 1 91.19 227 ILE B CA 1
ATOM 7209 C C . ILE B 1 227 ? 11.711 10.141 1.1 1 91.19 227 ILE B C 1
ATOM 7211 O O . ILE B 1 227 ? 11.836 11.266 1.59 1 91.19 227 ILE B O 1
ATOM 7215 N N . THR B 1 228 ? 11.664 9.094 1.804 1 90.06 228 THR B N 1
ATOM 7216 C CA . THR B 1 228 ? 11.531 9.164 3.256 1 90.06 228 THR B CA 1
ATOM 7217 C C . THR B 1 228 ? 12.844 9.609 3.896 1 90.06 228 THR B C 1
ATOM 7219 O O . THR B 1 228 ? 12.836 10.328 4.895 1 90.06 228 THR B O 1
ATOM 7222 N N . SER B 1 229 ? 13.961 9.156 3.34 1 92.44 229 SER B N 1
ATOM 7223 C CA . SER B 1 229 ? 15.258 9.57 3.865 1 92.44 229 SER B CA 1
ATOM 7224 C C . SER B 1 229 ? 15.43 11.086 3.795 1 92.44 229 SER B C 1
ATOM 7226 O O . SER B 1 229 ? 15.844 11.711 4.77 1 92.44 229 SER B O 1
ATOM 7228 N N . LEU B 1 230 ? 15.086 11.617 2.67 1 92 230 LEU B N 1
ATOM 7229 C CA . LEU B 1 230 ? 15.227 13.055 2.488 1 92 230 LEU B CA 1
ATOM 7230 C C . LEU B 1 230 ? 14.219 13.805 3.357 1 92 230 LEU B C 1
ATOM 7232 O O . LEU B 1 230 ? 14.555 14.836 3.949 1 92 230 LEU B O 1
ATOM 7236 N N . ARG B 1 231 ? 13.039 13.32 3.441 1 90.31 231 ARG B N 1
ATOM 7237 C CA . ARG B 1 231 ? 12 13.953 4.25 1 90.31 231 ARG B CA 1
ATOM 7238 C C . ARG B 1 231 ? 12.398 13.992 5.723 1 90.31 231 ARG B C 1
ATOM 7240 O O . ARG B 1 231 ? 12.289 15.031 6.375 1 90.31 231 ARG B O 1
ATOM 7247 N N . PHE B 1 232 ? 12.898 12.898 6.184 1 87.38 232 PHE B N 1
ATOM 7248 C CA . PHE B 1 232 ? 13.281 12.82 7.59 1 87.38 232 PHE B CA 1
ATOM 7249 C C . PHE B 1 232 ? 14.492 13.703 7.871 1 87.38 232 PHE B C 1
ATOM 7251 O O . PHE B 1 232 ? 14.578 14.336 8.93 1 87.38 232 PHE B O 1
ATOM 7258 N N . LEU B 1 233 ? 15.398 13.68 6.965 1 87.75 233 LEU B N 1
ATOM 7259 C CA . LEU B 1 233 ? 16.562 14.547 7.113 1 87.75 233 LEU B CA 1
ATOM 7260 C C . LEU B 1 233 ? 16.141 16 7.246 1 87.75 233 LEU B C 1
ATOM 7262 O O . LEU B 1 233 ? 16.594 16.719 8.148 1 87.75 233 LEU B O 1
ATOM 7266 N N . LEU B 1 234 ? 15.281 16.359 6.453 1 90.81 234 LEU B N 1
ATOM 7267 C CA . LEU B 1 234 ? 14.867 17.75 6.41 1 90.81 234 LEU B CA 1
ATOM 7268 C C . LEU B 1 234 ? 13.969 18.094 7.594 1 90.81 234 LEU B C 1
ATOM 7270 O O . LEU B 1 234 ? 14.039 19.188 8.133 1 90.81 234 LEU B O 1
ATOM 7274 N N . ILE B 1 235 ? 13.148 17.172 7.977 1 87.62 235 ILE B N 1
ATOM 7275 C CA . ILE B 1 235 ? 12.281 17.375 9.141 1 87.62 235 ILE B CA 1
ATOM 7276 C C . ILE B 1 235 ? 13.141 17.547 10.391 1 87.62 235 ILE B C 1
ATOM 7278 O O . ILE B 1 235 ? 12.898 18.453 11.195 1 87.62 235 ILE B O 1
ATOM 7282 N N . ILE B 1 236 ? 14.117 16.75 10.539 1 86.31 236 ILE B N 1
ATOM 7283 C CA . ILE B 1 236 ? 14.992 16.797 11.703 1 86.31 236 ILE B CA 1
ATOM 7284 C C . ILE B 1 236 ? 15.805 18.078 11.688 1 86.31 236 ILE B C 1
ATOM 7286 O O . ILE B 1 236 ? 15.922 18.781 12.703 1 86.31 236 ILE B O 1
ATOM 7290 N N . LEU B 1 237 ? 16.344 18.344 10.562 1 87.62 237 LEU B N 1
ATOM 7291 C CA . LEU B 1 237 ? 17.109 19.578 10.43 1 87.62 237 LEU B CA 1
ATOM 7292 C C . LEU B 1 237 ? 16.234 20.781 10.734 1 87.62 237 LEU B C 1
ATOM 7294 O O . LEU B 1 237 ? 16.656 21.688 11.469 1 87.62 237 LEU B O 1
ATOM 7298 N N . GLY B 1 238 ? 15.086 20.766 10.164 1 88.12 238 GLY B N 1
ATOM 7299 C CA . GLY B 1 238 ? 14.156 21.859 10.438 1 88.12 238 GLY B CA 1
ATOM 7300 C C . GLY B 1 238 ? 13.797 21.969 11.906 1 88.12 238 GLY B C 1
ATOM 7301 O O . GLY B 1 238 ? 13.727 23.078 12.438 1 88.12 238 GLY B O 1
ATOM 7302 N N . ALA B 1 239 ? 13.625 20.891 12.547 1 88.06 239 ALA B N 1
ATOM 7303 C CA . ALA B 1 239 ? 13.289 20.875 13.969 1 88.06 239 ALA B CA 1
ATOM 7304 C C . ALA B 1 239 ? 14.438 21.438 14.805 1 88.06 239 ALA B C 1
ATOM 7306 O O . ALA B 1 239 ? 14.211 22.203 15.734 1 88.06 239 ALA B O 1
ATOM 7307 N N . VAL B 1 240 ? 15.602 21.062 14.5 1 86.69 240 VAL B N 1
ATOM 7308 C CA . VAL B 1 240 ? 16.781 21.531 15.234 1 86.69 240 VAL B CA 1
ATOM 7309 C C . VAL B 1 240 ? 16.922 23.047 15.055 1 86.69 240 VAL B C 1
ATOM 7311 O O . VAL B 1 240 ? 17.141 23.766 16.031 1 86.69 240 VAL B O 1
ATOM 7314 N N . ILE B 1 241 ? 16.797 23.453 13.867 1 87.88 241 ILE B N 1
ATOM 7315 C CA . ILE B 1 241 ? 16.922 24.875 13.578 1 87.88 241 ILE B CA 1
ATOM 7316 C C . ILE B 1 241 ? 15.812 25.641 14.297 1 87.88 241 ILE B C 1
ATOM 7318 O O . ILE B 1 241 ? 16.062 26.703 14.875 1 87.88 241 ILE B O 1
ATOM 7322 N N . ASP B 1 242 ? 14.617 25.141 14.266 1 88.69 242 ASP B N 1
ATOM 7323 C CA . ASP B 1 242 ? 13.484 25.797 14.922 1 88.69 242 ASP B CA 1
ATOM 7324 C C . ASP B 1 242 ? 13.688 25.844 16.438 1 88.69 242 ASP B C 1
ATOM 7326 O O . ASP B 1 242 ? 13.406 26.875 17.062 1 88.69 242 ASP B O 1
ATOM 7330 N N . VAL B 1 243 ? 14.18 24.797 17 1 88.25 243 VAL B N 1
ATOM 7331 C CA . VAL B 1 243 ? 14.406 24.766 18.438 1 88.25 243 VAL B CA 1
ATOM 7332 C C . VAL B 1 243 ? 15.445 25.812 18.828 1 88.25 243 VAL B C 1
ATOM 7334 O O . VAL B 1 243 ? 15.25 26.562 19.781 1 88.25 243 VAL B O 1
ATOM 7337 N N . ILE B 1 244 ? 16.484 25.906 18.094 1 85.62 244 ILE B N 1
ATOM 7338 C CA . ILE B 1 244 ? 17.562 26.828 18.406 1 85.62 244 ILE B CA 1
ATOM 7339 C C . ILE B 1 244 ? 17.078 28.266 18.203 1 85.62 244 ILE B C 1
ATOM 7341 O O . ILE B 1 244 ? 17.25 29.125 19.062 1 85.62 244 ILE B O 1
ATOM 7345 N N . SER B 1 245 ? 16.453 28.516 17.094 1 88 245 SER B N 1
ATOM 7346 C CA . SER B 1 245 ? 16.047 29.875 16.734 1 88 245 SER B CA 1
ATOM 7347 C C . SER B 1 245 ? 14.945 30.375 17.656 1 88 245 SER B C 1
ATOM 7349 O O . SER B 1 245 ? 15.039 31.469 18.203 1 88 245 SER B O 1
ATOM 7351 N N . PHE B 1 246 ? 13.953 29.609 17.922 1 91.06 246 PHE B N 1
ATOM 7352 C CA . PHE B 1 246 ? 12.781 30.109 18.625 1 91.06 246 PHE B CA 1
ATOM 7353 C C . PHE B 1 246 ? 12.992 30.031 20.141 1 91.06 246 PHE B C 1
ATOM 7355 O O . PHE B 1 246 ? 12.383 30.781 20.891 1 91.06 246 PHE B O 1
ATOM 7362 N N . THR B 1 247 ? 13.852 29.125 20.578 1 89.81 247 THR B N 1
ATOM 7363 C CA . THR B 1 247 ? 14.273 29.203 21.969 1 89.81 247 THR B CA 1
ATOM 7364 C C . THR B 1 247 ? 15.102 30.469 22.219 1 89.81 247 THR B C 1
ATOM 7366 O O . THR B 1 247 ? 14.977 31.094 23.281 1 89.81 247 THR B O 1
ATOM 7369 N N . GLY B 1 248 ? 15.953 30.797 21.281 1 86.56 248 GLY B N 1
ATOM 7370 C CA . GLY B 1 248 ? 16.703 32.031 21.375 1 86.56 248 GLY B CA 1
ATOM 7371 C C . GLY B 1 248 ? 15.82 33.25 21.422 1 86.56 248 GLY B C 1
ATOM 7372 O O . GLY B 1 248 ? 16.062 34.188 22.219 1 86.56 248 GLY B O 1
ATOM 7373 N N . ILE B 1 249 ? 14.828 33.281 20.625 1 87.5 249 ILE B N 1
ATOM 7374 C CA . ILE B 1 249 ? 13.883 34.375 20.594 1 87.5 249 ILE B CA 1
ATOM 7375 C C . ILE B 1 249 ? 13.141 34.469 21.922 1 87.5 249 ILE B C 1
ATOM 7377 O O . ILE B 1 249 ? 13 35.562 22.5 1 87.5 249 ILE B O 1
ATOM 7381 N N . LEU B 1 250 ? 12.711 33.344 22.406 1 89.38 250 LEU B N 1
ATOM 7382 C CA . LEU B 1 250 ? 11.992 33.344 23.672 1 89.38 250 LEU B CA 1
ATOM 7383 C C . LEU B 1 250 ? 12.891 33.781 24.828 1 89.38 250 LEU B C 1
ATOM 7385 O O . LEU B 1 250 ? 12.438 34.469 25.75 1 89.38 250 LEU B O 1
ATOM 7389 N N . TRP B 1 251 ? 14.133 33.438 24.75 1 88.19 251 TRP B N 1
ATOM 7390 C CA . TRP B 1 251 ? 15.102 33.812 25.781 1 88.19 251 TRP B CA 1
ATOM 7391 C C . TRP B 1 251 ? 15.297 35.312 25.812 1 88.19 251 TRP B C 1
ATOM 7393 O O . TRP B 1 251 ? 15.5 35.906 26.875 1 88.19 251 TRP B O 1
ATOM 7403 N N . SER B 1 252 ? 15.25 35.969 24.656 1 85.56 252 SER B N 1
ATOM 7404 C CA . SER B 1 252 ? 15.414 37.406 24.562 1 85.56 252 SER B CA 1
ATOM 7405 C C . SER B 1 252 ? 14.195 38.125 25.109 1 85.56 252 SER B C 1
ATOM 7407 O O . SER B 1 252 ? 14.305 39.25 25.594 1 85.56 252 SER B O 1
ATOM 7409 N N . ILE B 1 253 ? 13.07 37.5 25.062 1 86.69 253 ILE B N 1
ATOM 7410 C CA . ILE B 1 253 ? 11.836 38.125 25.531 1 86.69 253 ILE B CA 1
ATOM 7411 C C . ILE B 1 253 ? 11.68 37.875 27.031 1 86.69 253 ILE B C 1
ATOM 7413 O O . ILE B 1 253 ? 11.477 38.812 27.812 1 86.69 253 ILE B O 1
ATOM 7417 N N . SER B 1 254 ? 11.773 36.562 27.422 1 89.5 254 SER B N 1
ATOM 7418 C CA . SER B 1 254 ? 11.633 36.156 28.812 1 89.5 254 SER B CA 1
ATOM 7419 C C . SER B 1 254 ? 12.438 34.906 29.109 1 89.5 254 SER B C 1
ATOM 7421 O O . SER B 1 254 ? 12.133 33.844 28.578 1 89.5 254 SER B O 1
ATOM 7423 N N . LYS B 1 255 ? 13.344 34.969 29.938 1 89.12 255 LYS B N 1
ATOM 7424 C CA . LYS B 1 255 ? 14.164 33.812 30.328 1 89.12 255 LYS B CA 1
ATOM 7425 C C . LYS B 1 255 ? 13.336 32.781 31.078 1 89.12 255 LYS B C 1
ATOM 7427 O O . LYS B 1 255 ? 13.539 31.578 30.906 1 89.12 255 LYS B O 1
ATOM 7432 N N . GLN B 1 256 ? 12.43 33.312 31.859 1 88.5 256 GLN B N 1
ATOM 7433 C CA . GLN B 1 256 ? 11.586 32.406 32.656 1 88.5 256 GLN B CA 1
ATOM 7434 C C . GLN B 1 256 ? 10.711 31.547 31.734 1 88.5 256 GLN B C 1
ATOM 7436 O O . GLN B 1 256 ? 10.602 30.328 31.938 1 88.5 256 GLN B O 1
ATOM 7441 N N . LEU B 1 257 ? 10.141 32.156 30.734 1 90.12 257 LEU B N 1
ATOM 7442 C CA . LEU B 1 257 ? 9.281 31.406 29.812 1 90.12 257 LEU B CA 1
ATOM 7443 C C . LEU B 1 257 ? 10.094 30.406 29.016 1 90.12 257 LEU B C 1
ATOM 7445 O O . LEU B 1 257 ? 9.609 29.312 28.703 1 90.12 257 LEU B O 1
ATOM 7449 N N . SER B 1 258 ? 11.289 30.75 28.672 1 90.88 258 SER B N 1
ATOM 7450 C CA . SER B 1 258 ? 12.148 29.859 27.891 1 90.88 258 SER B CA 1
ATOM 7451 C C . SER B 1 258 ? 12.508 28.609 28.688 1 90.88 258 SER B C 1
ATOM 7453 O O . SER B 1 258 ? 12.469 27.5 28.156 1 90.88 258 SER B O 1
ATOM 7455 N N . LEU B 1 259 ? 12.883 28.781 29.891 1 91.06 259 LEU B N 1
ATOM 7456 C CA . LEU B 1 259 ? 13.219 27.641 30.734 1 91.06 259 LEU B CA 1
ATOM 7457 C C . LEU B 1 259 ? 12 26.75 30.969 1 91.06 259 LEU B C 1
ATOM 7459 O O . LEU B 1 259 ? 12.117 25.516 30.953 1 91.06 259 LEU B O 1
ATOM 7463 N N . PHE B 1 260 ? 10.906 27.391 31.156 1 90.31 260 PHE B N 1
ATOM 7464 C CA . PHE B 1 260 ? 9.672 26.625 31.328 1 90.31 260 PHE B CA 1
ATOM 7465 C C . PHE B 1 260 ? 9.359 25.812 30.078 1 90.31 260 PHE B C 1
ATOM 7467 O O . PHE B 1 260 ? 8.93 24.656 30.188 1 90.31 260 PHE B O 1
ATOM 7474 N N . LEU B 1 261 ? 9.477 26.438 28.953 1 89.25 261 LEU B N 1
ATOM 7475 C CA . LEU B 1 261 ? 9.211 25.766 27.688 1 89.25 261 LEU B CA 1
ATOM 7476 C C . LEU B 1 261 ? 10.078 24.531 27.531 1 89.25 261 LEU B C 1
ATOM 7478 O O . LEU B 1 261 ? 9.602 23.469 27.094 1 89.25 261 LEU B O 1
ATOM 7482 N N . LEU B 1 262 ? 11.336 24.641 27.844 1 88.12 262 LEU B N 1
ATOM 7483 C CA . LEU B 1 262 ? 12.258 23.516 27.703 1 88.12 262 LEU B CA 1
ATOM 7484 C C . LEU B 1 262 ? 11.875 22.375 28.625 1 88.12 262 LEU B C 1
ATOM 7486 O O . LEU B 1 262 ? 11.906 21.203 28.234 1 88.12 262 LEU B O 1
ATOM 7490 N N . ILE B 1 263 ? 11.477 22.688 29.797 1 89.75 263 ILE B N 1
ATOM 7491 C CA . ILE B 1 263 ? 11.039 21.672 30.75 1 89.75 263 ILE B CA 1
ATOM 7492 C C . ILE B 1 263 ? 9.734 21.031 30.281 1 89.75 263 ILE B C 1
ATOM 7494 O O . ILE B 1 263 ? 9.586 19.812 30.312 1 89.75 263 ILE B O 1
ATOM 7498 N N . TYR B 1 264 ? 8.812 21.922 29.828 1 88.62 264 TYR B N 1
ATOM 7499 C CA . TYR B 1 264 ? 7.527 21.484 29.312 1 88.62 264 TYR B CA 1
ATOM 7500 C C . TYR B 1 264 ? 7.715 20.562 28.109 1 88.62 264 TYR B C 1
ATOM 7502 O O . TYR B 1 264 ? 7.062 19.516 28.016 1 88.62 264 TYR B O 1
ATOM 7510 N N . ALA B 1 265 ? 8.57 20.938 27.219 1 86.94 265 ALA B N 1
ATOM 7511 C CA . ALA B 1 265 ? 8.812 20.172 26 1 86.94 265 ALA B CA 1
ATOM 7512 C C . ALA B 1 265 ? 9.453 18.828 26.312 1 86.94 265 ALA B C 1
ATOM 7514 O O . ALA B 1 265 ? 9.078 17.797 25.75 1 86.94 265 ALA B O 1
ATOM 7515 N N . VAL B 1 266 ? 10.398 18.781 27.188 1 84.25 266 VAL B N 1
ATOM 7516 C CA . VAL B 1 266 ? 11.086 17.547 27.562 1 84.25 266 VAL B CA 1
ATOM 7517 C C . VAL B 1 266 ? 10.109 16.609 28.281 1 84.25 266 VAL B C 1
ATOM 7519 O O . VAL B 1 266 ? 10.102 15.406 28.016 1 84.25 266 VAL B O 1
ATOM 7522 N N . PHE B 1 267 ? 9.312 17.203 29.141 1 88.06 267 PHE B N 1
ATOM 7523 C CA . PHE B 1 267 ? 8.32 16.422 29.859 1 88.06 267 PHE B CA 1
ATOM 7524 C C . PHE B 1 267 ? 7.297 15.82 28.906 1 88.06 267 PHE B C 1
ATOM 7526 O O . PHE B 1 267 ? 7 14.633 28.984 1 88.06 267 PHE B O 1
ATOM 7533 N N . GLY B 1 268 ? 6.742 16.688 28.094 1 84.75 268 GLY B N 1
ATOM 7534 C CA . GLY B 1 268 ? 5.766 16.203 27.125 1 84.75 268 GLY B CA 1
ATOM 7535 C C . GLY B 1 268 ? 6.312 15.117 26.219 1 84.75 268 GLY B C 1
ATOM 7536 O O . GLY B 1 268 ? 5.629 14.133 25.938 1 84.75 268 GLY B O 1
ATOM 7537 N N . THR B 1 269 ? 7.52 15.312 25.797 1 82.19 269 THR B N 1
ATOM 7538 C CA . THR B 1 269 ? 8.164 14.328 24.938 1 82.19 269 THR B CA 1
ATOM 7539 C C . THR B 1 269 ? 8.383 13.016 25.688 1 82.19 269 THR B C 1
ATOM 7541 O O . THR B 1 269 ? 8.164 11.93 25.125 1 82.19 269 THR B O 1
ATOM 7544 N N . GLY B 1 270 ? 8.836 13.047 26.844 1 84.31 270 GLY B N 1
ATOM 7545 C CA . GLY B 1 270 ? 9.047 11.859 27.656 1 84.31 270 GLY B CA 1
ATOM 7546 C C . GLY B 1 270 ? 7.785 11.055 27.875 1 84.31 270 GLY B C 1
ATOM 7547 O O . GLY B 1 270 ? 7.793 9.828 27.719 1 84.31 270 GLY B O 1
ATOM 7548 N N . VAL B 1 271 ? 6.711 11.711 28.125 1 86.25 271 VAL B N 1
ATOM 7549 C CA . VAL B 1 271 ? 5.438 11.039 28.375 1 86.25 271 VAL B CA 1
ATOM 7550 C C . VAL B 1 271 ? 4.918 10.422 27.078 1 86.25 271 VAL B C 1
ATOM 7552 O O . VAL B 1 271 ? 4.414 9.297 27.078 1 86.25 271 VAL B O 1
ATOM 7555 N N . THR B 1 272 ? 5.035 11.148 26.078 1 81.69 272 THR B N 1
ATOM 7556 C CA . THR B 1 272 ? 4.547 10.664 24.797 1 81.69 272 THR B CA 1
ATOM 7557 C C . THR B 1 272 ? 5.328 9.43 24.344 1 81.69 272 THR B C 1
ATOM 7559 O O . THR B 1 272 ? 4.758 8.508 23.766 1 81.69 272 THR B O 1
ATOM 7562 N N . VAL B 1 273 ? 6.586 9.406 24.609 1 79.19 273 VAL B N 1
ATOM 7563 C CA . VAL B 1 273 ? 7.41 8.258 24.234 1 79.19 273 VAL B CA 1
ATOM 7564 C C . VAL B 1 273 ? 7.027 7.047 25.078 1 79.19 273 VAL B C 1
ATOM 7566 O O . VAL B 1 273 ? 6.965 5.922 24.578 1 79.19 273 VAL B O 1
ATOM 7569 N N . LEU B 1 274 ? 6.77 7.227 26.281 1 82.38 274 LEU B N 1
ATOM 7570 C CA . LEU B 1 274 ? 6.387 6.137 27.172 1 82.38 274 LEU B CA 1
ATOM 7571 C C . LEU B 1 274 ? 5.047 5.539 26.766 1 82.38 274 LEU B C 1
ATOM 7573 O O . LEU B 1 274 ? 4.883 4.316 26.734 1 82.38 274 LEU B O 1
ATOM 7577 N N . LEU B 1 275 ? 4.09 6.352 26.406 1 80.94 275 LEU B N 1
ATOM 7578 C CA . LEU B 1 275 ? 2.781 5.883 25.969 1 80.94 275 LEU B CA 1
ATOM 7579 C C . LEU B 1 275 ? 2.867 5.285 24.562 1 80.94 275 LEU B C 1
ATOM 7581 O O . LEU B 1 275 ? 2.156 4.328 24.25 1 80.94 275 LEU B O 1
ATOM 7585 N N . GLY B 1 276 ? 3.734 5.812 23.812 1 77.69 276 GLY B N 1
ATOM 7586 C CA . GLY B 1 276 ? 3.889 5.402 22.422 1 77.69 276 GLY B CA 1
ATOM 7587 C C . GLY B 1 276 ? 4.574 4.059 22.281 1 77.69 276 GLY B C 1
ATOM 7588 O O . GLY B 1 276 ? 4.344 3.346 21.297 1 77.69 276 GLY B O 1
ATOM 7589 N N . ARG B 1 277 ? 5.285 3.621 23.219 1 81.56 277 ARG B N 1
ATOM 7590 C CA . ARG B 1 277 ? 5.992 2.348 23.141 1 81.56 277 ARG B CA 1
ATOM 7591 C C . ARG B 1 277 ? 5.02 1.187 22.969 1 81.56 277 ARG B C 1
ATOM 7593 O O . ARG B 1 277 ? 5.27 0.266 22.188 1 81.56 277 ARG B O 1
ATOM 7600 N N . ARG B 1 278 ? 3.961 1.196 23.719 1 83.62 278 ARG B N 1
ATOM 7601 C CA . ARG B 1 278 ? 2.953 0.15 23.594 1 83.62 278 ARG B CA 1
ATOM 7602 C C . ARG B 1 278 ? 2.275 0.211 22.219 1 83.62 278 ARG B C 1
ATOM 7604 O O . ARG B 1 278 ? 1.913 -0.822 21.656 1 83.62 278 ARG B O 1
ATOM 7611 N N . LEU B 1 279 ? 2.154 1.379 21.75 1 83.56 279 LEU B N 1
ATOM 7612 C CA . LEU B 1 279 ? 1.52 1.553 20.438 1 83.56 279 LEU B CA 1
ATOM 7613 C C . LEU B 1 279 ? 2.381 0.957 19.328 1 83.56 279 LEU B C 1
ATOM 7615 O O . LEU B 1 279 ? 1.857 0.429 18.344 1 83.56 279 LEU B O 1
ATOM 7619 N N . ILE B 1 280 ? 3.678 1.018 19.578 1 78.75 280 ILE B N 1
ATOM 7620 C CA . ILE B 1 280 ? 4.594 0.47 18.578 1 78.75 280 ILE B CA 1
ATOM 7621 C C . ILE B 1 280 ? 4.414 -1.043 18.484 1 78.75 280 ILE B C 1
ATOM 7623 O O . ILE B 1 280 ? 4.312 -1.598 17.391 1 78.75 280 ILE B O 1
ATOM 7627 N N . THR B 1 281 ? 4.324 -1.666 19.562 1 82.88 281 THR B N 1
ATOM 7628 C CA . THR B 1 281 ? 4.16 -3.115 19.594 1 82.88 281 THR B CA 1
ATOM 7629 C C . THR B 1 281 ? 2.809 -3.521 19 1 82.88 281 THR B C 1
ATOM 7631 O O . THR B 1 281 ? 2.723 -4.484 18.25 1 82.88 281 THR B O 1
ATOM 7634 N N . LEU B 1 282 ? 1.805 -2.779 19.359 1 86.81 282 LEU B N 1
ATOM 7635 C CA . LEU B 1 282 ? 0.467 -3.092 18.859 1 86.81 282 LEU B CA 1
ATOM 7636 C C . LEU B 1 282 ? 0.381 -2.895 17.359 1 86.81 282 LEU B C 1
ATOM 7638 O O . LEU B 1 282 ? -0.31 -3.646 16.672 1 86.81 282 LEU B O 1
ATOM 7642 N N . ASN B 1 283 ? 1.054 -1.952 16.875 1 83.62 283 ASN B N 1
ATOM 7643 C CA . ASN B 1 283 ? 1.071 -1.7 15.438 1 83.62 283 ASN B CA 1
ATOM 7644 C C . ASN B 1 283 ? 1.811 -2.801 14.68 1 83.62 283 ASN B C 1
ATOM 7646 O O . ASN B 1 283 ? 1.376 -3.225 13.609 1 83.62 283 ASN B O 1
ATOM 7650 N N . PHE B 1 284 ? 2.887 -3.238 15.273 1 79.69 284 PHE B N 1
ATOM 7651 C CA . PHE B 1 284 ? 3.627 -4.344 14.68 1 79.69 284 PHE B CA 1
ATOM 7652 C C . PHE B 1 284 ? 2.771 -5.602 14.625 1 79.69 284 PHE B C 1
ATOM 7654 O O . PHE B 1 284 ? 2.768 -6.32 13.625 1 79.69 284 PHE B O 1
ATOM 7661 N N . ASN B 1 285 ? 2.158 -5.824 15.68 1 87.88 285 ASN B N 1
ATOM 7662 C CA . ASN B 1 285 ? 1.275 -6.984 15.734 1 87.88 285 ASN B CA 1
ATOM 7663 C C . ASN B 1 285 ? 0.141 -6.871 14.719 1 87.88 285 ASN B C 1
ATOM 7665 O O . ASN B 1 285 ? -0.256 -7.867 14.109 1 87.88 285 ASN B O 1
ATOM 7669 N N . GLN B 1 286 ? -0.365 -5.703 14.562 1 89 286 GLN B N 1
ATOM 7670 C CA . GLN B 1 286 ? -1.456 -5.492 13.617 1 89 286 GLN B CA 1
ATOM 7671 C C . GLN B 1 286 ? -1.018 -5.812 12.188 1 89 286 GLN B C 1
ATOM 7673 O O . GLN B 1 286 ? -1.763 -6.438 11.43 1 89 286 GLN B O 1
ATOM 7678 N N . LEU B 1 287 ? 0.164 -5.387 11.852 1 81.12 287 LEU B N 1
ATOM 7679 C CA . LEU B 1 287 ? 0.69 -5.664 10.523 1 81.12 287 LEU B CA 1
ATOM 7680 C C . LEU B 1 287 ? 0.839 -7.164 10.297 1 81.12 287 LEU B C 1
ATOM 7682 O O . LEU B 1 287 ? 0.494 -7.672 9.227 1 81.12 287 LEU B O 1
ATOM 7686 N N . LYS B 1 288 ? 1.312 -7.812 11.328 1 85.31 288 LYS B N 1
ATOM 7687 C CA . LYS B 1 288 ? 1.48 -9.266 11.25 1 85.31 288 LYS B CA 1
ATOM 7688 C C . LYS B 1 288 ? 0.135 -9.969 11.102 1 85.31 288 LYS B C 1
ATOM 7690 O O . LYS B 1 288 ? -0.011 -10.875 10.289 1 85.31 288 LYS B O 1
ATOM 7695 N N . LEU B 1 289 ? -0.798 -9.609 11.859 1 92.38 289 LEU B N 1
ATOM 7696 C CA . LEU B 1 289 ? -2.111 -10.242 11.844 1 92.38 289 LEU B CA 1
ATOM 7697 C C . LEU B 1 289 ? -2.836 -9.969 10.531 1 92.38 289 LEU B C 1
ATOM 7699 O O . LEU B 1 289 ? -3.537 -10.844 10.008 1 92.38 289 LEU B O 1
ATOM 7703 N N . GLU B 1 290 ? -2.691 -8.766 10.031 1 91.81 290 GLU B N 1
ATOM 7704 C CA . GLU B 1 290 ? -3.273 -8.453 8.734 1 91.81 290 GLU B CA 1
ATOM 7705 C C . GLU B 1 290 ? -2.629 -9.281 7.625 1 91.81 290 GLU B C 1
ATOM 7707 O O . GLU B 1 290 ? -3.311 -9.727 6.699 1 91.81 290 GLU B O 1
ATOM 7712 N N . ALA B 1 291 ? -1.393 -9.453 7.727 1 81.94 291 ALA B N 1
ATOM 7713 C CA . ALA B 1 291 ? -0.676 -10.289 6.762 1 81.94 291 ALA B CA 1
ATOM 7714 C C . ALA B 1 291 ? -1.149 -11.734 6.832 1 81.94 291 ALA B C 1
ATOM 7716 O O . ALA B 1 291 ? -1.293 -12.398 5.801 1 81.94 291 ALA B O 1
ATOM 7717 N N . ASN B 1 292 ? -1.284 -12.227 8.008 1 87.06 292 ASN B N 1
ATOM 7718 C CA . ASN B 1 292 ? -1.803 -13.57 8.188 1 87.06 292 ASN B CA 1
ATOM 7719 C C . ASN B 1 292 ? -3.193 -13.727 7.578 1 87.06 292 ASN B C 1
ATOM 7721 O O . ASN B 1 292 ? -3.508 -14.766 6.996 1 87.06 292 ASN B O 1
ATOM 7725 N N . PHE B 1 293 ? -4.016 -12.727 7.77 1 94.06 293 PHE B N 1
ATOM 7726 C CA . PHE B 1 293 ? -5.348 -12.719 7.176 1 94.06 293 PHE B CA 1
ATOM 7727 C C . PHE B 1 293 ? -5.266 -12.789 5.656 1 94.06 293 PHE B C 1
ATOM 7729 O O . PHE B 1 293 ? -5.934 -13.609 5.027 1 94.06 293 PHE B O 1
ATOM 7736 N N . ARG B 1 294 ? -4.453 -12.023 5.125 1 88.62 294 ARG B N 1
ATOM 7737 C CA . ARG B 1 294 ? -4.273 -12.023 3.678 1 88.62 294 ARG B CA 1
ATOM 7738 C C . ARG B 1 294 ? -3.701 -13.352 3.195 1 88.62 294 ARG B C 1
ATOM 7740 O O . ARG B 1 294 ? -4.102 -13.859 2.146 1 88.62 294 ARG B O 1
ATOM 7747 N N . TYR B 1 295 ? -2.84 -13.836 3.924 1 83 295 TYR B N 1
ATOM 7748 C CA . TYR B 1 295 ? -2.25 -15.125 3.584 1 83 295 TYR B CA 1
ATOM 7749 C C . TYR B 1 295 ? -3.314 -16.219 3.535 1 83 295 TYR B C 1
ATOM 7751 O O . TYR B 1 295 ? -3.293 -17.078 2.646 1 83 295 TYR B O 1
ATOM 7759 N N . GLY B 1 296 ? -4.137 -16.219 4.473 1 89.62 296 GLY B N 1
ATOM 7760 C CA . GLY B 1 296 ? -5.227 -17.172 4.473 1 89.62 296 GLY B CA 1
ATOM 7761 C C . GLY B 1 296 ? -6.102 -17.094 3.236 1 89.62 296 GLY B C 1
ATOM 7762 O O . GLY B 1 296 ? -6.484 -18.109 2.668 1 89.62 296 GLY B O 1
ATOM 7763 N N . LEU B 1 297 ? -6.367 -15.898 2.844 1 93 297 LEU B N 1
ATOM 7764 C CA . LEU B 1 297 ? -7.188 -15.688 1.658 1 93 297 LEU B CA 1
ATOM 7765 C C . LEU B 1 297 ? -6.449 -16.125 0.398 1 93 297 LEU B C 1
ATOM 7767 O O . LEU B 1 297 ? -7.047 -16.734 -0.498 1 93 297 LEU B O 1
ATOM 7771 N N . VAL B 1 298 ? -5.207 -15.836 0.31 1 85.69 298 VAL B N 1
ATOM 7772 C CA . VAL B 1 298 ? -4.398 -16.234 -0.836 1 85.69 298 VAL B CA 1
ATOM 7773 C C . VAL B 1 298 ? -4.309 -17.75 -0.904 1 85.69 298 VAL B C 1
ATOM 7775 O O . VAL B 1 298 ? -4.367 -18.344 -1.989 1 85.69 298 VAL B O 1
ATOM 7778 N N . HIS B 1 299 ? -4.172 -18.359 0.26 1 86.75 299 HIS B N 1
ATOM 7779 C CA . HIS B 1 299 ? -4.125 -19.812 0.335 1 86.75 299 HIS B CA 1
ATOM 7780 C C . HIS B 1 299 ? -5.398 -20.438 -0.222 1 86.75 299 HIS B C 1
ATOM 7782 O O . HIS B 1 299 ? -5.344 -21.438 -0.946 1 86.75 299 HIS B O 1
ATOM 7788 N N . VAL B 1 300 ? -6.492 -19.875 0.068 1 91.06 300 VAL B N 1
ATOM 7789 C CA . VAL B 1 300 ? -7.773 -20.344 -0.432 1 91.06 300 VAL B CA 1
ATOM 7790 C C . VAL B 1 300 ? -7.844 -20.156 -1.945 1 91.06 300 VAL B C 1
ATOM 7792 O O . VAL B 1 300 ? -8.266 -21.062 -2.672 1 91.06 300 VAL B O 1
ATOM 7795 N N . ARG B 1 301 ? -7.465 -19.016 -2.391 1 87.94 301 ARG B N 1
ATOM 7796 C CA . ARG B 1 301 ? -7.508 -18.719 -3.82 1 87.94 301 ARG B CA 1
ATOM 7797 C C . ARG B 1 301 ? -6.617 -19.672 -4.605 1 87.94 301 ARG B C 1
ATOM 7799 O O . ARG B 1 301 ? -7.027 -20.219 -5.633 1 87.94 301 ARG B O 1
ATOM 7806 N N . ASP B 1 302 ? -5.414 -19.922 -4.082 1 79.94 302 ASP B N 1
ATOM 7807 C CA . ASP B 1 302 ? -4.43 -20.734 -4.781 1 79.94 302 ASP B CA 1
ATOM 7808 C C . ASP B 1 302 ? -4.859 -22.203 -4.812 1 79.94 302 ASP B C 1
ATOM 7810 O O . ASP B 1 302 ? -4.406 -22.969 -5.664 1 79.94 302 ASP B O 1
ATOM 7814 N N . ASN B 1 303 ? -5.738 -22.594 -3.887 1 86.25 303 ASN B N 1
ATOM 7815 C CA . ASN B 1 303 ? -6.184 -23.969 -3.797 1 86.25 303 ASN B CA 1
ATOM 7816 C C . ASN B 1 303 ? -7.695 -24.094 -3.967 1 86.25 303 ASN B C 1
ATOM 7818 O O . ASN B 1 303 ? -8.32 -24.969 -3.373 1 86.25 303 ASN B O 1
ATOM 7822 N N . ALA B 1 304 ? -8.242 -23.188 -4.719 1 87.62 304 ALA B N 1
ATOM 7823 C CA . ALA B 1 304 ? -9.695 -23.094 -4.852 1 87.62 304 ALA B CA 1
ATOM 7824 C C . ALA B 1 304 ? -10.289 -24.391 -5.387 1 87.62 304 ALA B C 1
ATOM 7826 O O . ALA B 1 304 ? -11.297 -24.875 -4.875 1 87.62 304 ALA B O 1
ATOM 7827 N N . GLU B 1 305 ? -9.656 -24.969 -6.363 1 83.94 305 GLU B N 1
ATOM 7828 C CA . GLU B 1 305 ? -10.195 -26.172 -6.98 1 83.94 305 GLU B CA 1
ATOM 7829 C C . GLU B 1 305 ? -10.172 -27.344 -6.004 1 83.94 305 GLU B C 1
ATOM 7831 O O . GLU B 1 305 ? -11.156 -28.078 -5.887 1 83.94 305 GLU B O 1
ATOM 7836 N N . SER B 1 306 ? -9.086 -27.469 -5.297 1 83.88 306 SER B N 1
ATOM 7837 C CA . SER B 1 306 ? -8.977 -28.547 -4.32 1 83.88 306 SER B CA 1
ATOM 7838 C C . SER B 1 306 ? -10 -28.391 -3.207 1 83.88 306 SER B C 1
ATOM 7840 O O . SER B 1 306 ? -10.609 -29.375 -2.773 1 83.88 306 SER B O 1
ATOM 7842 N N . ILE B 1 307 ? -10.195 -27.266 -2.811 1 89.62 307 ILE B N 1
ATOM 7843 C CA . ILE B 1 307 ? -11.156 -27 -1.747 1 89.62 307 ILE B CA 1
ATOM 7844 C C . ILE B 1 307 ? -12.57 -27.312 -2.234 1 89.62 307 ILE B C 1
ATOM 7846 O O . ILE B 1 307 ? -13.367 -27.891 -1.497 1 89.62 307 ILE B O 1
ATOM 7850 N N . ALA B 1 308 ? -12.812 -26.938 -3.449 1 86.56 308 ALA B N 1
ATOM 7851 C CA . ALA B 1 308 ? -14.125 -27.219 -4.031 1 86.56 308 ALA B CA 1
ATOM 7852 C C . ALA B 1 308 ? -14.359 -28.719 -4.145 1 86.56 308 ALA B C 1
ATOM 7854 O O . ALA B 1 308 ? -15.469 -29.203 -3.885 1 86.56 308 ALA B O 1
ATOM 7855 N N . PHE B 1 309 ? -13.305 -29.406 -4.473 1 82.62 309 PHE B N 1
ATOM 7856 C CA . PHE B 1 309 ? -13.414 -30.859 -4.582 1 82.62 309 PHE B CA 1
ATOM 7857 C C . PHE B 1 309 ? -13.703 -31.484 -3.221 1 82.62 309 PHE B C 1
ATOM 7859 O O . PHE B 1 309 ? -14.562 -32.344 -3.104 1 82.62 309 PHE B O 1
ATOM 7866 N N . TYR B 1 310 ? -13.055 -30.938 -2.246 1 84.94 310 TYR B N 1
ATOM 7867 C CA . TYR B 1 310 ? -13.195 -31.484 -0.901 1 84.94 310 TYR B CA 1
ATOM 7868 C C . TYR B 1 310 ? -14.461 -30.984 -0.232 1 84.94 310 TYR B C 1
ATOM 7870 O O . TYR B 1 310 ? -14.867 -31.484 0.814 1 84.94 310 TYR B O 1
ATOM 7878 N N . GLN B 1 311 ? -15.078 -29.969 -0.8 1 83.62 311 GLN B N 1
ATOM 7879 C CA . GLN B 1 311 ? -16.203 -29.297 -0.167 1 83.62 311 GLN B CA 1
ATOM 7880 C C . GLN B 1 311 ? -15.828 -28.766 1.213 1 83.62 311 GLN B C 1
ATOM 7882 O O . GLN B 1 311 ? -16.547 -28.984 2.189 1 83.62 311 GLN B O 1
ATOM 7887 N N . GLY B 1 312 ? -14.656 -28.25 1.282 1 86.94 312 GLY B N 1
ATOM 7888 C CA . GLY B 1 312 ? -14.141 -27.766 2.555 1 86.94 312 GLY B CA 1
ATOM 7889 C C . GLY B 1 312 ? -14.445 -26.312 2.814 1 86.94 312 GLY B C 1
ATOM 7890 O O . GLY B 1 312 ? -13.719 -25.641 3.549 1 86.94 312 GLY B O 1
ATOM 7891 N N . GLU B 1 313 ? -15.562 -25.703 2.285 1 90.31 313 GLU B N 1
ATOM 7892 C CA . GLU B 1 313 ? -15.875 -24.281 2.359 1 90.31 313 GLU B CA 1
ATOM 7893 C C . GLU B 1 313 ? -16.078 -23.844 3.807 1 90.31 313 GLU B C 1
ATOM 7895 O O . GLU B 1 313 ? -15.586 -22.781 4.207 1 90.31 313 GLU B O 1
ATOM 7900 N N . ASP B 1 314 ? -16.75 -24.594 4.594 1 88.69 314 ASP B N 1
ATOM 7901 C CA . ASP B 1 314 ? -17.062 -24.219 5.973 1 88.69 314 ASP B CA 1
ATOM 7902 C C . ASP B 1 314 ? -15.781 -24.109 6.809 1 88.69 314 ASP B C 1
ATOM 7904 O O . ASP B 1 314 ? -15.602 -23.156 7.559 1 88.69 314 ASP B O 1
ATOM 7908 N N . ARG B 1 315 ? -14.945 -25.062 6.625 1 87.62 315 ARG B N 1
ATOM 7909 C CA . ARG B 1 315 ? -13.703 -25.062 7.391 1 87.62 315 ARG B CA 1
ATOM 7910 C C . ARG B 1 315 ? -12.812 -23.891 6.98 1 87.62 315 ARG B C 1
ATOM 7912 O O . ARG B 1 315 ? -12.203 -23.25 7.836 1 87.62 315 ARG B O 1
ATOM 7919 N N . GLU B 1 316 ? -12.711 -23.781 5.707 1 92.19 316 GLU B N 1
ATOM 7920 C CA . GLU B 1 316 ? -11.867 -22.688 5.219 1 92.19 316 GLU B CA 1
ATOM 7921 C C . GLU B 1 316 ? -12.43 -21.328 5.621 1 92.19 316 GLU B C 1
ATOM 7923 O O . GLU B 1 316 ? -11.672 -20.406 5.949 1 92.19 316 GLU B O 1
ATOM 7928 N N . SER B 1 317 ? -13.758 -21.172 5.578 1 93.75 317 SER B N 1
ATOM 7929 C CA . SER B 1 317 ? -14.406 -19.938 6.02 1 93.75 317 SER B CA 1
ATOM 7930 C C . SER B 1 317 ? -14.109 -19.641 7.488 1 93.75 317 SER B C 1
ATOM 7932 O O . SER B 1 317 ? -13.805 -18.516 7.855 1 93.75 317 SER B O 1
ATOM 7934 N N . GLU B 1 318 ? -14.148 -20.641 8.258 1 90.94 318 GLU B N 1
ATOM 7935 C CA . GLU B 1 318 ? -13.891 -20.484 9.688 1 90.94 318 GLU B CA 1
ATOM 7936 C C . GLU B 1 318 ? -12.445 -20.078 9.953 1 90.94 318 GLU B C 1
ATOM 7938 O O . GLU B 1 318 ? -12.18 -19.219 10.797 1 90.94 318 GLU B O 1
ATOM 7943 N N . GLN B 1 319 ? -11.586 -20.75 9.266 1 90.44 319 GLN B N 1
ATOM 7944 C CA . GLN B 1 319 ? -10.172 -20.469 9.469 1 90.44 319 GLN B CA 1
ATOM 7945 C C . GLN B 1 319 ? -9.836 -19.031 9.047 1 90.44 319 GLN B C 1
ATOM 7947 O O . GLN B 1 319 ? -9.07 -18.344 9.727 1 90.44 319 GLN B O 1
ATOM 7952 N N . VAL B 1 320 ? -10.367 -18.562 7.961 1 94.69 320 VAL B N 1
ATOM 7953 C CA . VAL B 1 320 ? -10.117 -17.203 7.465 1 94.69 320 VAL B CA 1
ATOM 7954 C C . VAL B 1 320 ? -10.758 -16.188 8.406 1 94.69 320 VAL B C 1
ATOM 7956 O O . VAL B 1 320 ? -10.156 -15.164 8.727 1 94.69 320 VAL B O 1
ATOM 7959 N N . LYS B 1 321 ? -11.977 -16.469 8.867 1 95.75 321 LYS B N 1
ATOM 7960 C CA . LYS B 1 321 ? -12.68 -15.562 9.773 1 95.75 321 LYS B CA 1
ATOM 7961 C C . LYS B 1 321 ? -11.953 -15.461 11.117 1 95.75 321 LYS B C 1
ATOM 7963 O O . LYS B 1 321 ? -11.922 -14.391 11.727 1 95.75 321 LYS B O 1
ATOM 7968 N N . LYS B 1 322 ? -11.391 -16.562 11.523 1 93.62 322 LYS B N 1
ATOM 7969 C CA . LYS B 1 322 ? -10.625 -16.562 12.766 1 93.62 322 LYS B CA 1
ATOM 7970 C C . LYS B 1 322 ? -9.414 -15.633 12.664 1 93.62 322 LYS B C 1
ATOM 7972 O O . LYS B 1 322 ? -9.125 -14.875 13.586 1 93.62 322 LYS B O 1
ATOM 7977 N N . ARG B 1 323 ? -8.742 -15.719 11.633 1 93.88 323 ARG B N 1
ATOM 7978 C CA . ARG B 1 323 ? -7.578 -14.867 11.406 1 93.88 323 ARG B CA 1
ATOM 7979 C C . ARG B 1 323 ? -7.984 -13.398 11.336 1 93.88 323 ARG B C 1
ATOM 7981 O O . ARG B 1 323 ? -7.277 -12.531 11.852 1 93.88 323 ARG B O 1
ATOM 7988 N N . PHE B 1 324 ? -9.117 -13.094 10.734 1 96.5 324 PHE B N 1
ATOM 7989 C CA . PHE B 1 324 ? -9.625 -11.727 10.664 1 96.5 324 PHE B CA 1
ATOM 7990 C C . PHE B 1 324 ? -9.977 -11.211 12.062 1 96.5 324 PHE B C 1
ATOM 7992 O O . PHE B 1 324 ? -9.688 -10.062 12.391 1 96.5 324 PHE B O 1
ATOM 7999 N N . PHE B 1 325 ? -10.57 -12.055 12.797 1 95.88 325 PHE B N 1
ATOM 8000 C CA . PHE B 1 325 ? -11.016 -11.648 14.125 1 95.88 325 PHE B CA 1
ATOM 8001 C C . PHE B 1 325 ? -9.836 -11.273 15.008 1 95.88 325 PHE B C 1
ATOM 8003 O O . PHE B 1 325 ? -9.93 -10.383 15.844 1 95.88 325 PHE B O 1
ATOM 8010 N N . GLN B 1 326 ? -8.773 -11.969 14.836 1 95.75 326 GLN B N 1
ATOM 8011 C CA . GLN B 1 326 ? -7.566 -11.609 15.578 1 95.75 326 GLN B CA 1
ATOM 8012 C C . GLN B 1 326 ? -7.086 -10.211 15.195 1 95.75 326 GLN B C 1
ATOM 8014 O O . GLN B 1 326 ? -6.695 -9.43 16.062 1 95.75 326 GLN B O 1
ATOM 8019 N N . ALA B 1 327 ? -7.094 -9.914 13.914 1 95.62 327 ALA B N 1
ATOM 8020 C CA . ALA B 1 327 ? -6.727 -8.586 13.438 1 95.62 327 ALA B CA 1
ATOM 8021 C C . ALA B 1 327 ? -7.707 -7.531 13.953 1 95.62 327 ALA B C 1
ATOM 8023 O O . ALA B 1 327 ? -7.301 -6.434 14.336 1 95.62 327 ALA B O 1
ATOM 8024 N N . PHE B 1 328 ? -8.969 -7.926 13.992 1 96.69 328 PHE B N 1
ATOM 8025 C CA . PHE B 1 328 ? -10.023 -7.035 14.469 1 96.69 328 PHE B CA 1
ATOM 8026 C C . PHE B 1 328 ? -9.82 -6.691 15.938 1 96.69 328 PHE B C 1
ATOM 8028 O O . PHE B 1 328 ? -9.906 -5.523 16.328 1 96.69 328 PHE B O 1
ATOM 8035 N N . ASN B 1 329 ? -9.539 -7.645 16.75 1 96.06 329 ASN B N 1
ATOM 8036 C CA . ASN B 1 329 ? -9.383 -7.445 18.172 1 96.06 329 ASN B CA 1
ATOM 8037 C C . ASN B 1 329 ? -8.148 -6.609 18.5 1 96.06 329 ASN B C 1
ATOM 8039 O O . ASN B 1 329 ? -8.188 -5.746 19.375 1 96.06 329 ASN B O 1
ATOM 8043 N N . ASN B 1 330 ? -7.141 -6.91 17.844 1 95.56 330 ASN B N 1
ATOM 8044 C CA . ASN B 1 330 ? -5.934 -6.117 18.062 1 95.56 330 ASN B CA 1
ATOM 8045 C C . ASN B 1 330 ? -6.141 -4.66 17.656 1 95.56 330 ASN B C 1
ATOM 8047 O O . ASN B 1 330 ? -5.598 -3.752 18.281 1 95.56 330 ASN B O 1
ATOM 8051 N N . PHE B 1 331 ? -6.871 -4.414 16.578 1 94.44 331 PHE B N 1
ATOM 8052 C CA . PHE B 1 331 ? -7.133 -3.047 16.141 1 94.44 331 PHE B CA 1
ATOM 8053 C C . PHE B 1 331 ? -7.977 -2.303 17.172 1 94.44 331 PHE B C 1
ATOM 8055 O O . PHE B 1 331 ? -7.797 -1.101 17.375 1 94.44 331 PHE B O 1
ATOM 8062 N N . ASN B 1 332 ? -8.852 -3.006 17.797 1 94.81 332 ASN B N 1
ATOM 8063 C CA . ASN B 1 332 ? -9.633 -2.389 18.859 1 94.81 332 ASN B CA 1
ATOM 8064 C C . ASN B 1 332 ? -8.75 -1.968 20.031 1 94.81 332 ASN B C 1
ATOM 8066 O O . ASN B 1 332 ? -8.977 -0.923 20.641 1 94.81 332 ASN B O 1
ATOM 8070 N N . LEU B 1 333 ? -7.805 -2.768 20.328 1 94.06 333 LEU B N 1
ATOM 8071 C CA . LEU B 1 333 ? -6.848 -2.416 21.375 1 94.06 333 LEU B CA 1
ATOM 8072 C C . LEU B 1 333 ? -6.016 -1.206 20.953 1 94.06 333 LEU B C 1
ATOM 8074 O O . LEU B 1 333 ? -5.746 -0.327 21.781 1 94.06 333 LEU B O 1
ATOM 8078 N N . LEU B 1 334 ? -5.703 -1.222 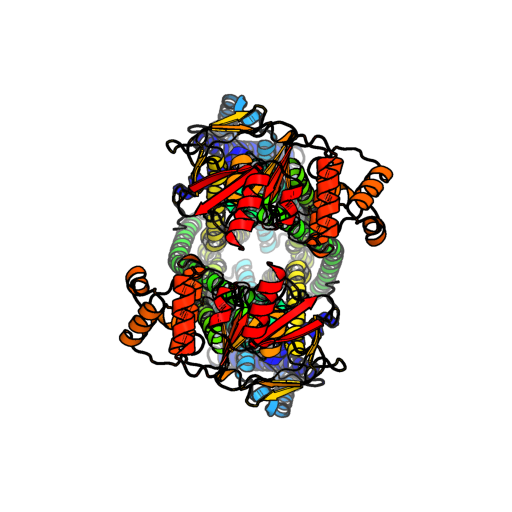19.734 1 92.31 334 LEU B N 1
ATOM 8079 C CA . LEU B 1 334 ? -4.93 -0.112 19.188 1 92.31 334 LEU B CA 1
ATOM 8080 C C . LEU B 1 334 ? -5.703 1.196 19.297 1 92.31 334 LEU B C 1
ATOM 8082 O O . LEU B 1 334 ? -5.137 2.227 19.672 1 92.31 334 LEU B O 1
ATOM 8086 N N . ILE B 1 335 ? -7 1.152 19 1 94.12 335 ILE B N 1
ATOM 8087 C CA . ILE B 1 335 ? -7.852 2.336 19.062 1 94.12 335 ILE B CA 1
ATOM 8088 C C . ILE B 1 335 ? -7.957 2.805 20.516 1 94.12 335 ILE B C 1
ATOM 8090 O O . ILE B 1 335 ? -7.938 4.008 20.781 1 94.12 335 ILE B O 1
ATOM 8094 N N . GLY B 1 336 ? -7.996 1.929 21.422 1 93.56 336 GLY B N 1
ATOM 8095 C CA . GLY B 1 336 ? -8.07 2.268 22.828 1 93.56 336 GLY B CA 1
ATOM 8096 C C . GLY B 1 336 ? -6.809 2.938 23.344 1 93.56 336 GLY B C 1
ATOM 8097 O O . GLY B 1 336 ? -6.879 3.938 24.078 1 93.56 336 GLY B O 1
ATOM 8098 N N . TRP B 1 337 ? -5.723 2.459 22.969 1 90.44 337 TRP B N 1
ATOM 8099 C CA . TRP B 1 337 ? -4.457 3.043 23.391 1 90.44 337 TRP B CA 1
ATOM 8100 C C . TRP B 1 337 ? -4.207 4.375 22.688 1 90.44 337 TRP B C 1
ATOM 8102 O O . TRP B 1 337 ? -3.623 5.289 23.281 1 90.44 337 TRP B O 1
ATOM 8112 N N . GLN B 1 338 ? -4.586 4.418 21.453 1 90.31 338 GLN B N 1
ATOM 8113 C CA . GLN B 1 338 ? -4.477 5.684 20.734 1 90.31 338 GLN B CA 1
ATOM 8114 C C . GLN B 1 338 ? -5.301 6.773 21.406 1 90.31 338 GLN B C 1
ATOM 8116 O O . GLN B 1 338 ? -4.902 7.938 21.438 1 90.31 338 GLN B O 1
ATOM 8121 N N . ARG B 1 339 ? -6.457 6.371 21.906 1 92.31 339 ARG B N 1
ATOM 8122 C CA . ARG B 1 339 ? -7.293 7.305 22.656 1 92.31 339 ARG B CA 1
ATOM 8123 C C . ARG B 1 339 ? -6.531 7.887 23.844 1 92.31 339 ARG B C 1
ATOM 8125 O O . ARG B 1 339 ? -6.574 9.102 24.078 1 92.31 339 ARG B O 1
ATOM 8132 N N . ASN B 1 340 ? -5.84 7.051 24.531 1 90 340 ASN B N 1
ATOM 8133 C CA . ASN B 1 340 ? -5.074 7.496 25.688 1 90 340 ASN B CA 1
ATOM 8134 C C . ASN B 1 340 ? -3.957 8.453 25.297 1 90 340 ASN B C 1
ATOM 8136 O O . ASN B 1 340 ? -3.707 9.445 25.984 1 90 340 ASN B O 1
ATOM 8140 N N . VAL B 1 341 ? -3.336 8.148 24.281 1 87.25 341 VAL B N 1
ATOM 8141 C CA . VAL B 1 341 ? -2.268 9.016 23.797 1 87.25 341 VAL B CA 1
ATOM 8142 C C . VAL B 1 341 ? -2.854 10.344 23.312 1 87.25 341 VAL B C 1
ATOM 8144 O O . VAL B 1 341 ? -2.283 11.406 23.578 1 87.25 341 VAL B O 1
ATOM 8147 N N . ASP B 1 342 ? -3.996 10.305 22.656 1 89.44 342 ASP B N 1
ATOM 8148 C CA . ASP B 1 342 ? -4.637 11.516 22.156 1 89.44 342 ASP B CA 1
ATOM 8149 C C . ASP B 1 342 ? -5.098 12.414 23.297 1 89.44 342 ASP B C 1
ATOM 8151 O O . ASP B 1 342 ? -5.086 13.641 23.172 1 89.44 342 ASP B O 1
ATOM 8155 N N . TYR B 1 343 ? -5.488 11.805 24.391 1 91.62 343 TYR B N 1
ATOM 8156 C CA . TYR B 1 343 ? -5.848 12.602 25.562 1 91.62 343 TYR B CA 1
ATOM 8157 C C . TYR B 1 343 ? -4.672 13.453 26.031 1 91.62 343 TYR B C 1
ATOM 8159 O O . TYR B 1 343 ? -4.832 14.641 26.297 1 91.62 343 TYR B O 1
ATOM 8167 N N . PHE B 1 344 ? -3.615 12.875 26.047 1 87.75 344 PHE B N 1
ATOM 8168 C CA . PHE B 1 344 ? -2.432 13.594 26.5 1 87.75 344 PHE B CA 1
ATOM 8169 C C . PHE B 1 344 ? -1.982 14.617 25.453 1 87.75 344 PHE B C 1
ATOM 8171 O O . PHE B 1 344 ? -1.742 15.781 25.781 1 87.75 344 PHE B O 1
ATOM 8178 N N . THR B 1 345 ? -1.892 14.195 24.25 1 85.44 345 THR B N 1
ATOM 8179 C CA . THR B 1 345 ? -1.327 15.062 23.219 1 85.44 345 THR B CA 1
ATOM 8180 C C . THR B 1 345 ? -2.246 16.25 22.953 1 85.44 345 THR B C 1
ATOM 8182 O O . THR B 1 345 ? -1.777 17.375 22.734 1 85.44 345 THR B O 1
ATOM 8185 N N . THR B 1 346 ? -3.545 16 22.969 1 88.19 346 THR B N 1
ATOM 8186 C CA . THR B 1 346 ? -4.492 17.094 22.766 1 88.19 346 THR B CA 1
ATOM 8187 C C . THR B 1 346 ? -4.434 18.078 23.938 1 88.19 346 THR B C 1
ATOM 8189 O O . THR B 1 346 ? -4.383 19.297 23.719 1 88.19 346 THR B O 1
ATOM 8192 N N . GLY B 1 347 ? -4.426 17.547 25.125 1 86.75 347 GLY B N 1
ATOM 8193 C CA . GLY B 1 347 ? -4.277 18.406 26.281 1 86.75 347 GLY B CA 1
ATOM 8194 C C . GLY B 1 347 ? -2.982 19.203 26.281 1 86.75 347 GLY B C 1
ATOM 8195 O O . GLY B 1 347 ? -2.973 20.391 26.609 1 86.75 347 GLY B O 1
ATOM 8196 N N . TYR B 1 348 ? -2.029 18.562 25.875 1 84.81 348 TYR B N 1
ATOM 8197 C CA . TYR B 1 348 ? -0.705 19.172 25.797 1 84.81 348 TYR B CA 1
ATOM 8198 C C . TYR B 1 348 ? -0.683 20.297 24.781 1 84.81 348 TYR B C 1
ATOM 8200 O O . TYR B 1 348 ? -0.087 21.344 25.016 1 84.81 348 TYR B O 1
ATOM 8208 N N . ARG B 1 349 ? -1.367 20.203 23.703 1 82.75 349 ARG B N 1
ATOM 8209 C CA . ARG B 1 349 ? -1.419 21.219 22.641 1 82.75 349 ARG B CA 1
ATOM 8210 C C . ARG B 1 349 ? -2.275 22.406 23.062 1 82.75 349 ARG B C 1
ATOM 8212 O O . ARG B 1 349 ? -1.976 23.547 22.703 1 82.75 349 ARG B O 1
ATOM 8219 N N . TYR B 1 350 ? -3.326 22.094 23.734 1 85 350 TYR B N 1
ATOM 8220 C CA . TYR B 1 350 ? -4.219 23.172 24.172 1 85 350 TYR B CA 1
ATOM 8221 C C . TYR B 1 350 ? -3.539 24.062 25.219 1 85 350 TYR B C 1
ATOM 8223 O O . TYR B 1 350 ? -3.756 25.266 25.234 1 85 350 TYR B O 1
ATOM 8231 N N . LEU B 1 351 ? -2.697 23.5 26 1 84.12 351 LEU B N 1
ATOM 8232 C CA . LEU B 1 351 ? -2.021 24.25 27.031 1 84.12 351 LEU B CA 1
ATOM 8233 C C . LEU B 1 351 ? -1.032 25.25 26.438 1 84.12 351 LEU B C 1
ATOM 8235 O O . LEU B 1 351 ? -0.72 26.266 27.047 1 84.12 351 LEU B O 1
ATOM 8239 N N . VAL B 1 352 ? -0.643 24.938 25.297 1 82.94 352 VAL B N 1
ATOM 8240 C CA . VAL B 1 352 ? 0.336 25.781 24.625 1 82.94 352 VAL B CA 1
ATOM 8241 C C . VAL B 1 352 ? -0.289 27.141 24.297 1 82.94 352 VAL B C 1
ATOM 8243 O O . VAL B 1 352 ? 0.41 28.141 24.234 1 82.94 352 VAL B O 1
ATOM 8246 N N . ILE B 1 353 ? -1.57 27.188 24.172 1 82.69 353 ILE B N 1
ATOM 8247 C CA . ILE B 1 353 ? -2.27 28.406 23.812 1 82.69 353 ILE B CA 1
ATOM 8248 C C . ILE B 1 353 ? -2.32 29.359 25 1 82.69 353 ILE B C 1
ATOM 8250 O O . ILE B 1 353 ? -2.221 30.578 24.844 1 82.69 353 ILE B O 1
ATOM 8254 N N . ILE B 1 354 ? -2.309 28.844 26.234 1 87.19 354 ILE B N 1
ATOM 8255 C CA . ILE B 1 354 ? -2.588 29.656 27.406 1 87.19 354 ILE B CA 1
ATOM 8256 C C . ILE B 1 354 ? -1.294 29.922 28.188 1 87.19 354 ILE B C 1
ATOM 8258 O O . ILE B 1 354 ? -1.157 30.953 28.844 1 87.19 354 ILE B O 1
ATOM 8262 N N . LEU B 1 355 ? -0.33 29.094 28.094 1 88.44 355 LEU B N 1
ATOM 8263 C CA . LEU B 1 355 ? 0.811 29.094 29 1 88.44 355 LEU B CA 1
ATOM 8264 C C . LEU B 1 355 ? 1.685 30.328 28.766 1 88.44 355 LEU B C 1
ATOM 8266 O O . LEU B 1 355 ? 2.098 30.984 29.719 1 88.44 355 LEU B O 1
ATOM 8270 N N . PRO B 1 356 ? 1.967 30.688 27.469 1 88.94 356 PRO B N 1
ATOM 8271 C CA . PRO B 1 356 ? 2.789 31.891 27.281 1 88.94 356 PRO B CA 1
ATOM 8272 C C . PRO B 1 356 ? 2.133 33.156 27.844 1 88.94 356 PRO B C 1
ATOM 8274 O O . PRO B 1 356 ? 2.797 33.969 28.5 1 88.94 356 PRO B O 1
ATOM 8277 N N . SER B 1 357 ? 0.833 33.25 27.625 1 89.56 357 SER B N 1
ATOM 8278 C CA . SER B 1 357 ? 0.122 34.438 28.125 1 89.56 357 SER B CA 1
ATOM 8279 C C . SER B 1 357 ? 0.068 34.438 29.656 1 89.56 357 SER B C 1
ATOM 8281 O O . SER B 1 357 ? 0.131 35.469 30.281 1 89.56 357 SER B O 1
ATOM 8283 N N . LEU B 1 358 ? -0.082 33.219 30.219 1 90.06 358 LEU B N 1
ATOM 8284 C CA . LEU B 1 358 ? -0.135 33.094 31.672 1 90.06 358 LEU B CA 1
ATOM 8285 C C . LEU B 1 358 ? 1.16 33.562 32.312 1 90.06 358 LEU B C 1
ATOM 8287 O O . LEU B 1 358 ? 1.13 34.312 33.312 1 90.06 358 LEU B O 1
ATOM 8291 N N . ILE B 1 359 ? 2.236 33.344 31.766 1 90.06 359 ILE B N 1
ATOM 8292 C CA . ILE B 1 359 ? 3.539 33.625 32.344 1 90.06 359 ILE B CA 1
ATOM 8293 C C . ILE B 1 359 ? 3.936 35.062 32.031 1 90.06 359 ILE B C 1
ATOM 8295 O O . ILE B 1 359 ? 4.547 35.75 32.844 1 90.06 359 ILE B O 1
ATOM 8299 N N . MET B 1 360 ? 3.561 35.594 30.859 1 92.12 360 MET B N 1
ATOM 8300 C CA . MET B 1 360 ? 4.039 36.906 30.391 1 92.12 360 MET B CA 1
ATOM 8301 C C . MET B 1 360 ? 3.104 38.031 30.828 1 92.12 360 MET B C 1
ATOM 8303 O O . MET B 1 360 ? 3.482 39.188 30.828 1 92.12 360 MET B O 1
ATOM 8307 N N . ALA B 1 361 ? 1.874 37.688 31.266 1 91.06 361 ALA B N 1
ATOM 8308 C CA . ALA B 1 361 ? 0.858 38.688 31.562 1 91.06 361 ALA B CA 1
ATOM 8309 C C . ALA B 1 361 ? 1.342 39.625 32.656 1 91.06 361 ALA B C 1
ATOM 8311 O O . ALA B 1 361 ? 1.201 40.844 32.5 1 91.06 361 ALA B O 1
ATOM 8312 N N . PRO B 1 362 ? 1.943 39.125 33.75 1 89.69 362 PRO B N 1
ATOM 8313 C CA . PRO B 1 362 ? 2.418 40.062 34.781 1 89.69 362 PRO B CA 1
ATOM 8314 C C . PRO B 1 362 ? 3.471 41.031 34.25 1 89.69 362 PRO B C 1
ATOM 8316 O O . PRO B 1 362 ? 3.484 42.188 34.656 1 89.69 362 PRO B O 1
ATOM 8319 N N . LEU B 1 363 ? 4.285 40.625 33.406 1 90.62 363 LEU B N 1
ATOM 8320 C CA . LEU B 1 363 ? 5.297 41.5 32.812 1 90.62 363 LEU B CA 1
ATOM 8321 C C . LEU B 1 363 ? 4.656 42.531 31.891 1 90.62 363 LEU B C 1
ATOM 8323 O O . LEU B 1 363 ? 5.121 43.688 31.828 1 90.62 363 LEU B O 1
ATOM 8327 N N . TYR B 1 364 ? 3.637 42.219 31.266 1 91.44 364 TYR B N 1
ATOM 8328 C CA . TYR B 1 364 ? 2.922 43.094 30.359 1 91.44 364 TYR B CA 1
ATOM 8329 C C . TYR B 1 364 ? 2.152 44.156 31.141 1 91.44 364 TYR B C 1
ATOM 8331 O O . TYR B 1 364 ? 2.188 45.344 30.781 1 91.44 364 TYR B O 1
ATOM 8339 N N . PHE B 1 365 ? 1.471 43.75 32.219 1 92.44 365 PHE B N 1
ATOM 8340 C CA . PHE B 1 365 ? 0.667 44.688 33 1 92.44 365 PHE B CA 1
ATOM 8341 C C . PHE B 1 365 ? 1.557 45.656 33.781 1 92.44 365 PHE B C 1
ATOM 8343 O O . PHE B 1 365 ? 1.151 46.781 34.094 1 92.44 365 PHE B O 1
ATOM 8350 N N . SER B 1 366 ? 2.816 45.219 34 1 91.81 366 SER B N 1
ATOM 8351 C CA . SER B 1 366 ? 3.779 46.094 34.656 1 91.81 366 SER B CA 1
ATOM 8352 C C . SER B 1 366 ? 4.52 46.969 33.625 1 91.81 366 SER B C 1
ATOM 8354 O O . SER B 1 366 ? 5.496 47.625 33.969 1 91.81 366 SER B O 1
ATOM 8356 N N . GLU B 1 367 ? 4.207 46.812 32.312 1 89.88 367 GLU B N 1
ATOM 8357 C CA . GLU B 1 367 ? 4.68 47.625 31.219 1 89.88 367 GLU B CA 1
ATOM 8358 C C . GLU B 1 367 ? 6.152 47.375 30.922 1 89.88 367 GLU B C 1
ATOM 8360 O O . GLU B 1 367 ? 6.898 48.281 30.578 1 89.88 367 GLU B O 1
ATOM 8365 N N . GLN B 1 368 ? 6.527 46.219 31.141 1 87.81 368 GLN B N 1
ATOM 8366 C CA . GLN B 1 368 ? 7.91 45.844 30.844 1 87.81 368 GLN B CA 1
ATOM 8367 C C . GLN B 1 368 ? 8.055 45.312 29.422 1 87.81 368 GLN B C 1
ATOM 8369 O O . GLN B 1 368 ? 9.148 45.344 28.859 1 87.81 368 GLN B O 1
ATOM 8374 N N . ILE B 1 369 ? 6.996 44.844 28.891 1 89.5 369 ILE B N 1
ATOM 8375 C CA . ILE B 1 369 ? 7.008 44.281 27.531 1 89.5 369 ILE B CA 1
ATOM 8376 C C . ILE B 1 369 ? 5.828 44.844 26.734 1 89.5 369 ILE B C 1
ATOM 8378 O O . ILE B 1 369 ? 4.938 45.5 27.312 1 89.5 369 ILE B O 1
ATOM 8382 N N . ARG B 1 370 ? 5.883 44.656 25.438 1 91.81 370 ARG B N 1
ATOM 8383 C CA . ARG B 1 370 ? 4.824 45.156 24.562 1 91.81 370 ARG B CA 1
ATOM 8384 C C . ARG B 1 370 ? 3.889 44 24.172 1 91.81 370 ARG B C 1
ATOM 8386 O O . ARG B 1 370 ? 4.191 42.844 24.406 1 91.81 370 ARG B O 1
ATOM 8393 N N . PHE B 1 371 ? 2.754 44.375 23.594 1 91.06 371 PHE B N 1
ATOM 8394 C CA . PHE B 1 371 ? 1.731 43.406 23.234 1 91.06 371 PHE B CA 1
ATOM 8395 C C . PHE B 1 371 ? 2.283 42.375 22.266 1 91.06 371 PHE B C 1
ATOM 8397 O O . PHE B 1 371 ? 2.025 41.188 22.406 1 91.06 371 PHE B O 1
ATOM 8404 N N . GLY B 1 372 ? 2.986 42.781 21.297 1 90.38 372 GLY B N 1
ATOM 8405 C CA . GLY B 1 372 ? 3.547 41.875 20.281 1 90.38 372 GLY B CA 1
ATOM 8406 C C . GLY B 1 372 ? 4.504 40.844 20.859 1 90.38 372 GLY B C 1
ATOM 8407 O O . GLY B 1 372 ? 4.656 39.781 20.312 1 90.38 372 GLY B O 1
ATOM 8408 N N . ASP B 1 373 ? 5.137 41.125 21.984 1 90.81 373 ASP B N 1
ATOM 8409 C CA . ASP B 1 373 ? 6.039 40.188 22.641 1 90.81 373 ASP B CA 1
ATOM 8410 C C . ASP B 1 373 ? 5.277 38.938 23.141 1 90.81 373 ASP B C 1
ATOM 8412 O O . ASP B 1 373 ? 5.812 37.844 23.141 1 90.81 373 ASP B O 1
ATOM 8416 N N . ILE B 1 374 ? 4.098 39.188 23.531 1 89.62 374 ILE B N 1
ATOM 8417 C CA . ILE B 1 374 ? 3.291 38.094 24.031 1 89.62 374 ILE B CA 1
ATOM 8418 C C . ILE B 1 374 ? 2.906 37.156 22.859 1 89.62 374 ILE B C 1
ATOM 8420 O O . ILE B 1 374 ? 2.998 35.938 22.969 1 89.62 374 ILE B O 1
ATOM 8424 N N . THR B 1 375 ? 2.447 37.812 21.797 1 89.31 375 THR B N 1
ATOM 8425 C CA . THR B 1 375 ? 2.041 37 20.641 1 89.31 375 THR B CA 1
ATOM 8426 C C . THR B 1 375 ? 3.24 36.281 20.031 1 89.31 375 THR B C 1
ATOM 8428 O O . THR B 1 375 ? 3.127 35.125 19.578 1 89.31 375 THR B O 1
ATOM 8431 N N . GLN B 1 376 ? 4.34 36.938 20 1 90.12 376 GLN B N 1
ATOM 8432 C CA . GLN B 1 376 ? 5.559 36.344 19.469 1 90.12 376 GLN B CA 1
ATOM 8433 C C . GLN B 1 376 ? 6.008 35.156 20.359 1 90.12 376 GLN B C 1
ATOM 8435 O O . GLN B 1 376 ? 6.492 34.156 19.859 1 90.12 376 GLN B O 1
ATOM 8440 N N . ALA B 1 377 ? 5.922 35.375 21.641 1 90.38 377 ALA B N 1
ATOM 8441 C CA . ALA B 1 377 ? 6.258 34.281 22.578 1 90.38 377 ALA B CA 1
ATOM 8442 C C . ALA B 1 377 ? 5.359 33.062 22.359 1 90.38 377 ALA B C 1
ATOM 8444 O O . ALA B 1 377 ? 5.816 31.938 22.438 1 90.38 377 ALA B O 1
ATOM 8445 N N . GLY B 1 378 ? 4.102 33.344 22.094 1 90.44 378 GLY B N 1
ATOM 8446 C CA . GLY B 1 378 ? 3.193 32.25 21.797 1 90.44 378 GLY B CA 1
ATOM 8447 C C . GLY B 1 378 ? 3.57 31.5 20.547 1 90.44 378 GLY B C 1
ATOM 8448 O O . GLY B 1 378 ? 3.533 30.266 20.516 1 90.44 378 GLY B O 1
ATOM 8449 N N . PHE B 1 379 ? 3.867 32.219 19.531 1 89.56 379 PHE B N 1
ATOM 8450 C CA . PHE B 1 379 ? 4.285 31.609 18.281 1 89.56 379 PHE B CA 1
ATOM 8451 C C . PHE B 1 379 ? 5.551 30.781 18.453 1 89.56 379 PHE B C 1
ATOM 8453 O O . PHE B 1 379 ? 5.629 29.641 17.984 1 89.56 379 PHE B O 1
ATOM 8460 N N . ALA B 1 380 ? 6.535 31.391 19.141 1 89.75 380 ALA B N 1
ATOM 8461 C CA . ALA B 1 380 ? 7.797 30.703 19.406 1 89.75 380 ALA B CA 1
ATOM 8462 C C . ALA B 1 380 ? 7.574 29.438 20.219 1 89.75 380 ALA B C 1
ATOM 8464 O O . ALA B 1 380 ? 8.188 28.406 19.938 1 89.75 380 ALA B O 1
ATOM 8465 N N . PHE B 1 381 ? 6.754 29.578 21.172 1 89.38 381 PHE B N 1
ATOM 8466 C CA . PHE B 1 381 ? 6.422 28.438 22.016 1 89.38 381 PHE B CA 1
ATOM 8467 C C . PHE B 1 381 ? 5.824 27.312 21.188 1 89.38 381 PHE B C 1
ATOM 8469 O O . PHE B 1 381 ? 6.199 26.141 21.359 1 89.38 381 PHE B O 1
ATOM 8476 N N . SER B 1 382 ? 4.965 27.625 20.328 1 88.69 382 SER B N 1
ATOM 8477 C CA . SER B 1 382 ? 4.312 26.641 19.484 1 88.69 382 SER B CA 1
ATOM 8478 C C . SER B 1 382 ? 5.309 25.969 18.531 1 88.69 382 SER B C 1
ATOM 8480 O O . SER B 1 382 ? 5.211 24.766 18.266 1 88.69 382 SER B O 1
ATOM 8482 N N . GLN B 1 383 ? 6.188 26.703 17.953 1 88.25 383 GLN B N 1
ATOM 8483 C CA . GLN B 1 383 ? 7.184 26.172 17.031 1 88.25 383 GLN B CA 1
ATOM 8484 C C . GLN B 1 383 ? 8.102 25.172 17.719 1 88.25 383 GLN B C 1
ATOM 8486 O O . GLN B 1 383 ? 8.406 24.125 17.172 1 88.25 383 GLN B O 1
ATOM 8491 N N . VAL B 1 384 ? 8.523 25.516 18.906 1 86.81 384 VAL B N 1
ATOM 8492 C CA . VAL B 1 384 ? 9.43 24.641 19.641 1 86.81 384 VAL B CA 1
ATOM 8493 C C . VAL B 1 384 ? 8.703 23.359 20.047 1 86.81 384 VAL B C 1
ATOM 8495 O O . VAL B 1 384 ? 9.258 22.266 19.938 1 86.81 384 VAL B O 1
ATOM 8498 N N . LEU B 1 385 ? 7.539 23.531 20.453 1 84 385 LEU B N 1
ATOM 8499 C CA . LEU B 1 385 ? 6.773 22.359 20.828 1 84 385 LEU B CA 1
ATOM 8500 C C . LEU B 1 385 ? 6.543 21.438 19.641 1 84 385 LEU B C 1
ATOM 8502 O O . LEU B 1 385 ? 6.582 20.219 19.766 1 84 385 LEU B O 1
ATOM 8506 N N . SER B 1 386 ? 6.184 22.047 18.562 1 85.06 386 SER B N 1
ATOM 8507 C CA . SER B 1 386 ? 5.984 21.266 17.344 1 85.06 386 SER B CA 1
ATOM 8508 C C . SER B 1 386 ? 7.242 20.484 16.984 1 85.06 386 SER B C 1
ATOM 8510 O O . SER B 1 386 ? 7.156 19.344 16.516 1 85.06 386 SER B O 1
ATOM 8512 N N . ALA B 1 387 ? 8.352 21.078 17.125 1 84.75 387 ALA B N 1
ATOM 8513 C CA . ALA B 1 387 ? 9.633 20.438 16.828 1 84.75 387 ALA B CA 1
ATOM 8514 C C . ALA B 1 387 ? 9.844 19.203 17.719 1 84.75 387 ALA B C 1
ATOM 8516 O O . ALA B 1 387 ? 10.312 18.172 17.25 1 84.75 387 ALA B O 1
ATOM 8517 N N . PHE B 1 388 ? 9.398 19.312 18.875 1 80.62 388 PHE B N 1
ATOM 8518 C CA . PHE B 1 388 ? 9.586 18.203 19.812 1 80.62 388 PHE B CA 1
ATOM 8519 C C . PHE B 1 388 ? 8.555 17.109 19.562 1 80.62 388 PHE B C 1
ATOM 8521 O O . PHE B 1 388 ? 8.805 15.938 19.875 1 80.62 388 PHE B O 1
ATOM 8528 N N . SER B 1 389 ? 7.449 17.453 19.031 1 77.12 389 SER B N 1
ATOM 8529 C CA . SER B 1 389 ? 6.375 16.484 18.812 1 77.12 389 SER B CA 1
ATOM 8530 C C . SER B 1 389 ? 6.664 15.594 17.609 1 77.12 389 SER B C 1
ATOM 8532 O O . SER B 1 389 ? 6.008 14.57 17.422 1 77.12 389 SER B O 1
ATOM 8534 N N . ILE B 1 390 ? 7.57 16.016 16.781 1 78.38 390 ILE B N 1
ATOM 8535 C CA . ILE B 1 390 ? 7.918 15.281 15.578 1 78.38 390 ILE B CA 1
ATOM 8536 C C . ILE B 1 390 ? 8.344 13.859 15.953 1 78.38 390 ILE B C 1
ATOM 8538 O O . ILE B 1 390 ? 8.047 12.906 15.227 1 78.38 390 ILE B O 1
ATOM 8542 N N . VAL B 1 391 ? 9.031 13.664 17.031 1 69.56 391 VAL B N 1
ATOM 8543 C CA . VAL B 1 391 ? 9.547 12.367 17.469 1 69.56 391 VAL B CA 1
ATOM 8544 C C . VAL B 1 391 ? 8.391 11.391 17.656 1 69.56 391 VAL B C 1
ATOM 8546 O O . VAL B 1 391 ? 8.453 10.25 17.188 1 69.56 391 VAL B O 1
ATOM 8549 N N . VAL B 1 392 ? 7.344 11.922 18.188 1 68.5 392 VAL B N 1
ATOM 8550 C CA . VAL B 1 392 ? 6.227 11.039 18.531 1 68.5 392 VAL B CA 1
ATOM 8551 C C . VAL B 1 392 ? 5.367 10.805 17.281 1 68.5 392 VAL B C 1
ATOM 8553 O O . VAL B 1 392 ? 4.902 9.68 17.047 1 68.5 392 VAL B O 1
ATOM 8556 N N . SER B 1 393 ? 5.207 11.797 16.531 1 72.69 393 SER B N 1
ATOM 8557 C CA . SER B 1 393 ? 4.293 11.719 15.398 1 72.69 393 SER B CA 1
ATOM 8558 C C . SER B 1 393 ? 4.891 10.891 14.266 1 72.69 393 SER B C 1
ATOM 8560 O O . SER B 1 393 ? 4.168 10.414 13.391 1 72.69 393 SER B O 1
ATOM 8562 N N . GLN B 1 394 ? 6.188 10.742 14.297 1 75.81 394 GLN B N 1
ATOM 8563 C CA . GLN B 1 394 ? 6.848 10.078 13.172 1 75.81 394 GLN B CA 1
ATOM 8564 C C . GLN B 1 394 ? 7.246 8.648 13.547 1 75.81 394 GLN B C 1
ATOM 8566 O O . GLN B 1 394 ? 7.934 7.973 12.773 1 75.81 394 GLN B O 1
ATOM 8571 N N . ILE B 1 395 ? 6.773 8.148 14.641 1 71.06 395 ILE B N 1
ATOM 8572 C CA . ILE B 1 395 ? 7.184 6.832 15.102 1 71.06 395 ILE B CA 1
ATOM 8573 C C . ILE B 1 395 ? 6.715 5.766 14.117 1 71.06 395 ILE B C 1
ATOM 8575 O O . ILE B 1 395 ? 7.48 4.871 13.75 1 71.06 395 ILE B O 1
ATOM 8579 N N . GLU B 1 396 ? 5.469 5.871 13.688 1 71.31 396 GLU B N 1
ATOM 8580 C CA . GLU B 1 396 ? 4.918 4.859 12.789 1 71.31 396 GLU B CA 1
ATOM 8581 C C . GLU B 1 396 ? 5.613 4.887 11.43 1 71.31 396 GLU B C 1
ATOM 8583 O O . GLU B 1 396 ? 6.094 3.857 10.953 1 71.31 396 GLU B O 1
ATOM 8588 N N . PRO B 1 397 ? 5.676 6.078 10.836 1 79.12 397 PRO B N 1
ATOM 8589 C CA . PRO B 1 397 ? 6.422 6.125 9.578 1 79.12 397 PRO B CA 1
ATOM 8590 C C . PRO B 1 397 ? 7.867 5.652 9.727 1 79.12 397 PRO B C 1
ATOM 8592 O O . PRO B 1 397 ? 8.406 5.023 8.812 1 79.12 397 PRO B O 1
ATOM 8595 N N . LEU B 1 398 ? 8.477 5.895 10.836 1 76.75 398 LEU B N 1
ATOM 8596 C CA . LEU B 1 398 ? 9.859 5.504 11.062 1 76.75 398 LEU B CA 1
ATOM 8597 C C . LEU B 1 398 ? 9.992 3.986 11.164 1 76.75 398 LEU B C 1
ATOM 8599 O O . LEU B 1 398 ? 10.984 3.414 10.711 1 76.75 398 LEU B O 1
ATOM 8603 N N . SER B 1 399 ? 9.039 3.35 11.758 1 74.81 399 SER B N 1
ATOM 8604 C CA . SER B 1 399 ? 9.062 1.895 11.867 1 74.81 399 SER B CA 1
ATOM 8605 C C . SER B 1 399 ? 8.945 1.237 10.5 1 74.81 399 SER B C 1
ATOM 8607 O O . SER B 1 399 ? 9.641 0.263 10.211 1 74.81 399 SER B O 1
ATOM 8609 N N . ARG B 1 400 ? 8.039 1.799 9.75 1 79.56 400 ARG B N 1
ATOM 8610 C CA . ARG B 1 400 ? 7.895 1.293 8.383 1 79.56 400 ARG B CA 1
ATOM 8611 C C . ARG B 1 400 ? 9.172 1.514 7.582 1 79.56 400 ARG B C 1
ATOM 8613 O O . ARG B 1 400 ? 9.547 0.672 6.762 1 79.56 400 ARG B O 1
ATOM 8620 N N . PHE B 1 401 ? 9.773 2.58 7.82 1 86.5 401 PHE B N 1
ATOM 8621 C CA . PHE B 1 401 ? 11.016 2.926 7.141 1 86.5 401 PHE B CA 1
ATOM 8622 C C . PHE B 1 401 ? 12.133 1.971 7.535 1 86.5 401 PHE B C 1
ATOM 8624 O O . PHE B 1 401 ? 12.906 1.52 6.684 1 86.5 401 PHE B O 1
ATOM 8631 N N . ALA B 1 402 ? 12.219 1.701 8.797 1 84.69 402 ALA B N 1
ATOM 8632 C CA . ALA B 1 402 ? 13.234 0.781 9.297 1 84.69 402 ALA B CA 1
ATOM 8633 C C . ALA B 1 402 ? 13.078 -0.604 8.672 1 84.69 402 ALA B C 1
ATOM 8635 O O . ALA B 1 402 ? 14.062 -1.248 8.312 1 84.69 402 ALA B O 1
ATOM 8636 N N . ALA B 1 403 ? 11.93 -1.036 8.562 1 80.62 403 ALA B N 1
ATOM 8637 C CA . ALA B 1 403 ? 11.672 -2.322 7.926 1 80.62 403 ALA B CA 1
ATOM 8638 C C . ALA B 1 403 ? 12.109 -2.311 6.465 1 80.62 403 ALA B C 1
ATOM 8640 O O . ALA B 1 403 ? 12.664 -3.297 5.973 1 80.62 403 ALA B O 1
ATOM 8641 N N . GLY B 1 404 ? 11.828 -1.229 5.812 1 87.62 404 GLY B N 1
ATOM 8642 C CA . GLY B 1 404 ? 12.242 -1.093 4.426 1 87.62 404 GLY B CA 1
ATOM 8643 C C . GLY B 1 404 ? 13.75 -1.126 4.25 1 87.62 404 GLY B C 1
ATOM 8644 O O . GLY B 1 404 ? 14.258 -1.715 3.293 1 87.62 404 GLY B O 1
ATOM 8645 N N . ILE B 1 405 ? 14.453 -0.552 5.172 1 91.25 405 ILE B N 1
ATOM 8646 C CA . ILE B 1 405 ? 15.914 -0.539 5.141 1 91.25 405 ILE B CA 1
ATOM 8647 C C . ILE B 1 405 ? 16.438 -1.963 5.281 1 91.25 405 ILE B C 1
ATOM 8649 O O . ILE B 1 405 ? 17.359 -2.367 4.555 1 91.25 405 ILE B O 1
ATOM 8653 N N . ASN B 1 406 ? 15.875 -2.668 6.145 1 87.38 406 ASN B N 1
ATOM 8654 C CA . ASN B 1 406 ? 16.297 -4.043 6.363 1 87.38 406 ASN B CA 1
ATOM 8655 C C . ASN B 1 406 ? 16.062 -4.91 5.129 1 87.38 406 ASN B C 1
ATOM 8657 O O . ASN B 1 406 ? 16.906 -5.719 4.754 1 87.38 406 ASN B O 1
ATOM 8661 N N . ARG B 1 407 ? 14.969 -4.676 4.586 1 85.56 407 ARG B N 1
ATOM 8662 C CA . ARG B 1 407 ? 14.648 -5.445 3.385 1 85.56 407 ARG B CA 1
ATOM 8663 C C . ARG B 1 407 ? 15.602 -5.098 2.244 1 85.56 407 ARG B C 1
ATOM 8665 O O . ARG B 1 407 ? 16.094 -5.988 1.548 1 85.56 407 ARG B O 1
ATOM 8672 N N . LEU B 1 408 ? 15.844 -3.928 2.082 1 91.81 408 LEU B N 1
ATOM 8673 C CA . LEU B 1 408 ? 16.703 -3.488 0.987 1 91.81 408 LEU B CA 1
ATOM 8674 C C . LEU B 1 408 ? 18.141 -3.938 1.21 1 91.81 408 LEU B C 1
ATOM 8676 O O . LEU B 1 408 ? 18.844 -4.293 0.259 1 91.81 408 LEU B O 1
ATOM 8680 N N . THR B 1 409 ? 18.578 -3.84 2.408 1 90.88 409 THR B N 1
ATOM 8681 C CA . THR B 1 409 ? 19.953 -4.258 2.713 1 90.88 409 THR B CA 1
ATOM 8682 C C . THR B 1 409 ? 20.109 -5.766 2.535 1 90.88 409 THR B C 1
ATOM 8684 O O . THR B 1 409 ? 21.125 -6.23 2.01 1 90.88 409 THR B O 1
ATOM 8687 N N . GLY B 1 410 ? 19.141 -6.469 3.029 1 87.44 410 GLY B N 1
ATOM 8688 C CA . GLY B 1 410 ? 19.172 -7.902 2.787 1 87.44 410 GLY B CA 1
ATOM 8689 C C . GLY B 1 410 ? 19.188 -8.258 1.312 1 87.44 410 GLY B C 1
ATOM 8690 O O . GLY B 1 410 ? 19.906 -9.164 0.898 1 87.44 410 GLY B O 1
ATOM 8691 N N . PHE B 1 411 ? 18.453 -7.562 0.576 1 90.94 411 PHE B N 1
ATOM 8692 C CA . PHE B 1 411 ? 18.406 -7.762 -0.867 1 90.94 411 PHE B CA 1
ATOM 8693 C C . PHE B 1 411 ? 19.75 -7.406 -1.504 1 90.94 411 PHE B C 1
ATOM 8695 O O . PHE B 1 411 ? 20.25 -8.133 -2.365 1 90.94 411 PHE B O 1
ATOM 8702 N N . SER B 1 412 ? 20.312 -6.324 -1.105 1 91.25 412 SER B N 1
ATOM 8703 C CA . SER B 1 412 ? 21.594 -5.883 -1.625 1 91.25 412 SER B CA 1
ATOM 8704 C C . SER B 1 412 ? 22.703 -6.887 -1.304 1 91.25 412 SER B C 1
ATOM 8706 O O . SER B 1 412 ? 23.547 -7.176 -2.146 1 91.25 412 SER B O 1
ATOM 8708 N N . GLU B 1 413 ? 22.656 -7.391 -0.133 1 87.38 413 GLU B N 1
ATOM 8709 C CA . GLU B 1 413 ? 23.625 -8.391 0.275 1 87.38 413 GLU B CA 1
ATOM 8710 C C . GLU B 1 413 ? 23.484 -9.68 -0.532 1 87.38 413 GLU B C 1
ATOM 8712 O O . GLU B 1 413 ? 24.469 -10.305 -0.901 1 87.38 413 GLU B O 1
ATOM 8717 N N . ALA B 1 414 ? 22.281 -10.008 -0.785 1 86.44 414 ALA B N 1
ATOM 8718 C CA . ALA B 1 414 ? 22.031 -11.203 -1.58 1 86.44 414 ALA B CA 1
ATOM 8719 C C . ALA B 1 414 ? 22.547 -11.039 -3.008 1 86.44 414 ALA B C 1
ATOM 8721 O O . ALA B 1 414 ? 23.047 -11.984 -3.613 1 86.44 414 ALA B O 1
ATOM 8722 N N . LEU B 1 415 ? 22.406 -9.914 -3.496 1 87.75 415 LEU B N 1
ATOM 8723 C CA . LEU B 1 415 ? 22.859 -9.625 -4.852 1 87.75 415 LEU B CA 1
ATOM 8724 C C . LEU B 1 415 ? 24.391 -9.648 -4.922 1 87.75 415 LEU B C 1
ATOM 8726 O O . LEU B 1 415 ? 24.969 -10.023 -5.945 1 87.75 415 LEU B O 1
ATOM 8730 N N . GLU B 1 416 ? 24.984 -9.297 -3.832 1 81.19 416 GLU B N 1
ATOM 8731 C CA . GLU B 1 416 ? 26.438 -9.273 -3.793 1 81.19 416 GLU B CA 1
ATOM 8732 C C . GLU B 1 416 ? 27.016 -10.672 -3.592 1 81.19 416 GLU B C 1
ATOM 8734 O O . GLU B 1 416 ? 28.062 -11 -4.145 1 81.19 416 GLU B O 1
ATOM 8739 N N . VAL B 1 417 ? 26.344 -11.484 -2.795 1 69.38 417 VAL B N 1
ATOM 8740 C CA . VAL B 1 417 ? 26.781 -12.844 -2.518 1 69.38 417 VAL B CA 1
ATOM 8741 C C . VAL B 1 417 ? 26.688 -13.695 -3.785 1 69.38 417 VAL B C 1
ATOM 8743 O O . VAL B 1 417 ? 27.547 -14.531 -4.051 1 69.38 417 VAL B O 1
ATOM 8746 N N . SER B 1 418 ? 25.641 -13.523 -4.43 1 63.38 418 SER B N 1
ATOM 8747 C CA . SER B 1 418 ? 25.438 -14.297 -5.656 1 63.38 418 SER B CA 1
ATOM 8748 C C . SER B 1 418 ? 26.594 -14.094 -6.633 1 63.38 418 SER B C 1
ATOM 8750 O O . SER B 1 418 ? 26.875 -14.969 -7.453 1 63.38 418 SER B O 1
ATOM 8752 N N . ASP B 1 419 ? 27.25 -13.109 -6.406 1 60.75 419 ASP B N 1
ATOM 8753 C CA . ASP B 1 419 ? 28.391 -12.812 -7.262 1 60.75 419 ASP B CA 1
ATOM 8754 C C . ASP B 1 419 ? 29.641 -13.586 -6.816 1 60.75 419 ASP B C 1
ATOM 8756 O O . ASP B 1 419 ? 30.547 -13.82 -7.613 1 60.75 419 ASP B O 1
ATOM 8760 N N . ARG B 1 420 ? 29.547 -14.234 -5.465 1 57.38 420 ARG B N 1
ATOM 8761 C CA . ARG B 1 420 ? 30.734 -14.883 -4.906 1 57.38 420 ARG B CA 1
ATOM 8762 C C . ARG B 1 420 ? 30.625 -16.406 -5.004 1 57.38 420 ARG B C 1
ATOM 8764 O O . ARG B 1 420 ? 29.578 -16.969 -4.703 1 57.38 420 ARG B O 1
ATOM 8771 N N . THR B 1 421 ? 31.391 -16.953 -5.699 1 57.53 421 THR B N 1
ATOM 8772 C CA . THR B 1 421 ? 31.5 -18.406 -5.785 1 57.53 421 THR B CA 1
ATOM 8773 C C . THR B 1 421 ? 31.547 -19.031 -4.395 1 57.53 421 THR B C 1
ATOM 8775 O O . THR B 1 421 ? 32.25 -18.531 -3.512 1 57.53 421 THR B O 1
ATOM 8778 N N . PRO B 1 422 ? 30.406 -19.891 -3.988 1 56.22 422 PRO B N 1
ATOM 8779 C CA . PRO B 1 422 ? 30.5 -20.5 -2.654 1 56.22 422 PRO B CA 1
ATOM 8780 C C . PRO B 1 422 ? 31.906 -21.016 -2.34 1 56.22 422 PRO B C 1
ATOM 8782 O O . PRO B 1 422 ? 32.5 -21.734 -3.145 1 56.22 422 PRO B O 1
ATOM 8785 N N . THR B 1 423 ? 32.625 -20.438 -1.301 1 58.66 423 THR B N 1
ATOM 8786 C CA . THR B 1 423 ? 33.938 -20.828 -0.858 1 58.66 423 THR B CA 1
ATOM 8787 C C . THR B 1 423 ? 33.906 -22.141 -0.081 1 58.66 423 THR B C 1
ATOM 8789 O O . THR B 1 423 ? 33.094 -22.297 0.842 1 58.66 423 THR B O 1
ATOM 8792 N N . GLY B 1 424 ? 34.469 -23.25 -0.694 1 65.44 424 GLY B N 1
ATOM 8793 C CA . GLY B 1 424 ? 34.812 -24.484 0.001 1 65.44 424 GLY B CA 1
ATOM 8794 C C . GLY B 1 424 ? 34 -25.688 -0.494 1 65.44 424 GLY B C 1
ATOM 8795 O O . GLY B 1 424 ? 34.312 -26.828 -0.116 1 65.44 424 GLY B O 1
ATOM 8796 N N . LYS B 1 425 ? 32.875 -25.484 -1.174 1 78.88 425 LYS B N 1
ATOM 8797 C CA . LYS B 1 425 ? 32.188 -26.672 -1.651 1 78.88 425 LYS B CA 1
ATOM 8798 C C . LYS B 1 425 ? 32.594 -27.031 -3.078 1 78.88 425 LYS B C 1
ATOM 8800 O O . LYS B 1 425 ? 33 -26.141 -3.848 1 78.88 425 LYS B O 1
ATOM 8805 N N . PRO B 1 426 ? 32.625 -28.344 -3.316 1 85.81 426 PRO B N 1
ATOM 8806 C CA . PRO B 1 426 ? 33.062 -28.75 -4.656 1 85.81 426 PRO B CA 1
ATOM 8807 C C . PRO B 1 426 ? 32.156 -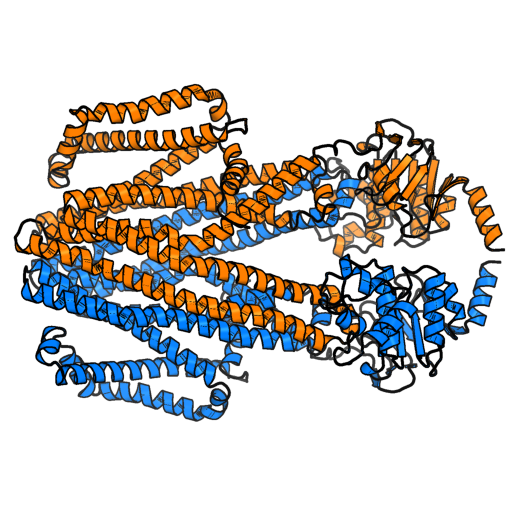28.188 -5.762 1 85.81 426 PRO B C 1
ATOM 8809 O O . PRO B 1 426 ? 30.953 -28.109 -5.598 1 85.81 426 PRO B O 1
ATOM 8812 N N . GLN B 1 427 ? 32.812 -27.609 -6.727 1 90.25 427 GLN B N 1
ATOM 8813 C CA . GLN B 1 427 ? 32.094 -27.078 -7.879 1 90.25 427 GLN B CA 1
ATOM 8814 C C . GLN B 1 427 ? 32.531 -27.766 -9.164 1 90.25 427 GLN B C 1
ATOM 8816 O O . GLN B 1 427 ? 33.688 -28.172 -9.297 1 90.25 427 GLN B O 1
ATOM 8821 N N . ILE B 1 428 ? 31.578 -27.922 -10.055 1 91.75 428 ILE B N 1
ATOM 8822 C CA . ILE B 1 428 ? 31.875 -28.5 -11.367 1 91.75 428 ILE B CA 1
ATOM 8823 C C . ILE B 1 428 ? 32.812 -27.562 -12.133 1 91.75 428 ILE B C 1
ATOM 8825 O O . ILE B 1 428 ? 32.594 -26.359 -12.188 1 91.75 428 ILE B O 1
ATOM 8829 N N . ASP B 1 429 ? 33.875 -28.078 -12.609 1 91.56 429 ASP B N 1
ATOM 8830 C CA . ASP B 1 429 ? 34.781 -27.297 -13.422 1 91.56 429 ASP B CA 1
ATOM 8831 C C . ASP B 1 429 ? 34.25 -27.094 -14.836 1 91.56 429 ASP B C 1
ATOM 8833 O O . ASP B 1 429 ? 33.969 -28.062 -15.539 1 91.56 429 ASP B O 1
ATOM 8837 N N . LEU B 1 430 ? 34.125 -25.875 -15.188 1 89.5 430 LEU B N 1
ATOM 8838 C CA . LEU B 1 430 ? 33.625 -25.547 -16.516 1 89.5 430 LEU B CA 1
ATOM 8839 C C . LEU B 1 430 ? 34.75 -25.188 -17.469 1 89.5 430 LEU B C 1
ATOM 8841 O O . LEU B 1 430 ? 35.594 -24.328 -17.156 1 89.5 430 LEU B O 1
ATOM 8845 N N . MET B 1 431 ? 34.875 -25.922 -18.5 1 92.06 431 MET B N 1
ATOM 8846 C CA . MET B 1 431 ? 35.844 -25.625 -19.562 1 92.06 431 MET B CA 1
ATOM 8847 C C . MET B 1 431 ? 35.125 -25.219 -20.844 1 92.06 431 MET B C 1
ATOM 8849 O O . MET B 1 431 ? 34.281 -25.969 -21.359 1 92.06 431 MET B O 1
ATOM 8853 N N . ILE B 1 432 ? 35.5 -24.047 -21.391 1 91.75 432 ILE B N 1
ATOM 8854 C CA . ILE B 1 432 ? 34.875 -23.578 -22.625 1 91.75 432 ILE B CA 1
ATOM 8855 C C . ILE B 1 432 ? 35.625 -24.109 -23.828 1 91.75 432 ILE B C 1
ATOM 8857 O O . ILE B 1 432 ? 36.75 -23.656 -24.109 1 91.75 432 ILE B O 1
ATOM 8861 N N . ASP B 1 433 ? 35.094 -25.062 -24.297 1 89.19 433 ASP B N 1
ATOM 8862 C CA . ASP B 1 433 ? 35.688 -25.703 -25.469 1 89.19 433 ASP B CA 1
ATOM 8863 C C . ASP B 1 433 ? 34.625 -26.516 -26.234 1 89.19 433 ASP B C 1
ATOM 8865 O O . ASP B 1 433 ? 33.469 -26.531 -25.859 1 89.19 433 ASP B O 1
ATOM 8869 N N . SER B 1 434 ? 34.938 -26.938 -27.391 1 85.31 434 SER B N 1
ATOM 8870 C CA . SER B 1 434 ? 34.125 -27.844 -28.188 1 85.31 434 SER B CA 1
ATOM 8871 C C . SER B 1 434 ? 34.844 -29.156 -28.438 1 85.31 434 SER B C 1
ATOM 8873 O O . SER B 1 434 ? 36.094 -29.188 -28.547 1 85.31 434 SER B O 1
ATOM 8875 N N . PRO B 1 435 ? 34.25 -30.359 -28.469 1 88 435 PRO B N 1
ATOM 8876 C CA . PRO B 1 435 ? 32.812 -30.625 -28.469 1 88 435 PRO B CA 1
ATOM 8877 C C . PRO B 1 435 ? 32.188 -30.672 -27.078 1 88 435 PRO B C 1
ATOM 8879 O O . PRO B 1 435 ? 32.938 -30.609 -26.078 1 88 435 PRO B O 1
ATOM 8882 N N . LEU B 1 436 ? 30.875 -30.75 -26.922 1 93.06 436 LEU B N 1
ATOM 8883 C CA . LEU B 1 436 ? 30.172 -30.906 -25.641 1 93.06 436 LEU B CA 1
ATOM 8884 C C . LEU B 1 436 ? 30.547 -32.25 -24.984 1 93.06 436 LEU B C 1
ATOM 8886 O O . LEU B 1 436 ? 30.469 -33.281 -25.625 1 93.06 436 LEU B O 1
ATOM 8890 N N . ALA B 1 437 ? 31.078 -32.156 -23.781 1 94.94 437 ALA B N 1
ATOM 8891 C CA . ALA B 1 437 ? 31.516 -33.375 -23.094 1 94.94 437 ALA B CA 1
ATOM 8892 C C . ALA B 1 437 ? 31.406 -33.219 -21.578 1 94.94 437 ALA B C 1
ATOM 8894 O O . ALA B 1 437 ? 31.422 -32.094 -21.062 1 94.94 437 ALA B O 1
ATOM 8895 N N . VAL B 1 438 ? 31.141 -34.312 -20.969 1 94.94 438 VAL B N 1
ATOM 8896 C CA . VAL B 1 438 ? 31.125 -34.406 -19.5 1 94.94 438 VAL B CA 1
ATOM 8897 C C . VAL B 1 438 ? 32.094 -35.5 -19.047 1 94.94 438 VAL B C 1
ATOM 8899 O O . VAL B 1 438 ? 32.094 -36.625 -19.594 1 94.94 438 VAL B O 1
ATOM 8902 N N . LYS B 1 439 ? 33 -35.125 -18.141 1 95.44 439 LYS B N 1
ATOM 8903 C CA . LYS B 1 439 ? 34 -36.062 -17.641 1 95.44 439 LYS B CA 1
ATOM 8904 C C . LYS B 1 439 ? 33.812 -36.312 -16.141 1 95.44 439 LYS B C 1
ATOM 8906 O O . LYS B 1 439 ? 34.062 -35.406 -15.328 1 95.44 439 LYS B O 1
ATOM 8911 N N . ASN B 1 440 ? 33.438 -37.594 -15.758 1 95.81 440 ASN B N 1
ATOM 8912 C CA . ASN B 1 440 ? 33.25 -38 -14.367 1 95.81 440 ASN B CA 1
ATOM 8913 C C . ASN B 1 440 ? 32.438 -36.969 -13.586 1 95.81 440 ASN B C 1
ATOM 8915 O O . ASN B 1 440 ? 32.812 -36.562 -12.5 1 95.81 440 ASN B O 1
ATOM 8919 N N . LEU B 1 441 ? 31.406 -36.656 -14.18 1 94.81 441 LEU B N 1
ATOM 8920 C CA . LEU B 1 441 ? 30.562 -35.625 -13.609 1 94.81 441 LEU B CA 1
ATOM 8921 C C . LEU B 1 441 ? 29.656 -36.188 -12.523 1 94.81 441 LEU B C 1
ATOM 8923 O O . LEU B 1 441 ? 28.922 -37.156 -12.766 1 94.81 441 LEU B O 1
ATOM 8927 N N . THR B 1 442 ? 29.75 -35.656 -11.375 1 95.56 442 THR B N 1
ATOM 8928 C CA . THR B 1 442 ? 28.797 -35.875 -10.297 1 95.56 442 THR B CA 1
ATOM 8929 C C . THR B 1 442 ? 27.984 -34.625 -10.039 1 95.56 442 THR B C 1
ATOM 8931 O O . THR B 1 442 ? 28.531 -33.594 -9.633 1 95.56 442 THR B O 1
ATOM 8934 N N . LEU B 1 443 ? 26.719 -34.719 -10.32 1 93.25 443 LEU B N 1
ATOM 8935 C CA . LEU B 1 443 ? 25.828 -33.562 -10.211 1 93.25 443 LEU B CA 1
ATOM 8936 C C . LEU B 1 443 ? 25 -33.625 -8.945 1 93.25 443 LEU B C 1
ATOM 8938 O O . LEU B 1 443 ? 24.359 -34.656 -8.68 1 93.25 443 LEU B O 1
ATOM 8942 N N . GLU B 1 444 ? 25.016 -32.594 -8.203 1 89.62 444 GLU B N 1
ATOM 8943 C CA . GLU B 1 444 ? 24.234 -32.5 -6.973 1 89.62 444 GLU B CA 1
ATOM 8944 C C . GLU B 1 444 ? 23.281 -31.297 -7.027 1 89.62 444 GLU B C 1
ATOM 8946 O O . GLU B 1 444 ? 23.469 -30.391 -7.84 1 89.62 444 GLU B O 1
ATOM 8951 N N . THR B 1 445 ? 22.266 -31.375 -6.234 1 84.44 445 THR B N 1
ATOM 8952 C CA . THR B 1 445 ? 21.359 -30.234 -6.113 1 84.44 445 THR B CA 1
ATOM 8953 C C . THR B 1 445 ? 22.109 -29 -5.602 1 84.44 445 THR B C 1
ATOM 8955 O O . THR B 1 445 ? 23.156 -29.125 -4.98 1 84.44 445 THR B O 1
ATOM 8958 N N . PRO B 1 446 ? 21.547 -27.828 -5.902 1 77.81 446 PRO B N 1
ATOM 8959 C CA . PRO B 1 446 ? 22.25 -26.594 -5.527 1 77.81 446 PRO B CA 1
ATOM 8960 C C . PRO B 1 446 ? 22.578 -26.547 -4.035 1 77.81 446 PRO B C 1
ATOM 8962 O O . PRO B 1 446 ? 23.578 -25.953 -3.643 1 77.81 446 PRO B O 1
ATOM 8965 N N . ASN B 1 447 ? 21.781 -27.203 -3.223 1 75.88 447 ASN B N 1
ATOM 8966 C CA . ASN B 1 447 ? 22 -27.188 -1.783 1 75.88 447 ASN B CA 1
ATOM 8967 C C . ASN B 1 447 ? 22.875 -28.375 -1.349 1 75.88 447 ASN B C 1
ATOM 8969 O O . ASN B 1 447 ? 23.078 -28.594 -0.154 1 75.88 447 ASN B O 1
ATOM 8973 N N . TYR B 1 448 ? 23.312 -29.219 -2.262 1 81.25 448 TYR B N 1
ATOM 8974 C CA . TYR B 1 448 ? 24.203 -30.344 -2.059 1 81.25 448 TYR B CA 1
ATOM 8975 C C . TYR B 1 448 ? 23.547 -31.422 -1.209 1 81.25 448 TYR B C 1
ATOM 8977 O O . TYR B 1 448 ? 24.234 -32.219 -0.552 1 81.25 448 TYR B O 1
ATOM 8985 N N . GLN B 1 449 ? 22.281 -31.359 -1.203 1 75.69 449 GLN B N 1
ATOM 8986 C CA . GLN B 1 449 ? 21.578 -32.312 -0.348 1 75.69 449 GLN B CA 1
ATOM 8987 C C . GLN B 1 449 ? 21.391 -33.656 -1.046 1 75.69 449 GLN B C 1
ATOM 8989 O O . GLN B 1 449 ? 21.297 -34.688 -0.388 1 75.69 449 GLN B O 1
ATOM 8994 N N . LYS B 1 450 ? 21.266 -33.594 -2.354 1 81.69 450 LYS B N 1
ATOM 8995 C CA . LYS B 1 450 ? 20.969 -34.812 -3.104 1 81.69 450 LYS B CA 1
ATOM 8996 C C . LYS B 1 450 ? 21.875 -34.938 -4.32 1 81.69 450 LYS B C 1
ATOM 8998 O O . LYS B 1 450 ? 22.125 -33.969 -5.027 1 81.69 450 LYS B O 1
ATOM 9003 N N . THR B 1 451 ? 22.422 -36.125 -4.43 1 89.62 451 THR B N 1
ATOM 9004 C CA . THR B 1 451 ? 23.188 -36.438 -5.637 1 89.62 451 THR B CA 1
ATOM 9005 C C . THR B 1 451 ? 22.266 -37 -6.719 1 89.62 451 THR B C 1
ATOM 9007 O O . THR B 1 451 ? 21.531 -37.969 -6.473 1 89.62 451 THR B O 1
ATOM 9010 N N . LEU B 1 452 ? 22.266 -36.438 -7.84 1 86.81 452 LEU B N 1
ATOM 9011 C CA . LEU B 1 452 ? 21.359 -36.844 -8.906 1 86.81 452 LEU B CA 1
ATOM 9012 C C . LEU B 1 452 ? 22.031 -37.844 -9.859 1 86.81 452 LEU B C 1
ATOM 9014 O O . LEU B 1 452 ? 21.406 -38.781 -10.312 1 86.81 452 LEU B O 1
ATOM 9018 N N . VAL B 1 453 ? 23.281 -37.562 -10.227 1 91.69 453 VAL B N 1
ATOM 9019 C CA . VAL B 1 453 ? 24.062 -38.406 -11.117 1 91.69 453 VAL B CA 1
ATOM 9020 C C . VAL B 1 453 ? 25.5 -38.5 -10.609 1 91.69 453 VAL B C 1
ATOM 9022 O O . VAL B 1 453 ? 26.062 -37.5 -10.141 1 91.69 453 VAL B O 1
ATOM 9025 N N . ARG B 1 454 ? 26.062 -39.688 -10.734 1 94.5 454 ARG B N 1
ATOM 9026 C CA . ARG B 1 454 ? 27.406 -39.906 -10.234 1 94.5 454 ARG B CA 1
ATOM 9027 C C . ARG B 1 454 ? 28.344 -40.375 -11.352 1 94.5 454 ARG B C 1
ATOM 9029 O O . ARG B 1 454 ? 28.016 -41.312 -12.086 1 94.5 454 ARG B O 1
ATOM 9036 N N . ASP B 1 455 ? 29.422 -39.781 -11.477 1 95.06 455 ASP B N 1
ATOM 9037 C CA . ASP B 1 455 ? 30.547 -40.156 -12.32 1 95.06 455 ASP B CA 1
ATOM 9038 C C . ASP B 1 455 ? 30.109 -40.344 -13.766 1 95.06 455 ASP B C 1
ATOM 9040 O O . ASP B 1 455 ? 30.438 -41.375 -14.383 1 95.06 455 ASP B O 1
ATOM 9044 N N . LEU B 1 456 ? 29.297 -39.438 -14.219 1 95.25 456 LEU B N 1
ATOM 9045 C CA . LEU B 1 456 ? 28.812 -39.5 -15.594 1 95.25 456 LEU B CA 1
ATOM 9046 C C . LEU B 1 456 ? 29.875 -39.031 -16.562 1 95.25 456 LEU B C 1
ATOM 9048 O O . LEU B 1 456 ? 30.516 -38 -16.344 1 95.25 456 LEU B O 1
ATOM 9052 N N . SER B 1 457 ? 30.125 -39.812 -17.594 1 95.62 457 SER B N 1
ATOM 9053 C CA . SER B 1 457 ? 31.047 -39.406 -18.656 1 95.62 457 SER B CA 1
ATOM 9054 C C . SER B 1 457 ? 30.422 -39.625 -20.031 1 95.62 457 SER B C 1
ATOM 9056 O O . SER B 1 457 ? 29.859 -40.688 -20.297 1 95.62 457 SER B O 1
ATOM 9058 N N . LEU B 1 458 ? 30.469 -38.562 -20.812 1 94.75 458 LEU B N 1
ATOM 9059 C CA . LEU B 1 458 ? 29.953 -38.656 -22.172 1 94.75 458 LEU B CA 1
ATOM 9060 C C . LEU B 1 458 ? 30.562 -37.594 -23.062 1 94.75 458 LEU B C 1
ATOM 9062 O O . LEU B 1 458 ? 31.031 -36.562 -22.578 1 94.75 458 LEU B O 1
ATOM 9066 N N . GLU B 1 459 ? 30.688 -37.906 -24.312 1 93.81 459 GLU B N 1
ATOM 9067 C CA . GLU B 1 459 ? 31.141 -36.969 -25.328 1 93.81 459 GLU B CA 1
ATOM 9068 C C . GLU B 1 459 ? 30.219 -36.969 -26.547 1 93.81 459 GLU B C 1
ATOM 9070 O O . GLU B 1 459 ? 29.891 -38.031 -27.062 1 93.81 459 GLU B O 1
ATOM 9075 N N . LEU B 1 460 ? 29.844 -35.812 -26.906 1 93.38 460 LEU B N 1
ATOM 9076 C CA . LEU B 1 460 ? 28.969 -35.688 -28.062 1 93.38 460 LEU B CA 1
ATOM 9077 C C . LEU B 1 460 ? 29.688 -35.062 -29.25 1 93.38 460 LEU B C 1
ATOM 9079 O O . LEU B 1 460 ? 30.094 -33.906 -29.188 1 93.38 460 LEU B O 1
ATOM 9083 N N . ALA B 1 461 ? 29.797 -35.812 -30.328 1 90.25 461 ALA B N 1
ATOM 9084 C CA . ALA B 1 461 ? 30.453 -35.312 -31.516 1 90.25 461 ALA B CA 1
ATOM 9085 C C . ALA B 1 461 ? 29.578 -34.312 -32.25 1 90.25 461 ALA B C 1
ATOM 9087 O O . ALA B 1 461 ? 28.344 -34.375 -32.188 1 90.25 461 ALA B O 1
ATOM 9088 N N . PRO B 1 462 ? 30.25 -33.312 -32.906 1 90.44 462 PRO B N 1
ATOM 9089 C CA . PRO B 1 462 ? 29.469 -32.344 -33.656 1 90.44 462 PRO B CA 1
ATOM 9090 C C . PRO B 1 462 ? 28.531 -33 -34.656 1 90.44 462 PRO B C 1
ATOM 9092 O O . PRO B 1 462 ? 28.906 -33.938 -35.344 1 90.44 462 PRO B O 1
ATOM 9095 N N . GLY B 1 463 ? 27.281 -32.562 -34.656 1 88.31 463 GLY B N 1
ATOM 9096 C CA . GLY B 1 463 ? 26.297 -33.062 -35.625 1 88.31 463 GLY B CA 1
ATOM 9097 C C . GLY B 1 463 ? 25.5 -34.219 -35.094 1 88.31 463 GLY B C 1
ATOM 9098 O O . GLY B 1 463 ? 24.484 -34.625 -35.688 1 88.31 463 GLY B O 1
ATOM 9099 N N . GLU B 1 464 ? 25.969 -34.781 -33.969 1 90 464 GLU B N 1
ATOM 9100 C CA . GLU B 1 464 ? 25.25 -35.938 -33.406 1 90 464 GLU B CA 1
ATOM 9101 C C . GLU B 1 464 ? 24.172 -35.438 -32.438 1 90 464 GLU B C 1
ATOM 9103 O O . GLU B 1 464 ? 24.281 -34.375 -31.844 1 90 464 GLU B O 1
ATOM 9108 N N . GLY B 1 465 ? 23.125 -36.281 -32.375 1 93.94 465 GLY B N 1
ATOM 9109 C CA . GLY B 1 465 ? 22.047 -36 -31.438 1 93.94 465 GLY B CA 1
ATOM 9110 C C . GLY B 1 465 ? 22.047 -36.938 -30.234 1 93.94 465 GLY B C 1
ATOM 9111 O O . GLY B 1 465 ? 22.344 -38.125 -30.375 1 93.94 465 GLY B O 1
ATOM 9112 N N . LEU B 1 466 ? 21.828 -36.375 -29.078 1 95.56 466 LEU B N 1
ATOM 9113 C CA . LEU B 1 466 ? 21.734 -37.125 -27.828 1 95.56 466 LEU B CA 1
ATOM 9114 C C . LEU B 1 466 ? 20.328 -37.031 -27.234 1 95.56 466 LEU B C 1
ATOM 9116 O O . LEU B 1 466 ? 19.797 -35.906 -27.094 1 95.56 466 LEU B O 1
ATOM 9120 N N . LEU B 1 467 ? 19.719 -38.188 -26.953 1 95.56 467 LEU B N 1
ATOM 9121 C CA . LEU B 1 467 ? 18.422 -38.219 -26.281 1 95.56 467 LEU B CA 1
ATOM 9122 C C . LEU B 1 467 ? 18.578 -38.656 -24.828 1 95.56 467 LEU B C 1
ATOM 9124 O O . LEU B 1 467 ? 19.156 -39.719 -24.562 1 95.56 467 LEU B O 1
ATOM 9128 N N . ILE B 1 468 ? 18.141 -37.844 -23.953 1 93.94 468 ILE B N 1
ATOM 9129 C CA . ILE B 1 468 ? 18.172 -38.188 -22.531 1 93.94 468 ILE B CA 1
ATOM 9130 C C . ILE B 1 468 ? 16.797 -38.688 -22.078 1 93.94 468 ILE B C 1
ATOM 9132 O O . ILE B 1 468 ? 15.797 -37.969 -22.266 1 93.94 468 ILE B O 1
ATOM 9136 N N . VAL B 1 469 ? 16.75 -39.875 -21.516 1 87.94 469 VAL B N 1
ATOM 9137 C CA . VAL B 1 469 ? 15.492 -40.469 -21.078 1 87.94 469 VAL B CA 1
ATOM 9138 C C . VAL B 1 469 ? 15.617 -40.938 -19.609 1 87.94 469 VAL B C 1
ATOM 9140 O O . VAL B 1 469 ? 16.719 -41.062 -19.094 1 87.94 469 VAL B O 1
ATOM 9143 N N . GLY B 1 470 ? 14.516 -41.062 -18.969 1 80.94 470 GLY B N 1
ATOM 9144 C CA . GLY B 1 470 ? 14.461 -41.469 -17.578 1 80.94 470 GLY B CA 1
ATOM 9145 C C . GLY B 1 470 ? 13.133 -41.156 -16.906 1 80.94 470 GLY B C 1
ATOM 9146 O O . GLY B 1 470 ? 12.312 -40.438 -17.469 1 80.94 470 GLY B O 1
ATOM 9147 N N . GLN B 1 471 ? 13.07 -41.656 -15.812 1 68.69 471 GLN B N 1
ATOM 9148 C CA . GLN B 1 471 ? 11.836 -41.438 -15.062 1 68.69 471 GLN B CA 1
ATOM 9149 C C . GLN B 1 471 ? 11.75 -40 -14.578 1 68.69 471 GLN B C 1
ATOM 9151 O O . GLN B 1 471 ? 12.75 -39.281 -14.562 1 68.69 471 GLN B O 1
ATOM 9156 N N . SER B 1 472 ? 10.523 -39.594 -14.273 1 63.12 472 SER B N 1
ATOM 9157 C CA . SER B 1 472 ? 10.328 -38.219 -13.773 1 63.12 472 SER B CA 1
ATOM 9158 C C . SER B 1 472 ? 11.07 -38 -12.461 1 63.12 472 SER B C 1
ATOM 9160 O O . SER B 1 472 ? 11.07 -38.875 -11.586 1 63.12 472 SER B O 1
ATOM 9162 N N . GLY B 1 473 ? 11.812 -36.938 -12.344 1 66.75 473 GLY B N 1
ATOM 9163 C CA . GLY B 1 473 ? 12.484 -36.562 -11.109 1 66.75 473 GLY B CA 1
ATOM 9164 C C . GLY B 1 473 ? 13.883 -37.125 -10.992 1 66.75 473 GLY B C 1
ATOM 9165 O O . GLY B 1 473 ? 14.594 -36.844 -10.023 1 66.75 473 GLY B O 1
ATOM 9166 N N . VAL B 1 474 ? 14.234 -37.875 -11.961 1 73.75 474 VAL B N 1
ATOM 9167 C CA . VAL B 1 474 ? 15.523 -38.562 -11.875 1 73.75 474 VAL B CA 1
ATOM 9168 C C . VAL B 1 474 ? 16.656 -37.562 -12.062 1 73.75 474 VAL B C 1
ATOM 9170 O O . VAL B 1 474 ? 17.781 -37.781 -11.633 1 73.75 474 VAL B O 1
ATOM 9173 N N . GLY B 1 475 ? 16.359 -36.406 -12.688 1 82.06 475 GLY B N 1
ATOM 9174 C CA . GLY B 1 475 ? 17.406 -35.375 -12.812 1 82.06 475 GLY B CA 1
ATOM 9175 C C . GLY B 1 475 ? 17.641 -34.969 -14.25 1 82.06 475 GLY B C 1
ATOM 9176 O O . GLY B 1 475 ? 18.672 -34.375 -14.562 1 82.06 475 GLY B O 1
ATOM 9177 N N . LYS B 1 476 ? 16.828 -35.25 -15.164 1 85.81 476 LYS B N 1
ATOM 9178 C CA . LYS B 1 476 ? 17 -34.938 -16.578 1 85.81 476 LYS B CA 1
ATOM 9179 C C . LYS B 1 476 ? 17.188 -33.406 -16.75 1 85.81 476 LYS B C 1
ATOM 9181 O O . LYS B 1 476 ? 18.156 -32.969 -17.359 1 85.81 476 LYS B O 1
ATOM 9186 N N . SER B 1 477 ? 16.25 -32.656 -16.156 1 82.44 477 SER B N 1
ATOM 9187 C CA . SER B 1 477 ? 16.281 -31.188 -16.297 1 82.44 477 SER B CA 1
ATOM 9188 C C . SER B 1 477 ? 17.453 -30.594 -15.523 1 82.44 477 SER B C 1
ATOM 9190 O O . SER B 1 477 ? 18.031 -29.578 -15.922 1 82.44 477 SER B O 1
ATOM 9192 N N . SER B 1 478 ? 17.812 -31.281 -14.445 1 86.88 478 SER B N 1
ATOM 9193 C CA . SER B 1 478 ? 18.938 -30.828 -13.641 1 86.88 478 SER B CA 1
ATOM 9194 C C . SER B 1 478 ? 20.25 -30.953 -14.414 1 86.88 478 SER B C 1
ATOM 9196 O O . SER B 1 478 ? 21.141 -30.109 -14.281 1 86.88 478 SER B O 1
ATOM 9198 N N . LEU B 1 479 ? 20.312 -32.062 -15.125 1 90.94 479 LEU B N 1
ATOM 9199 C CA . LEU B 1 479 ? 21.516 -32.25 -15.945 1 90.94 479 LEU B CA 1
ATOM 9200 C C . LEU B 1 479 ? 21.625 -31.125 -16.984 1 90.94 479 LEU B C 1
ATOM 9202 O O . LEU B 1 479 ? 22.734 -30.625 -17.234 1 90.94 479 LEU B O 1
ATOM 9206 N N . LEU B 1 480 ? 20.531 -30.75 -17.547 1 90.94 480 LEU B N 1
ATOM 9207 C CA . LEU B 1 480 ? 20.531 -29.641 -18.5 1 90.94 480 LEU B CA 1
ATOM 9208 C C . LEU B 1 480 ? 20.953 -28.344 -17.828 1 90.94 480 LEU B C 1
ATOM 9210 O O . LEU B 1 480 ? 21.656 -27.531 -18.438 1 90.94 480 LEU B O 1
ATOM 9214 N N . ARG B 1 481 ? 20.516 -28.125 -16.594 1 89.25 481 ARG B N 1
ATOM 9215 C CA . ARG B 1 481 ? 20.922 -26.969 -15.82 1 89.25 481 ARG B CA 1
ATOM 9216 C C . ARG B 1 481 ? 22.438 -26.953 -15.602 1 89.25 481 ARG B C 1
ATOM 9218 O O . ARG B 1 481 ? 23.062 -25.906 -15.617 1 89.25 481 ARG B O 1
ATOM 9225 N N . GLY B 1 482 ? 22.875 -28.109 -15.398 1 89.19 482 GLY B N 1
ATOM 9226 C CA . GLY B 1 482 ? 24.328 -28.25 -15.289 1 89.19 482 GLY B CA 1
ATOM 9227 C C . GLY B 1 482 ? 25.062 -27.859 -16.562 1 89.19 482 GLY B C 1
ATOM 9228 O O . GLY B 1 482 ? 26.047 -27.125 -16.516 1 89.19 482 GLY B O 1
ATOM 9229 N N . ILE B 1 483 ? 24.547 -28.375 -17.625 1 89.31 483 ILE B N 1
ATOM 9230 C CA . ILE B 1 483 ? 25.156 -28.094 -18.922 1 89.31 483 ILE B CA 1
ATOM 9231 C C . ILE B 1 483 ? 25.094 -26.594 -19.203 1 89.31 483 ILE B C 1
ATOM 9233 O O . ILE B 1 483 ? 26.047 -26.031 -19.75 1 89.31 483 ILE B O 1
ATOM 9237 N N . ALA B 1 484 ? 24.016 -25.984 -18.828 1 87.12 484 ALA B N 1
ATOM 9238 C CA . ALA B 1 484 ? 23.828 -24.547 -19.047 1 87.12 484 ALA B CA 1
ATOM 9239 C C . ALA B 1 484 ? 24.656 -23.734 -18.078 1 87.12 484 ALA B C 1
ATOM 9241 O O . ALA B 1 484 ? 24.812 -22.516 -18.25 1 87.12 484 ALA B O 1
ATOM 9242 N N . GLY B 1 485 ? 25.156 -24.344 -17.047 1 85.25 485 GLY B N 1
ATOM 9243 C CA . GLY B 1 485 ? 25.953 -23.641 -16.062 1 85.25 485 GLY B CA 1
ATOM 9244 C C . GLY B 1 485 ? 25.125 -23.016 -14.953 1 85.25 485 GLY B C 1
ATOM 9245 O O . GLY B 1 485 ? 25.641 -22.188 -14.18 1 85.25 485 GLY B O 1
ATOM 9246 N N . LEU B 1 486 ? 23.953 -23.359 -14.906 1 85.69 486 LEU B N 1
ATOM 9247 C CA . LEU B 1 486 ? 23.062 -22.844 -13.867 1 85.69 486 LEU B CA 1
ATOM 9248 C C . LEU B 1 486 ? 23.297 -23.562 -12.547 1 85.69 486 LEU B C 1
ATOM 9250 O O . LEU B 1 486 ? 23.203 -22.953 -11.477 1 85.69 486 LEU B O 1
ATOM 9254 N N . TRP B 1 487 ? 23.469 -24.859 -12.648 1 87 487 TRP B N 1
ATOM 9255 C CA . TRP B 1 487 ? 23.844 -25.656 -11.484 1 87 487 TRP B CA 1
ATOM 9256 C C . TRP B 1 487 ? 25.328 -25.984 -11.523 1 87 487 TRP B C 1
ATOM 9258 O O . TRP B 1 487 ? 25.828 -26.578 -12.484 1 87 487 TRP B O 1
ATOM 9268 N N . ARG B 1 488 ? 26.062 -25.609 -10.43 1 88.94 488 ARG B N 1
ATOM 9269 C CA . ARG B 1 488 ? 27.5 -25.844 -10.398 1 88.94 488 ARG B CA 1
ATOM 9270 C C . ARG B 1 488 ? 27.891 -26.75 -9.242 1 88.94 488 ARG B C 1
ATOM 9272 O O . ARG B 1 488 ? 29.062 -27.062 -9.055 1 88.94 488 ARG B O 1
ATOM 9279 N N . SER B 1 489 ? 26.922 -27.219 -8.617 1 88.75 489 SER B N 1
ATOM 9280 C CA . SER B 1 489 ? 27.188 -28.031 -7.438 1 88.75 489 SER B CA 1
ATOM 9281 C C . SER B 1 489 ? 27.562 -29.469 -7.828 1 88.75 489 SER B C 1
ATOM 9283 O O . SER B 1 489 ? 26.797 -30.141 -8.531 1 88.75 489 SER B O 1
ATOM 9285 N N . GLY B 1 490 ? 28.688 -29.922 -7.414 1 91.88 490 GLY B N 1
ATOM 9286 C CA . GLY B 1 490 ? 29.156 -31.266 -7.711 1 91.88 490 GLY B CA 1
ATOM 9287 C C . GLY B 1 490 ? 30.641 -31.312 -8.047 1 91.88 490 GLY B C 1
ATOM 9288 O O . GLY B 1 490 ? 31.406 -30.438 -7.613 1 91.88 490 GLY B O 1
ATOM 9289 N N . THR B 1 491 ? 31 -32.406 -8.656 1 93.94 491 THR B N 1
ATOM 9290 C CA . THR B 1 491 ? 32.406 -32.594 -9.047 1 93.94 491 THR B CA 1
ATOM 9291 C C . THR B 1 491 ? 32.5 -33.062 -10.5 1 93.94 491 THR B C 1
ATOM 9293 O O . THR B 1 491 ? 31.484 -33.5 -11.078 1 93.94 491 THR B O 1
ATOM 9296 N N . GLY B 1 492 ? 33.688 -32.812 -11.031 1 95 492 GLY B N 1
ATOM 9297 C CA . GLY B 1 492 ? 33.906 -33.188 -12.414 1 95 492 GLY B CA 1
ATOM 9298 C C . GLY B 1 492 ? 34.156 -32.031 -13.344 1 95 492 GLY B C 1
ATOM 9299 O O . GLY B 1 492 ? 34.406 -30.906 -12.883 1 95 492 GLY B O 1
ATOM 9300 N N . VAL B 1 493 ? 34.156 -32.469 -14.656 1 95.31 493 VAL B N 1
ATOM 9301 C CA . VAL B 1 493 ? 34.469 -31.422 -15.648 1 95.31 493 VAL B CA 1
ATOM 9302 C C . VAL B 1 493 ? 33.375 -31.406 -16.719 1 95.31 493 VAL B C 1
ATOM 9304 O O . VAL B 1 493 ? 32.969 -32.438 -17.234 1 95.31 493 VAL B O 1
ATOM 9307 N N . LEU B 1 494 ? 32.875 -30.25 -16.891 1 94.5 494 LEU B N 1
ATOM 9308 C CA . LEU B 1 494 ? 31.922 -30.031 -17.969 1 94.5 494 LEU B CA 1
ATOM 9309 C C . LEU B 1 494 ? 32.531 -29.188 -19.078 1 94.5 494 LEU B C 1
ATOM 9311 O O . LEU B 1 494 ? 33.031 -28.078 -18.828 1 94.5 494 LEU B O 1
ATOM 9315 N N . VAL B 1 495 ? 32.594 -29.781 -20.266 1 94.5 495 VAL B N 1
ATOM 9316 C CA . VAL B 1 495 ? 33.125 -29.078 -21.438 1 94.5 495 VAL B CA 1
ATOM 9317 C C . VAL B 1 495 ? 31.953 -28.641 -22.344 1 94.5 495 VAL B C 1
ATOM 9319 O O . VAL B 1 495 ? 31.156 -29.484 -22.766 1 94.5 495 VAL B O 1
ATOM 9322 N N . ARG B 1 496 ? 31.875 -27.375 -22.516 1 90.38 496 ARG B N 1
ATOM 9323 C CA . ARG B 1 496 ? 30.828 -26.875 -23.422 1 90.38 496 ARG B CA 1
ATOM 9324 C C . ARG B 1 496 ? 31.312 -25.641 -24.188 1 90.38 496 ARG B C 1
ATOM 9326 O O . ARG B 1 496 ? 32.25 -24.984 -23.75 1 90.38 496 ARG B O 1
ATOM 9333 N N . PRO B 1 497 ? 30.656 -25.375 -25.391 1 90.69 497 PRO B N 1
ATOM 9334 C CA . PRO B 1 497 ? 30.969 -24.125 -26.062 1 90.69 497 PRO B CA 1
ATOM 9335 C C . PRO B 1 497 ? 30.422 -22.906 -25.312 1 90.69 497 PRO B C 1
ATOM 9337 O O . PRO B 1 497 ? 29.844 -23.047 -24.234 1 90.69 497 PRO B O 1
ATOM 9340 N N . GLU B 1 498 ? 30.766 -21.781 -25.906 1 89.56 498 GLU B N 1
ATOM 9341 C CA . GLU B 1 498 ? 30.234 -20.547 -25.328 1 89.56 498 GLU B CA 1
ATOM 9342 C C . GLU B 1 498 ? 28.703 -20.531 -25.359 1 89.56 498 GLU B C 1
ATOM 9344 O O . GLU B 1 498 ? 28.094 -21.047 -26.297 1 89.56 498 GLU B O 1
ATOM 9349 N N . LEU B 1 499 ? 28.188 -19.984 -24.406 1 86.38 499 LEU B N 1
ATOM 9350 C CA . LEU B 1 499 ? 26.734 -19.953 -24.297 1 86.38 499 LEU B CA 1
ATOM 9351 C C . LEU B 1 499 ? 26.109 -19.234 -25.484 1 86.38 499 LEU B C 1
ATOM 9353 O O . LEU B 1 499 ? 24.969 -19.516 -25.859 1 86.38 499 LEU B O 1
ATOM 9357 N N . SER B 1 500 ? 26.859 -18.344 -26.109 1 85 500 SER B N 1
ATOM 9358 C CA . SER B 1 500 ? 26.375 -17.625 -27.281 1 85 500 SER B CA 1
ATOM 9359 C C . SER B 1 500 ? 26.141 -18.547 -28.453 1 85 500 SER B C 1
ATOM 9361 O O . SER B 1 500 ? 25.375 -18.234 -29.375 1 85 500 SER B O 1
ATOM 9363 N N . GLU B 1 501 ? 26.766 -19.719 -28.391 1 90.06 501 GLU B N 1
ATOM 9364 C CA . GLU B 1 501 ? 26.656 -20.688 -29.484 1 90.06 501 GLU B CA 1
ATOM 9365 C C . GLU B 1 501 ? 25.578 -21.734 -29.188 1 90.06 501 GLU B C 1
ATOM 9367 O O . GLU B 1 501 ? 25.328 -22.625 -30 1 90.06 501 GLU B O 1
ATOM 9372 N N . MET B 1 502 ? 25 -21.516 -28.062 1 91.12 502 MET B N 1
ATOM 9373 C CA . MET B 1 502 ? 24.016 -22.5 -27.641 1 91.12 502 MET B CA 1
ATOM 9374 C C . MET B 1 502 ? 22.641 -21.844 -27.484 1 91.12 502 MET B C 1
ATOM 9376 O O . MET B 1 502 ? 22.547 -20.656 -27.172 1 91.12 502 MET B O 1
ATOM 9380 N N . LEU B 1 503 ? 21.594 -22.578 -27.844 1 92.12 503 LEU B N 1
ATOM 9381 C CA . LEU B 1 503 ? 20.219 -22.141 -27.578 1 92.12 503 LEU B CA 1
ATOM 9382 C C . LEU B 1 503 ? 19.453 -23.203 -26.781 1 92.12 503 LEU B C 1
ATOM 9384 O O . LEU B 1 503 ? 19.469 -24.375 -27.125 1 92.12 503 LEU B O 1
ATOM 9388 N N . PHE B 1 504 ? 18.938 -22.734 -25.703 1 91.75 504 PHE B N 1
ATOM 9389 C CA . PHE B 1 504 ? 18.188 -23.625 -24.828 1 91.75 504 PHE B CA 1
ATOM 9390 C C . PHE B 1 504 ? 16.688 -23.422 -25.016 1 91.75 504 PHE B C 1
ATOM 9392 O O . PHE B 1 504 ? 16.203 -22.297 -25.062 1 91.75 504 PHE B O 1
ATOM 9399 N N . LEU B 1 505 ? 15.984 -24.5 -25.266 1 91.69 505 LEU B N 1
ATOM 9400 C CA . LEU B 1 505 ? 14.523 -24.469 -25.344 1 91.69 505 LEU B CA 1
ATOM 9401 C C . LEU B 1 505 ? 13.914 -25.203 -24.141 1 91.69 505 LEU B C 1
ATOM 9403 O O . LEU B 1 505 ? 13.797 -26.422 -24.156 1 91.69 505 LEU B O 1
ATOM 9407 N N . PRO B 1 506 ? 13.391 -24.453 -23.188 1 87.44 506 PRO B N 1
ATOM 9408 C CA . PRO B 1 506 ? 12.781 -25.078 -22.016 1 87.44 506 PRO B CA 1
ATOM 9409 C C . PRO B 1 506 ? 11.43 -25.703 -22.312 1 87.44 506 PRO B C 1
ATOM 9411 O O . PRO B 1 506 ? 10.906 -25.547 -23.422 1 87.44 506 PRO B O 1
ATOM 9414 N N . GLN B 1 507 ? 11.016 -26.484 -21.297 1 74.5 507 GLN B N 1
ATOM 9415 C CA . GLN B 1 507 ? 9.727 -27.156 -21.438 1 74.5 507 GLN B CA 1
ATOM 9416 C C . GLN B 1 507 ? 8.602 -26.156 -21.672 1 74.5 507 GLN B C 1
ATOM 9418 O O . GLN B 1 507 ? 7.77 -26.328 -22.562 1 74.5 507 GLN B O 1
ATOM 9423 N N . ARG B 1 508 ? 8.609 -25.078 -20.859 1 77.12 508 ARG B N 1
ATOM 9424 C CA . ARG B 1 508 ? 7.723 -23.938 -21.094 1 77.12 508 ARG B CA 1
ATOM 9425 C C . ARG B 1 508 ? 8.5 -22.75 -21.656 1 77.12 508 ARG B C 1
ATOM 9427 O O . ARG B 1 508 ? 9.211 -22.062 -20.906 1 77.12 508 ARG B O 1
ATOM 9434 N N . PRO B 1 509 ? 8.211 -22.531 -22.969 1 87.06 509 PRO B N 1
ATOM 9435 C CA . PRO B 1 509 ? 8.984 -21.453 -23.578 1 87.06 509 PRO B CA 1
ATOM 9436 C C . PRO B 1 509 ? 8.727 -20.094 -22.922 1 87.06 509 PRO B C 1
ATOM 9438 O O . PRO B 1 509 ? 7.602 -19.812 -22.516 1 87.06 509 PRO B O 1
ATOM 9441 N N . TYR B 1 510 ? 9.742 -19.344 -22.891 1 89.88 510 TYR B N 1
ATOM 9442 C CA . TYR B 1 510 ? 9.656 -18 -22.344 1 89.88 510 TYR B CA 1
ATOM 9443 C C . TYR B 1 510 ? 9.047 -17.047 -23.375 1 89.88 510 TYR B C 1
ATOM 9445 O O . TYR B 1 510 ? 9.57 -16.891 -24.484 1 89.88 510 TYR B O 1
ATOM 9453 N N . MET B 1 511 ? 7.922 -16.422 -22.984 1 89.25 511 MET B N 1
ATOM 9454 C CA . MET B 1 511 ? 7.312 -15.383 -23.828 1 89.25 511 MET B CA 1
ATOM 9455 C C . MET B 1 511 ? 7.672 -13.992 -23.312 1 89.25 511 MET B C 1
ATOM 9457 O O . MET B 1 511 ? 7.266 -13.602 -22.219 1 89.25 511 MET B O 1
ATOM 9461 N N . ILE B 1 512 ? 8.391 -13.258 -24.047 1 87.88 512 ILE B N 1
ATOM 9462 C CA . ILE B 1 512 ? 8.883 -11.953 -23.609 1 87.88 512 ILE B CA 1
ATOM 9463 C C . ILE B 1 512 ? 7.754 -10.93 -23.672 1 87.88 512 ILE B C 1
ATOM 9465 O O . ILE B 1 512 ? 6.734 -11.156 -24.328 1 87.88 512 ILE B O 1
ATOM 9469 N N . LEU B 1 513 ? 7.883 -9.859 -22.953 1 88.38 513 LEU B N 1
ATOM 9470 C CA . LEU B 1 513 ? 6.984 -8.719 -23.078 1 88.38 513 LEU B CA 1
ATOM 9471 C C . LEU B 1 513 ? 7.422 -7.793 -24.203 1 88.38 513 LEU B C 1
ATOM 9473 O O . LEU B 1 513 ? 8.117 -6.805 -23.969 1 88.38 513 LEU B O 1
ATOM 9477 N N . GLY B 1 514 ? 7.02 -8.109 -25.375 1 87.69 514 GLY B N 1
ATOM 9478 C CA . GLY B 1 514 ? 7.43 -7.375 -26.562 1 87.69 514 GLY B CA 1
ATOM 9479 C C . GLY B 1 514 ? 6.629 -7.746 -27.797 1 87.69 514 GLY B C 1
ATOM 9480 O O . GLY B 1 514 ? 5.566 -8.359 -27.703 1 87.69 514 GLY B O 1
ATOM 9481 N N . THR B 1 515 ? 7.168 -7.348 -28.938 1 91.06 515 THR B N 1
ATOM 9482 C CA . THR B 1 515 ? 6.48 -7.559 -30.219 1 91.06 515 THR B CA 1
ATOM 9483 C C . THR B 1 515 ? 6.691 -8.984 -30.719 1 91.06 515 THR B C 1
ATOM 9485 O O . THR B 1 515 ? 7.496 -9.734 -30.156 1 91.06 515 THR B O 1
ATOM 9488 N N . LEU B 1 516 ? 5.934 -9.375 -31.719 1 93 516 LEU B N 1
ATOM 9489 C CA . LEU B 1 516 ? 6.117 -10.68 -32.344 1 93 516 LEU B CA 1
ATOM 9490 C C . LEU B 1 516 ? 7.527 -10.82 -32.906 1 93 516 LEU B C 1
ATOM 9492 O O . LEU B 1 516 ? 8.141 -11.883 -32.812 1 93 516 LEU B O 1
ATOM 9496 N N . ARG B 1 517 ? 8.008 -9.719 -33.469 1 93.06 517 ARG B N 1
ATOM 9497 C CA . ARG B 1 517 ? 9.367 -9.695 -34 1 93.06 517 ARG B CA 1
ATOM 9498 C C . ARG B 1 517 ? 10.383 -9.992 -32.906 1 93.06 517 ARG B C 1
ATOM 9500 O O . ARG B 1 517 ? 11.281 -10.812 -33.094 1 93.06 517 ARG B O 1
ATOM 9507 N N . GLU B 1 518 ? 10.172 -9.375 -31.781 1 90.62 518 GLU B N 1
ATOM 9508 C CA . GLU B 1 518 ? 11.086 -9.578 -30.656 1 90.62 518 GLU B CA 1
ATOM 9509 C C . GLU B 1 518 ? 10.977 -10.992 -30.109 1 90.62 518 GLU B C 1
ATOM 9511 O O . GLU B 1 518 ? 11.969 -11.562 -29.656 1 90.62 518 GLU B O 1
ATOM 9516 N N . GLN B 1 519 ? 9.758 -11.523 -30.156 1 92.06 519 GLN B N 1
ATOM 9517 C CA . GLN B 1 519 ? 9.555 -12.906 -29.734 1 92.06 519 GLN B CA 1
ATOM 9518 C C . GLN B 1 519 ? 10.398 -13.867 -30.562 1 92.06 519 GLN B C 1
ATOM 9520 O O . GLN B 1 519 ? 11.062 -14.75 -30 1 92.06 519 GLN B O 1
ATOM 9525 N N . LEU B 1 520 ? 10.406 -13.641 -31.797 1 93 520 LEU B N 1
ATOM 9526 C CA . LEU B 1 520 ? 11.055 -14.547 -32.75 1 93 520 LEU B CA 1
ATOM 9527 C C . LEU B 1 520 ? 12.57 -14.398 -32.688 1 93 520 LEU B C 1
ATOM 9529 O O . LEU B 1 520 ? 13.305 -15.367 -32.938 1 93 520 LEU B O 1
ATOM 9533 N N . LEU B 1 521 ? 13.016 -13.258 -32.312 1 91.5 521 LEU B N 1
ATOM 9534 C CA . LEU B 1 521 ? 14.445 -12.984 -32.375 1 91.5 521 LEU B CA 1
ATOM 9535 C C . LEU B 1 521 ? 15.086 -13.094 -31 1 91.5 521 LEU B C 1
ATOM 9537 O O . LEU B 1 521 ? 16.297 -12.883 -30.844 1 91.5 521 LEU B O 1
ATOM 9541 N N . TYR B 1 522 ? 14.289 -13.477 -30.109 1 90.38 522 TYR B N 1
ATOM 9542 C CA . TYR B 1 522 ? 14.789 -13.602 -28.75 1 90.38 522 TYR B CA 1
ATOM 9543 C C . TYR B 1 522 ? 15.828 -14.711 -28.641 1 90.38 522 TYR B C 1
ATOM 9545 O O . TYR B 1 522 ? 15.633 -15.797 -29.203 1 90.38 522 TYR B O 1
ATOM 9553 N N . PRO B 1 523 ? 16.953 -14.422 -27.984 1 86.62 523 PRO B N 1
ATOM 9554 C CA . PRO B 1 523 ? 17.375 -13.281 -27.172 1 86.62 523 PRO B CA 1
ATOM 9555 C C . PRO B 1 523 ? 18.203 -12.273 -27.969 1 86.62 523 PRO B C 1
ATOM 9557 O O . PRO B 1 523 ? 18.719 -11.312 -27.406 1 86.62 523 PRO B O 1
ATOM 9560 N N . ASN B 1 524 ? 18.344 -12.555 -29.234 1 82.44 524 ASN B N 1
ATOM 9561 C CA . ASN B 1 524 ? 19.172 -11.703 -30.094 1 82.44 524 ASN B CA 1
ATOM 9562 C C . ASN B 1 524 ? 18.344 -10.586 -30.719 1 82.44 524 ASN B C 1
ATOM 9564 O O . ASN B 1 524 ? 18.016 -10.641 -31.906 1 82.44 524 ASN B O 1
ATOM 9568 N N . SER B 1 525 ? 18.125 -9.547 -30.047 1 71.12 525 SER B N 1
ATOM 9569 C CA . SER B 1 525 ? 17.234 -8.5 -30.531 1 71.12 525 SER B CA 1
ATOM 9570 C C . SER B 1 525 ? 17.922 -7.613 -31.562 1 71.12 525 SER B C 1
ATOM 9572 O O . SER B 1 525 ? 17.266 -6.812 -32.25 1 71.12 525 SER B O 1
ATOM 9574 N N . HIS B 1 526 ? 19.109 -7.836 -31.812 1 71.75 526 HIS B N 1
ATOM 9575 C CA . HIS B 1 526 ? 19.844 -6.949 -32.719 1 71.75 526 HIS B CA 1
ATOM 9576 C C . HIS B 1 526 ? 19.797 -7.453 -34.156 1 71.75 526 HIS B C 1
ATOM 9578 O O . HIS B 1 526 ? 20.141 -6.723 -35.062 1 71.75 526 HIS B O 1
ATOM 9584 N N . LEU B 1 527 ? 19.297 -8.656 -34.25 1 77.19 527 LEU B N 1
ATOM 9585 C CA . LEU B 1 527 ? 19.266 -9.211 -35.594 1 77.19 527 LEU B CA 1
ATOM 9586 C C . LEU B 1 527 ? 18.219 -8.492 -36.438 1 77.19 527 LEU B C 1
ATOM 9588 O O . LEU B 1 527 ? 17.109 -8.219 -36 1 77.19 527 LEU B O 1
ATOM 9592 N N . ASN B 1 528 ? 18.656 -7.914 -37.5 1 81.88 528 ASN B N 1
ATOM 9593 C CA . ASN B 1 528 ? 17.75 -7.273 -38.438 1 81.88 528 ASN B CA 1
ATOM 9594 C C . ASN B 1 528 ? 17.266 -8.258 -39.5 1 81.88 528 ASN B C 1
ATOM 9596 O O . ASN B 1 528 ? 17.938 -8.461 -40.5 1 81.88 528 ASN B O 1
ATOM 9600 N N . ILE B 1 529 ? 16.234 -8.898 -39.188 1 88.56 529 ILE B N 1
ATOM 9601 C CA . ILE B 1 529 ? 15.648 -9.859 -40.094 1 88.56 529 ILE B CA 1
ATOM 9602 C C . ILE B 1 529 ? 14.367 -9.281 -40.719 1 88.56 529 ILE B C 1
ATOM 9604 O O . ILE B 1 529 ? 13.555 -8.68 -40 1 88.56 529 ILE B O 1
ATOM 9608 N N . ASP B 1 530 ? 14.242 -9.375 -41.969 1 90.62 530 ASP B N 1
ATOM 9609 C CA . ASP B 1 530 ? 13.109 -8.781 -42.688 1 90.62 530 ASP B CA 1
ATOM 9610 C C . ASP B 1 530 ? 11.836 -9.594 -42.469 1 90.62 530 ASP B C 1
ATOM 9612 O O . ASP B 1 530 ? 11.898 -10.75 -42.031 1 90.62 530 ASP B O 1
ATOM 9616 N N . ASP B 1 531 ? 10.742 -9.023 -42.781 1 91.62 531 ASP B N 1
ATOM 9617 C CA . ASP B 1 531 ? 9.43 -9.609 -42.562 1 91.62 531 ASP B CA 1
ATOM 9618 C C . ASP B 1 531 ? 9.242 -10.875 -43.375 1 91.62 531 ASP B C 1
ATOM 9620 O O . ASP B 1 531 ? 8.617 -11.836 -42.938 1 91.62 531 ASP B O 1
ATOM 9624 N N . THR B 1 532 ? 9.836 -10.828 -44.5 1 92.44 532 THR B N 1
ATOM 9625 C CA . THR B 1 532 ? 9.664 -11.961 -45.406 1 92.44 532 THR B CA 1
ATOM 9626 C C . THR B 1 532 ? 10.336 -13.203 -44.844 1 92.44 532 THR B C 1
ATOM 9628 O O . THR B 1 532 ? 9.781 -14.305 -44.906 1 92.44 532 THR B O 1
ATOM 9631 N N . GLU B 1 533 ? 11.469 -13.031 -44.312 1 93.31 533 GLU B N 1
ATOM 9632 C CA . GLU B 1 533 ? 12.188 -14.148 -43.719 1 93.31 533 GLU B CA 1
ATOM 9633 C C . GLU B 1 533 ? 11.469 -14.648 -42.469 1 93.31 533 GLU B C 1
ATOM 9635 O O . GLU B 1 533 ? 11.406 -15.859 -42.219 1 93.31 533 GLU B O 1
ATOM 9640 N N . LEU B 1 534 ? 10.992 -13.75 -41.719 1 94.81 534 LEU B N 1
ATOM 9641 C CA . LEU B 1 534 ? 10.266 -14.133 -40.5 1 94.81 534 LEU B CA 1
ATOM 9642 C C . LEU B 1 534 ? 9.008 -14.922 -40.844 1 94.81 534 LEU B C 1
ATOM 9644 O O . LEU B 1 534 ? 8.672 -15.898 -40.188 1 94.81 534 LEU B O 1
ATOM 9648 N N . GLU B 1 535 ? 8.305 -14.477 -41.875 1 94.38 535 GLU B N 1
ATOM 9649 C CA . GLU B 1 535 ? 7.102 -15.164 -42.344 1 94.38 535 GLU B CA 1
ATOM 9650 C C . GLU B 1 535 ? 7.426 -16.578 -42.812 1 94.38 535 GLU B C 1
ATOM 9652 O O . GLU B 1 535 ? 6.656 -17.516 -42.594 1 94.38 535 GLU B O 1
ATOM 9657 N N . SER B 1 536 ? 8.516 -16.641 -43.5 1 94.81 536 SER B N 1
ATOM 9658 C CA . SER B 1 536 ? 8.938 -17.938 -44.031 1 94.81 536 SER B CA 1
ATOM 9659 C C . SER B 1 536 ? 9.211 -18.922 -42.906 1 94.81 536 SER B C 1
ATOM 9661 O O . SER B 1 536 ? 8.836 -20.094 -43 1 94.81 536 SER B O 1
ATOM 9663 N N . VAL B 1 537 ? 9.867 -18.484 -41.906 1 94.69 537 VAL B N 1
ATOM 9664 C CA . VAL B 1 537 ? 10.219 -19.359 -40.781 1 94.69 537 VAL B CA 1
ATOM 9665 C C . VAL B 1 537 ? 8.953 -19.75 -40.031 1 94.69 537 VAL B C 1
ATOM 9667 O O . VAL B 1 537 ? 8.828 -20.875 -39.531 1 94.69 537 VAL B O 1
ATOM 9670 N N . LEU B 1 538 ? 8.062 -18.812 -39.906 1 95 538 LEU B N 1
ATOM 9671 C CA . LEU B 1 538 ? 6.801 -19.109 -39.25 1 95 538 LEU B CA 1
ATOM 9672 C C . LEU B 1 538 ? 6.035 -20.203 -39.969 1 95 538 LEU B C 1
ATOM 9674 O O . LEU B 1 538 ? 5.391 -21.047 -39.344 1 95 538 LEU B O 1
ATOM 9678 N N . LYS B 1 539 ? 6.109 -20.141 -41.219 1 93.75 539 LYS B N 1
ATOM 9679 C CA . LYS B 1 539 ? 5.465 -21.172 -42.031 1 93.75 539 LYS B CA 1
ATOM 9680 C C . LYS B 1 539 ? 6.117 -22.531 -41.812 1 93.75 539 LYS B C 1
ATOM 9682 O O . LYS B 1 539 ? 5.434 -23.547 -41.781 1 93.75 539 LYS B O 1
ATOM 9687 N N . LEU B 1 540 ? 7.391 -22.547 -41.656 1 93.12 540 LEU B N 1
ATOM 9688 C CA . LEU B 1 540 ? 8.141 -23.781 -41.438 1 93.12 540 LEU B CA 1
ATOM 9689 C C . LEU B 1 540 ? 7.734 -24.469 -40.156 1 93.12 540 LEU B C 1
ATOM 9691 O O . LEU B 1 540 ? 7.82 -25.688 -40.031 1 93.12 540 LEU B O 1
ATOM 9695 N N . VAL B 1 541 ? 7.359 -23.672 -39.188 1 94 541 VAL B N 1
ATOM 9696 C CA . VAL B 1 541 ? 6.996 -24.25 -37.875 1 94 541 VAL B CA 1
ATOM 9697 C C . VAL B 1 541 ? 5.477 -24.344 -37.781 1 94 541 VAL B C 1
ATOM 9699 O O . VAL B 1 541 ? 4.941 -24.484 -36.656 1 94 541 VAL B O 1
ATOM 9702 N N . ASN B 1 542 ? 4.762 -24.125 -38.812 1 90.31 542 ASN B N 1
ATOM 9703 C CA . ASN B 1 542 ? 3.312 -24.25 -38.938 1 90.31 542 ASN B CA 1
ATOM 9704 C C . ASN B 1 542 ? 2.594 -23.156 -38.125 1 90.31 542 ASN B C 1
ATOM 9706 O O . ASN B 1 542 ? 1.643 -23.453 -37.406 1 90.31 542 ASN B O 1
ATOM 9710 N N . LEU B 1 543 ? 3.131 -21.953 -38.188 1 93 543 LEU B N 1
ATOM 9711 C CA . LEU B 1 543 ? 2.5 -20.766 -37.594 1 93 543 LEU B CA 1
ATOM 9712 C C . LEU B 1 543 ? 2.354 -19.672 -38.656 1 93 543 LEU B C 1
ATOM 9714 O O . LEU B 1 543 ? 2.5 -18.484 -38.344 1 93 543 LEU B O 1
ATOM 9718 N N . GLY B 1 544 ? 2.156 -20.047 -39.781 1 90.12 544 GLY B N 1
ATOM 9719 C CA . GLY B 1 544 ? 2.119 -19.109 -40.875 1 90.12 544 GLY B CA 1
ATOM 9720 C C . GLY B 1 544 ? 1.024 -18.078 -40.75 1 90.12 544 GLY B C 1
ATOM 9721 O O . GLY B 1 544 ? 1.16 -16.953 -41.25 1 90.12 544 GLY B O 1
ATOM 9722 N N . ASP B 1 545 ? -0.022 -18.328 -40.094 1 88.12 545 ASP B N 1
ATOM 9723 C CA . ASP B 1 545 ? -1.159 -17.422 -39.969 1 88.12 545 ASP B CA 1
ATOM 9724 C C . ASP B 1 545 ? -1.021 -16.516 -38.75 1 88.12 545 ASP B C 1
ATOM 9726 O O . ASP B 1 545 ? -1.863 -15.648 -38.531 1 88.12 545 ASP B O 1
ATOM 9730 N N . LEU B 1 546 ? 0.018 -16.719 -38.062 1 89.88 546 LEU B N 1
ATOM 9731 C CA . LEU B 1 546 ? 0.126 -16.016 -36.781 1 89.88 546 LEU B CA 1
ATOM 9732 C C . LEU B 1 546 ? 0.254 -14.508 -37 1 89.88 546 LEU B C 1
ATOM 9734 O O . LEU B 1 546 ? -0.38 -13.719 -36.312 1 89.88 546 LEU B O 1
ATOM 9738 N N . SER B 1 547 ? 1.057 -14.094 -37.906 1 89.25 547 SER B N 1
ATOM 9739 C CA . SER B 1 547 ? 1.252 -12.672 -38.188 1 89.25 547 SER B CA 1
ATOM 9740 C C . SER B 1 547 ? -0.051 -12.008 -38.625 1 89.25 547 SER B C 1
ATOM 9742 O O . SER B 1 547 ? -0.338 -10.883 -38.219 1 89.25 547 SER B O 1
ATOM 9744 N N . ASP B 1 548 ? -0.817 -12.727 -39.344 1 86.06 548 ASP B N 1
ATOM 9745 C CA . ASP B 1 548 ? -2.102 -12.203 -39.812 1 86.06 548 ASP B CA 1
ATOM 9746 C C . ASP B 1 548 ? -3.119 -12.164 -38.656 1 86.06 548 ASP B C 1
ATOM 9748 O O . ASP B 1 548 ? -3.926 -11.242 -38.562 1 86.06 548 ASP B O 1
ATOM 9752 N N . ARG B 1 549 ? -3.012 -13.164 -37.906 1 86.12 549 ARG B N 1
ATOM 9753 C CA . ARG B 1 549 ? -3.934 -13.289 -36.781 1 86.12 549 ARG B CA 1
ATOM 9754 C C . ARG B 1 549 ? -3.744 -12.141 -35.781 1 86.12 549 ARG B C 1
ATOM 9756 O O . ARG B 1 549 ? -4.711 -11.641 -35.219 1 86.12 549 ARG B O 1
ATOM 9763 N N . VAL B 1 550 ? -2.52 -11.766 -35.688 1 87.44 550 VAL B N 1
ATOM 9764 C CA . VAL B 1 550 ? -2.246 -10.781 -34.656 1 87.44 550 VAL B CA 1
ATOM 9765 C C . VAL B 1 550 ? -2.088 -9.398 -35.281 1 87.44 550 VAL B C 1
ATOM 9767 O O . VAL B 1 550 ? -2.143 -8.383 -34.562 1 87.44 550 VAL B O 1
ATOM 9770 N N . GLY B 1 551 ? -1.997 -9.281 -36.531 1 85.75 551 GLY B N 1
ATOM 9771 C CA . GLY B 1 551 ? -2.014 -8.016 -37.25 1 85.75 551 GLY B CA 1
ATOM 9772 C C . GLY B 1 551 ? -0.667 -7.641 -37.844 1 85.75 551 GLY B C 1
ATOM 9773 O O . GLY B 1 551 ? -0.588 -7.191 -38.969 1 85.75 551 GLY B O 1
ATOM 9774 N N . SER B 1 552 ? 0.312 -7.645 -36.969 1 89.12 552 SER B N 1
ATOM 9775 C CA . SER B 1 552 ? 1.641 -7.266 -37.469 1 89.12 552 SER B CA 1
ATOM 9776 C C . SER B 1 552 ? 2.732 -7.891 -36.594 1 89.12 552 SER B C 1
ATOM 9778 O O . SER B 1 552 ? 2.451 -8.422 -35.5 1 89.12 552 SER B O 1
ATOM 9780 N N . PHE B 1 553 ? 3.977 -7.793 -37.156 1 92.31 553 PHE B N 1
ATOM 9781 C CA . PHE B 1 553 ? 5.129 -8.281 -36.406 1 92.31 553 PHE B CA 1
ATOM 9782 C C . PHE B 1 553 ? 5.496 -7.32 -35.281 1 92.31 553 PHE B C 1
ATOM 9784 O O . PHE B 1 553 ? 6.23 -7.684 -34.375 1 92.31 553 PHE B O 1
ATOM 9791 N N . ASP B 1 554 ? 4.895 -6.172 -35.344 1 90.81 554 ASP B N 1
ATOM 9792 C CA . ASP B 1 554 ? 5.312 -5.148 -34.375 1 90.81 554 ASP B CA 1
ATOM 9793 C C . ASP B 1 554 ? 4.219 -4.879 -33.344 1 90.81 554 ASP B C 1
ATOM 9795 O O . ASP B 1 554 ? 4.254 -3.867 -32.656 1 90.81 554 ASP B O 1
ATOM 9799 N N . VAL B 1 555 ? 3.373 -5.855 -33.281 1 89.62 555 VAL B N 1
ATOM 9800 C CA . VAL B 1 555 ? 2.316 -5.746 -32.281 1 89.62 555 VAL B CA 1
ATOM 9801 C C . VAL B 1 555 ? 2.797 -6.324 -30.969 1 89.62 555 VAL B C 1
ATOM 9803 O O . VAL B 1 555 ? 3.5 -7.336 -30.938 1 89.62 555 VAL B O 1
ATOM 9806 N N . GLU B 1 556 ? 2.49 -5.656 -29.906 1 88.81 556 GLU B N 1
ATOM 9807 C CA . GLU B 1 556 ? 2.768 -6.148 -28.562 1 88.81 556 GLU B CA 1
ATOM 9808 C C . GLU B 1 556 ? 1.509 -6.715 -27.906 1 88.81 556 GLU B C 1
ATOM 9810 O O . GLU B 1 556 ? 0.5 -6.02 -27.781 1 88.81 556 GLU B O 1
ATOM 9815 N N . LEU B 1 557 ? 1.547 -8.023 -27.578 1 82.81 557 LEU B N 1
ATOM 9816 C CA . LEU B 1 557 ? 0.428 -8.703 -26.938 1 82.81 557 LEU B CA 1
ATOM 9817 C C . LEU B 1 557 ? 0.905 -9.531 -25.75 1 82.81 557 LEU B C 1
ATOM 9819 O O . LEU B 1 557 ? 2.109 -9.648 -25.516 1 82.81 557 LEU B O 1
ATOM 9823 N N . ASP B 1 558 ? -0.026 -10.008 -25 1 80.5 558 ASP B N 1
ATOM 9824 C CA . ASP B 1 558 ? 0.29 -11 -23.984 1 80.5 558 ASP B CA 1
ATOM 9825 C C . ASP B 1 558 ? 0.409 -12.398 -24.594 1 80.5 558 ASP B C 1
ATOM 9827 O O . ASP B 1 558 ? -0.517 -13.203 -24.484 1 80.5 558 ASP B O 1
ATOM 9831 N N . TRP B 1 559 ? 1.515 -12.688 -25.031 1 85.56 559 TRP B N 1
ATOM 9832 C CA . TRP B 1 559 ? 1.749 -13.852 -25.875 1 85.56 559 TRP B CA 1
ATOM 9833 C C . TRP B 1 559 ? 1.481 -15.141 -25.109 1 85.56 559 TRP B C 1
ATOM 9835 O O . TRP B 1 559 ? 1.017 -16.125 -25.688 1 85.56 559 TRP B O 1
ATOM 9845 N N . ALA B 1 560 ? 1.822 -15.18 -23.781 1 76.19 560 ALA B N 1
ATOM 9846 C CA . ALA B 1 560 ? 1.605 -16.375 -22.969 1 76.19 560 ALA B CA 1
ATOM 9847 C C . ALA B 1 560 ? 0.125 -16.75 -22.922 1 76.19 560 ALA B C 1
ATOM 9849 O O . ALA B 1 560 ? -0.225 -17.922 -22.797 1 76.19 560 ALA B O 1
ATOM 9850 N N . ASN B 1 561 ? -0.724 -15.734 -23.125 1 68.56 561 ASN B N 1
ATOM 9851 C CA . ASN B 1 561 ? -2.162 -15.977 -23.078 1 68.56 561 ASN B CA 1
ATOM 9852 C C . ASN B 1 561 ? -2.764 -16.109 -24.469 1 68.56 561 ASN B C 1
ATOM 9854 O O . ASN B 1 561 ? -3.84 -16.688 -24.625 1 68.56 561 ASN B O 1
ATOM 9858 N N . VAL B 1 562 ? -2.123 -15.539 -25.453 1 73.81 562 VAL B N 1
ATOM 9859 C CA . VAL B 1 562 ? -2.631 -15.523 -26.828 1 73.81 562 VAL B CA 1
ATOM 9860 C C . VAL B 1 562 ? -2.309 -16.844 -27.5 1 73.81 562 VAL B C 1
ATOM 9862 O O . VAL B 1 562 ? -3.105 -17.359 -28.297 1 73.81 562 VAL B O 1
ATOM 9865 N N . LEU B 1 563 ? -1.164 -17.438 -27.141 1 79.88 563 LEU B N 1
ATOM 9866 C CA . LEU B 1 563 ? -0.707 -18.656 -27.797 1 79.88 563 LEU B CA 1
ATOM 9867 C C . LEU B 1 563 ? -0.898 -19.859 -26.875 1 79.88 563 LEU B C 1
ATOM 9869 O O . LEU B 1 563 ? -0.702 -19.766 -25.672 1 79.88 563 LEU B O 1
ATOM 9873 N N . SER B 1 564 ? -1.331 -20.922 -27.438 1 71.5 564 SER B N 1
ATOM 9874 C CA . SER B 1 564 ? -1.358 -22.188 -26.703 1 71.5 564 SER B CA 1
ATOM 9875 C C . SER B 1 564 ? 0.052 -22.688 -26.422 1 71.5 564 SER B C 1
ATOM 9877 O O . SER B 1 564 ? 1.024 -22.172 -26.984 1 71.5 564 SER B O 1
ATOM 9879 N N . LEU B 1 565 ? 0.181 -23.609 -25.531 1 75.69 565 LEU B N 1
ATOM 9880 C CA . LEU B 1 565 ? 1.496 -24.156 -25.203 1 75.69 565 LEU B CA 1
ATOM 9881 C C . LEU B 1 565 ? 2.156 -24.75 -26.453 1 75.69 565 LEU B C 1
ATOM 9883 O O . LEU B 1 565 ? 3.365 -24.594 -26.641 1 75.69 565 LEU B O 1
ATOM 9887 N N . GLY B 1 566 ? 1.404 -25.438 -27.266 1 80.25 566 GLY B N 1
ATOM 9888 C CA . GLY B 1 566 ? 1.938 -25.969 -28.5 1 80.25 566 GLY B CA 1
ATOM 9889 C C . GLY B 1 566 ? 2.443 -24.891 -29.453 1 80.25 566 GLY B C 1
ATOM 9890 O O . GLY B 1 566 ? 3.496 -25.062 -30.062 1 80.25 566 GLY B O 1
ATOM 9891 N N . GLU B 1 567 ? 1.667 -23.891 -29.516 1 84.69 567 GLU B N 1
ATOM 9892 C CA . GLU B 1 567 ? 2.08 -22.766 -30.375 1 84.69 567 GLU B CA 1
ATOM 9893 C C . GLU B 1 567 ? 3.342 -22.109 -29.828 1 84.69 567 GLU B C 1
ATOM 9895 O O . GLU B 1 567 ? 4.207 -21.688 -30.594 1 84.69 567 GLU B O 1
ATOM 9900 N N . GLN B 1 568 ? 3.4 -22.031 -28.547 1 90.94 568 GLN B N 1
ATOM 9901 C CA . GLN B 1 568 ? 4.59 -21.453 -27.922 1 90.94 568 GLN B CA 1
ATOM 9902 C C . GLN B 1 568 ? 5.824 -22.297 -28.203 1 90.94 568 GLN B C 1
ATOM 9904 O O . GLN B 1 568 ? 6.902 -21.766 -28.469 1 90.94 568 GLN B O 1
ATOM 9909 N N . GLN B 1 569 ? 5.676 -23.641 -28.141 1 89.75 569 GLN B N 1
ATOM 9910 C CA . GLN B 1 569 ? 6.789 -24.531 -28.438 1 89.75 569 GLN B CA 1
ATOM 9911 C C . GLN B 1 569 ? 7.223 -24.422 -29.891 1 89.75 569 GLN B C 1
ATOM 9913 O O . GLN B 1 569 ? 8.414 -24.438 -30.188 1 89.75 569 GLN B O 1
ATOM 9918 N N . ARG B 1 570 ? 6.246 -24.297 -30.766 1 92.69 570 ARG B N 1
ATOM 9919 C CA . ARG B 1 570 ? 6.57 -24.109 -32.188 1 92.69 570 ARG B CA 1
ATOM 9920 C C . ARG B 1 570 ? 7.262 -22.781 -32.438 1 92.69 570 ARG B C 1
ATOM 9922 O O . ARG B 1 570 ? 8.195 -22.688 -33.219 1 92.69 570 ARG B O 1
ATOM 9929 N N . LEU B 1 571 ? 6.801 -21.797 -31.75 1 93.62 571 LEU B N 1
ATOM 9930 C CA . LEU B 1 571 ? 7.449 -20.484 -31.844 1 93.62 571 LEU B CA 1
ATOM 9931 C C . LEU B 1 571 ? 8.883 -20.547 -31.344 1 93.62 571 LEU B C 1
ATOM 9933 O O . LEU B 1 571 ? 9.773 -19.906 -31.906 1 93.62 571 LEU B O 1
ATOM 9937 N N . ALA B 1 572 ? 9.094 -21.234 -30.25 1 93.56 572 ALA B N 1
ATOM 9938 C CA . ALA B 1 572 ? 10.438 -21.422 -29.734 1 93.56 572 ALA B CA 1
ATOM 9939 C C . ALA B 1 572 ? 11.344 -22.094 -30.75 1 93.56 572 ALA B C 1
ATOM 9941 O O . ALA B 1 572 ? 12.531 -21.766 -30.859 1 93.56 572 ALA B O 1
ATOM 9942 N N . PHE B 1 573 ? 10.797 -23.016 -31.484 1 94.25 573 PHE B N 1
ATOM 9943 C CA . PHE B 1 573 ? 11.562 -23.672 -32.531 1 94.25 573 PHE B CA 1
ATOM 9944 C C . PHE B 1 573 ? 11.891 -22.688 -33.656 1 94.25 573 PHE B C 1
ATOM 9946 O O . PHE B 1 573 ? 12.945 -22.781 -34.281 1 94.25 573 PHE B O 1
ATOM 9953 N N . ALA B 1 574 ? 10.945 -21.797 -33.906 1 94.38 574 ALA B N 1
ATOM 9954 C CA . ALA B 1 574 ? 11.227 -20.75 -34.875 1 94.38 574 ALA B CA 1
ATOM 9955 C C . ALA B 1 574 ? 12.469 -19.953 -34.469 1 94.38 574 ALA B C 1
ATOM 9957 O O . ALA B 1 574 ? 13.273 -19.562 -35.312 1 94.38 574 ALA B O 1
ATOM 9958 N N . ARG B 1 575 ? 12.586 -19.688 -33.188 1 93.38 575 ARG B N 1
ATOM 9959 C CA . ARG B 1 575 ? 13.789 -19.016 -32.688 1 93.38 575 ARG B CA 1
ATOM 9960 C C . ARG B 1 575 ? 15.039 -19.797 -33.062 1 93.38 575 ARG B C 1
ATOM 9962 O O . ARG B 1 575 ? 16.062 -19.219 -33.438 1 93.38 575 ARG B O 1
ATOM 9969 N N . LEU B 1 576 ? 14.891 -21.031 -32.844 1 93.12 576 LEU B N 1
ATOM 9970 C CA . LEU B 1 576 ? 16 -21.938 -33.125 1 93.12 576 LEU B CA 1
ATOM 9971 C C . LEU B 1 576 ? 16.391 -21.875 -34.594 1 93.12 576 LEU B C 1
ATOM 9973 O O . LEU B 1 576 ? 17.578 -21.797 -34.938 1 93.12 576 LEU B O 1
ATOM 9977 N N . LEU B 1 577 ? 15.398 -21.891 -35.469 1 93.06 577 LEU B N 1
ATOM 9978 C CA . LEU B 1 577 ? 15.633 -21.859 -36.906 1 93.06 577 LEU B CA 1
ATOM 9979 C C . LEU B 1 577 ? 16.219 -20.531 -37.344 1 93.06 577 LEU B C 1
ATOM 9981 O O . LEU B 1 577 ? 17.016 -20.469 -38.281 1 93.06 577 LEU B O 1
ATOM 9985 N N . LEU B 1 578 ? 15.859 -19.469 -36.719 1 92.56 578 LEU B N 1
ATOM 9986 C CA . LEU B 1 578 ? 16.328 -18.141 -37.062 1 92.56 578 LEU B CA 1
ATOM 9987 C C . LEU B 1 578 ? 17.75 -17.922 -36.531 1 92.56 578 LEU B C 1
ATOM 9989 O O . LEU B 1 578 ? 18.578 -17.312 -37.219 1 92.56 578 LEU B O 1
ATOM 9993 N N . THR B 1 579 ? 18.047 -18.391 -35.375 1 90.62 579 THR B N 1
ATOM 9994 C CA . THR B 1 579 ? 19.344 -18.188 -34.75 1 90.62 579 THR B CA 1
ATOM 9995 C C . THR B 1 579 ? 20.375 -19.141 -35.312 1 90.62 579 THR B C 1
ATOM 9997 O O . THR B 1 579 ? 21.562 -18.812 -35.406 1 90.62 579 THR B O 1
ATOM 10000 N N . GLN B 1 580 ? 20.016 -20.312 -35.656 1 90.38 580 GLN B N 1
ATOM 10001 C CA . GLN B 1 580 ? 20.875 -21.375 -36.188 1 90.38 580 GLN B CA 1
ATOM 10002 C C . GLN B 1 580 ? 22.094 -21.594 -35.312 1 90.38 580 GLN B C 1
ATOM 10004 O O . GLN B 1 580 ? 23.234 -21.484 -35.75 1 90.38 580 GLN B O 1
ATOM 10009 N N . PRO B 1 581 ? 21.875 -21.984 -34.094 1 92.5 581 PRO B N 1
ATOM 10010 C CA . PRO B 1 581 ? 22.984 -22.203 -33.156 1 92.5 581 PRO B CA 1
ATOM 10011 C C . PRO B 1 581 ? 23.797 -23.453 -33.5 1 92.5 581 PRO B C 1
ATOM 10013 O O . PRO B 1 581 ? 23.281 -24.375 -34.125 1 92.5 581 PRO B O 1
ATOM 10016 N N . ARG B 1 582 ? 24.984 -23.484 -33 1 93.12 582 ARG B N 1
ATOM 10017 C CA . ARG B 1 582 ? 25.812 -24.672 -33.188 1 93.12 582 ARG B CA 1
ATOM 10018 C C . ARG B 1 582 ? 25.328 -25.828 -32.312 1 93.12 582 ARG B C 1
ATOM 10020 O O . ARG B 1 582 ? 25.406 -27 -32.688 1 93.12 582 ARG B O 1
ATOM 10027 N N . TYR B 1 583 ? 24.812 -25.438 -31.156 1 93.94 583 TYR B N 1
ATOM 10028 C CA . TYR B 1 583 ? 24.281 -26.438 -30.234 1 93.94 583 TYR B CA 1
ATOM 10029 C C . TYR B 1 583 ? 22.875 -26.047 -29.766 1 93.94 583 TYR B C 1
ATOM 10031 O O . TYR B 1 583 ? 22.594 -24.875 -29.547 1 93.94 583 TYR B O 1
ATOM 10039 N N . ALA B 1 584 ? 21.969 -27.047 -29.672 1 94.62 584 ALA B N 1
ATOM 10040 C CA . ALA B 1 584 ? 20.609 -26.812 -29.188 1 94.62 584 ALA B CA 1
ATOM 10041 C C . ALA B 1 584 ? 20.266 -27.797 -28.062 1 94.62 584 ALA B C 1
ATOM 10043 O O . ALA B 1 584 ? 20.531 -29 -28.172 1 94.62 584 ALA B O 1
ATOM 10044 N N . ILE B 1 585 ? 19.859 -27.281 -26.984 1 94.38 585 ILE B N 1
ATOM 10045 C CA . ILE B 1 585 ? 19.422 -28.094 -25.859 1 94.38 585 ILE B CA 1
ATOM 10046 C C . ILE B 1 585 ? 17.906 -28 -25.719 1 94.38 585 ILE B C 1
ATOM 10048 O O . ILE B 1 585 ? 17.359 -26.938 -25.438 1 94.38 585 ILE B O 1
ATOM 10052 N N . LEU B 1 586 ? 17.234 -29.141 -25.844 1 94.12 586 LEU B N 1
ATOM 10053 C CA . LEU B 1 586 ? 15.773 -29.172 -25.875 1 94.12 586 LEU B CA 1
ATOM 10054 C C . LEU B 1 586 ? 15.227 -29.922 -24.672 1 94.12 586 LEU B C 1
ATOM 10056 O O . LEU B 1 586 ? 15.359 -31.141 -24.578 1 94.12 586 LEU B O 1
ATOM 10060 N N . ASP B 1 587 ? 14.609 -29.203 -23.75 1 90.31 587 ASP B N 1
ATOM 10061 C CA . ASP B 1 587 ? 13.992 -29.797 -22.578 1 90.31 587 ASP B CA 1
ATOM 10062 C C . ASP B 1 587 ? 12.492 -30 -22.781 1 90.31 587 ASP B C 1
ATOM 10064 O O . ASP B 1 587 ? 11.695 -29.109 -22.484 1 90.31 587 ASP B O 1
ATOM 10068 N N . GLU B 1 588 ? 12.125 -31.125 -23.188 1 84.88 588 GLU B N 1
ATOM 10069 C CA . GLU B 1 588 ? 10.742 -31.469 -23.5 1 84.88 588 GLU B CA 1
ATOM 10070 C C . GLU B 1 588 ? 10.094 -30.406 -24.375 1 84.88 588 GLU B C 1
ATOM 10072 O O . GLU B 1 588 ? 8.984 -29.953 -24.094 1 84.88 588 GLU B O 1
ATOM 10077 N N . ALA B 1 589 ? 10.844 -30.047 -25.391 1 88.94 589 ALA B N 1
ATOM 10078 C CA . ALA B 1 589 ? 10.508 -28.891 -26.203 1 88.94 589 ALA B CA 1
ATOM 10079 C C . ALA B 1 589 ? 9.352 -29.203 -27.156 1 88.94 589 ALA B C 1
ATOM 10081 O O . ALA B 1 589 ? 8.758 -28.281 -27.734 1 88.94 589 ALA B O 1
ATOM 10082 N N . THR B 1 590 ? 9 -30.484 -27.312 1 86.81 590 THR B N 1
ATOM 10083 C CA . THR B 1 590 ? 7.91 -30.844 -28.219 1 86.81 590 THR B CA 1
ATOM 10084 C C . THR B 1 590 ? 6.848 -31.656 -27.469 1 86.81 590 THR B C 1
ATOM 10086 O O . THR B 1 590 ? 6.098 -32.406 -28.094 1 86.81 590 THR B O 1
ATOM 10089 N N . SER B 1 591 ? 6.867 -31.484 -26.188 1 75.69 591 SER B N 1
ATOM 10090 C CA . SER B 1 591 ? 5.988 -32.312 -25.359 1 75.69 591 SER B CA 1
ATOM 10091 C C . SER B 1 591 ? 4.523 -31.969 -25.609 1 75.69 591 SER B C 1
ATOM 10093 O O . SER B 1 591 ? 3.65 -32.812 -25.438 1 75.69 591 SER B O 1
ATOM 10095 N N . ALA B 1 592 ? 4.219 -30.734 -26.062 1 72.25 592 ALA B N 1
ATOM 10096 C CA . ALA B 1 592 ? 2.838 -30.297 -26.266 1 72.25 592 ALA B CA 1
ATOM 10097 C C . ALA B 1 592 ? 2.457 -30.344 -27.734 1 72.25 592 ALA B C 1
ATOM 10099 O O . ALA B 1 592 ? 1.389 -29.859 -28.125 1 72.25 592 ALA B O 1
ATOM 10100 N N . LEU B 1 593 ? 3.322 -31.016 -28.562 1 79.06 593 LEU B N 1
ATOM 10101 C CA . LEU B 1 593 ? 3.07 -31.062 -30 1 79.06 593 LEU B CA 1
ATOM 10102 C C . LEU B 1 593 ? 2.555 -32.438 -30.406 1 79.06 593 LEU B C 1
ATOM 10104 O O . LEU B 1 593 ? 2.832 -33.438 -29.734 1 79.06 593 LEU B O 1
ATOM 10108 N N . ASP B 1 594 ? 1.771 -32.438 -31.453 1 73 594 ASP B N 1
ATOM 10109 C CA . ASP B 1 594 ? 1.386 -33.688 -32.062 1 73 594 ASP B CA 1
ATOM 10110 C C . ASP B 1 594 ? 2.557 -34.312 -32.812 1 73 594 ASP B C 1
ATOM 10112 O O . ASP B 1 594 ? 3.588 -33.688 -33 1 73 594 ASP B O 1
ATOM 10116 N N . MET B 1 595 ? 2.414 -35.594 -33.156 1 75.88 595 MET B N 1
ATOM 10117 C CA . MET B 1 595 ? 3.5 -36.375 -33.75 1 75.88 595 MET B CA 1
ATOM 10118 C C . MET B 1 595 ? 3.947 -35.75 -35.062 1 75.88 595 MET B C 1
ATOM 10120 O O . MET B 1 595 ? 5.141 -35.75 -35.375 1 75.88 595 MET B O 1
ATOM 10124 N N . LYS B 1 596 ? 3.008 -35.25 -35.781 1 79.81 596 LYS B N 1
ATOM 10125 C CA . LYS B 1 596 ? 3.334 -34.688 -37.094 1 79.81 596 LYS B CA 1
ATOM 10126 C C . LYS B 1 596 ? 4.207 -33.438 -36.969 1 79.81 596 LYS B C 1
ATOM 10128 O O . LYS B 1 596 ? 5.191 -33.281 -37.688 1 79.81 596 LYS B O 1
ATOM 10133 N N . ASN B 1 597 ? 3.852 -32.594 -36.125 1 86.12 597 ASN B N 1
ATOM 10134 C CA . ASN B 1 597 ? 4.633 -31.391 -35.875 1 86.12 597 ASN B CA 1
ATOM 10135 C C . ASN B 1 597 ? 6.012 -31.719 -35.312 1 86.12 597 ASN B C 1
ATOM 10137 O O . ASN B 1 597 ? 7.004 -31.094 -35.688 1 86.12 597 ASN B O 1
ATOM 10141 N N . GLU B 1 598 ? 6.012 -32.625 -34.375 1 89.06 598 GLU B N 1
ATOM 10142 C CA . GLU B 1 598 ? 7.285 -33.031 -33.781 1 89.06 598 GLU B CA 1
ATOM 10143 C C . GLU B 1 598 ? 8.234 -33.562 -34.875 1 89.06 598 GLU B C 1
ATOM 10145 O O . GLU B 1 598 ? 9.406 -33.188 -34.906 1 89.06 598 GLU B O 1
ATOM 10150 N N . GLU B 1 599 ? 7.652 -34.406 -35.688 1 87.81 599 GLU B N 1
ATOM 10151 C CA . GLU B 1 599 ? 8.445 -35 -36.781 1 87.81 599 GLU B CA 1
ATOM 10152 C C . GLU B 1 599 ? 8.984 -33.906 -37.688 1 87.81 599 GLU B C 1
ATOM 10154 O O . GLU B 1 599 ? 10.164 -33.906 -38.062 1 87.81 599 GLU B O 1
ATOM 10159 N N . SER B 1 600 ? 8.164 -33.031 -38.062 1 91 600 SER B N 1
ATOM 10160 C CA . SER B 1 600 ? 8.547 -31.953 -38.969 1 91 600 SER B CA 1
ATOM 10161 C C . SER B 1 600 ? 9.664 -31.094 -38.375 1 91 600 SER B C 1
ATOM 10163 O O . SER B 1 600 ? 10.633 -30.766 -39.062 1 91 600 SER B O 1
ATOM 10165 N N . LEU B 1 601 ? 9.547 -30.766 -37.188 1 93.31 601 LEU B N 1
ATOM 10166 C CA . LEU B 1 601 ? 10.5 -29.875 -36.531 1 93.31 601 LEU B CA 1
ATOM 10167 C C . LEU B 1 601 ? 11.844 -30.578 -36.344 1 93.31 601 LEU B C 1
ATOM 10169 O O . LEU B 1 601 ? 12.898 -29.984 -36.594 1 93.31 601 LEU B O 1
ATOM 10173 N N . TYR B 1 602 ? 11.859 -31.812 -35.938 1 92.75 602 TYR B N 1
ATOM 10174 C CA . TYR B 1 602 ? 13.109 -32.531 -35.719 1 92.75 602 TYR B CA 1
ATOM 10175 C C . TYR B 1 602 ? 13.789 -32.812 -37.062 1 92.75 602 TYR B C 1
ATOM 10177 O O . TYR B 1 602 ? 15.023 -32.844 -37.156 1 92.75 602 TYR B O 1
ATOM 10185 N N . GLN B 1 603 ? 12.977 -33.031 -38.094 1 91.44 603 GLN B N 1
ATOM 10186 C CA . GLN B 1 603 ? 13.555 -33.188 -39.406 1 91.44 603 GLN B CA 1
ATOM 10187 C C . GLN B 1 603 ? 14.305 -31.938 -39.844 1 91.44 603 GLN B C 1
ATOM 10189 O O . GLN B 1 603 ? 15.398 -32 -40.406 1 91.44 603 GLN B O 1
ATOM 10194 N N . LYS B 1 604 ? 13.688 -30.859 -39.594 1 91.62 604 LYS B N 1
ATOM 10195 C CA . LYS B 1 604 ? 14.336 -29.594 -39.906 1 91.62 604 LYS B CA 1
ATOM 10196 C C . LYS B 1 604 ? 15.609 -29.406 -39.094 1 91.62 604 LYS B C 1
ATOM 10198 O O . LYS B 1 604 ? 16.609 -28.875 -39.594 1 91.62 604 LYS B O 1
ATOM 10203 N N . LEU B 1 605 ? 15.539 -29.719 -37.875 1 90.44 605 LEU B N 1
ATOM 10204 C CA . LEU B 1 605 ? 16.703 -29.625 -37 1 90.44 605 LEU B CA 1
ATOM 10205 C C . LEU B 1 605 ? 17.844 -30.5 -37.531 1 90.44 605 LEU B C 1
ATOM 10207 O O . LEU B 1 605 ? 19 -30.094 -37.469 1 90.44 605 LEU B O 1
ATOM 10211 N N . ASN B 1 606 ? 17.453 -31.625 -37.969 1 88.69 606 ASN B N 1
ATOM 10212 C CA . ASN B 1 606 ? 18.438 -32.562 -38.5 1 88.69 606 ASN B CA 1
ATOM 10213 C C . ASN B 1 606 ? 19.094 -32.031 -39.781 1 88.69 606 ASN B C 1
ATOM 10215 O O . ASN B 1 606 ? 20.234 -32.375 -40.094 1 88.69 606 ASN B O 1
ATOM 10219 N N . GLN B 1 607 ? 18.344 -31.281 -40.469 1 89.06 607 GLN B N 1
ATOM 10220 C CA . GLN B 1 607 ? 18.859 -30.703 -41.719 1 89.06 607 GLN B CA 1
ATOM 10221 C C . GLN B 1 607 ? 19.844 -29.578 -41.438 1 89.06 607 GLN B C 1
ATOM 10223 O O . GLN B 1 607 ? 20.672 -29.234 -42.281 1 89.06 607 GLN B O 1
ATOM 10228 N N . MET B 1 608 ? 19.688 -29.188 -40.25 1 87.75 608 MET B N 1
ATOM 10229 C CA . MET B 1 608 ? 20.609 -28.141 -39.844 1 87.75 608 MET B CA 1
ATOM 10230 C C . MET B 1 608 ? 21.906 -28.75 -39.281 1 87.75 608 MET B C 1
ATOM 10232 O O . MET B 1 608 ? 21.953 -29.938 -38.969 1 87.75 608 MET B O 1
ATOM 10236 N N . ASN B 1 609 ? 23.016 -28.094 -39.438 1 83.75 609 ASN B N 1
ATOM 10237 C CA . ASN B 1 609 ? 24.266 -28.562 -38.875 1 83.75 609 ASN B CA 1
ATOM 10238 C C . ASN B 1 609 ? 24.359 -28.297 -37.375 1 83.75 609 ASN B C 1
ATOM 10240 O O . ASN B 1 609 ? 25.422 -27.953 -36.875 1 83.75 609 ASN B O 1
ATOM 10244 N N . THR B 1 610 ? 23.219 -28.438 -36.625 1 91.69 610 THR B N 1
ATOM 10245 C CA . THR B 1 610 ? 23.172 -28.156 -35.188 1 91.69 610 THR B CA 1
ATOM 10246 C C . THR B 1 610 ? 23.312 -29.438 -34.375 1 91.69 610 THR B C 1
ATOM 10248 O O . THR B 1 610 ? 22.703 -30.453 -34.719 1 91.69 610 THR B O 1
ATOM 10251 N N . THR B 1 611 ? 24.219 -29.5 -33.469 1 93.69 611 THR B N 1
ATOM 10252 C CA . THR B 1 611 ? 24.297 -30.578 -32.5 1 93.69 611 THR B CA 1
ATOM 10253 C C . THR B 1 611 ? 23.25 -30.391 -31.406 1 93.69 611 THR B C 1
ATOM 10255 O O . THR B 1 611 ? 23.141 -29.312 -30.812 1 93.69 611 THR B O 1
ATOM 10258 N N . TYR B 1 612 ? 22.406 -31.406 -31.219 1 94.19 612 TYR B N 1
ATOM 10259 C CA . TYR B 1 612 ? 21.328 -31.094 -30.266 1 94.19 612 TYR B CA 1
ATOM 10260 C C . TYR B 1 612 ? 21.188 -32.219 -29.234 1 94.19 612 TYR B C 1
ATOM 10262 O O . TYR B 1 612 ? 21.5 -33.375 -29.516 1 94.19 612 TYR B O 1
ATOM 10270 N N . VAL B 1 613 ? 20.844 -31.828 -28.031 1 94.81 613 VAL B N 1
ATOM 10271 C CA . VAL B 1 613 ? 20.516 -32.688 -26.906 1 94.81 613 VAL B CA 1
ATOM 10272 C C . VAL B 1 613 ? 19.031 -32.531 -26.547 1 94.81 613 VAL B C 1
ATOM 10274 O O . VAL B 1 613 ? 18.562 -31.406 -26.328 1 94.81 613 VAL B O 1
ATOM 10277 N N . SER B 1 614 ? 18.312 -33.625 -26.562 1 94.75 614 SER B N 1
ATOM 10278 C CA . SER B 1 614 ? 16.891 -33.562 -26.25 1 94.75 614 SER B CA 1
ATOM 10279 C C . SER B 1 614 ? 16.547 -34.406 -25.016 1 94.75 614 SER B C 1
ATOM 10281 O O . SER B 1 614 ? 17.141 -35.469 -24.812 1 94.75 614 SER B O 1
ATOM 10283 N N . VAL B 1 615 ? 15.727 -33.781 -24.203 1 91 615 VAL B N 1
ATOM 10284 C CA . VAL B 1 615 ? 15.086 -34.531 -23.125 1 91 615 VAL B CA 1
ATOM 10285 C C . VAL B 1 615 ? 13.641 -34.844 -23.5 1 91 615 VAL B C 1
ATOM 10287 O O . VAL B 1 615 ? 12.914 -33.969 -23.984 1 91 615 VAL B O 1
ATOM 10290 N N . GLY B 1 616 ? 13.25 -36.062 -23.453 1 82.44 616 GLY B N 1
ATOM 10291 C CA . GLY B 1 616 ? 11.883 -36.406 -23.797 1 82.44 616 GLY B CA 1
ATOM 10292 C C . GLY B 1 616 ? 11.492 -37.812 -23.328 1 82.44 616 GLY B C 1
ATOM 10293 O O . GLY B 1 616 ? 12.344 -38.594 -22.891 1 82.44 616 GLY B O 1
ATOM 10294 N N . HIS B 1 617 ? 10.203 -38.031 -23.5 1 69.19 617 HIS B N 1
ATOM 10295 C CA . HIS B 1 617 ? 9.672 -39.312 -23.062 1 69.19 617 HIS B CA 1
ATOM 10296 C C . HIS B 1 617 ? 9.094 -40.094 -24.234 1 69.19 617 HIS B C 1
ATOM 10298 O O . HIS B 1 617 ? 8.852 -41.312 -24.125 1 69.19 617 HIS B O 1
ATOM 10304 N N . ARG B 1 618 ? 9.023 -39.469 -25.328 1 72 618 ARG B N 1
ATOM 10305 C CA . ARG B 1 618 ? 8.383 -40.094 -26.484 1 72 618 ARG B CA 1
ATOM 10306 C C . ARG B 1 618 ? 9.375 -40.938 -27.25 1 72 618 ARG B C 1
ATOM 10308 O O . ARG B 1 618 ? 10.508 -40.531 -27.5 1 72 618 ARG B O 1
ATOM 10315 N N . MET B 1 619 ? 8.922 -42.062 -27.641 1 76.38 619 MET B N 1
ATOM 10316 C CA . MET B 1 619 ? 9.773 -42.969 -28.391 1 76.38 619 MET B CA 1
ATOM 10317 C C . MET B 1 619 ? 10.023 -42.469 -29.797 1 76.38 619 MET B C 1
ATOM 10319 O O . MET B 1 619 ? 11.031 -42.812 -30.422 1 76.38 619 MET B O 1
ATOM 10323 N N . SER B 1 620 ? 9.156 -41.656 -30.281 1 80.44 620 SER B N 1
ATOM 10324 C CA . SER B 1 620 ? 9.297 -41.094 -31.625 1 80.44 620 SER B CA 1
ATOM 10325 C C . SER B 1 620 ? 10.578 -40.281 -31.766 1 80.44 620 SER B C 1
ATOM 10327 O O . SER B 1 620 ? 11.094 -40.125 -32.875 1 80.44 620 SER B O 1
ATOM 10329 N N . LEU B 1 621 ? 11.164 -39.906 -30.703 1 89.19 621 LEU B N 1
ATOM 10330 C CA . LEU B 1 621 ? 12.344 -39.031 -30.719 1 89.19 621 LEU B CA 1
ATOM 10331 C C . LEU B 1 621 ? 13.602 -39.844 -31.047 1 89.19 621 LEU B C 1
ATOM 10333 O O . LEU B 1 621 ? 14.609 -39.281 -31.469 1 89.19 621 LEU B O 1
ATOM 10337 N N . LEU B 1 622 ? 13.508 -41.125 -30.859 1 90 622 LEU B N 1
ATOM 10338 C CA . LEU B 1 622 ? 14.672 -42 -31.031 1 90 622 LEU B CA 1
ATOM 10339 C C . LEU B 1 622 ? 15.188 -41.938 -32.469 1 90 622 LEU B C 1
ATOM 10341 O O . LEU B 1 622 ? 16.391 -41.969 -32.688 1 90 622 LEU B O 1
ATOM 10345 N N . ARG B 1 623 ? 14.289 -41.781 -33.406 1 88.56 623 ARG B N 1
ATOM 10346 C CA . ARG B 1 623 ? 14.648 -41.844 -34.812 1 88.56 623 ARG B CA 1
ATOM 10347 C C . ARG B 1 623 ? 15.516 -40.656 -35.219 1 88.56 623 ARG B C 1
ATOM 10349 O O . ARG B 1 623 ? 16.219 -40.719 -36.219 1 88.56 623 ARG B O 1
ATOM 10356 N N . TYR B 1 624 ? 15.555 -39.656 -34.438 1 91.75 624 TYR B N 1
ATOM 10357 C CA . TYR B 1 624 ? 16.266 -38.438 -34.812 1 91.75 624 TYR B CA 1
ATOM 10358 C C . TYR B 1 624 ? 17.578 -38.312 -34.062 1 91.75 624 TYR B C 1
ATOM 10360 O O . TYR B 1 624 ? 18.297 -37.312 -34.219 1 91.75 624 TYR B O 1
ATOM 10368 N N . HIS B 1 625 ? 17.938 -39.219 -33.25 1 94.56 625 HIS B N 1
ATOM 10369 C CA . HIS B 1 625 ? 19.125 -39.125 -32.406 1 94.56 625 HIS B CA 1
ATOM 10370 C C . HIS B 1 625 ? 20.062 -40.312 -32.656 1 94.56 625 HIS B C 1
ATOM 10372 O O . HIS B 1 625 ? 19.672 -41.281 -33.281 1 94.56 625 HIS B O 1
ATOM 10378 N N . HIS B 1 626 ? 21.297 -40.156 -32.188 1 93.81 626 HIS B N 1
ATOM 10379 C CA . HIS B 1 626 ? 22.312 -41.188 -32.375 1 93.81 626 HIS B CA 1
ATOM 10380 C C . HIS B 1 626 ? 22.578 -41.938 -31.094 1 93.81 626 HIS B C 1
ATOM 10382 O O . HIS B 1 626 ? 22.891 -43.156 -31.125 1 93.81 626 HIS B O 1
ATOM 10388 N N . HIS B 1 627 ? 22.5 -41.25 -30.016 1 95.12 627 HIS B N 1
ATOM 10389 C CA . HIS B 1 627 ? 22.797 -41.812 -28.719 1 95.12 627 HIS B CA 1
ATOM 10390 C C . HIS B 1 627 ? 21.656 -41.594 -27.734 1 95.12 627 HIS B C 1
ATOM 10392 O O . HIS B 1 627 ? 20.891 -40.625 -27.875 1 95.12 627 HIS B O 1
ATOM 10398 N N . VAL B 1 628 ? 21.547 -42.5 -26.781 1 95.62 628 VAL B N 1
ATOM 10399 C CA . VAL B 1 628 ? 20.562 -42.406 -25.719 1 95.62 628 VAL B CA 1
ATOM 10400 C C . VAL B 1 628 ? 21.266 -42.469 -24.359 1 95.62 628 VAL B C 1
ATOM 10402 O O . VAL B 1 628 ? 22.031 -43.406 -24.109 1 95.62 628 VAL B O 1
ATOM 10405 N N . LEU B 1 629 ? 21.094 -41.469 -23.609 1 95.62 629 LEU B N 1
ATOM 10406 C CA . LEU B 1 629 ? 21.5 -41.5 -22.219 1 95.62 629 LEU B CA 1
ATOM 10407 C C . LEU B 1 629 ? 20.312 -41.781 -21.297 1 95.62 629 LEU B C 1
ATOM 10409 O O . LEU B 1 629 ? 19.422 -40.938 -21.172 1 95.62 629 LEU B O 1
ATOM 10413 N N . GLU B 1 630 ? 20.297 -42.875 -20.703 1 93.31 630 GLU B N 1
ATOM 10414 C CA . GLU B 1 630 ? 19.219 -43.25 -19.781 1 93.31 630 GLU B CA 1
ATOM 10415 C C . GLU B 1 630 ? 19.641 -43.031 -18.328 1 93.31 630 GLU B C 1
ATOM 10417 O O . GLU B 1 630 ? 20.609 -43.656 -17.875 1 93.31 630 GLU B O 1
ATOM 10422 N N . LEU B 1 631 ? 18.984 -42.125 -17.75 1 91.06 631 LEU B N 1
ATOM 10423 C CA . LEU B 1 631 ? 19.203 -41.906 -16.312 1 91.06 631 LEU B CA 1
ATOM 10424 C C . LEU B 1 631 ? 18.266 -42.812 -15.492 1 91.06 631 LEU B C 1
ATOM 10426 O O . LEU B 1 631 ? 17.062 -42.875 -15.773 1 91.06 631 LEU B O 1
ATOM 10430 N N . MET B 1 632 ? 18.828 -43.469 -14.602 1 84.62 632 MET B N 1
ATOM 10431 C CA . MET B 1 632 ? 18.078 -44.406 -13.789 1 84.62 632 MET B CA 1
ATOM 10432 C C . MET B 1 632 ? 18.078 -43.969 -12.32 1 84.62 632 MET B C 1
ATOM 10434 O O . MET B 1 632 ? 18.703 -42.969 -11.961 1 84.62 632 MET B O 1
ATOM 10438 N N . GLU B 1 633 ? 17.281 -44.688 -11.609 1 77.62 633 GLU B N 1
ATOM 10439 C CA . GLU B 1 633 ? 17.234 -44.438 -10.172 1 77.62 633 GLU B CA 1
ATOM 10440 C C . GLU B 1 633 ? 18.562 -44.781 -9.508 1 77.62 633 GLU B C 1
ATOM 10442 O O . GLU B 1 633 ? 19.391 -45.5 -10.086 1 77.62 633 GLU B O 1
ATOM 10447 N N . ASN B 1 634 ? 18.875 -44.281 -8.289 1 81.19 634 ASN B N 1
ATOM 10448 C CA . ASN B 1 634 ? 20.062 -44.562 -7.48 1 81.19 634 ASN B CA 1
ATOM 10449 C C . ASN B 1 634 ? 21.328 -44 -8.125 1 81.19 634 ASN B C 1
ATOM 10451 O O . ASN B 1 634 ? 22.375 -44.656 -8.094 1 81.19 634 ASN B O 1
ATOM 10455 N N . GLN B 1 635 ? 21.203 -42.969 -8.883 1 86.06 635 GLN B N 1
ATOM 10456 C CA . GLN B 1 635 ? 22.328 -42.188 -9.391 1 86.06 635 GLN B CA 1
ATOM 10457 C C . GLN B 1 635 ? 23.047 -42.938 -10.516 1 86.06 635 GLN B C 1
ATOM 10459 O O . GLN B 1 635 ? 24.203 -42.656 -10.82 1 86.06 635 GLN B O 1
ATOM 10464 N N . LYS B 1 636 ? 22.344 -43.969 -11.094 1 89.5 636 LYS B N 1
ATOM 10465 C CA . LYS B 1 636 ? 22.953 -44.75 -12.164 1 89.5 636 LYS B CA 1
ATOM 10466 C C . LYS B 1 636 ? 22.547 -44.219 -13.539 1 89.5 636 LYS B C 1
ATOM 10468 O O . LYS B 1 636 ? 21.578 -43.5 -13.656 1 89.5 636 LYS B O 1
ATOM 10473 N N . TRP B 1 637 ? 23.422 -44.531 -14.516 1 94 637 TRP B N 1
ATOM 10474 C CA . TRP B 1 637 ? 23.172 -44.094 -15.883 1 94 637 TRP B CA 1
ATOM 10475 C C . TRP B 1 637 ? 23.781 -45.062 -16.875 1 94 637 TRP B C 1
ATOM 10477 O O . TRP B 1 637 ? 24.656 -45.875 -16.531 1 94 637 TRP B O 1
ATOM 10487 N N . ARG B 1 638 ? 23.328 -45.094 -18.047 1 93.38 638 ARG B N 1
ATOM 10488 C CA . ARG B 1 638 ? 23.953 -45.844 -19.141 1 93.38 638 ARG B CA 1
ATOM 10489 C C . ARG B 1 638 ? 23.844 -45.094 -20.453 1 93.38 638 ARG B C 1
ATOM 10491 O O . ARG B 1 638 ? 22.844 -44.406 -20.719 1 93.38 638 ARG B O 1
ATOM 10498 N N . LEU B 1 639 ? 24.859 -45.125 -21.188 1 94.88 639 LEU B N 1
ATOM 10499 C CA . LEU B 1 639 ? 24.953 -44.531 -22.516 1 94.88 639 LEU B CA 1
ATOM 10500 C C . LEU B 1 639 ? 25.016 -45.625 -23.594 1 94.88 639 LEU B C 1
ATOM 10502 O O . LEU B 1 639 ? 25.953 -46.406 -23.625 1 94.88 639 LEU B O 1
ATOM 10506 N N . ILE B 1 640 ? 23.969 -45.625 -24.453 1 94.19 640 ILE B N 1
ATOM 10507 C CA . ILE B 1 640 ? 23.922 -46.656 -25.484 1 94.19 640 ILE B CA 1
ATOM 10508 C C . ILE B 1 640 ? 23.453 -46.031 -26.797 1 94.19 640 ILE B C 1
ATOM 10510 O O . ILE B 1 640 ? 22.984 -44.906 -26.828 1 94.19 640 ILE B O 1
ATOM 10514 N N . SER B 1 641 ? 23.672 -46.75 -27.875 1 94 641 SER B N 1
ATOM 10515 C CA . SER B 1 641 ? 23.188 -46.281 -29.172 1 94 641 SER B CA 1
ATOM 10516 C C . SER B 1 641 ? 21.672 -46.438 -29.266 1 94 641 SER B C 1
ATOM 10518 O O . SER B 1 641 ? 21.062 -47.219 -28.531 1 94 641 SER B O 1
ATOM 10520 N N . VAL B 1 642 ? 21.141 -45.688 -30.109 1 92.75 642 VAL B N 1
ATOM 10521 C CA . VAL B 1 642 ? 19.688 -45.719 -30.281 1 92.75 642 VAL B CA 1
ATOM 10522 C C . VAL B 1 642 ? 19.234 -47.125 -30.688 1 92.75 642 VAL B C 1
ATOM 10524 O O . VAL B 1 642 ? 18.188 -47.594 -30.266 1 92.75 642 VAL B O 1
ATOM 10527 N N . GLN B 1 643 ? 20.031 -47.812 -31.516 1 90.69 643 GLN B N 1
ATOM 10528 C CA . GLN B 1 643 ? 19.719 -49.156 -31.969 1 90.69 643 GLN B CA 1
ATOM 10529 C C . GLN B 1 643 ? 19.688 -50.156 -30.812 1 90.69 643 GLN B C 1
ATOM 10531 O O . GLN B 1 643 ? 18.781 -50.969 -30.719 1 90.69 643 GLN B O 1
ATOM 10536 N N . GLU B 1 644 ? 20.641 -49.938 -30.031 1 91.12 644 GLU B N 1
ATOM 10537 C CA . GLU B 1 644 ? 20.703 -50.812 -28.859 1 91.12 644 GLU B CA 1
ATOM 10538 C C . GLU B 1 644 ? 19.547 -50.531 -27.906 1 91.12 644 GLU B C 1
ATOM 10540 O O . GLU B 1 644 ? 19.016 -51.469 -27.297 1 91.12 644 GLU B O 1
ATOM 10545 N N . TYR B 1 645 ? 19.219 -49.406 -27.812 1 88.75 645 TYR B N 1
ATOM 10546 C CA . TYR B 1 645 ? 18.125 -49.031 -26.922 1 88.75 645 TYR B CA 1
ATOM 10547 C C . TYR B 1 645 ? 16.797 -49.562 -27.453 1 88.75 645 TYR B C 1
ATOM 10549 O O . TYR B 1 645 ? 15.977 -50.062 -26.672 1 88.75 645 TYR B O 1
ATOM 10557 N N . GLU B 1 646 ? 16.594 -49.438 -28.703 1 85.5 646 GLU B N 1
ATOM 10558 C CA . GLU B 1 646 ? 15.375 -49.969 -29.312 1 85.5 646 GLU B CA 1
ATOM 10559 C C . GLU B 1 646 ? 15.297 -51.5 -29.156 1 85.5 646 GLU B C 1
ATOM 10561 O O . GLU B 1 646 ? 14.211 -52.031 -28.938 1 85.5 646 GLU B O 1
ATOM 10566 N N . ALA B 1 647 ? 16.438 -52.062 -29.234 1 82.38 647 ALA B N 1
ATOM 10567 C CA . ALA B 1 647 ? 16.5 -53.5 -29.062 1 82.38 647 ALA B CA 1
ATOM 10568 C C . ALA B 1 647 ? 16.125 -53.906 -27.641 1 82.38 647 ALA B C 1
ATOM 10570 O O . ALA B 1 647 ? 15.43 -54.906 -27.422 1 82.38 647 ALA B O 1
ATOM 10571 N N . ASP B 1 648 ? 16.562 -53.125 -26.812 1 80 648 ASP B N 1
ATOM 10572 C CA . ASP B 1 648 ? 16.266 -53.375 -25.422 1 80 648 ASP B CA 1
ATOM 10573 C C . ASP B 1 648 ? 14.773 -53.219 -25.125 1 80 648 ASP B C 1
ATOM 10575 O O . ASP B 1 648 ? 14.203 -53.969 -24.344 1 80 648 ASP B O 1
ATOM 10579 N N . LEU B 1 649 ? 14.234 -52.25 -25.703 1 70.25 649 LEU B N 1
ATOM 10580 C CA . LEU B 1 649 ? 12.812 -52 -25.5 1 70.25 649 LEU B CA 1
ATOM 10581 C C . LEU B 1 649 ? 11.977 -53.156 -26.062 1 70.25 649 LEU B C 1
ATOM 10583 O O . LEU B 1 649 ? 10.953 -53.531 -25.484 1 70.25 649 LEU B O 1
ATOM 10587 N N . ASN B 1 650 ? 12.383 -53.625 -27.203 1 60.16 650 ASN B N 1
ATOM 10588 C CA . ASN B 1 650 ? 11.688 -54.719 -27.828 1 60.16 650 ASN B CA 1
ATOM 10589 C C . ASN B 1 650 ? 11.82 -56 -27.016 1 60.16 650 ASN B C 1
ATOM 10591 O O . ASN B 1 650 ? 10.914 -56.844 -27.016 1 60.16 650 ASN B O 1
ATOM 10595 N N . LEU B 1 651 ? 12.961 -56.062 -26.406 1 50.94 651 LEU B N 1
ATOM 10596 C CA . LEU B 1 651 ? 13.148 -57.25 -25.578 1 50.94 651 LEU B CA 1
ATOM 10597 C C . LEU B 1 651 ? 12.258 -57.188 -24.344 1 50.94 651 LEU B C 1
ATOM 10599 O O . LEU B 1 651 ? 11.766 -58.219 -23.875 1 50.94 651 LEU B O 1
ATOM 10603 N N . PHE B 1 652 ? 12.211 -56.062 -23.828 1 46.06 652 PHE B N 1
ATOM 10604 C CA . PHE B 1 652 ? 11.398 -55.969 -22.625 1 46.06 652 PHE B CA 1
ATOM 10605 C C . PHE B 1 652 ? 9.914 -55.969 -22.969 1 46.06 652 PHE B C 1
ATOM 10607 O O . PHE B 1 652 ? 9.07 -56.312 -22.141 1 46.06 652 PHE B O 1
ATOM 10614 N N . ALA B 1 653 ? 9.406 -55.594 -24.031 1 45.94 653 ALA B N 1
ATOM 10615 C CA . ALA B 1 653 ? 8.008 -55.656 -24.469 1 45.94 653 ALA B CA 1
ATOM 10616 C C . ALA B 1 653 ? 7.641 -57.062 -24.922 1 45.94 653 ALA B C 1
ATOM 10618 O O . ALA B 1 653 ? 6.457 -57.406 -25.016 1 45.94 653 ALA B O 1
ATOM 10619 N N . GLY B 1 654 ? 8.5 -57.906 -25.344 1 34.91 654 GLY B N 1
ATOM 10620 C CA . GLY B 1 654 ? 8.203 -59.312 -25.609 1 34.91 654 GLY B CA 1
ATOM 10621 C C . GLY B 1 654 ? 8.25 -60.188 -24.375 1 34.91 654 GLY B C 1
ATOM 10622 O O . GLY B 1 654 ? 8.938 -59.844 -23.391 1 34.91 654 GLY B O 1
#

Foldseek 3Di:
DLDPDPVLVVLLCVQQVVLQFNDDDVVSVVSVVLVVLLLLQLVLVVLVVVLVVLVVCCVPPVVLSCLQDPCPNVVNVCCCPDCVVVVSVCSNPVSVVSCVVVVVGRVVNVPLVVLVSVLSNLLVVLLVLLLSLLSLLLQLVLCVVVVPVVSNVSSVVVNVVSCVVNVCSVVVNVVSLVVSLVVQLVVSLVVLVCLCPPLVLVVVVVVVVPAPDVVCLSPPLSSLSSNVVSVVVSLLVSLVSLQVSLLVLLCVLPVVLSVVLVVLLVVLLVVLVVLCVVLLVLVVVLVVLVVVLVVLVVVCVVCVVVCVVVVVVVVSVVVSVVSVVVSVVSVVVSVVSVVVSCVSVVVSLVVLQCVLCVVCVVCVVVVNDGPSSSVSNSSSSNSNNVSSCCVNVCSVVVSVSSVSSVSNSVSVVSSVVSVPDPPPAAWAAEAADDDWWWAQWWFADQVNPDTLAGGDTDTDDFLFEEEEEEDPPSQPVVVVCVQLVNGTGTYTYTYHHDCLLEDEAALQGDQDQFFLLCLLQPPPNPDDDDPVVLLVLCVLLPNNCVCVVQVHRGDGDPCPVVDDSQRRLSSSLSSCVVSLGQEYEAENSRVVPDPVSVVSSLVVVSVRSHYYYYYDHDLSCLVSGFKYWYRYPPNDIDIDGSVVVVVVVVVVVD/DLDPDPVLVVLLCVQQVVLQFNDDDVVSVVSVVLVVLLLLQLVLVVLVVVLVVLVVCCVPPVVLSCLQPVCPNVVNVCCCPDPVVVVSVCSNVVSVVSCVVVVVGRVVNVPLVVLVSVLSNLLVVLLVLLLVLLSLLLQLVLCVVVVPPVSNVSSVVVNVVSCVVNVCSVVVNVVSLVVSLVVQLVVSLVVLVCLCPPLVLVVVVVVVVPAPDVVCLSPPLSSLSSNVVSVVVSLLVSLVSLQVSLLVLLCVLPVVLSVVLVVLLVVLLVVLVVLCVVLLVLVVVLVVLVVVLVVLVVVCVVCVVVCVVVVVVVVSVVVSVVSVVVSVVSVVVSVVSVVVSCVSVVVSLVVLQCVLCVVCVVVVVVPNDGPSSSVSNSSSSNSNNVSSCCVNVCSVVVSVSSVSSVSNSVSVVSSVVSVPDPPPAAWAAEAADDDWWWAQWWFADLVNPDTLAGGDTDTDDFLFEEEEEEDPPSQPVVVVCVQLVNGTGTYTYTYHHDCLLEAEAALQGDQDQFFLLCLLQPPPNPDDDDPVVLLVLCVLLPNNCVCVVQVHRGDGDPPPVVDDRQRRLSSSLSSCVVSLGQEYEEENSRVVPDLVSVVSSLVVVSVGSHYYYYYDHDLSCLVSGFKYWYRYPPNDIDIDGSVVVVVVVVVVVD

Nearest PDB structures (foldseek):
  7y48-assembly1_B  TM=7.943E-01  e=4.273E-20  Homo sapiens
  4ayx-assembly1_A  TM=7.694E-01  e=1.923E-20  Homo sapiens
  4ayw-assembly1_A-2  TM=7.665E-01  e=2.306E-19  Homo sapiens
  7ocy-assembly1_B  TM=7.664E-01  e=2.224E-17  Enterococcus faecalis
  8wi5-assembly1_A  TM=6.922E-01  e=1.804E-14  Homo sapiens

Secondary structure (DSSP, 8-state):
-----HHHHHHHHHHHHHHHS---TTHHHHHHHHHHHHHHHHHHHHHHHHHHHHHHHHHH-HHHHHHHSTTHHHHHHHHHTSTHHHHHHHHHHHHHHHHHHTHHHHGGGHHHHHHHHHHHHHHHHHHHHHHHHHHHHHHHHHHHHTT-HHHHHHHHHHHHHHHHHHHHHHHHHHHHHHHHHHHHHHHHHHHHHHHHHGGGHHHHHHHSTTS--HHHIIIIIHHHHHHHHHHHHHHHHHHHHHHHHHHHHHHHH-HHHHHHHHHHHHHHHHHHHHHHHHHHHHHHHHHHHHHHHHHHHHHHHHTHHHHHHHT-HHHHHHHHHHHHHHHHHHHHHHHHHHHHHHHHHHHHHHHHHHHHHHHHHHHHHTTSS-HHHHHHHHHHHHHHHHHHHHHHHTHHHHHHHHHHHHHHHHHHHHHHHTTS--SSS-BPEEEE-SS-EEEEEEEE-TTS--EEEEEEEEE--TT-EEEEEE-TTSSHHHHHHHHHTS--BEEEEEEE--GGGEEEE-SS----SSBHHHHHHTT-TT----HHHHHHHHHHTT-TTHHHHHS-TT-B--HHHHS-HHHHHHHHHHHHHHH--SEEEEESTTTTS-HHHHHHHHHHHHHTT-EEEEE---GGGGGG-SEEEEE-STT-EEEEEHHHHHHHHHHHH-/-----HHHHHHHHHHHHHHHS---TTHHHHHHHHHHHHHHHHHHHHHHHHHHHHHHHHHH-HHHHHHH-HHHHHHHHHHHTSTHHHHHHHHHHHHHHHHHHTHHHHGGGHHHHHHHHHHHHHHHHHHHHHHHHHHHHHHHHHHHHTT-HHHHHHHHHHHHHHHHHHHHHHHHHHHHHHHHHHHHHHHHHHHHHHHHHGGGHHHHHHHSTTS--HHHIIIIIHHHHHHHHHHHHHHHHHHHHHHHHHHHHHHHH-HHHHHHHHHHHHHHHHHHHHHHHHHHHHHHHHHHHHHHHHHHHHHHHHTHHHHHHHT-HHHHHHHHHHHHHHHHHHHHHHHHHHHHHHHHHHHHHHHHHHHHHHHHHHHHHTTSS-HHHHHHHHHHHHHHHHHHHHHHHTHHHHHHHHHHHHHHHHHHHHHHHTTS--SSS-BPEEEE-SS-EEEEEEEE-TTS--EEEEEEEEE--TT-EEEEEE-TTSSHHHHHHHHHTS--BEEEEEEE--GGGEEEE-SS----SSBHHHHHHTT-TT----HHHHHHHHHHTT-TTHHHHHS-TT-B--HHHHS-HHHHHHHHHHHHHHH--SEEEEESTTTTS-HHHHHHHHHHHHHTT-EEEEE---GGGGGG-SEEEEE-STT-EEEEEHHHHHHHHHHHH-

Radius of gyration: 38.99 Å; Cα contacts (8 Å, |Δi|>4): 1669; chains: 2; bounding box: 84×114×84 Å